Protein AF-A0AAV8R1E3-F1 (afdb_monomer)

Radius of gyration: 35.25 Å; Cα contacts (8 Å, |Δi|>4): 820; chains: 1; bounding box: 108×131×86 Å

InterPro domains:
  IPR003864 CSC1/OSCA1-like, 7TM region [PF02714] (421-693)
  IPR027815 CSC1/OSCA1-like, cytosolic domain [PF14703] (248-410)
  IPR032880 CSC1/OSCA1-like, N-terminal transmembrane domain [PF13967] (85-227)
  IPR045122 Calcium permeable stress-gated cation channel 1-like [PTHR13018] (82-770)

pLDDT: mean 76.32, std 23.8, range [20.59, 97.81]

Solvent-accessible surface area (backbone atoms only — not comparable to full-atom values): 47786 Å² total; per-residue (Å²): 141,86,88,84,78,92,82,82,86,81,88,88,79,91,87,82,88,84,81,88,85,88,87,85,90,87,81,88,85,86,89,85,90,80,93,90,79,82,89,87,85,89,90,84,90,87,87,87,88,87,84,91,81,88,87,83,91,84,89,84,85,90,84,92,79,91,79,80,94,70,94,75,83,79,77,85,82,69,66,84,74,51,59,80,54,47,45,70,63,32,24,37,39,44,78,66,63,79,43,80,78,79,94,70,89,74,94,64,87,77,92,85,81,78,96,48,72,69,55,62,63,54,70,52,53,62,55,65,55,44,64,66,66,54,71,67,63,42,28,80,72,46,35,50,39,56,48,53,56,49,44,57,31,54,49,48,44,69,48,46,51,63,47,40,54,51,24,57,72,48,48,34,58,68,15,50,79,49,61,53,55,82,77,42,103,64,94,79,54,88,67,44,45,44,11,60,76,15,51,60,68,56,44,74,68,53,51,56,43,52,54,48,47,51,53,50,47,55,51,41,52,51,52,52,49,56,48,52,54,49,52,49,52,52,36,54,54,49,62,68,70,46,76,94,59,65,39,59,20,24,24,31,35,32,42,48,80,88,58,98,88,53,51,77,63,56,51,49,50,54,52,36,51,73,75,37,57,96,25,56,67,52,72,45,75,39,65,57,50,62,67,52,48,52,46,51,53,52,36,53,55,38,49,58,49,27,52,36,45,45,58,54,21,75,75,39,74,92,52,79,52,70,38,30,74,32,77,96,44,77,41,69,61,79,40,56,38,47,66,51,30,49,57,50,40,58,48,42,52,53,52,42,51,53,48,54,52,47,49,75,74,35,72,86,30,53,44,52,31,32,41,40,32,26,76,35,36,43,47,22,48,49,51,38,71,48,86,77,48,97,48,97,74,38,50,42,46,35,70,29,62,47,73,74,22,47,36,67,82,28,66,65,56,59,70,78,54,36,59,54,35,41,51,52,45,53,53,54,48,50,52,52,52,58,62,49,42,54,63,42,39,54,35,36,37,51,46,33,66,72,46,40,52,72,76,44,61,87,47,49,85,59,48,68,40,68,68,51,34,51,43,44,46,50,48,46,32,39,52,56,50,48,58,62,54,66,58,46,59,59,54,41,42,52,48,31,57,63,34,46,49,51,29,49,70,55,32,36,55,51,18,16,54,53,47,33,54,45,42,51,51,38,64,50,50,35,40,52,52,42,40,40,45,69,76,39,44,83,54,59,81,72,56,58,80,89,44,53,56,37,56,48,33,63,39,55,61,74,47,47,64,60,53,48,38,31,42,49,47,60,39,46,50,35,49,65,44,53,76,68,38,57,69,64,52,52,50,32,53,50,32,63,72,77,68,39,64,54,72,66,45,46,55,68,46,36,61,69,48,51,76,59,51,40,60,50,53,31,52,52,51,50,51,52,31,51,43,54,43,30,48,67,38,36,40,81,52,38,62,61,50,47,54,32,31,55,52,43,39,50,51,50,45,37,37,46,72,28,23,44,44,68,72,58,84,70,57,45,55,60,51,64,62,54,55,51,51,55,52,50,26,50,42,50,23,50,54,51,50,44,34,27,38,54,56,37,54,31,77,76,52,41,69,72,50,58,59,52,52,55,52,50,53,49,50,47,53,49,49,46,73,73,50,44,52,73,60,78,48,76,60,60,67,60,29,49,54,43,49,53,54,50,38,76,73,50,72,87,63,66,63,60,72,65,48,63,72,54,75,57,63,67,81,68,50,83,78,58,73,92,89,64,81,79,73,91,75,84,80,65,91,73,78,76,71,83,79,76,77,80,74,90,80,78,85,89,79,81,91,81,90,81,85,81,85,85,83,87,84,89,77,91,131

Foldseek 3Di:
DPDPPPPPDDDDDDDDDDDDDDDDDDDDDDDDDDDDDDDDDDDDDDDDDDDDDDDDDDDDDDDDDDDDDDDDDPPVPDDPLCLVCLLQFFVLCVVVVVDDRDPDPDDDDDDDDDPDPVVVVVVCPLLVVLVPDDLVVLCVSFNLQLSVVLVLLVLLCQLQVVLLVCLVVQQQCLQLVACQVVVDPDDFDPLCSSWPLRPFFQDPSVVSLLVSLVVSLVSNLVSLLVVLVVLLVLLLVCVLPDDDAQLLFKKKWAAADDDPPDALQRSVVVLCCVPPVQWFFHKAFAFQCVVLVVLVVVLVQLVLQLLLQVLVCVVPVVDQDWFAPDDVRPDHDIDGSNVVSVVVSVVSVVVNVVVVCVRVVDSVRTHSMMITGTPFSLSLQPLQPDQSDPDNNHRHIHRDFQQLFFPSNLRRPHPVVLVVLVVVLVVVLVVVLVVCLVLLLVLLLQLDPVSCCVVPVVCVVVCPPPVSVCCSNQAVSLVSVVVVVVCQLVVLLVSLVSSRDTGPVVSLLSLLVSVLVSCVRRVPVSNQVSNLCVSCVVVVVVDDPVCPLLSSLSSVLRCLSVVLSNLVVCQVVVLVVVLVVPPLVVQLVVCVVPPDRDVVSNSVSSQLEADSSSSPLSVSLSLLLSSLQCSSTRSVSSVSSSVRSSSNSSSSSSCSNRPHHDSGHLSPLSSLVSSVSSLVSSLVSLVSSLSNSVNSNNVVSNVSSVVSSVVSVVSNVVSCVPNNCSSRHDDSVSRVVSRVVVCVVPVPDDPNVVNVPRNPDVSVVVPDDPPDDDPDPPPDPPPPDPPPDPPPDDDDDDDDDDDDDDDDDDDDD

Organism: Ensete ventricosum (NCBI:txid4639)

Secondary structure (DSSP, 8-state):
--SSSSSS---------------------------------------------------------------------S-GGGHHHHHHHSHHHHHTSS-PPPS-------------HHHHHHTTTHHHHHHHS-HHHHHHHH-HHHHHHHHHHHHHHHHHHHHHHHIIIIIHHHHHT--TTTTSSS---TTGGGSGGGSPTT-TTHHHHHHHHHHHHHHHHHHHHHHHHHHHHHHHHHHHHPPP-GGGTEEEEE-PPP-SSS-HHHHHHHHHHHHSTTTEEEEEEEE-THHHHHHHHHHHHHHHHHHHHHHHHHT-TTS--EEESSGGGSSS-EEEHHHHHHHHHHHHHHHHHHHHHHHHH-GGGEEEEEEEEESSHHHHHHHTTS--SSSTTSSEEEEPPPTTTB-GGGTTS-HHHHHHHHHHHHHHHHHHHHHHHHHHHHHHHHH-HHHHHHH-GGGHHHHSSHHHHHHHHHTHHHHHHHHHHHHHHHHHHHHHHHTT-SBHHHHHHHHHHHHHHHIIIIIIIIHHHHHHHHHTHHHHTT--GGGHHHHHHHHHHHTHHHHHHHIIIIIIHHHHHHTTTHHHHHHHHHHHHHT--SHHHHHHHH------HHHHHHHHHHHHHHHHHHTTT-GGGHHHHHHHHHHHHHHHHHHHHHT---S---TTTTHHHHHHHHHHHHHHHHHHHHHHHHHTT-TTHHHHHTHHHHHHHHHHHHHHHHHTHHHH---HHHHHHHHHHHHHH-TT--HHHHHHTTSS-HHHHTTS-S--PPP---------------------------PPPPPPPP---

Sequence (813 aa):
MEWLLSLVAYNNGEFTFPEARSFSPNANHFDFPRITLFRTLSFSPSFGLVAPKIFAFGEGQGAAGSESDDGAFRVSLIPREFGLYRRVYFSKWYLKGARSSPNHSGTFVHKFVNLNLRSYLRFLEWMPAALKMPELELIDHAGLDSAVFLRIYLIGLKIFIPITILAFSVLIPVNWTNSTLKNSNKVYSNIDDLSISNVPTGSQRFLAHLVMAYVFTFWSCYVLHKEYEIVAAMRLHFLASMKRRPDQFTVLVRNVPPDPDESVSELVEHFFLVNHPDHYLTHQVVYNANKLANLVEEKRQMENWRDYYQLKYDRNPLKRPTRKTGFWGLYGRKVDAIDFYTSKIDKLSKEEAAEHENIIKNPKYIMSAAFVSFRTRWGAAVCAQTQQTRNPTLWLTEWAPEPRDIYWQNLSIPFVSITIRKLIVVVSFFFLTFFFMIPIALVQSIANIEGIEKAAPFLKPLIEIRVIKSFIQGFLPGIVLKIFLILLPMILMLMSKFEGFVSLSALQRRSASKYYIFLLVNVFLGSIIAGAAFEQLSSFIHQSANEIPKTLGVSIPMKATFFITYIMIDGWAGIAGEILRLKPLIIYHFKNLFLVKTEKDRDEAMDPGSIEFATSEPRIQLYFLLGLVYAAVTPILLPFILVFFGLAYVVFRHQIINVYNQEYESAAAFWPDVNRRIVTALIISQLLLLGLLSTKHAAISTPLLIPLPVLTIWFHRFCKNRYEPAFVKYPLQEAVMKDTLDHAREPNLDMKAYLLNAYIHPVFKDGENDDKVPGDEEFENILVPTKRQSRKGTPVPSKFDCTSPPSLPDAVQ

Mean predicted aligned error: 13.9 Å

Structure (mmCIF, N/CA/C/O backbone):
data_AF-A0AAV8R1E3-F1
#
_entry.id   AF-A0AAV8R1E3-F1
#
loop_
_atom_site.group_PDB
_atom_site.id
_atom_site.type_symbol
_atom_site.label_atom_id
_atom_site.label_alt_id
_atom_site.label_comp_id
_atom_site.label_asym_id
_atom_site.label_entity_id
_atom_site.label_seq_id
_atom_site.pdbx_PDB_ins_code
_atom_site.Cartn_x
_atom_site.Cartn_y
_atom_site.Cartn_z
_atom_site.occupancy
_atom_site.B_iso_or_equiv
_atom_site.auth_seq_id
_atom_site.auth_comp_id
_atom_site.auth_asym_id
_atom_site.auth_atom_id
_atom_site.pdbx_PDB_model_num
ATOM 1 N N . MET A 1 1 ? -42.392 2.673 5.038 1.00 39.22 1 MET A N 1
ATOM 2 C CA . MET A 1 1 ? -41.490 3.715 5.591 1.00 39.22 1 MET A CA 1
ATOM 3 C C . MET A 1 1 ? -42.395 4.808 6.138 1.00 39.22 1 MET A C 1
ATOM 5 O O . MET A 1 1 ? -42.731 5.717 5.401 1.00 39.22 1 MET A O 1
ATOM 9 N N . GLU A 1 2 ? -42.920 4.637 7.355 1.00 27.00 2 GLU A N 1
ATOM 10 C CA . GLU A 1 2 ? -44.256 5.195 7.664 1.00 27.00 2 GLU A CA 1
ATOM 11 C C . GLU A 1 2 ? -44.471 5.535 9.150 1.00 27.00 2 GLU A C 1
ATOM 13 O O . GLU A 1 2 ? -45.593 5.674 9.613 1.00 27.00 2 GLU A O 1
ATOM 18 N N . TRP A 1 3 ? -43.380 5.667 9.912 1.00 23.38 3 TRP A N 1
ATOM 19 C CA . TRP A 1 3 ? -43.400 5.863 11.372 1.00 23.38 3 TRP A CA 1
ATOM 20 C C . TRP A 1 3 ? -42.649 7.132 11.826 1.00 23.38 3 TRP A C 1
ATOM 22 O O . TRP A 1 3 ? -42.168 7.221 12.950 1.00 23.38 3 TRP A O 1
ATOM 32 N N . LEU A 1 4 ? -42.523 8.121 10.929 1.00 27.08 4 LEU A N 1
ATOM 33 C CA . LEU A 1 4 ? -41.758 9.363 11.146 1.00 27.08 4 LEU A CA 1
ATOM 34 C C . LEU A 1 4 ? -42.513 10.657 10.770 1.00 27.08 4 LEU A C 1
ATOM 36 O O . LEU A 1 4 ? -41.901 11.716 10.688 1.00 27.08 4 LEU A O 1
ATOM 40 N N . LEU A 1 5 ? -43.835 10.593 10.560 1.00 30.67 5 LEU A N 1
ATOM 41 C CA . LEU A 1 5 ? -44.667 11.755 10.186 1.00 30.67 5 LEU A CA 1
ATOM 42 C C . LEU A 1 5 ? -45.727 12.153 11.234 1.00 30.67 5 LEU A C 1
ATOM 44 O O . LEU A 1 5 ? -46.440 13.131 11.037 1.00 30.67 5 LEU A O 1
ATOM 48 N N . SER A 1 6 ? -45.815 11.452 12.369 1.00 26.72 6 SER A N 1
ATOM 49 C CA . SER A 1 6 ? -46.891 11.628 13.364 1.00 26.72 6 SER A CA 1
ATOM 50 C C . SER A 1 6 ? -46.521 12.530 14.561 1.00 26.72 6 SER A C 1
ATOM 52 O O . SER A 1 6 ? -46.960 12.272 15.680 1.00 26.72 6 SER A O 1
ATOM 54 N N . LEU A 1 7 ? -45.675 13.554 14.370 1.00 25.66 7 LEU A N 1
ATOM 55 C CA . LEU A 1 7 ? -45.175 14.390 15.483 1.00 25.66 7 LEU A CA 1
ATOM 56 C C . LEU A 1 7 ? -44.918 15.872 15.122 1.00 25.66 7 LEU A C 1
ATOM 58 O O . LEU A 1 7 ? -44.111 16.541 15.757 1.00 25.66 7 LEU A O 1
ATOM 62 N N . VAL A 1 8 ? -45.611 16.394 14.101 1.00 28.72 8 VAL A N 1
ATOM 63 C CA . VAL A 1 8 ? -45.540 17.814 13.664 1.00 28.72 8 VAL A CA 1
ATOM 64 C C . VAL A 1 8 ? -46.945 18.453 13.589 1.00 28.72 8 VAL A C 1
ATOM 66 O O . VAL A 1 8 ? -47.146 19.484 12.962 1.00 28.72 8 VAL A O 1
ATOM 69 N N . ALA A 1 9 ? -47.948 17.837 14.225 1.00 29.94 9 ALA A N 1
ATOM 70 C CA . ALA A 1 9 ? -49.358 18.223 14.112 1.00 29.94 9 ALA A CA 1
ATOM 71 C C . ALA A 1 9 ? -50.038 18.408 15.483 1.00 29.94 9 ALA A C 1
ATOM 73 O O . ALA A 1 9 ? -50.983 17.696 15.812 1.00 29.94 9 ALA A O 1
ATOM 74 N N . TYR A 1 10 ? -49.562 19.367 16.284 1.00 27.55 10 TYR A N 1
ATOM 75 C CA . TYR A 1 10 ? -50.341 19.939 17.391 1.00 27.55 10 TYR A CA 1
ATOM 76 C C . TYR A 1 10 ? -49.899 21.383 17.688 1.00 27.55 10 TYR A C 1
ATOM 78 O O . TYR A 1 10 ? -48.726 21.706 17.517 1.00 27.55 10 TYR A O 1
ATOM 86 N N . ASN A 1 11 ? -50.838 22.219 18.150 1.00 26.56 11 ASN A N 1
ATOM 87 C CA . ASN A 1 11 ? -50.728 23.670 18.396 1.00 26.56 11 ASN A CA 1
ATOM 88 C C . ASN A 1 11 ? -50.655 24.589 17.156 1.00 26.56 11 ASN A C 1
ATOM 90 O O . ASN A 1 11 ? -49.644 25.237 16.903 1.00 26.56 11 ASN A O 1
ATOM 94 N N . ASN A 1 12 ? -51.801 24.767 16.490 1.00 25.31 12 ASN A N 1
ATOM 95 C CA . ASN A 1 12 ? -52.216 26.105 16.047 1.00 25.31 12 ASN A CA 1
ATOM 96 C C . ASN A 1 12 ? -53.213 26.646 17.085 1.00 25.31 12 ASN A C 1
ATOM 98 O O . ASN A 1 12 ? -54.170 25.952 17.426 1.00 25.31 12 ASN A O 1
ATOM 102 N N . GLY A 1 13 ? -52.983 27.858 17.584 1.00 24.39 13 GLY A N 1
ATOM 103 C CA . GLY A 1 13 ? -53.827 28.539 18.568 1.00 24.39 13 GLY A CA 1
ATOM 104 C C . GLY A 1 13 ? -53.419 30.008 18.648 1.00 24.39 13 GLY A C 1
ATOM 105 O O . GLY A 1 13 ? -52.236 30.311 18.783 1.00 24.39 13 GLY A O 1
ATOM 106 N N . GLU A 1 14 ? -54.382 30.901 18.458 1.00 23.67 14 GLU A N 1
ATOM 107 C CA . GLU A 1 14 ? -54.178 32.330 18.200 1.00 23.67 14 GLU A CA 1
ATOM 108 C C . GLU A 1 14 ? -53.649 33.096 19.425 1.00 23.67 14 GLU A C 1
ATOM 110 O O . GLU A 1 14 ? -53.972 32.741 20.552 1.00 23.67 14 GLU A O 1
ATOM 115 N N . PHE A 1 15 ? -52.926 34.204 19.202 1.00 25.03 15 PHE A N 1
ATOM 116 C CA . PHE A 1 15 ? -53.189 35.483 19.885 1.00 25.03 15 PHE A CA 1
ATOM 117 C C . PHE A 1 15 ? -52.539 36.670 19.141 1.00 25.03 15 PHE A C 1
ATOM 119 O O . PHE A 1 15 ? -51.697 36.494 18.261 1.00 25.03 15 PHE A O 1
ATOM 126 N N . THR A 1 16 ? -53.001 37.886 19.442 1.00 24.06 16 THR A N 1
ATOM 127 C CA . THR A 1 16 ? -52.924 39.082 18.579 1.00 24.06 16 THR A CA 1
ATOM 128 C C . THR A 1 16 ? -51.812 40.082 18.923 1.00 24.06 16 THR A C 1
ATOM 130 O O . THR A 1 16 ? -51.506 40.307 20.092 1.00 24.06 16 THR A O 1
ATOM 133 N N . PHE A 1 17 ? -51.312 40.796 17.907 1.00 24.19 17 PHE A N 1
ATOM 134 C CA . PHE A 1 17 ? -50.542 42.042 18.063 1.00 24.19 17 PHE A CA 1
ATOM 135 C C . PHE A 1 17 ? -51.441 43.252 18.390 1.00 24.19 17 PHE A C 1
ATOM 137 O O . PHE A 1 17 ? -52.548 43.346 17.861 1.00 24.19 17 PHE A O 1
ATOM 144 N N . PRO A 1 18 ? -50.916 44.236 19.143 1.00 29.14 18 PRO A N 1
ATOM 145 C CA . PRO A 1 18 ? -51.278 45.648 19.019 1.00 29.14 18 PRO A CA 1
ATOM 146 C C . PRO A 1 18 ? -50.091 46.517 18.545 1.00 29.14 18 PRO A C 1
ATOM 148 O O . PRO A 1 18 ? -48.930 46.107 18.600 1.00 29.14 18 PRO A O 1
ATOM 151 N N . GLU A 1 19 ? -50.381 47.732 18.073 1.00 24.84 19 GLU A N 1
ATOM 152 C CA . GLU A 1 19 ? -49.420 48.605 17.383 1.00 24.84 19 GLU A CA 1
ATOM 153 C C . GLU A 1 19 ? -48.643 49.600 18.274 1.00 24.84 19 GLU A C 1
ATOM 155 O O . GLU A 1 19 ? -49.032 49.944 19.388 1.00 24.84 19 GLU A O 1
ATOM 160 N N . ALA A 1 20 ? -47.538 50.075 17.690 1.00 25.58 20 ALA A N 1
ATOM 161 C CA . ALA A 1 20 ? -46.784 51.317 17.895 1.00 25.58 20 ALA A CA 1
ATOM 162 C C . ALA A 1 20 ? -47.165 52.316 19.015 1.00 25.58 20 ALA A C 1
ATOM 164 O O . ALA A 1 20 ? -48.294 52.792 19.119 1.00 25.58 20 ALA A O 1
ATOM 165 N N . ARG A 1 21 ? -46.121 52.871 19.658 1.00 25.11 21 ARG A N 1
ATOM 166 C CA . ARG A 1 21 ? -46.082 54.294 20.052 1.00 25.11 21 ARG A CA 1
ATOM 167 C C . ARG A 1 21 ? -44.696 54.913 19.855 1.00 25.11 21 ARG A C 1
ATOM 169 O O . ARG A 1 21 ? -43.674 54.246 19.972 1.00 25.11 21 ARG A O 1
ATOM 176 N N . SER A 1 22 ? -44.700 56.197 19.516 1.00 23.67 22 SER A N 1
ATOM 177 C CA . SER A 1 22 ? -43.545 57.017 19.139 1.00 23.67 22 SER A CA 1
ATOM 178 C C . SER A 1 22 ? -42.839 57.662 20.332 1.00 23.67 22 SER A C 1
ATOM 180 O O . SER A 1 22 ? -43.516 58.103 21.257 1.00 23.67 22 SER A O 1
ATOM 182 N N . PHE A 1 23 ? -41.525 57.886 20.226 1.00 25.03 23 PHE A N 1
ATOM 183 C CA . PHE A 1 23 ? -40.839 58.966 20.946 1.00 25.03 23 PHE A CA 1
ATOM 184 C C . PHE A 1 23 ? -39.752 59.619 20.080 1.00 25.03 23 PHE A C 1
ATOM 186 O O . PHE A 1 23 ? -39.146 58.974 19.226 1.00 25.03 23 PHE A O 1
ATOM 193 N N . SER A 1 24 ? -39.544 60.917 20.294 1.00 24.05 24 SER A N 1
ATOM 194 C CA . SER A 1 24 ? -38.624 61.794 19.558 1.00 24.05 24 SER A CA 1
ATOM 195 C C . SER A 1 24 ? -37.943 62.768 20.558 1.00 24.05 24 SER A C 1
ATOM 197 O O . SER A 1 24 ? -38.252 62.700 21.749 1.00 24.05 24 SER A O 1
ATOM 199 N N . PRO A 1 25 ? -36.940 63.579 20.163 1.00 43.31 25 PRO A N 1
ATOM 200 C CA . PRO A 1 25 ? -35.669 63.561 20.897 1.00 43.31 25 PRO A CA 1
ATOM 201 C C . PRO A 1 25 ? -35.333 64.843 21.675 1.00 43.31 25 PRO A C 1
ATOM 203 O O . PRO A 1 25 ? -35.965 65.877 21.490 1.00 43.31 25 PRO A O 1
ATOM 206 N N . ASN A 1 26 ? -34.249 64.770 22.455 1.00 23.33 26 ASN A N 1
ATOM 207 C CA . ASN A 1 26 ? -33.244 65.824 22.674 1.00 23.33 26 ASN A CA 1
ATOM 208 C C . ASN A 1 26 ? -32.016 65.197 23.384 1.00 23.33 26 ASN A C 1
ATOM 210 O O . ASN A 1 26 ? -32.188 64.201 24.078 1.00 23.33 26 ASN A O 1
ATOM 214 N N . ALA A 1 27 ? -30.792 65.736 23.393 1.00 26.77 27 ALA A N 1
ATOM 215 C CA . ALA A 1 27 ? -29.949 66.464 22.426 1.00 26.77 27 ALA A CA 1
ATOM 216 C C . ALA A 1 27 ? -28.843 67.190 23.228 1.00 26.77 27 ALA A C 1
ATOM 218 O O . ALA A 1 27 ? -29.158 67.823 24.231 1.00 26.77 27 ALA A O 1
ATOM 219 N N . ASN A 1 28 ? -27.597 67.181 22.727 1.00 25.22 28 ASN A N 1
ATOM 220 C CA . ASN A 1 28 ? -26.427 67.931 23.238 1.00 25.22 28 ASN A CA 1
ATOM 221 C C . ASN A 1 28 ? -25.902 67.443 24.619 1.00 25.22 28 ASN A C 1
ATOM 223 O O . ASN A 1 28 ? -26.665 67.064 25.495 1.00 25.22 28 ASN A O 1
ATOM 227 N N . HIS A 1 29 ? -24.592 67.356 24.871 1.00 25.89 29 HIS A N 1
ATOM 228 C CA . HIS A 1 29 ? -23.563 68.347 24.540 1.00 25.89 29 HIS A CA 1
ATOM 229 C C . HIS A 1 29 ? -22.326 67.822 23.784 1.00 25.89 29 HIS A C 1
ATOM 231 O O . HIS A 1 29 ? -21.996 66.640 23.817 1.00 25.89 29 HIS A O 1
ATOM 237 N N . PHE A 1 30 ? -21.639 68.753 23.118 1.00 23.53 30 PHE A N 1
ATOM 238 C CA . PHE A 1 30 ? -20.315 68.594 22.502 1.00 23.53 30 PHE A CA 1
ATOM 239 C C . PHE A 1 30 ? -19.194 68.838 23.525 1.00 23.53 30 PHE A C 1
ATOM 241 O O . PHE A 1 30 ? -19.383 69.664 24.415 1.00 23.53 30 PHE A O 1
ATOM 248 N N . ASP A 1 31 ? -18.001 68.278 23.271 1.00 22.52 31 ASP A N 1
ATOM 249 C CA . ASP A 1 31 ? -16.836 69.146 23.024 1.00 22.52 31 ASP A CA 1
ATOM 250 C C . ASP A 1 31 ? -15.769 68.515 22.093 1.00 22.52 31 ASP A C 1
ATOM 252 O O . ASP A 1 31 ? -15.823 67.327 21.773 1.00 22.52 31 ASP A O 1
ATOM 256 N N . PHE A 1 32 ? -14.859 69.351 21.585 1.00 21.19 32 PHE A N 1
ATOM 257 C CA . PHE A 1 32 ? -13.888 69.118 20.485 1.00 21.19 32 PHE A CA 1
ATOM 258 C C . PHE A 1 32 ? -12.507 69.735 20.898 1.00 21.19 32 PHE A C 1
ATOM 260 O O . PHE A 1 32 ? -12.399 70.181 22.040 1.00 21.19 32 PHE A O 1
ATOM 267 N N . PRO A 1 33 ? -11.443 69.884 20.056 1.00 35.72 33 PRO A N 1
ATOM 268 C CA . PRO A 1 33 ? -11.182 69.420 18.684 1.00 35.72 33 PRO A CA 1
ATOM 269 C C . PRO A 1 33 ? -9.806 68.665 18.586 1.00 35.72 33 PRO A C 1
ATOM 271 O O . PRO A 1 33 ? -9.563 67.852 19.464 1.00 35.72 33 PRO A O 1
ATOM 274 N N . ARG A 1 34 ? -8.837 68.773 17.636 1.00 24.38 34 ARG A N 1
ATOM 275 C CA . ARG A 1 34 ? -8.567 69.523 16.366 1.00 24.38 34 ARG A CA 1
ATOM 276 C C . ARG A 1 34 ? -7.380 68.861 15.605 1.00 24.38 34 ARG A C 1
ATOM 278 O O . ARG A 1 34 ? -6.583 68.203 16.252 1.00 24.38 34 ARG A O 1
ATOM 285 N N . ILE A 1 35 ? -7.190 69.203 14.313 1.00 26.03 35 ILE A N 1
ATOM 286 C CA . ILE A 1 35 ? -5.909 69.195 13.529 1.00 26.03 35 ILE A CA 1
ATOM 287 C C . ILE A 1 35 ? -5.265 67.815 13.213 1.00 26.03 35 ILE A C 1
ATOM 289 O O . ILE A 1 35 ? -5.012 67.052 14.131 1.00 26.03 35 ILE A O 1
ATOM 293 N N . THR A 1 36 ? -4.862 67.421 11.986 1.00 25.39 36 THR A N 1
ATOM 294 C CA . THR A 1 36 ? -5.048 67.782 10.537 1.00 25.39 36 THR A CA 1
ATOM 295 C C . THR A 1 36 ? -4.493 66.578 9.695 1.00 25.39 36 THR A C 1
ATOM 297 O O . THR A 1 36 ? -4.046 65.617 10.308 1.00 25.39 36 THR A O 1
ATOM 300 N N . LEU A 1 37 ? -4.442 66.441 8.349 1.00 24.80 37 LEU A N 1
ATOM 301 C CA . LEU A 1 37 ? -4.862 67.158 7.113 1.00 24.80 37 LEU A CA 1
ATOM 302 C C . LEU A 1 37 ? -4.999 66.111 5.950 1.00 24.80 37 LEU A C 1
ATOM 304 O O . LEU A 1 37 ? -4.918 64.924 6.226 1.00 24.80 37 LEU A O 1
ATOM 308 N N . PHE A 1 38 ? -5.156 66.549 4.682 1.00 23.75 38 PHE A N 1
ATOM 309 C CA . PHE A 1 38 ? -4.966 65.817 3.391 1.00 23.75 38 PHE A CA 1
ATOM 310 C C . PHE A 1 38 ? -5.617 64.404 3.242 1.00 23.75 38 PHE A C 1
ATOM 312 O O . PHE A 1 38 ? -5.182 63.449 3.869 1.00 23.75 38 PHE A O 1
ATOM 319 N N . ARG A 1 39 ? -6.663 64.131 2.424 1.00 23.56 39 ARG A N 1
ATOM 320 C CA . ARG A 1 39 ? -7.159 64.705 1.131 1.00 23.56 39 ARG A CA 1
ATOM 321 C C . ARG A 1 39 ? -6.110 64.615 -0.002 1.00 23.56 39 ARG A C 1
ATOM 323 O O . ARG A 1 39 ? -4.984 65.007 0.248 1.00 23.56 39 ARG A O 1
ATOM 330 N N . THR A 1 40 ? -6.346 64.223 -1.267 1.00 25.55 40 THR A N 1
ATOM 331 C CA . THR A 1 40 ? -7.450 63.611 -2.086 1.00 25.55 40 THR A CA 1
ATOM 332 C C . THR A 1 40 ? -6.767 63.049 -3.378 1.00 25.55 40 THR A C 1
ATOM 334 O O . THR A 1 40 ? -5.554 63.195 -3.471 1.00 25.55 40 THR A O 1
ATOM 337 N N . LEU A 1 41 ? -7.317 62.409 -4.429 1.00 24.17 41 LEU A N 1
ATOM 338 C CA . LEU A 1 41 ? -8.631 62.140 -5.078 1.00 24.17 41 LEU A CA 1
ATOM 339 C C . LEU A 1 41 ? -8.722 60.601 -5.369 1.00 24.17 41 LEU A C 1
ATOM 341 O O . LEU A 1 41 ? -7.707 59.931 -5.222 1.00 24.17 41 LEU A O 1
ATOM 345 N N . SER A 1 42 ? -9.811 59.873 -5.689 1.00 22.88 42 SER A N 1
ATOM 346 C CA . SER A 1 42 ? -11.140 60.036 -6.340 1.00 22.88 42 SER A CA 1
ATOM 347 C C . SER A 1 42 ? -11.198 59.939 -7.878 1.00 22.88 42 SER A C 1
ATOM 349 O O . SER A 1 42 ? -10.579 60.761 -8.537 1.00 22.88 42 SER A O 1
ATOM 351 N N . PHE A 1 43 ? -12.047 59.051 -8.431 1.00 22.05 43 PHE A N 1
ATOM 352 C CA . PHE A 1 43 ? -13.134 59.395 -9.383 1.00 22.05 43 PHE A CA 1
ATOM 353 C C . PHE A 1 43 ? -14.114 58.216 -9.611 1.00 22.05 43 PHE A C 1
ATOM 355 O O . PHE A 1 43 ? -13.836 57.090 -9.203 1.00 22.05 43 PHE A O 1
ATOM 362 N N . SER A 1 44 ? -15.293 58.497 -10.187 1.00 20.59 44 SER A N 1
ATOM 363 C CA . SER A 1 44 ? -16.403 57.553 -10.451 1.00 20.59 44 SER A CA 1
ATOM 364 C C . SER A 1 44 ? -17.185 58.000 -11.728 1.00 20.59 44 SER A C 1
ATOM 366 O O . SER A 1 44 ? -16.556 58.648 -12.562 1.00 20.59 44 SER A O 1
ATOM 368 N N . PRO A 1 45 ? -18.459 57.639 -12.004 1.00 47.66 45 PRO A N 1
ATOM 369 C CA . PRO A 1 45 ? -18.813 56.626 -13.003 1.00 47.66 45 PRO A CA 1
ATOM 370 C C . PRO A 1 45 ? -19.580 57.172 -14.233 1.00 47.66 45 PRO A C 1
ATOM 372 O O . PRO A 1 45 ? -19.905 58.352 -14.328 1.00 47.66 45 PRO A O 1
ATOM 375 N N . SER A 1 46 ? -19.935 56.288 -15.172 1.00 21.98 46 SER A N 1
ATOM 376 C CA . SER A 1 46 ? -20.853 56.534 -16.304 1.00 21.98 46 SER A CA 1
ATOM 377 C C . SER A 1 46 ? -21.339 55.188 -16.865 1.00 21.98 46 SER A C 1
ATOM 379 O O . SER A 1 46 ? -20.573 54.232 -16.812 1.00 21.98 46 SER A O 1
ATOM 381 N N . PHE A 1 47 ? -22.486 54.993 -17.519 1.00 22.70 47 PHE A N 1
ATOM 382 C CA . PHE A 1 47 ? -23.845 55.569 -17.579 1.00 22.70 47 PHE A CA 1
ATOM 383 C C . PHE A 1 47 ? -24.528 54.793 -18.743 1.00 22.70 47 PHE A C 1
ATOM 385 O O . PHE A 1 47 ? -23.832 54.427 -19.689 1.00 22.70 47 PHE A O 1
ATOM 392 N N . GLY A 1 48 ? -25.851 54.569 -18.736 1.00 23.95 48 GLY A N 1
ATOM 393 C CA . GLY A 1 48 ? -26.592 54.143 -19.947 1.00 23.95 48 GLY A CA 1
ATOM 394 C C . GLY A 1 48 ? -27.484 52.896 -19.827 1.00 23.95 48 GLY A C 1
ATOM 395 O O . GLY A 1 48 ? -26.997 51.769 -19.801 1.00 23.95 48 GLY A O 1
ATOM 396 N N . LEU A 1 49 ? -28.807 53.106 -19.855 1.00 23.98 49 LEU A N 1
ATOM 397 C CA . LEU A 1 49 ? -29.810 52.087 -20.202 1.00 23.98 49 LEU A CA 1
ATOM 398 C C . LEU A 1 49 ? -30.252 52.271 -21.661 1.00 23.98 49 LEU A C 1
ATOM 400 O O . LEU A 1 49 ? -30.552 53.397 -22.048 1.00 23.98 49 LEU A O 1
ATOM 404 N N . VAL A 1 50 ? -30.442 51.172 -22.402 1.00 23.25 50 VAL A N 1
ATOM 405 C CA . VAL A 1 50 ? -31.371 51.083 -23.551 1.00 23.25 50 VAL A CA 1
ATOM 406 C C . VAL A 1 50 ? -32.006 49.681 -23.571 1.00 23.25 50 VAL A C 1
ATOM 408 O O . VAL A 1 50 ? -31.349 48.698 -23.234 1.00 23.25 50 VAL A O 1
ATOM 411 N N . ALA A 1 51 ? -33.285 49.596 -23.951 1.00 22.69 51 ALA A N 1
ATOM 412 C CA . ALA A 1 51 ? -34.083 48.367 -24.076 1.00 22.69 51 ALA A CA 1
ATOM 413 C C . ALA A 1 51 ? -34.562 48.169 -25.551 1.00 22.69 51 ALA A C 1
ATOM 415 O O . ALA A 1 51 ? -34.305 49.041 -26.383 1.00 22.69 51 ALA A O 1
ATOM 416 N N . PRO A 1 52 ? -35.158 47.021 -25.940 1.00 35.72 52 PRO A N 1
ATOM 417 C CA . PRO A 1 52 ? -34.837 46.374 -27.226 1.00 35.72 52 PRO A CA 1
ATOM 418 C C . PRO A 1 52 ? -35.754 46.701 -28.423 1.00 35.72 52 PRO A C 1
ATOM 420 O O . PRO A 1 52 ? -36.877 47.178 -28.262 1.00 35.72 52 PRO A O 1
ATOM 423 N N . LYS A 1 53 ? -35.309 46.315 -29.635 1.00 21.77 53 LYS A N 1
ATOM 424 C CA . LYS A 1 53 ? -36.136 46.227 -30.857 1.00 21.77 53 LYS A CA 1
ATOM 425 C C . LYS A 1 53 ? -35.910 44.934 -31.669 1.00 21.77 53 LYS A C 1
ATOM 427 O O . LYS A 1 53 ? -34.851 44.734 -32.244 1.00 21.77 53 LYS A O 1
ATOM 432 N N . ILE A 1 54 ? -36.956 44.104 -31.646 1.00 22.00 54 ILE A N 1
ATOM 433 C CA . ILE A 1 54 ? -37.600 43.232 -32.663 1.00 22.00 54 ILE A CA 1
ATOM 434 C C . ILE A 1 54 ? -36.944 43.072 -34.066 1.00 22.00 54 ILE A C 1
ATOM 436 O O . ILE A 1 54 ? -36.452 44.042 -34.632 1.00 22.00 54 ILE A O 1
ATOM 440 N N . PHE A 1 55 ? -37.170 41.880 -34.660 1.00 21.12 55 PHE A N 1
ATOM 441 C CA . PHE A 1 55 ? -36.935 41.400 -36.048 1.00 21.12 55 PHE A CA 1
ATOM 442 C C . PHE A 1 55 ? -35.540 40.794 -36.345 1.00 21.12 55 PHE A C 1
ATOM 444 O O . PHE A 1 55 ? -34.551 41.225 -35.768 1.00 21.12 55 PHE A O 1
ATOM 451 N N . ALA A 1 56 ? -35.392 39.761 -37.197 1.00 23.08 56 ALA A N 1
ATOM 452 C CA . ALA A 1 56 ? -36.364 39.034 -38.043 1.00 23.08 56 ALA A CA 1
ATOM 453 C C . ALA A 1 56 ? -36.128 37.498 -38.061 1.00 23.08 56 ALA A C 1
ATOM 455 O O . ALA A 1 56 ? -35.133 37.006 -37.534 1.00 23.08 56 ALA A O 1
ATOM 456 N N . PHE A 1 57 ? -37.050 36.753 -38.686 1.00 21.84 57 PHE A N 1
ATOM 457 C CA . PHE A 1 57 ? -36.913 35.322 -39.016 1.00 21.84 57 PHE A CA 1
ATOM 458 C C . PHE A 1 57 ? -35.915 35.083 -40.167 1.00 21.84 57 PHE A C 1
ATOM 460 O O . PHE A 1 57 ? -35.708 35.960 -41.004 1.00 21.84 57 PHE A O 1
ATOM 467 N N . GLY A 1 58 ? -35.390 33.859 -40.258 1.00 23.23 58 GLY A N 1
ATOM 468 C CA . GLY A 1 58 ? -34.678 33.344 -41.430 1.00 23.23 58 GLY A CA 1
ATOM 469 C C . GLY A 1 58 ? -34.635 31.817 -41.394 1.00 23.23 58 GLY A C 1
ATOM 470 O O . GLY A 1 58 ? -34.037 31.243 -40.487 1.00 23.23 58 GLY A O 1
ATOM 471 N N . GLU A 1 59 ? -35.310 31.159 -42.337 1.00 23.30 59 GLU A N 1
ATOM 472 C CA . GLU A 1 59 ? -35.338 29.695 -42.439 1.00 23.30 59 GLU A CA 1
ATOM 473 C C . GLU A 1 59 ? -34.125 29.150 -43.209 1.00 23.30 59 GLU A C 1
ATOM 475 O O . GLU A 1 59 ? -33.585 29.803 -44.099 1.00 23.30 59 GLU A O 1
ATOM 480 N N . GLY A 1 60 ? -33.727 27.916 -42.891 1.00 23.17 60 GLY A N 1
ATOM 481 C CA . GLY A 1 60 ? -32.693 27.172 -43.608 1.00 23.17 60 GLY A CA 1
ATOM 482 C C . GLY A 1 60 ? -32.852 25.677 -43.346 1.00 23.17 60 GLY A C 1
ATOM 483 O O . GLY A 1 60 ? -32.606 25.210 -42.236 1.00 23.17 60 GLY A O 1
ATOM 484 N N . GLN A 1 61 ? -33.324 24.935 -44.347 1.00 22.62 61 GLN A N 1
ATOM 485 C CA . GLN A 1 61 ? -33.595 23.499 -44.241 1.00 22.62 61 GLN A CA 1
ATOM 486 C C . GLN A 1 61 ? -32.351 22.643 -44.528 1.00 22.62 61 GLN A C 1
ATOM 488 O O . GLN A 1 61 ? -31.491 23.032 -45.312 1.00 22.62 61 GLN A O 1
ATOM 493 N N . GLY A 1 62 ? -32.365 21.409 -44.013 1.00 22.42 62 GLY A N 1
ATOM 494 C CA . GLY A 1 62 ? -31.817 20.259 -44.740 1.00 22.42 62 GLY A CA 1
ATOM 495 C C . GLY A 1 62 ? -30.440 19.740 -44.318 1.00 22.42 62 GLY A C 1
ATOM 496 O O . GLY A 1 62 ? -29.421 20.209 -44.806 1.00 22.42 62 GLY A O 1
ATOM 497 N N . ALA A 1 63 ? -30.442 18.671 -43.515 1.00 24.02 63 ALA A N 1
ATOM 498 C CA . ALA A 1 63 ? -29.651 17.452 -43.748 1.00 24.02 63 ALA A CA 1
ATOM 499 C C . ALA A 1 63 ? -30.025 16.395 -42.692 1.00 24.02 63 ALA A C 1
ATOM 501 O O . ALA A 1 63 ? -29.718 16.557 -41.513 1.00 24.02 63 ALA A O 1
ATOM 502 N N . ALA A 1 64 ? -30.681 15.308 -43.105 1.00 24.78 64 ALA A N 1
ATOM 503 C CA . ALA A 1 64 ? -30.854 14.128 -42.261 1.00 24.78 64 ALA A CA 1
ATOM 504 C C . ALA A 1 64 ? -29.772 13.102 -42.619 1.00 24.78 64 ALA A C 1
ATOM 506 O O . ALA A 1 64 ? -29.703 12.659 -43.763 1.00 24.78 64 ALA A O 1
ATOM 507 N N . GLY A 1 65 ? -28.935 12.738 -41.648 1.00 23.28 65 GLY A N 1
ATOM 508 C CA . GLY A 1 65 ? -27.966 11.649 -41.757 1.00 23.28 65 GLY A CA 1
ATOM 509 C C . GLY A 1 65 ? -28.240 10.624 -40.663 1.00 23.28 65 GLY A C 1
ATOM 510 O O . GLY A 1 65 ? -28.269 10.978 -39.486 1.00 23.28 65 GLY A O 1
ATOM 511 N N . SER A 1 66 ? -28.496 9.378 -41.052 1.00 23.67 66 SER A N 1
ATOM 512 C CA . SER A 1 66 ? -28.755 8.271 -40.132 1.00 23.67 66 SER A CA 1
ATOM 513 C C . SER A 1 66 ? -27.461 7.527 -39.803 1.00 23.67 66 SER A C 1
ATOM 515 O O . SER A 1 66 ? -26.893 6.885 -40.685 1.00 23.67 66 SER A O 1
ATOM 517 N N . GLU A 1 67 ? -27.048 7.544 -38.538 1.00 24.66 67 GLU A N 1
ATOM 518 C CA . GLU A 1 67 ? -26.084 6.585 -37.985 1.00 24.66 67 GLU A CA 1
ATOM 519 C C . GLU A 1 67 ? -26.761 5.754 -36.889 1.00 24.66 67 GLU A C 1
ATOM 521 O O . GLU A 1 67 ? -27.712 6.202 -36.245 1.00 24.66 67 GLU A O 1
ATOM 526 N N . SER A 1 68 ? -26.317 4.506 -36.752 1.00 23.22 68 SER A N 1
ATOM 527 C CA . SER A 1 68 ? -27.003 3.438 -36.022 1.00 23.22 68 SER A CA 1
ATOM 528 C C . SER A 1 68 ? -26.881 3.531 -34.498 1.00 23.22 68 SER A C 1
ATOM 530 O O . SER A 1 68 ? -25.870 3.989 -33.966 1.00 23.22 68 SER A O 1
ATOM 532 N N . ASP A 1 69 ? -27.899 3.026 -33.795 1.00 24.97 69 ASP A N 1
ATOM 533 C CA . ASP A 1 69 ? -27.869 2.841 -32.342 1.00 24.97 69 ASP A CA 1
ATOM 534 C C . ASP A 1 69 ? -26.777 1.845 -31.931 1.00 24.97 69 ASP A C 1
ATOM 536 O O . ASP A 1 69 ? -26.867 0.660 -32.248 1.00 24.97 69 ASP A O 1
ATOM 540 N N . ASP A 1 70 ? -25.795 2.311 -31.154 1.00 23.88 70 ASP A N 1
ATOM 541 C CA . ASP A 1 70 ? -24.852 1.428 -30.469 1.00 23.88 70 ASP A CA 1
ATOM 542 C C . ASP A 1 70 ? -24.443 1.973 -29.082 1.00 23.88 70 ASP A C 1
ATOM 544 O O . ASP A 1 70 ? -23.783 3.007 -28.954 1.00 23.88 70 ASP A O 1
ATOM 548 N N . GLY A 1 71 ? -24.894 1.286 -28.024 1.00 26.91 71 GLY A N 1
ATOM 549 C CA . GLY A 1 71 ? -24.343 1.236 -26.652 1.00 26.91 71 GLY A CA 1
ATOM 550 C C . GLY A 1 71 ? -24.074 2.505 -25.810 1.00 26.91 71 GLY A C 1
ATOM 551 O O . GLY A 1 71 ? -23.751 2.381 -24.625 1.00 26.91 71 GLY A O 1
ATOM 552 N N . ALA A 1 72 ? -24.148 3.725 -26.344 1.00 25.03 72 ALA A N 1
ATOM 553 C CA . ALA A 1 72 ? -23.483 4.883 -25.737 1.00 25.03 72 ALA A CA 1
ATOM 554 C C . ALA A 1 72 ? -24.157 5.426 -24.451 1.00 25.03 72 ALA A C 1
ATOM 556 O O . ALA A 1 72 ? -25.119 6.198 -24.500 1.00 25.03 72 ALA A O 1
ATOM 557 N N . PHE A 1 73 ? -23.580 5.117 -23.279 1.00 28.67 73 PHE A N 1
ATOM 558 C CA . PHE A 1 73 ? -23.998 5.616 -21.954 1.00 28.67 73 PHE A CA 1
ATOM 559 C C . PHE A 1 73 ? -24.019 7.163 -21.855 1.00 28.67 73 PHE A C 1
ATOM 561 O O . PHE A 1 73 ? -23.050 7.810 -21.439 1.00 28.67 73 PHE A O 1
ATOM 568 N N . ARG A 1 74 ? -25.166 7.782 -22.169 1.00 24.81 74 ARG A N 1
ATOM 569 C CA . ARG A 1 74 ? -25.400 9.234 -22.054 1.00 24.81 74 ARG A CA 1
ATOM 570 C C . ARG A 1 74 ? -25.576 9.694 -20.599 1.00 24.81 74 ARG A C 1
ATOM 572 O O . ARG A 1 74 ? -26.675 10.028 -20.165 1.00 24.81 74 ARG A O 1
ATOM 579 N N . VAL A 1 75 ? -24.474 9.822 -19.856 1.00 31.84 75 VAL A N 1
ATOM 580 C CA . VAL A 1 75 ? -24.451 10.556 -18.572 1.00 31.84 75 VAL A CA 1
ATOM 581 C C . VAL A 1 75 ? -24.518 12.067 -18.843 1.00 31.84 75 VAL A C 1
ATOM 583 O O . VAL A 1 75 ? -23.509 12.775 -18.867 1.00 31.84 75 VAL A O 1
ATOM 586 N N . SER A 1 76 ? -25.724 12.583 -19.084 1.00 28.33 76 SER A N 1
ATOM 587 C CA . SER A 1 76 ? -25.985 13.992 -19.414 1.00 28.33 76 SER A CA 1
ATOM 588 C C . SER A 1 76 ? -26.033 14.905 -18.175 1.00 28.33 76 SER A C 1
ATOM 590 O O . SER A 1 76 ? -26.983 15.668 -18.004 1.00 28.33 76 SER A O 1
ATOM 592 N N . LEU A 1 77 ? -25.021 14.822 -17.301 1.00 31.77 77 LEU A N 1
ATOM 593 C CA . LEU A 1 77 ? -24.972 15.546 -16.018 1.00 31.77 77 LEU A CA 1
ATOM 594 C C . LEU A 1 77 ? -23.688 16.356 -15.760 1.00 31.77 77 LEU A C 1
ATOM 596 O O . LEU A 1 77 ? -23.308 16.602 -14.621 1.00 31.77 77 LEU A O 1
ATOM 600 N N . ILE A 1 78 ? -23.065 16.864 -16.825 1.00 32.12 78 ILE A N 1
ATOM 601 C CA . ILE A 1 78 ? -22.178 18.036 -16.743 1.00 32.12 78 ILE A CA 1
ATOM 602 C C . ILE A 1 78 ? -22.534 18.988 -17.903 1.00 32.12 78 ILE A C 1
ATOM 604 O O . ILE A 1 78 ? -22.502 18.527 -19.054 1.00 32.12 78 ILE A O 1
ATOM 608 N N . PRO A 1 79 ? -22.847 20.282 -17.652 1.00 30.69 79 PRO A N 1
ATOM 609 C CA . PRO A 1 79 ? -23.168 21.263 -18.696 1.00 30.69 79 PRO A CA 1
ATOM 610 C C . PRO A 1 79 ? -22.121 21.325 -19.818 1.00 30.69 79 PRO A C 1
ATOM 612 O O . PRO A 1 79 ? -20.937 21.066 -19.589 1.00 30.69 79 PRO A O 1
ATOM 615 N N . ARG A 1 80 ? -22.540 21.688 -21.040 1.00 28.91 80 ARG A N 1
ATOM 616 C CA . ARG A 1 80 ? -21.640 21.744 -22.214 1.00 28.91 80 ARG A CA 1
ATOM 617 C C . ARG A 1 80 ? -20.465 22.718 -22.028 1.00 28.91 80 ARG A C 1
ATOM 619 O O . ARG A 1 80 ? -19.387 22.454 -22.545 1.00 28.91 80 ARG A O 1
ATOM 626 N N . GLU A 1 81 ? -20.644 23.767 -21.226 1.00 31.42 81 GLU A N 1
ATOM 627 C CA . GLU A 1 81 ? -19.630 24.794 -20.932 1.00 31.42 81 GLU A CA 1
ATOM 628 C C . GLU A 1 81 ? -18.440 24.265 -20.098 1.00 31.42 81 GLU A C 1
ATOM 630 O O . GLU A 1 81 ? -17.333 24.788 -20.177 1.00 31.42 81 GLU A O 1
ATOM 635 N N . PHE A 1 82 ? -18.607 23.157 -19.366 1.00 43.19 82 PHE A N 1
ATOM 636 C CA . PHE A 1 82 ? -17.555 22.539 -18.539 1.00 43.19 82 PHE A CA 1
ATOM 637 C C . PHE A 1 82 ? -16.562 21.664 -19.342 1.00 43.19 82 PHE A C 1
ATOM 639 O O . PHE A 1 82 ? -15.918 20.770 -18.787 1.00 43.19 82 PHE A O 1
ATOM 646 N N . GLY A 1 83 ? -16.411 21.900 -20.651 1.00 49.41 83 GLY A N 1
ATOM 647 C CA . GLY A 1 83 ? -15.573 21.092 -21.550 1.00 49.41 83 GLY A CA 1
ATOM 648 C C . GLY A 1 83 ? -14.123 20.917 -21.076 1.00 49.41 83 GLY A C 1
ATOM 649 O O . GLY A 1 83 ? -13.588 19.812 -21.141 1.00 49.41 83 GLY A O 1
ATOM 650 N N . LEU A 1 84 ? -13.521 21.968 -20.504 1.00 51.78 84 LEU A N 1
ATOM 651 C CA . LEU A 1 84 ? -12.160 21.939 -19.943 1.00 51.78 84 LEU A CA 1
ATOM 652 C C . LEU A 1 84 ? -12.000 20.965 -18.764 1.00 51.78 84 LEU A C 1
ATOM 654 O O . LEU A 1 84 ? -10.965 20.311 -18.648 1.00 51.78 84 LEU A O 1
ATOM 658 N N . TYR A 1 85 ? -13.024 20.837 -17.915 1.00 61.69 85 TYR A N 1
ATOM 659 C CA . TYR A 1 85 ? -12.985 20.015 -16.701 1.00 61.69 85 TYR A CA 1
ATOM 660 C C . TYR A 1 85 ? -13.231 18.527 -16.974 1.00 61.69 85 TYR A C 1
ATOM 662 O O . TYR A 1 85 ? -12.807 17.681 -16.186 1.00 61.69 85 TYR A O 1
ATOM 670 N N . ARG A 1 86 ? -13.872 18.176 -18.101 1.00 64.62 86 ARG A N 1
ATOM 671 C CA . ARG A 1 86 ? -14.145 16.773 -18.469 1.00 64.62 86 ARG A CA 1
ATOM 672 C C . ARG A 1 86 ? -12.869 15.931 -18.545 1.00 64.62 86 ARG A C 1
ATOM 674 O O . ARG A 1 86 ? -12.902 14.773 -18.144 1.00 64.62 86 ARG A O 1
ATOM 681 N N . ARG A 1 87 ? -11.749 16.522 -18.974 1.00 68.62 87 ARG A N 1
ATOM 682 C CA . ARG A 1 87 ? -10.425 15.875 -19.005 1.00 68.62 87 ARG A CA 1
ATOM 683 C C . ARG A 1 87 ? -9.904 15.487 -17.608 1.00 68.62 87 ARG A C 1
ATOM 685 O O . ARG A 1 87 ? -9.283 14.444 -17.479 1.00 68.62 87 ARG A O 1
ATOM 692 N N . VAL A 1 88 ? -10.225 16.248 -16.554 1.00 73.50 88 VAL A N 1
ATOM 693 C CA . VAL A 1 88 ? -9.770 15.987 -15.166 1.00 73.50 88 VAL A CA 1
ATOM 694 C C . VAL A 1 88 ? -10.639 14.947 -14.438 1.00 73.50 88 VAL A C 1
ATOM 696 O O . VAL A 1 88 ? -10.131 14.189 -13.609 1.00 73.50 88 VAL A O 1
ATOM 699 N N . TYR A 1 89 ? -11.942 14.899 -14.744 1.00 75.00 89 TYR A N 1
ATOM 700 C CA . TYR A 1 89 ? -12.909 13.993 -14.098 1.00 75.00 89 TYR A CA 1
ATOM 701 C C . TYR A 1 89 ? -13.221 12.712 -14.893 1.00 75.00 89 TYR A C 1
ATOM 703 O O . TYR A 1 89 ? -13.838 11.800 -14.350 1.00 75.00 89 TYR A O 1
ATOM 711 N N . PHE A 1 90 ? -12.795 12.618 -16.156 1.00 77.06 90 PHE A N 1
ATOM 712 C CA . PHE A 1 90 ? -12.943 11.423 -16.999 1.00 77.06 90 PHE A CA 1
ATOM 713 C C . PHE A 1 90 ? -11.642 11.032 -17.721 1.00 77.06 90 PHE A C 1
ATOM 715 O O . PHE A 1 90 ? -11.689 10.406 -18.781 1.00 77.06 90 PHE A O 1
ATOM 722 N N . SER A 1 91 ? -10.487 11.400 -17.162 1.00 77.88 91 SER A N 1
ATOM 723 C CA . SER A 1 91 ? -9.140 11.142 -17.699 1.00 77.88 91 SER A CA 1
ATOM 724 C C . SER A 1 91 ? -8.948 9.712 -18.217 1.00 77.88 91 SER A C 1
ATOM 726 O O . SER A 1 91 ? -8.447 9.523 -19.322 1.00 77.88 91 SER A O 1
ATOM 728 N N . LYS A 1 92 ? -9.421 8.701 -17.473 1.00 80.69 92 LYS A N 1
ATOM 729 C CA . LYS A 1 92 ? -9.289 7.276 -17.830 1.00 80.69 92 LYS A CA 1
ATOM 730 C C . LYS A 1 92 ? -9.972 6.924 -19.155 1.00 80.69 92 LYS A C 1
ATOM 732 O O . LYS A 1 92 ? -9.480 6.075 -19.889 1.00 80.69 92 LYS A O 1
ATOM 737 N N . TRP A 1 93 ? -11.076 7.595 -19.482 1.00 78.62 93 TRP A N 1
ATOM 738 C CA . TRP A 1 93 ? -11.818 7.380 -20.728 1.00 78.62 93 TRP A CA 1
ATOM 739 C C . TRP A 1 93 ? -11.149 8.036 -21.941 1.00 78.62 93 TRP A C 1
ATOM 741 O O . TRP A 1 93 ? -11.277 7.515 -23.045 1.00 78.62 93 TRP A O 1
ATOM 751 N N . TYR A 1 94 ? -10.415 9.137 -21.738 1.00 75.56 94 TYR A N 1
ATOM 752 C CA . TYR A 1 94 ? -9.562 9.731 -22.774 1.00 75.56 94 TYR A CA 1
ATOM 753 C C . TYR A 1 94 ? -8.303 8.878 -23.001 1.00 75.56 94 TYR A C 1
ATOM 755 O O . TYR A 1 94 ? -8.001 8.534 -24.138 1.00 75.56 94 TYR A O 1
ATOM 763 N N . LEU A 1 95 ? -7.627 8.446 -21.927 1.00 73.69 95 LEU A N 1
ATOM 764 C CA . LEU A 1 95 ? -6.440 7.574 -21.998 1.00 73.69 95 LEU A CA 1
ATOM 765 C C . LEU A 1 95 ? -6.723 6.206 -22.650 1.00 73.69 95 LEU A C 1
ATOM 767 O O . LEU A 1 95 ? -5.827 5.608 -23.231 1.00 73.69 95 LEU A O 1
ATOM 771 N N . LYS A 1 96 ? -7.967 5.714 -22.581 1.00 74.25 96 LYS A N 1
ATOM 772 C CA . LYS A 1 96 ? -8.422 4.494 -23.271 1.00 74.25 96 LYS A CA 1
ATOM 773 C C . LYS A 1 96 ? -8.916 4.720 -24.709 1.00 74.25 96 LYS A C 1
ATOM 775 O O . LYS A 1 96 ? -9.480 3.800 -25.290 1.00 74.25 96 LYS A O 1
ATOM 780 N N . GLY A 1 97 ? -8.821 5.932 -25.260 1.00 72.50 97 GLY A N 1
ATOM 781 C CA . GLY A 1 97 ? -9.344 6.280 -26.593 1.00 72.50 97 GLY A CA 1
ATOM 782 C C . GLY A 1 97 ? -10.879 6.313 -26.717 1.00 72.50 97 GLY A C 1
ATOM 783 O O . GLY A 1 97 ? -11.405 6.913 -27.648 1.00 72.50 97 GLY A O 1
ATOM 784 N N . ALA A 1 98 ? -11.615 5.757 -25.749 1.00 68.31 98 ALA A N 1
ATOM 785 C CA . ALA A 1 98 ? -13.078 5.660 -25.730 1.00 68.31 98 ALA A CA 1
ATOM 786 C C . ALA A 1 98 ? -13.825 7.012 -25.657 1.00 68.31 98 ALA A C 1
ATOM 788 O O . ALA A 1 98 ? -15.056 7.045 -25.703 1.00 68.31 98 ALA A O 1
ATOM 789 N N . ARG A 1 99 ? -13.109 8.136 -25.516 1.00 65.06 99 ARG A N 1
ATOM 790 C CA . ARG A 1 99 ? -13.641 9.495 -25.688 1.00 65.06 99 ARG A CA 1
ATOM 791 C C . ARG A 1 99 ? -12.632 10.380 -26.412 1.00 65.06 99 ARG A C 1
ATOM 793 O O . ARG A 1 99 ? -11.580 10.689 -25.863 1.00 65.06 99 ARG A O 1
ATOM 800 N N . SER A 1 100 ? -13.006 10.876 -27.585 1.00 59.22 100 SER A N 1
ATOM 801 C CA . SER A 1 100 ? -12.364 12.021 -28.236 1.00 59.22 100 SER A CA 1
ATOM 802 C C . SER A 1 100 ? -12.966 13.349 -27.739 1.00 59.22 100 SER A C 1
ATOM 804 O O . SER A 1 100 ? -13.963 13.382 -27.007 1.00 59.22 100 SER A O 1
ATOM 806 N N . SER A 1 101 ? -12.342 14.475 -28.093 1.00 52.00 101 SER A N 1
ATOM 807 C CA . SER A 1 101 ? -12.932 15.807 -27.897 1.00 52.00 101 SER A CA 1
ATOM 808 C C . SER A 1 101 ? -13.730 16.207 -29.142 1.00 52.00 101 SER A C 1
ATOM 810 O O . SER A 1 101 ? -13.255 15.951 -30.244 1.00 52.00 101 SER A O 1
ATOM 812 N N . PRO A 1 102 ? -14.881 16.897 -29.024 1.00 45.56 102 PRO A N 1
ATOM 813 C CA . PRO A 1 102 ? -15.429 17.626 -30.163 1.00 45.56 102 PRO A CA 1
ATOM 814 C C . PRO A 1 102 ? -14.457 18.746 -30.573 1.00 45.56 102 PRO A C 1
ATOM 816 O O . PRO A 1 102 ? -13.930 19.453 -29.708 1.00 45.56 102 PRO A O 1
ATOM 819 N N . ASN A 1 103 ? -14.247 18.929 -31.880 1.00 40.56 103 ASN A N 1
ATOM 820 C CA . ASN A 1 103 ? -13.225 19.834 -32.433 1.00 40.56 103 ASN A CA 1
ATOM 821 C C . ASN A 1 103 ? -13.572 21.338 -32.370 1.00 40.56 103 ASN A C 1
ATOM 823 O O . ASN A 1 103 ? -12.783 22.163 -32.819 1.00 40.56 103 ASN A O 1
ATOM 827 N N . HIS A 1 104 ? -14.713 21.722 -31.786 1.00 36.16 104 HIS A N 1
ATOM 828 C CA . HIS A 1 104 ? -15.100 23.127 -31.616 1.00 36.16 104 HIS A CA 1
ATOM 829 C C . HIS A 1 104 ? -15.341 23.499 -30.150 1.00 36.16 104 HIS A C 1
ATOM 831 O O . HIS A 1 104 ? -16.381 23.191 -29.565 1.00 36.16 104 HIS A O 1
ATOM 837 N N . SER A 1 105 ? -14.409 24.265 -29.579 1.00 34.47 105 SER A N 1
ATOM 838 C CA . SER A 1 105 ? -14.620 25.031 -28.348 1.00 34.47 105 SER A CA 1
ATOM 839 C C . SER A 1 105 ? -15.343 26.347 -28.663 1.00 34.47 105 SER A C 1
ATOM 841 O O . SER A 1 105 ? -14.723 27.409 -28.712 1.00 34.47 105 SER A O 1
ATOM 843 N N . GLY A 1 106 ? -16.650 26.275 -28.924 1.00 32.41 106 GLY A N 1
ATOM 844 C CA . GLY A 1 106 ? -17.482 27.463 -29.139 1.00 32.41 106 GLY A CA 1
ATOM 845 C C . GLY A 1 106 ? -17.612 28.304 -27.865 1.00 32.41 106 GLY A C 1
ATOM 846 O O . GLY A 1 106 ? -18.021 27.793 -26.823 1.00 32.41 106 GLY A O 1
ATOM 847 N N . THR A 1 107 ? -17.269 29.591 -27.944 1.00 33.47 107 THR A N 1
ATOM 848 C CA . THR A 1 107 ? -17.279 30.511 -26.797 1.00 33.47 107 THR A CA 1
ATOM 849 C C . THR A 1 107 ? -18.702 30.933 -26.430 1.00 33.47 107 THR A C 1
ATOM 851 O O . THR A 1 107 ? -19.201 31.943 -26.918 1.00 33.47 107 THR A O 1
ATOM 854 N N . PHE A 1 108 ? -19.344 30.185 -25.535 1.00 32.34 108 PHE A N 1
ATOM 855 C CA . PHE A 1 108 ? -20.564 30.613 -24.850 1.00 32.34 108 PHE A CA 1
ATOM 856 C C . PHE A 1 108 ? -20.467 30.294 -23.356 1.00 32.34 108 PHE A C 1
ATOM 858 O O . PHE A 1 108 ? -20.094 29.186 -22.975 1.00 32.34 108 PHE A O 1
ATOM 865 N N . VAL A 1 109 ? -20.788 31.289 -22.527 1.00 27.77 109 VAL A N 1
ATOM 866 C CA . VAL A 1 109 ? -20.864 31.182 -21.065 1.00 27.77 109 VAL A CA 1
ATOM 867 C C . VAL A 1 109 ? -22.192 31.791 -20.641 1.00 27.77 109 VAL A C 1
ATOM 869 O O . VAL A 1 109 ? -22.325 33.017 -20.614 1.00 27.77 109 VAL A O 1
ATOM 872 N N . HIS A 1 110 ? -23.191 30.961 -20.345 1.00 31.38 110 HIS A N 1
ATOM 873 C CA . HIS A 1 110 ? -24.499 31.429 -19.906 1.00 31.38 110 HIS A CA 1
ATOM 874 C C . HIS A 1 110 ? -24.672 31.292 -18.391 1.00 31.38 110 HIS A C 1
ATOM 876 O O . HIS A 1 110 ? -24.421 30.265 -17.768 1.00 31.38 110 HIS A O 1
ATOM 882 N N . LYS A 1 111 ? -25.122 32.387 -17.778 1.00 36.25 111 LYS A N 1
ATOM 883 C CA . LYS A 1 111 ? -25.195 32.597 -16.327 1.00 36.25 111 LYS A CA 1
ATOM 884 C C . LYS A 1 111 ? -26.145 31.606 -15.629 1.00 36.25 111 LYS A C 1
ATOM 886 O O . LYS A 1 111 ? -27.345 31.859 -15.535 1.00 36.25 111 LYS A O 1
ATOM 891 N N . PHE A 1 112 ? -25.612 30.510 -15.087 1.00 35.91 112 PHE A N 1
ATOM 892 C CA . PHE A 1 112 ? -26.387 29.516 -14.334 1.00 35.91 112 PHE A CA 1
ATOM 893 C C . PHE A 1 112 ? -26.520 29.850 -12.840 1.00 35.91 112 PHE A C 1
ATOM 895 O O . PHE A 1 112 ? -25.629 29.571 -12.043 1.00 35.91 112 PHE A O 1
ATOM 902 N N . VAL A 1 113 ? -27.704 30.325 -12.445 1.00 36.22 113 VAL A N 1
ATOM 903 C CA . VAL A 1 113 ? -28.276 30.081 -11.109 1.00 36.22 113 VAL A CA 1
ATOM 904 C C . VAL A 1 113 ? -29.709 29.599 -11.320 1.00 36.22 113 VAL A C 1
ATOM 906 O O . VAL A 1 113 ? -30.611 30.397 -11.553 1.00 36.22 113 VAL A O 1
ATOM 909 N N . ASN A 1 114 ? -29.917 28.281 -11.298 1.00 35.78 114 ASN A N 1
ATOM 910 C CA . ASN A 1 114 ? -31.230 27.662 -11.491 1.00 35.78 114 ASN A CA 1
ATOM 911 C C . ASN A 1 114 ? -31.588 26.842 -10.242 1.00 35.78 114 ASN A C 1
ATOM 913 O O . ASN A 1 114 ? -31.200 25.679 -10.112 1.00 35.78 114 ASN A O 1
ATOM 917 N N . LEU A 1 115 ? -32.286 27.490 -9.304 1.00 45.28 115 LEU A N 1
ATOM 918 C CA . LEU A 1 115 ? -32.626 26.985 -7.966 1.00 45.28 115 LEU A CA 1
ATOM 919 C C . LEU A 1 115 ? -33.782 25.968 -7.994 1.00 45.28 115 LEU A C 1
ATOM 921 O O . LEU A 1 115 ? -34.813 26.134 -7.350 1.00 45.28 115 LEU A O 1
ATOM 925 N N . ASN A 1 116 ? -33.603 24.886 -8.747 1.00 48.72 116 ASN A N 1
ATOM 926 C CA . ASN A 1 116 ? -34.527 23.759 -8.775 1.00 48.72 116 ASN A CA 1
ATOM 927 C C . ASN A 1 116 ? -34.106 22.689 -7.755 1.00 48.72 116 ASN A C 1
ATOM 929 O O . ASN A 1 116 ? -33.044 22.085 -7.900 1.00 48.72 116 ASN A O 1
ATOM 933 N N . LEU A 1 117 ? -34.959 22.374 -6.770 1.00 52.75 117 LEU A N 1
ATOM 934 C CA . LEU A 1 117 ? -34.682 21.317 -5.777 1.00 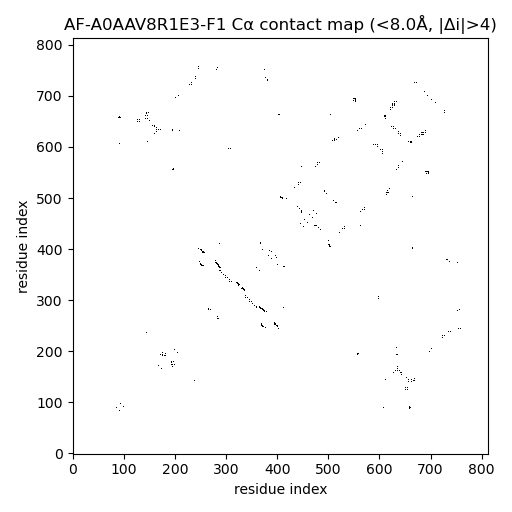52.75 117 LEU A CA 1
ATOM 935 C C . LEU A 1 117 ? -34.426 19.947 -6.439 1.00 52.75 117 LEU A C 1
ATOM 937 O O . LEU A 1 117 ? -33.596 19.162 -5.985 1.00 52.75 117 LEU A O 1
ATOM 941 N N . ARG A 1 118 ? -35.081 19.690 -7.580 1.00 53.88 118 ARG A N 1
ATOM 942 C CA . ARG A 1 118 ? -34.882 18.486 -8.403 1.00 53.88 118 ARG A CA 1
ATOM 943 C C . ARG A 1 118 ? -33.435 18.345 -8.904 1.00 53.88 118 ARG A C 1
ATOM 945 O O . ARG A 1 118 ? -32.971 17.223 -9.082 1.00 53.88 118 ARG A O 1
ATOM 952 N N . SER A 1 119 ? -32.700 19.448 -9.065 1.00 56.84 119 SER A N 1
ATOM 953 C CA . SER A 1 119 ? -31.275 19.448 -9.430 1.00 56.84 119 SER A CA 1
ATOM 954 C C . SER A 1 119 ? -30.368 18.966 -8.292 1.00 56.84 119 SER A C 1
ATOM 956 O O . SER A 1 119 ? -29.340 18.352 -8.564 1.00 56.84 119 SER A O 1
ATOM 958 N N . TYR A 1 120 ? -30.752 19.170 -7.026 1.00 54.47 120 TYR A N 1
ATOM 959 C CA . TYR A 1 120 ? -30.018 18.622 -5.876 1.00 54.47 120 TYR A CA 1
ATOM 960 C C . TYR A 1 120 ? -30.208 17.107 -5.740 1.00 54.47 120 TYR A C 1
ATOM 962 O O . TYR A 1 120 ? -29.261 16.407 -5.399 1.00 54.47 120 TYR A O 1
ATOM 970 N N . LEU A 1 121 ? -31.384 16.575 -6.096 1.00 56.00 121 LEU A N 1
ATOM 971 C CA . LEU A 1 121 ? -31.564 15.124 -6.241 1.00 56.00 121 LEU A CA 1
ATOM 972 C C . LEU A 1 121 ? -30.714 14.565 -7.396 1.00 56.00 121 LEU A C 1
ATOM 974 O O . LEU A 1 121 ? -30.091 13.517 -7.243 1.00 56.00 121 LEU A O 1
ATOM 978 N N . ARG A 1 122 ? -30.603 15.300 -8.515 1.00 66.38 122 ARG A N 1
ATOM 979 C CA . ARG A 1 122 ? -29.712 14.932 -9.632 1.00 66.38 122 ARG A CA 1
ATOM 980 C C . ARG A 1 122 ? -28.223 14.942 -9.274 1.00 66.38 122 ARG A C 1
ATOM 982 O O . ARG A 1 122 ? -27.467 14.146 -9.824 1.00 66.38 122 ARG A O 1
ATOM 989 N N . PHE A 1 123 ? -27.786 15.802 -8.350 1.00 73.31 123 PHE A N 1
ATOM 990 C CA . PHE A 1 123 ? -26.376 15.910 -7.946 1.00 73.31 123 PHE A CA 1
ATOM 991 C C . PHE A 1 123 ? -25.786 14.588 -7.420 1.00 73.31 123 PHE A C 1
ATOM 993 O O . PHE A 1 123 ? -24.580 14.380 -7.533 1.00 73.31 123 PHE A O 1
ATOM 1000 N N . LEU A 1 124 ? -26.612 13.674 -6.898 1.00 78.81 124 LEU A N 1
ATOM 1001 C CA . LEU A 1 124 ? -26.167 12.371 -6.393 1.00 78.81 124 LEU A CA 1
ATOM 1002 C C . LEU A 1 124 ? -26.381 11.202 -7.372 1.00 78.81 124 LEU A C 1
ATOM 1004 O O . LEU A 1 124 ? -26.055 10.074 -7.015 1.00 78.81 124 LEU A O 1
ATOM 1008 N N . GLU A 1 125 ? -26.846 11.423 -8.613 1.00 82.94 125 GLU A N 1
ATOM 1009 C CA . GLU A 1 125 ? -27.055 10.345 -9.610 1.00 82.94 125 GLU A CA 1
ATOM 1010 C C . GLU A 1 125 ? -25.772 9.545 -9.931 1.00 82.94 125 GLU A C 1
ATOM 1012 O O . GLU A 1 125 ? -25.843 8.377 -10.322 1.00 82.94 125 GLU A O 1
ATOM 1017 N N . TRP A 1 126 ? -24.585 10.121 -9.703 1.00 85.19 126 TRP A N 1
ATOM 1018 C CA . TRP A 1 126 ? -23.304 9.421 -9.862 1.00 85.19 126 TRP A CA 1
ATOM 1019 C C . TRP A 1 126 ? -23.081 8.298 -8.832 1.00 85.19 126 TRP A C 1
ATOM 1021 O O . TRP A 1 126 ? -22.339 7.360 -9.129 1.00 85.19 126 TRP A O 1
ATOM 1031 N N . MET A 1 127 ? -23.721 8.360 -7.655 1.00 86.81 127 MET A N 1
ATOM 1032 C CA . MET A 1 127 ? -23.591 7.353 -6.594 1.00 86.81 127 MET A CA 1
ATOM 1033 C C . MET A 1 127 ? -24.206 5.999 -6.992 1.00 86.81 127 MET A C 1
ATOM 1035 O O . MET A 1 127 ? -23.462 5.017 -7.030 1.00 86.81 127 MET A O 1
ATOM 1039 N N . PRO A 1 128 ? -25.507 5.894 -7.352 1.00 87.38 128 PRO A N 1
ATOM 1040 C CA . PRO A 1 128 ? -26.061 4.635 -7.840 1.00 87.38 128 PRO A CA 1
ATOM 1041 C C . PRO A 1 128 ? -25.428 4.220 -9.173 1.00 87.38 128 PRO A C 1
ATOM 1043 O O . PRO A 1 128 ? -25.263 3.028 -9.403 1.00 87.38 128 PRO A O 1
ATOM 1046 N N . ALA A 1 129 ? -25.010 5.162 -10.031 1.00 84.06 129 ALA A N 1
ATOM 1047 C CA . ALA A 1 129 ? -24.304 4.830 -11.270 1.00 84.06 129 ALA A CA 1
ATOM 1048 C C . ALA A 1 129 ? -22.966 4.107 -11.016 1.00 84.06 129 ALA A C 1
ATOM 1050 O O . ALA A 1 129 ? -22.692 3.103 -11.669 1.00 84.06 129 ALA A O 1
ATOM 1051 N N . ALA A 1 130 ? -22.169 4.546 -10.033 1.00 87.81 130 ALA A N 1
ATOM 1052 C CA . ALA A 1 130 ? -20.916 3.882 -9.657 1.00 87.81 130 ALA A CA 1
ATOM 1053 C C . ALA A 1 130 ? -21.122 2.460 -9.093 1.00 87.81 130 ALA A C 1
ATOM 1055 O O . ALA A 1 130 ? -20.220 1.625 -9.171 1.00 87.81 130 ALA A O 1
ATOM 1056 N N . LEU A 1 131 ? -22.307 2.168 -8.546 1.00 90.44 131 LEU A N 1
ATOM 1057 C CA . LEU A 1 131 ? -22.668 0.852 -8.010 1.00 90.44 131 LEU A CA 1
ATOM 1058 C C . LEU A 1 131 ? -23.195 -0.133 -9.072 1.00 90.44 131 LEU A C 1
ATOM 1060 O O . LEU A 1 131 ? -23.263 -1.320 -8.775 1.00 90.44 131 LEU A O 1
ATOM 1064 N N . LYS A 1 132 ? -23.542 0.317 -10.291 1.00 90.44 132 LYS A N 1
ATOM 1065 C CA . LYS A 1 132 ? -24.100 -0.559 -11.345 1.00 90.44 132 LYS A CA 1
ATOM 1066 C C . LYS A 1 132 ? -23.091 -1.533 -11.954 1.00 90.44 132 LYS A C 1
ATOM 1068 O O . LYS A 1 132 ? -23.469 -2.647 -12.292 1.00 90.44 132 LYS A O 1
ATOM 1073 N N . MET A 1 133 ? -21.841 -1.104 -12.131 1.00 87.69 133 MET A N 1
ATOM 1074 C CA . MET A 1 133 ? -20.793 -1.921 -12.753 1.00 87.69 133 MET A CA 1
ATOM 1075 C C . MET A 1 133 ? -20.465 -3.126 -11.850 1.00 87.69 133 MET A C 1
ATOM 1077 O O . MET A 1 133 ? -20.160 -2.892 -10.675 1.00 87.69 133 MET A O 1
ATOM 1081 N N . PRO A 1 134 ? -20.513 -4.381 -12.332 1.00 91.81 134 PRO A N 1
ATOM 1082 C CA . PRO A 1 134 ? -20.181 -5.565 -11.538 1.00 91.81 134 PRO A CA 1
ATOM 1083 C C . PRO A 1 134 ? -18.675 -5.669 -11.246 1.00 91.81 134 PRO A C 1
ATOM 1085 O O . PRO A 1 134 ? -17.855 -4.916 -11.770 1.00 91.81 134 PRO A O 1
ATOM 1088 N N . GLU A 1 135 ? -18.290 -6.590 -10.358 1.00 90.31 135 GLU A N 1
ATOM 1089 C CA . GLU A 1 135 ? -16.894 -6.718 -9.909 1.00 90.31 135 GLU A CA 1
ATOM 1090 C C . GLU A 1 135 ? -15.951 -7.284 -10.985 1.00 90.31 135 GLU A C 1
ATOM 1092 O O . GLU A 1 135 ? -14.819 -6.820 -11.076 1.00 90.31 135 GLU A O 1
ATOM 1097 N N . LEU A 1 136 ? -16.418 -8.210 -11.832 1.00 90.06 136 LEU A N 1
ATOM 1098 C CA . LEU A 1 136 ? -15.612 -8.786 -12.920 1.00 90.06 136 LEU A CA 1
ATOM 1099 C C . LEU A 1 136 ? -15.239 -7.724 -13.966 1.00 90.06 136 LEU A C 1
ATOM 1101 O O . LEU A 1 136 ? -14.057 -7.472 -14.183 1.00 90.06 136 LEU A O 1
ATOM 1105 N N . GLU A 1 137 ? -16.233 -7.002 -14.502 1.00 90.25 137 GLU A N 1
ATOM 1106 C CA . GLU A 1 137 ? -15.990 -5.858 -15.393 1.00 90.25 137 GLU A CA 1
ATOM 1107 C C . GLU A 1 137 ? -15.070 -4.814 -14.750 1.00 90.25 137 GLU A C 1
ATOM 1109 O O . GLU A 1 137 ? -14.252 -4.209 -15.435 1.00 90.25 137 GLU A O 1
ATOM 1114 N N . LEU A 1 138 ? -15.183 -4.579 -13.436 1.00 90.75 138 LEU A N 1
ATOM 1115 C CA . LEU A 1 138 ? -14.326 -3.623 -12.738 1.00 90.75 138 LEU A CA 1
ATOM 1116 C C . LEU A 1 138 ? -12.862 -4.088 -12.667 1.00 90.75 138 LEU A C 1
ATOM 1118 O O . LEU A 1 138 ? -11.974 -3.244 -12.784 1.00 90.75 138 LEU A O 1
ATOM 1122 N N . ILE A 1 139 ? -12.602 -5.391 -12.514 1.00 92.56 139 ILE A N 1
ATOM 1123 C CA . ILE A 1 139 ? -11.249 -5.968 -12.568 1.00 92.56 139 ILE A CA 1
ATOM 1124 C C . ILE A 1 139 ? -10.667 -5.793 -13.976 1.00 92.56 139 ILE A C 1
ATOM 1126 O O . ILE A 1 139 ? -9.598 -5.199 -14.110 1.00 92.56 139 ILE A O 1
ATOM 1130 N N . ASP A 1 140 ? -11.397 -6.191 -15.022 1.00 88.88 140 ASP A N 1
ATOM 1131 C CA . ASP A 1 140 ? -10.954 -6.041 -16.419 1.00 88.88 140 ASP A CA 1
ATOM 1132 C C . ASP A 1 140 ? -10.792 -4.564 -16.829 1.00 88.88 140 ASP A C 1
ATOM 1134 O O . ASP A 1 140 ? -9.918 -4.198 -17.619 1.00 88.88 140 ASP A O 1
ATOM 1138 N N . HIS A 1 141 ? -11.620 -3.676 -16.273 1.00 86.62 141 HIS A N 1
ATOM 1139 C CA . HIS A 1 141 ? -11.583 -2.251 -16.572 1.00 86.62 141 HIS A CA 1
ATOM 1140 C C . HIS A 1 141 ? -10.488 -1.488 -15.811 1.00 86.62 141 HIS A C 1
ATOM 1142 O O . HIS A 1 141 ? -9.953 -0.507 -16.347 1.00 86.62 141 HIS A O 1
ATOM 1148 N N . ALA A 1 142 ? -10.188 -1.853 -14.562 1.00 87.19 142 ALA A N 1
ATOM 1149 C CA . ALA A 1 142 ? -9.366 -1.032 -13.672 1.00 87.19 142 ALA A CA 1
ATOM 1150 C C . ALA A 1 142 ? -8.105 -1.702 -13.114 1.00 87.19 142 ALA A C 1
ATOM 1152 O O . ALA A 1 142 ? -7.231 -0.952 -12.684 1.00 87.19 142 ALA A O 1
ATOM 1153 N N . GLY A 1 143 ? -7.999 -3.032 -13.150 1.00 91.00 143 GLY A N 1
ATOM 1154 C CA . GLY A 1 143 ? -6.937 -3.809 -12.507 1.00 91.00 143 GLY A CA 1
ATOM 1155 C C . GLY A 1 143 ? -7.396 -4.512 -11.223 1.00 91.00 143 GLY A C 1
ATOM 1156 O O . GLY A 1 143 ? -8.326 -4.061 -10.540 1.00 91.00 143 GLY A O 1
ATOM 1157 N N . LEU A 1 144 ? -6.740 -5.623 -10.871 1.00 94.75 144 LEU A N 1
ATOM 1158 C CA . LEU A 1 144 ? -7.079 -6.395 -9.669 1.00 94.75 144 LEU A CA 1
ATOM 1159 C C . LEU A 1 144 ? -6.663 -5.649 -8.395 1.00 94.75 144 LEU A C 1
ATOM 1161 O O . LEU A 1 144 ? -7.422 -5.649 -7.422 1.00 94.75 144 LEU A O 1
ATOM 1165 N N . ASP A 1 145 ? -5.508 -4.973 -8.405 1.00 94.31 145 ASP A N 1
ATOM 1166 C CA . ASP A 1 145 ? -5.081 -4.095 -7.306 1.00 94.31 145 ASP A CA 1
ATOM 1167 C C . ASP A 1 145 ? -6.181 -3.076 -6.940 1.00 94.31 145 ASP A C 1
ATOM 1169 O O . ASP A 1 145 ? -6.537 -2.940 -5.765 1.00 94.31 145 ASP A O 1
ATOM 1173 N N . SER A 1 146 ? -6.781 -2.417 -7.941 1.00 93.56 146 SER A N 1
ATOM 1174 C CA . SER A 1 146 ? -7.889 -1.468 -7.759 1.00 93.56 146 SER A CA 1
ATOM 1175 C C . SER A 1 146 ? -9.150 -2.106 -7.153 1.00 93.56 146 SER A C 1
ATOM 1177 O O . SER A 1 146 ? -9.780 -1.519 -6.266 1.00 93.56 146 SER A O 1
ATOM 1179 N N . ALA A 1 147 ? -9.528 -3.309 -7.595 1.00 95.06 147 ALA A N 1
ATOM 1180 C CA . ALA A 1 147 ? -10.702 -4.015 -7.077 1.00 95.06 147 ALA A CA 1
ATOM 1181 C C . ALA A 1 147 ? -10.504 -4.483 -5.622 1.00 95.06 147 ALA A C 1
ATOM 1183 O O . ALA A 1 147 ? -11.371 -4.270 -4.768 1.00 95.06 147 ALA A O 1
ATOM 1184 N N . VAL A 1 148 ? -9.336 -5.048 -5.297 1.00 96.06 148 VAL A N 1
ATOM 1185 C CA . VAL A 1 148 ? -9.023 -5.495 -3.929 1.00 96.06 148 VAL A CA 1
ATOM 1186 C C . VAL A 1 148 ? -8.811 -4.311 -2.981 1.00 96.06 148 VAL A C 1
ATOM 1188 O O . VAL A 1 148 ? -9.205 -4.393 -1.817 1.00 96.06 148 VAL A O 1
ATOM 1191 N N . PHE A 1 149 ? -8.304 -3.170 -3.460 1.00 95.38 149 PHE A N 1
ATOM 1192 C CA . PHE A 1 149 ? -8.279 -1.930 -2.677 1.00 95.38 149 PHE A CA 1
ATOM 1193 C C . PHE A 1 149 ? -9.695 -1.480 -2.267 1.00 95.38 149 PHE A C 1
ATOM 1195 O O . PHE A 1 149 ? -9.928 -1.158 -1.100 1.00 95.38 149 PHE A O 1
ATOM 1202 N N . LEU A 1 150 ? -10.681 -1.549 -3.172 1.00 95.12 150 LEU A N 1
ATOM 1203 C CA . LEU A 1 150 ? -12.084 -1.262 -2.837 1.00 95.12 150 LEU A CA 1
ATOM 1204 C C . LEU A 1 150 ? -12.678 -2.257 -1.831 1.00 95.12 150 LEU A C 1
ATOM 1206 O O . LEU A 1 150 ? -13.494 -1.863 -0.991 1.00 95.12 150 LEU A O 1
ATOM 1210 N N . ARG A 1 151 ? -12.248 -3.525 -1.854 1.00 95.50 151 ARG A N 1
ATOM 1211 C CA . ARG A 1 151 ? -12.667 -4.511 -0.847 1.00 95.50 151 ARG A CA 1
ATOM 1212 C C . ARG A 1 151 ? -12.222 -4.165 0.565 1.00 95.50 151 ARG A C 1
ATOM 1214 O O . ARG A 1 151 ? -12.972 -4.467 1.486 1.00 95.50 151 ARG A O 1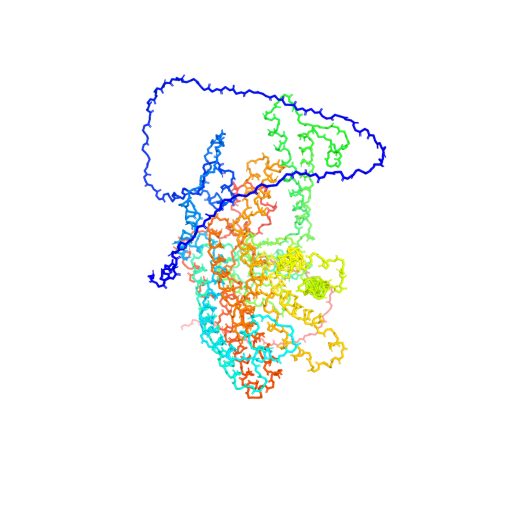
ATOM 1221 N N . ILE A 1 152 ? -11.104 -3.461 0.762 1.00 96.31 152 ILE A N 1
ATOM 1222 C CA . ILE A 1 152 ? -10.697 -2.985 2.099 1.00 96.31 152 ILE A CA 1
ATOM 1223 C C . ILE A 1 152 ? -11.840 -2.180 2.756 1.00 96.31 152 ILE A C 1
ATOM 1225 O O . ILE A 1 152 ? -12.133 -2.368 3.938 1.00 96.31 152 ILE A O 1
ATOM 1229 N N . TYR A 1 153 ? -12.556 -1.353 1.983 1.00 95.69 153 TYR A N 1
ATOM 1230 C CA . TYR A 1 153 ? -13.702 -0.586 2.482 1.00 95.69 153 TYR A CA 1
ATOM 1231 C C . TYR A 1 153 ? -14.947 -1.449 2.736 1.00 95.69 153 TYR A C 1
ATOM 1233 O O . TYR A 1 153 ? -15.601 -1.293 3.769 1.00 95.69 153 TYR A O 1
ATOM 1241 N N . LEU A 1 154 ? -15.255 -2.399 1.842 1.00 95.62 154 LEU A N 1
ATOM 1242 C CA . LEU A 1 154 ? -16.349 -3.363 2.045 1.00 95.62 154 LEU A CA 1
ATOM 1243 C C . LEU A 1 154 ? -16.138 -4.221 3.298 1.00 95.62 154 LEU A C 1
ATOM 1245 O O . LEU A 1 154 ? -17.096 -4.560 3.987 1.00 95.62 154 LEU A O 1
ATOM 1249 N N . ILE A 1 155 ? -14.888 -4.546 3.616 1.00 96.38 155 ILE A N 1
ATOM 1250 C CA . ILE A 1 155 ? -14.510 -5.339 4.788 1.00 96.38 155 ILE A CA 1
ATOM 1251 C C . ILE A 1 155 ? -14.639 -4.509 6.066 1.00 96.38 155 ILE A C 1
ATOM 1253 O O . ILE A 1 155 ? -15.107 -5.028 7.077 1.00 96.38 155 ILE A O 1
ATOM 1257 N N . GLY A 1 156 ? -14.360 -3.202 5.998 1.00 95.56 156 GLY A N 1
ATOM 1258 C CA . GLY A 1 156 ? -14.724 -2.248 7.048 1.00 95.56 156 GLY A CA 1
ATOM 1259 C C . GLY A 1 156 ? -16.218 -2.290 7.368 1.00 95.56 156 GLY A C 1
ATOM 1260 O O . GLY A 1 156 ? -16.594 -2.437 8.529 1.00 95.56 156 GLY A O 1
ATOM 1261 N N . LEU A 1 157 ? -17.080 -2.271 6.346 1.00 96.88 157 LEU A N 1
ATOM 1262 C CA . LEU A 1 157 ? -18.529 -2.411 6.529 1.00 96.88 157 LEU A CA 1
ATOM 1263 C C . LEU A 1 157 ? -18.917 -3.788 7.104 1.00 96.88 157 LEU A C 1
ATOM 1265 O O . LEU A 1 157 ? -19.647 -3.848 8.092 1.00 96.88 157 LEU A O 1
ATOM 1269 N N . LYS A 1 158 ? -18.402 -4.895 6.549 1.00 97.19 158 LYS A N 1
ATOM 1270 C CA . LYS A 1 158 ? -18.707 -6.265 7.021 1.00 97.19 158 LYS A CA 1
ATOM 1271 C C . LYS A 1 158 ? -18.277 -6.518 8.471 1.00 97.19 158 LYS A C 1
ATOM 1273 O O . LYS A 1 158 ? -18.961 -7.244 9.189 1.00 97.19 158 LYS A O 1
ATOM 1278 N N . ILE A 1 159 ? -17.172 -5.919 8.914 1.00 97.00 159 ILE A N 1
ATOM 1279 C CA . ILE A 1 159 ? -16.721 -5.986 10.309 1.00 97.00 159 ILE A CA 1
ATOM 1280 C C . ILE A 1 159 ? -17.581 -5.065 11.184 1.00 97.00 159 ILE A C 1
ATOM 1282 O O . ILE A 1 159 ? -18.197 -5.535 12.139 1.00 97.00 159 ILE A O 1
ATOM 1286 N N . PHE A 1 160 ? -17.678 -3.772 10.861 1.00 97.56 160 PHE A N 1
ATOM 1287 C CA . PHE A 1 160 ? -18.240 -2.792 11.793 1.00 97.56 160 PHE A CA 1
ATOM 1288 C C . PHE A 1 160 ? -19.771 -2.719 11.838 1.00 97.56 160 PHE A C 1
ATOM 1290 O O . PHE A 1 160 ? -20.287 -2.292 12.867 1.00 97.56 160 PHE A O 1
ATOM 1297 N N . ILE A 1 161 ? -20.522 -3.144 10.812 1.00 97.50 161 ILE A N 1
ATOM 1298 C CA . ILE A 1 161 ? -22.001 -3.102 10.848 1.00 97.50 161 ILE A CA 1
ATOM 1299 C C . ILE A 1 161 ? -22.567 -3.952 12.005 1.00 97.50 161 ILE A C 1
ATOM 1301 O O . ILE A 1 161 ? -23.208 -3.377 12.889 1.00 97.50 161 ILE A O 1
ATOM 1305 N N . PRO A 1 162 ? -22.319 -5.277 12.084 1.00 97.06 162 PRO A N 1
ATOM 1306 C CA . PRO A 1 162 ? -22.855 -6.099 13.171 1.00 97.06 162 PRO A CA 1
ATOM 1307 C C . PRO A 1 162 ? -22.237 -5.754 14.531 1.00 97.06 162 PRO A C 1
ATOM 1309 O O . PRO A 1 162 ? -22.945 -5.775 15.535 1.00 97.06 162 PRO A O 1
ATOM 1312 N N . ILE A 1 163 ? -20.956 -5.358 14.576 1.00 96.62 163 ILE A N 1
ATOM 1313 C CA . ILE A 1 163 ? -20.316 -4.864 15.807 1.00 96.62 163 ILE A CA 1
ATOM 1314 C C . ILE A 1 163 ? -21.052 -3.622 16.333 1.00 96.62 163 ILE A C 1
ATOM 1316 O O . ILE A 1 163 ? -21.342 -3.557 17.523 1.00 96.62 163 ILE A O 1
ATOM 1320 N N . THR A 1 164 ? -21.425 -2.675 15.464 1.00 96.19 164 THR A N 1
ATOM 1321 C CA . THR A 1 164 ? -22.180 -1.471 15.858 1.00 96.19 164 THR A CA 1
ATOM 1322 C C . THR A 1 164 ? -23.565 -1.829 16.377 1.00 96.19 164 THR A C 1
ATOM 1324 O O . THR A 1 164 ? -23.936 -1.362 17.450 1.00 96.19 164 THR A O 1
ATOM 1327 N N . ILE A 1 165 ? -24.309 -2.682 15.663 1.00 96.56 165 ILE A N 1
ATOM 1328 C CA . ILE A 1 165 ? -25.654 -3.115 16.075 1.00 96.56 165 ILE A CA 1
ATOM 1329 C C . ILE A 1 165 ? -25.597 -3.745 17.474 1.00 96.56 165 ILE A C 1
ATOM 1331 O O . ILE A 1 165 ? -26.299 -3.300 18.377 1.00 96.56 165 ILE A O 1
ATOM 1335 N N . LEU A 1 166 ? -24.693 -4.703 17.693 1.00 95.56 166 LEU A N 1
ATOM 1336 C CA . LEU A 1 166 ? -24.539 -5.372 18.987 1.00 95.56 166 LEU A CA 1
ATOM 1337 C C . LEU A 1 166 ? -24.039 -4.427 20.095 1.00 95.56 166 LEU A C 1
ATOM 1339 O O . LEU A 1 166 ? -24.538 -4.480 21.219 1.00 95.56 166 LEU A O 1
ATOM 1343 N N . ALA A 1 167 ? -23.085 -3.538 19.802 1.00 93.56 167 ALA A N 1
ATOM 1344 C CA . ALA A 1 167 ? -22.569 -2.577 20.778 1.00 93.56 167 ALA A CA 1
ATOM 1345 C C . ALA A 1 167 ? -23.637 -1.554 21.210 1.00 93.56 167 ALA A C 1
ATOM 1347 O O . ALA A 1 167 ? -23.701 -1.194 22.386 1.00 93.56 167 ALA A O 1
ATOM 1348 N N . PHE A 1 168 ? -24.508 -1.125 20.291 1.00 93.88 168 PHE A N 1
ATOM 1349 C CA . PHE A 1 168 ? -25.643 -0.252 20.599 1.00 93.88 168 PHE A CA 1
ATOM 1350 C C . PHE A 1 168 ? -26.753 -0.990 21.358 1.00 93.88 168 PHE A C 1
ATOM 1352 O O . PHE A 1 168 ? -27.308 -0.428 22.298 1.00 93.88 168 PHE A O 1
ATOM 1359 N N . SER A 1 169 ? -27.049 -2.246 21.011 1.00 93.69 169 SER A N 1
ATOM 1360 C CA . SER A 1 169 ? -28.070 -3.044 21.704 1.00 93.69 169 SER A CA 1
ATOM 1361 C C . SER A 1 169 ? -27.665 -3.478 23.118 1.00 93.69 169 SER A C 1
ATOM 1363 O O . SER A 1 169 ? -28.537 -3.606 23.972 1.00 93.69 169 SER A O 1
ATOM 1365 N N . VAL A 1 170 ? -26.372 -3.715 23.377 1.00 93.50 170 VAL A N 1
ATOM 1366 C CA . VAL A 1 170 ? -25.888 -4.287 24.651 1.00 93.50 170 VAL A CA 1
ATOM 1367 C C . VAL A 1 170 ? -25.091 -3.284 25.486 1.00 93.50 170 VAL A C 1
ATOM 1369 O O . VAL A 1 170 ? -25.434 -3.033 26.640 1.00 93.50 170 VAL A O 1
ATOM 1372 N N . LEU A 1 171 ? -24.019 -2.701 24.939 1.00 90.44 171 LEU A N 1
ATOM 1373 C CA . LEU A 1 171 ? -23.064 -1.926 25.743 1.00 90.44 171 LEU A CA 1
ATOM 1374 C C . LEU A 1 171 ? -23.589 -0.533 26.110 1.00 90.44 171 LEU A C 1
ATOM 1376 O O . LEU A 1 171 ? -23.333 -0.067 27.218 1.00 90.44 171 LEU A O 1
ATOM 1380 N N . ILE A 1 172 ? -24.358 0.119 25.231 1.00 89.44 172 ILE A N 1
ATOM 1381 C CA . ILE A 1 172 ? -24.942 1.436 25.535 1.00 89.44 172 ILE A CA 1
ATOM 1382 C C . ILE A 1 172 ? -25.909 1.375 26.739 1.00 89.44 172 ILE A C 1
ATOM 1384 O O . ILE A 1 172 ? -25.687 2.138 27.681 1.00 89.44 172 ILE A O 1
ATOM 1388 N N . PRO A 1 173 ? -26.904 0.464 26.809 1.00 90.94 173 PRO A N 1
ATOM 1389 C CA . PRO A 1 173 ? -27.739 0.308 28.007 1.00 90.94 173 PRO A CA 1
ATOM 1390 C C . PRO A 1 173 ? -26.950 -0.061 29.275 1.00 90.94 173 PRO A C 1
ATOM 1392 O O . PRO A 1 173 ? -27.237 0.454 30.360 1.00 90.94 173 PRO A O 1
ATOM 1395 N N . VAL A 1 174 ? -25.925 -0.915 29.159 1.00 88.69 174 VAL A N 1
ATOM 1396 C CA . VAL A 1 174 ? -25.076 -1.319 30.298 1.00 88.69 174 VAL A CA 1
ATOM 1397 C C . VAL A 1 174 ? -24.279 -0.139 30.871 1.00 88.69 174 VAL A C 1
ATOM 1399 O O . VAL A 1 174 ? -24.166 -0.037 32.094 1.00 88.69 174 VAL A O 1
ATOM 1402 N N . ASN A 1 175 ? -23.789 0.770 30.021 1.00 87.44 175 ASN A N 1
ATOM 1403 C CA . ASN A 1 175 ? -23.083 1.984 30.446 1.00 87.44 175 ASN A CA 1
ATOM 1404 C C . ASN A 1 175 ? -24.045 3.061 30.981 1.00 87.44 175 ASN A C 1
ATOM 1406 O O . ASN A 1 175 ? -23.796 3.642 32.035 1.00 87.44 175 ASN A O 1
ATOM 1410 N N . TRP A 1 176 ? -25.156 3.310 30.277 1.00 84.94 176 TRP A N 1
ATOM 1411 C CA . TRP A 1 176 ? -26.088 4.409 30.567 1.00 84.94 176 TRP A CA 1
ATOM 1412 C C . TRP A 1 176 ? -26.911 4.212 31.849 1.00 84.94 176 TRP A C 1
ATOM 1414 O O . TRP A 1 176 ? -27.308 5.183 32.487 1.00 84.94 176 TRP A O 1
ATOM 1424 N N . THR A 1 177 ? -27.146 2.966 32.276 1.00 84.56 177 THR A N 1
ATOM 1425 C CA . THR A 1 177 ? -27.891 2.640 33.515 1.00 84.56 177 THR A CA 1
ATOM 1426 C C . THR A 1 177 ? -27.106 2.920 34.811 1.00 84.56 177 THR A C 1
ATOM 1428 O O . THR A 1 177 ? -27.336 2.280 35.841 1.00 84.56 177 THR A O 1
ATOM 1431 N N . ASN A 1 178 ? -26.144 3.846 34.783 1.00 78.31 178 ASN A N 1
ATOM 1432 C CA . ASN A 1 178 ? -25.265 4.151 35.904 1.00 78.31 178 ASN A CA 1
ATOM 1433 C C . ASN A 1 178 ? -24.925 5.652 35.993 1.00 78.31 178 ASN A C 1
ATOM 1435 O O . ASN A 1 178 ? -24.944 6.367 34.994 1.00 78.31 178 ASN A O 1
ATOM 1439 N N . SER A 1 179 ? -24.606 6.133 37.198 1.00 74.50 179 SER A N 1
ATOM 1440 C CA . SER A 1 179 ? -24.394 7.560 37.504 1.00 74.50 179 SER A CA 1
ATOM 1441 C C . SER A 1 179 ? -23.029 7.869 38.138 1.00 74.50 179 SER A C 1
ATOM 1443 O O . SER A 1 179 ? -22.848 8.921 38.747 1.00 74.50 179 SER A O 1
ATOM 1445 N N . THR A 1 180 ? -22.041 6.978 38.008 1.00 72.44 180 THR A N 1
ATOM 1446 C CA . THR A 1 180 ? -20.731 7.141 38.666 1.00 72.44 180 THR A CA 1
ATOM 1447 C C . THR A 1 180 ? -19.971 8.386 38.196 1.00 72.44 180 THR A C 1
ATOM 1449 O O . THR A 1 180 ? -19.319 9.012 39.028 1.00 72.44 180 THR A O 1
ATOM 1452 N N . LEU A 1 181 ? -20.082 8.800 36.926 1.00 67.25 181 LEU A N 1
ATOM 1453 C CA . LEU A 1 181 ? -19.483 10.068 36.472 1.00 67.25 181 LEU A CA 1
ATOM 1454 C C . LEU A 1 181 ? -20.134 11.295 37.127 1.00 67.25 181 LEU A C 1
ATOM 1456 O O . LEU A 1 181 ? -19.422 12.191 37.581 1.00 67.25 181 LEU A O 1
ATOM 1460 N N . LYS A 1 182 ? -21.467 11.296 37.259 1.00 65.25 182 LYS A N 1
ATOM 1461 C CA . LYS A 1 182 ? -22.259 12.380 37.878 1.00 65.25 182 LYS A CA 1
ATOM 1462 C C . LYS A 1 182 ? -21.917 12.611 39.348 1.00 65.25 182 LYS A C 1
ATOM 1464 O O . LYS A 1 182 ? -22.047 13.730 39.830 1.00 65.25 182 LYS A O 1
ATOM 1469 N N . ASN A 1 183 ? -21.411 11.579 40.016 1.00 62.00 183 ASN A N 1
ATOM 1470 C CA . ASN A 1 183 ? -20.947 11.628 41.400 1.00 62.00 183 ASN A CA 1
ATOM 1471 C C . ASN A 1 183 ? -19.425 11.872 41.514 1.00 62.00 183 ASN A C 1
ATOM 1473 O O . ASN A 1 183 ? -18.851 11.623 42.573 1.00 62.00 183 ASN A O 1
ATOM 1477 N N . SER A 1 184 ? -18.744 12.299 40.441 1.00 60.62 184 SER A N 1
ATOM 1478 C CA . SER A 1 184 ? -17.285 12.470 40.415 1.00 60.62 184 SER A CA 1
ATOM 1479 C C . SER A 1 184 ? -16.854 13.894 40.048 1.00 60.62 184 SER A C 1
ATOM 1481 O O . SER A 1 184 ? -17.339 14.472 39.080 1.00 60.62 184 SER A O 1
ATOM 1483 N N . ASN A 1 185 ? -15.868 14.435 40.773 1.00 57.03 185 ASN A N 1
ATOM 1484 C CA . ASN A 1 185 ? -15.308 15.780 40.552 1.00 57.03 185 ASN A CA 1
ATOM 1485 C C . ASN A 1 185 ? -14.355 15.848 39.336 1.00 57.03 185 ASN A C 1
ATOM 1487 O O . ASN A 1 185 ? -13.347 16.552 39.370 1.00 57.03 185 ASN A O 1
ATOM 1491 N N . LYS A 1 186 ? -14.613 15.069 38.279 1.00 59.25 186 LYS A N 1
ATOM 1492 C CA . LYS A 1 186 ? -13.826 15.082 37.038 1.00 59.25 186 LYS A CA 1
ATOM 1493 C C . LYS A 1 186 ? -14.552 15.888 35.969 1.00 59.25 186 LYS A C 1
ATOM 1495 O O . LYS A 1 186 ? -15.776 15.886 35.915 1.00 59.25 186 LYS A O 1
ATOM 1500 N N . VAL A 1 187 ? -13.799 16.525 35.077 1.00 58.72 187 VAL A N 1
ATOM 1501 C CA . VAL A 1 187 ? -14.363 17.074 33.839 1.00 58.72 187 VAL A CA 1
ATOM 1502 C C . VAL A 1 187 ? -14.646 15.901 32.897 1.00 58.72 187 VAL A C 1
ATOM 1504 O O . VAL A 1 187 ? -13.727 15.172 32.526 1.00 58.72 187 VAL A O 1
ATOM 1507 N N . TYR A 1 188 ? -15.914 15.700 32.542 1.00 60.62 188 TYR A N 1
ATOM 1508 C CA . TYR A 1 188 ? -16.372 14.693 31.581 1.00 60.62 188 TYR A CA 1
ATOM 1509 C C . TYR A 1 188 ? -17.401 15.305 30.623 1.00 60.62 188 TYR A C 1
ATOM 1511 O O . TYR A 1 188 ? -17.969 16.366 30.886 1.00 60.62 188 TYR A O 1
ATOM 1519 N N . SER A 1 189 ? -17.624 14.645 29.490 1.00 64.88 189 SER A N 1
ATOM 1520 C CA . SER A 1 189 ? -18.611 15.033 28.484 1.00 64.88 189 SER A CA 1
ATOM 1521 C C . SER A 1 189 ? -19.831 14.109 28.517 1.00 64.88 189 SER A C 1
ATOM 1523 O O . SER A 1 189 ? -19.755 12.971 28.974 1.00 64.88 189 SER A O 1
ATOM 1525 N N . ASN A 1 190 ? -20.954 14.540 27.935 1.00 69.44 190 ASN A N 1
ATOM 1526 C CA . ASN A 1 190 ? -22.162 13.708 27.813 1.00 69.44 190 ASN A CA 1
ATOM 1527 C C . ASN A 1 190 ? -21.942 12.412 26.992 1.00 69.44 190 ASN A C 1
ATOM 1529 O O . ASN A 1 190 ? -22.806 11.539 26.983 1.00 69.44 190 ASN A O 1
ATOM 1533 N N . ILE A 1 191 ? -20.811 12.286 26.286 1.00 73.12 191 ILE A N 1
ATOM 1534 C CA . ILE A 1 191 ? -20.397 11.064 25.579 1.00 73.12 191 ILE A CA 1
ATOM 1535 C C . ILE A 1 191 ? -19.779 10.043 26.552 1.00 73.12 191 ILE A C 1
ATOM 1537 O O . ILE A 1 191 ? -19.926 8.837 26.354 1.00 73.12 191 ILE A O 1
ATOM 1541 N N . ASP A 1 192 ? -19.135 10.500 27.627 1.00 71.56 192 ASP A N 1
ATOM 1542 C CA . ASP A 1 192 ? -18.474 9.633 28.605 1.00 71.56 192 ASP A CA 1
ATOM 1543 C C . ASP A 1 192 ? -19.483 8.849 29.465 1.00 71.56 192 ASP A C 1
ATOM 1545 O O . ASP A 1 192 ? -19.210 7.697 29.811 1.00 71.56 192 ASP A O 1
ATOM 1549 N N . ASP A 1 193 ? -20.683 9.399 29.706 1.00 73.06 193 ASP A N 1
ATOM 1550 C CA . ASP A 1 193 ? -21.836 8.703 30.321 1.00 73.06 193 ASP A CA 1
ATOM 1551 C C . ASP A 1 193 ? -22.200 7.397 29.576 1.00 73.06 193 ASP A C 1
ATOM 1553 O O . ASP A 1 193 ? -22.670 6.433 30.185 1.00 73.06 193 ASP A O 1
ATOM 1557 N N . LEU A 1 194 ? -21.954 7.349 28.259 1.00 80.62 194 LEU A N 1
ATOM 1558 C CA . LEU A 1 194 ? -22.227 6.213 27.366 1.00 80.62 194 LEU A CA 1
ATOM 1559 C C . LEU A 1 194 ? -21.022 5.260 27.227 1.00 80.62 194 LEU A C 1
ATOM 1561 O O . LEU A 1 194 ? -21.050 4.338 26.405 1.00 80.62 194 LEU A O 1
ATOM 1565 N N . SER A 1 195 ? -19.962 5.466 28.013 1.00 83.00 195 SER A N 1
ATOM 1566 C CA . SER A 1 195 ? -18.691 4.739 27.935 1.00 83.00 195 SER A CA 1
ATOM 1567 C C . SER A 1 195 ? -18.428 3.830 29.138 1.00 83.00 195 SER A C 1
ATOM 1569 O O . SER A 1 195 ? -19.010 3.985 30.213 1.00 83.00 195 SER A O 1
ATOM 1571 N N . ILE A 1 196 ? -17.441 2.942 28.994 1.00 81.88 196 ILE A N 1
ATOM 1572 C CA . ILE A 1 196 ? -16.914 2.123 30.097 1.00 81.88 196 ILE A CA 1
ATOM 1573 C C . ILE A 1 196 ? -16.324 2.958 31.260 1.00 81.88 196 ILE A C 1
ATOM 1575 O O . ILE A 1 196 ? -16.123 2.437 32.361 1.00 81.88 196 ILE A O 1
ATOM 1579 N N . SER A 1 197 ? -16.058 4.260 31.071 1.00 77.50 197 SER A N 1
ATOM 1580 C CA . SER A 1 197 ? -15.586 5.123 32.162 1.00 77.50 197 SER A CA 1
ATOM 1581 C C . SER A 1 197 ? -16.660 5.313 33.244 1.00 77.50 197 SER A C 1
ATOM 1583 O O . SER A 1 197 ? -16.306 5.301 34.426 1.00 77.50 197 SER A O 1
ATOM 1585 N N . ASN A 1 198 ? -17.947 5.330 32.863 1.00 81.62 198 ASN A N 1
ATOM 1586 C CA . ASN A 1 198 ? -19.101 5.411 33.765 1.00 81.62 198 ASN A CA 1
ATOM 1587 C C . ASN A 1 198 ? -19.382 4.102 34.535 1.00 81.62 198 ASN A C 1
ATOM 1589 O O . ASN A 1 198 ? -20.166 4.104 35.479 1.00 81.62 198 ASN A O 1
ATOM 1593 N N . VAL A 1 199 ? -18.740 2.976 34.200 1.00 83.50 199 VAL A N 1
ATOM 1594 C CA . VAL A 1 199 ? -18.908 1.710 34.943 1.00 83.50 199 VAL A CA 1
ATOM 1595 C C . VAL A 1 199 ? -18.095 1.754 36.255 1.00 83.50 199 VAL A C 1
ATOM 1597 O O . VAL A 1 199 ? -16.913 2.116 36.217 1.00 83.50 199 VAL A O 1
ATOM 1600 N N . PRO A 1 200 ? -18.663 1.398 37.427 1.00 80.06 200 PRO A N 1
ATOM 1601 C CA . PRO A 1 200 ? -17.958 1.512 38.702 1.00 80.06 200 PRO A CA 1
ATOM 1602 C C . PRO A 1 200 ? -16.896 0.416 38.874 1.00 80.06 200 PRO A C 1
ATOM 1604 O O . PRO A 1 200 ? -16.975 -0.654 38.268 1.00 80.06 200 PRO A O 1
ATOM 1607 N N . THR A 1 201 ? -15.887 0.681 39.706 1.00 79.56 201 THR A N 1
ATOM 1608 C CA . THR A 1 201 ? -14.817 -0.277 40.029 1.00 79.56 201 THR A CA 1
ATOM 1609 C C . THR A 1 201 ? -15.383 -1.565 40.637 1.00 79.56 201 THR A C 1
ATOM 1611 O O . THR A 1 201 ? -16.343 -1.533 41.402 1.00 79.56 201 THR A O 1
ATOM 1614 N N . GLY A 1 202 ? -14.823 -2.717 40.258 1.00 77.50 202 GLY A N 1
ATOM 1615 C CA . GLY A 1 202 ? -15.271 -4.040 40.716 1.00 77.50 202 GLY A CA 1
ATOM 1616 C C . GLY A 1 202 ? -16.648 -4.509 40.209 1.00 77.50 202 GLY A C 1
ATOM 1617 O O . GLY A 1 202 ? -17.089 -5.590 40.588 1.00 77.50 202 GLY A O 1
ATOM 1618 N N . SER A 1 203 ? -17.345 -3.744 39.358 1.00 84.19 203 SER A N 1
ATOM 1619 C CA . SER A 1 203 ? -18.700 -4.093 38.906 1.00 84.19 203 SER A CA 1
ATOM 1620 C C . SER A 1 203 ? -18.750 -5.343 38.019 1.00 84.19 203 SER A C 1
ATOM 1622 O O . SER A 1 203 ? -17.994 -5.468 37.056 1.00 84.19 203 SER A O 1
ATOM 1624 N N . GLN A 1 204 ? -19.741 -6.215 38.240 1.00 82.88 204 GLN A N 1
ATOM 1625 C CA . GLN A 1 204 ? -20.012 -7.360 37.356 1.00 82.88 204 GLN A CA 1
ATOM 1626 C C . GLN A 1 204 ? -20.345 -6.948 35.907 1.00 82.88 204 GLN A C 1
ATOM 1628 O O . GLN A 1 204 ? -20.186 -7.758 34.995 1.00 82.88 204 GLN A O 1
ATOM 1633 N N . ARG A 1 205 ? -20.727 -5.683 35.656 1.00 84.44 205 ARG A N 1
ATOM 1634 C CA . ARG A 1 205 ? -20.975 -5.142 34.304 1.00 84.44 205 ARG A CA 1
ATOM 1635 C C . ARG A 1 205 ? -19.780 -5.309 33.350 1.00 84.44 205 ARG A C 1
ATOM 1637 O O . ARG A 1 205 ? -19.998 -5.443 32.148 1.00 84.44 205 ARG A O 1
ATOM 1644 N N . PHE A 1 206 ? -18.539 -5.398 33.845 1.00 86.31 206 PHE A N 1
ATOM 1645 C CA . PHE A 1 206 ? -17.367 -5.688 33.000 1.00 86.31 206 PHE A CA 1
ATOM 1646 C C . PHE A 1 206 ? -17.437 -7.047 32.282 1.00 86.31 206 PHE A C 1
ATOM 1648 O O . PHE A 1 206 ? -16.834 -7.196 31.219 1.00 86.31 206 PHE A O 1
ATOM 1655 N N . LEU A 1 207 ? -18.231 -8.003 32.781 1.00 88.12 207 LEU A N 1
ATOM 1656 C CA . LEU A 1 207 ? -18.486 -9.273 32.097 1.00 88.12 207 LEU A CA 1
ATOM 1657 C C . LEU A 1 207 ? -19.200 -9.068 30.749 1.00 88.12 207 LEU A C 1
ATOM 1659 O O . LEU A 1 207 ? -18.897 -9.781 29.796 1.00 88.12 207 LEU A O 1
ATOM 1663 N N . ALA A 1 208 ? -20.066 -8.055 30.617 1.00 90.12 208 ALA A N 1
ATOM 1664 C CA . ALA A 1 208 ? -20.686 -7.722 29.333 1.00 90.12 208 ALA A CA 1
ATOM 1665 C C . ALA A 1 208 ? -19.637 -7.251 28.309 1.00 90.12 208 ALA A C 1
ATOM 1667 O O . ALA A 1 208 ? -19.604 -7.752 27.188 1.00 90.12 208 ALA A O 1
ATOM 1668 N N . HIS A 1 209 ? -18.721 -6.357 28.702 1.00 89.62 209 HIS A N 1
ATOM 1669 C CA . HIS A 1 209 ? -17.629 -5.904 27.827 1.00 89.62 209 HIS A CA 1
ATOM 1670 C C . HIS A 1 209 ? -16.675 -7.047 27.453 1.00 89.62 209 HIS A C 1
ATOM 1672 O O . HIS A 1 209 ? -16.243 -7.126 26.306 1.00 89.62 209 HIS A O 1
ATOM 1678 N N . LEU A 1 210 ? -16.390 -7.958 28.391 1.00 91.19 210 LEU A N 1
ATOM 1679 C CA . LEU A 1 210 ? -15.597 -9.167 28.155 1.00 91.19 210 LEU A CA 1
ATOM 1680 C C . LEU A 1 210 ? -16.252 -10.079 27.103 1.00 91.19 210 LEU A C 1
ATOM 1682 O O . LEU A 1 210 ? -15.609 -10.432 26.116 1.00 91.19 210 LEU A O 1
ATOM 1686 N N . VAL A 1 211 ? -17.533 -10.425 27.277 1.00 92.94 211 VAL A N 1
ATOM 1687 C CA . VAL A 1 211 ? -18.285 -11.260 26.321 1.00 92.94 211 VAL A CA 1
ATOM 1688 C C . VAL A 1 211 ? -18.362 -10.582 24.952 1.00 92.94 211 VAL A C 1
ATOM 1690 O O . VAL A 1 211 ? -18.094 -11.224 23.935 1.00 92.94 211 VAL A O 1
ATOM 1693 N N . MET A 1 212 ? -18.633 -9.274 24.904 1.00 94.00 212 MET A N 1
ATOM 1694 C CA . MET A 1 212 ? -18.648 -8.540 23.638 1.00 94.00 212 MET A CA 1
ATOM 1695 C C . MET A 1 212 ? -17.270 -8.497 22.964 1.00 94.00 212 MET A C 1
ATOM 1697 O O . MET A 1 212 ? -17.203 -8.646 21.747 1.00 94.00 212 MET A O 1
ATOM 1701 N N . ALA A 1 213 ? -16.166 -8.389 23.710 1.00 93.94 213 ALA A N 1
ATOM 1702 C CA . ALA A 1 213 ? -14.815 -8.452 23.146 1.00 93.94 213 ALA A CA 1
ATOM 1703 C C . ALA A 1 213 ? -14.494 -9.822 22.514 1.00 93.94 213 ALA A C 1
ATOM 1705 O O . ALA A 1 213 ? -13.866 -9.870 21.450 1.00 93.94 213 ALA A O 1
ATOM 1706 N N . TYR A 1 214 ? -14.976 -10.924 23.104 1.00 95.25 214 TYR A N 1
ATOM 1707 C CA . TYR A 1 214 ? -14.924 -12.252 22.479 1.00 95.25 214 TYR A CA 1
ATOM 1708 C C . TYR A 1 214 ? -15.736 -12.293 21.175 1.00 95.25 214 TYR A C 1
ATOM 1710 O O . TYR A 1 214 ? -15.194 -12.670 20.135 1.00 95.25 214 TYR A O 1
ATOM 1718 N N . VAL A 1 215 ? -16.998 -11.846 21.194 1.00 96.50 215 VAL A N 1
ATOM 1719 C CA . VAL A 1 215 ? -17.881 -11.828 20.009 1.00 96.50 215 VAL A CA 1
ATOM 1720 C C . VAL A 1 215 ? -17.298 -10.972 18.877 1.00 96.50 215 VAL A C 1
ATOM 1722 O O . VAL A 1 215 ? -17.213 -11.433 17.738 1.00 96.50 215 VAL A O 1
ATOM 1725 N N . PHE A 1 216 ? -16.833 -9.756 19.178 1.00 96.00 216 PHE A N 1
ATOM 1726 C CA . PHE A 1 216 ? -16.213 -8.857 18.199 1.00 96.00 216 PHE A CA 1
ATOM 1727 C C . PHE A 1 216 ? -14.921 -9.443 17.615 1.00 96.00 216 PHE A C 1
ATOM 1729 O O . PHE A 1 216 ? -14.683 -9.312 16.413 1.00 96.00 216 PHE A O 1
ATOM 1736 N N . THR A 1 217 ? -14.109 -10.122 18.434 1.00 96.31 217 THR A N 1
ATOM 1737 C CA . THR A 1 217 ? -12.889 -10.797 17.965 1.00 96.31 217 THR A CA 1
ATOM 1738 C C . THR A 1 217 ? -13.227 -11.949 17.025 1.00 96.31 217 THR A C 1
ATOM 1740 O O . THR A 1 217 ? -12.724 -11.975 15.903 1.00 96.31 217 THR A O 1
ATOM 1743 N N . PHE A 1 218 ? -14.089 -12.883 17.444 1.00 96.94 218 PHE A N 1
ATOM 1744 C CA . PHE A 1 218 ? -14.440 -14.046 16.626 1.00 96.94 218 PHE A CA 1
ATOM 1745 C C . PHE A 1 218 ? -15.105 -13.638 15.307 1.00 96.94 218 PHE A C 1
ATOM 1747 O O . PHE A 1 218 ? -14.738 -14.176 14.263 1.00 96.94 218 PHE A O 1
ATOM 1754 N N . TRP A 1 219 ? -15.999 -12.641 15.321 1.00 97.69 219 TRP A N 1
ATOM 1755 C CA . TRP A 1 219 ? -16.579 -12.093 14.093 1.00 97.69 219 TRP A CA 1
ATOM 1756 C C . TRP A 1 219 ? -15.516 -11.483 13.170 1.00 97.69 219 TRP A C 1
ATOM 1758 O O . TRP A 1 219 ? -15.473 -11.800 11.981 1.00 97.69 219 TRP A O 1
ATOM 1768 N N . SER A 1 220 ? -14.617 -10.654 13.711 1.00 97.19 220 SER A N 1
ATOM 1769 C CA . SER A 1 220 ? -13.553 -10.021 12.921 1.00 97.19 220 SER A CA 1
ATOM 1770 C C . SER A 1 220 ? -12.614 -11.061 12.303 1.00 97.19 220 SER A C 1
ATOM 1772 O O . SER A 1 220 ? -12.309 -10.980 11.116 1.00 97.19 220 SER A O 1
ATOM 1774 N N . CYS A 1 221 ? -12.208 -12.081 13.065 1.00 97.25 221 CYS A N 1
ATOM 1775 C CA . CYS A 1 221 ? -11.413 -13.200 12.557 1.00 97.25 221 CYS A CA 1
ATOM 1776 C C . CYS A 1 221 ? -12.162 -14.014 11.488 1.00 97.25 221 CYS A C 1
ATOM 1778 O O . CYS A 1 221 ? -11.563 -14.368 10.475 1.00 97.25 221 CYS A O 1
ATOM 1780 N N . TYR A 1 222 ? -13.463 -14.269 11.654 1.00 97.50 222 TYR A N 1
ATOM 1781 C CA . TYR A 1 222 ? -14.277 -14.967 10.653 1.00 97.50 222 TYR A CA 1
ATOM 1782 C C . TYR A 1 222 ? -14.359 -14.194 9.324 1.00 97.50 222 TYR A C 1
ATOM 1784 O O . TYR A 1 222 ? -14.101 -14.767 8.262 1.00 97.50 222 TYR A O 1
ATOM 1792 N N . VAL A 1 223 ? -14.641 -12.886 9.372 1.00 97.81 223 VAL A N 1
ATOM 1793 C CA . VAL A 1 223 ? -14.687 -12.037 8.168 1.00 97.81 223 VAL A CA 1
ATOM 1794 C C . VAL A 1 223 ? -13.311 -11.949 7.505 1.00 97.81 223 VAL A C 1
ATOM 1796 O O . VAL A 1 223 ? -13.212 -12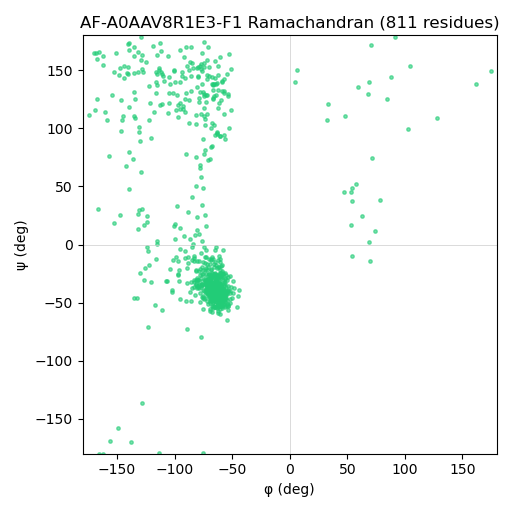.142 6.295 1.00 97.81 223 VAL A O 1
ATOM 1799 N N . LEU A 1 224 ? -12.240 -11.731 8.279 1.00 96.69 224 LEU A N 1
ATOM 1800 C CA . LEU A 1 224 ? -10.871 -11.702 7.748 1.00 96.69 224 LEU A CA 1
ATOM 1801 C C . LEU A 1 224 ? -10.475 -13.033 7.100 1.00 96.69 224 LEU A C 1
ATOM 1803 O O . LEU A 1 224 ? -9.883 -13.022 6.025 1.00 96.69 224 LEU A O 1
ATOM 1807 N N . HIS A 1 225 ? -10.838 -14.174 7.697 1.00 96.56 225 HIS A N 1
ATOM 1808 C CA . HIS A 1 225 ? -10.599 -15.491 7.103 1.00 96.56 225 HIS A CA 1
ATOM 1809 C C . HIS A 1 225 ? -11.305 -15.631 5.752 1.00 96.56 225 HIS A C 1
ATOM 1811 O O . HIS A 1 225 ? -10.662 -15.962 4.756 1.00 96.56 225 HIS A O 1
ATOM 1817 N N . LYS A 1 226 ? -12.618 -15.362 5.700 1.00 97.25 226 LYS A N 1
ATOM 1818 C CA . LYS A 1 226 ? -13.395 -15.509 4.462 1.00 97.25 226 LYS A CA 1
ATOM 1819 C C . LYS A 1 226 ? -12.969 -14.540 3.365 1.00 97.25 226 LYS A C 1
ATOM 1821 O O . LYS A 1 226 ? -12.994 -14.911 2.199 1.00 97.25 226 LYS A O 1
ATOM 1826 N N . GLU A 1 227 ? -12.512 -13.342 3.700 1.00 96.62 227 GLU A N 1
ATOM 1827 C CA . GLU A 1 227 ? -12.011 -12.404 2.691 1.00 96.62 227 GLU A CA 1
ATOM 1828 C C . GLU A 1 227 ? -10.581 -12.732 2.244 1.00 96.62 227 GLU A C 1
ATOM 1830 O O . GLU A 1 227 ? -10.262 -12.543 1.076 1.00 96.62 227 GLU A O 1
ATOM 1835 N N . TYR A 1 228 ? -9.734 -13.312 3.103 1.00 96.81 228 TYR A N 1
ATOM 1836 C CA . TYR A 1 228 ? -8.432 -13.844 2.677 1.00 96.81 228 TYR A CA 1
ATOM 1837 C C . TYR A 1 228 ? -8.604 -15.038 1.720 1.00 96.81 228 TYR A C 1
ATOM 1839 O O . TYR A 1 228 ? -7.913 -15.110 0.708 1.00 96.81 228 TYR A O 1
ATOM 1847 N N . GLU A 1 229 ? -9.578 -15.913 1.988 1.00 96.69 229 GLU A N 1
ATOM 1848 C CA . GLU A 1 229 ? -9.996 -17.012 1.106 1.00 96.69 229 GLU A CA 1
ATOM 1849 C C . GLU A 1 229 ? -10.474 -16.485 -0.266 1.00 96.69 229 GLU A C 1
ATOM 1851 O O . GLU A 1 229 ? -9.979 -16.932 -1.303 1.00 96.69 229 GLU A O 1
ATOM 1856 N N . ILE A 1 230 ? -11.352 -15.471 -0.292 1.00 96.31 230 ILE A N 1
ATOM 1857 C CA . ILE A 1 230 ? -11.867 -14.880 -1.542 1.00 96.31 230 ILE A CA 1
ATOM 1858 C C . ILE A 1 230 ? -10.776 -14.113 -2.313 1.00 96.31 230 ILE A C 1
ATOM 1860 O O . ILE A 1 230 ? -10.665 -14.273 -3.527 1.00 96.31 230 ILE A O 1
ATOM 1864 N N . VAL A 1 231 ? -9.938 -13.307 -1.649 1.00 96.81 231 VAL A N 1
ATOM 1865 C CA . VAL A 1 231 ? -8.854 -12.560 -2.320 1.00 96.81 231 VAL A CA 1
ATOM 1866 C C . VAL A 1 231 ? -7.760 -13.497 -2.844 1.00 96.81 231 VAL A C 1
ATOM 1868 O O . VAL A 1 231 ? -7.214 -13.238 -3.916 1.00 96.81 231 VAL A O 1
ATOM 1871 N N . ALA A 1 232 ? -7.483 -14.619 -2.168 1.00 96.19 232 ALA A N 1
ATOM 1872 C CA . ALA A 1 232 ? -6.595 -15.655 -2.698 1.00 96.19 232 ALA A CA 1
ATOM 1873 C C . ALA A 1 232 ? -7.161 -16.281 -3.986 1.00 96.19 232 ALA A C 1
ATOM 1875 O O . ALA A 1 232 ? -6.443 -16.382 -4.981 1.00 96.19 232 ALA A O 1
ATOM 1876 N N . ALA A 1 233 ? -8.450 -16.638 -3.993 1.00 95.81 233 ALA A N 1
ATOM 1877 C CA . ALA A 1 233 ? -9.115 -17.203 -5.168 1.00 95.81 233 ALA A CA 1
ATOM 1878 C C . ALA A 1 233 ? -9.140 -16.222 -6.356 1.00 95.81 233 ALA A C 1
ATOM 1880 O O . ALA A 1 233 ? -8.771 -16.598 -7.467 1.00 95.81 233 ALA A O 1
ATOM 1881 N N . MET A 1 234 ? -9.491 -14.950 -6.123 1.00 95.00 234 MET A N 1
ATOM 1882 C CA . MET A 1 234 ? -9.476 -13.917 -7.170 1.00 95.00 234 MET A CA 1
ATOM 1883 C C . MET A 1 234 ? -8.073 -13.677 -7.736 1.00 95.00 234 MET A C 1
ATOM 1885 O O . MET A 1 234 ? -7.935 -13.538 -8.948 1.00 95.00 234 MET A O 1
ATOM 1889 N N . ARG A 1 235 ? -7.026 -13.665 -6.895 1.00 95.75 235 ARG A N 1
ATOM 1890 C CA . ARG A 1 235 ? -5.636 -13.539 -7.364 1.00 95.75 235 ARG A CA 1
ATOM 1891 C C . ARG A 1 235 ? -5.243 -14.703 -8.272 1.00 95.75 235 ARG A C 1
ATOM 1893 O O . ARG A 1 235 ? -4.689 -14.460 -9.338 1.00 95.75 235 ARG A O 1
ATOM 1900 N N . LEU A 1 236 ? -5.522 -15.943 -7.870 1.00 94.62 236 LEU A N 1
ATOM 1901 C CA . LEU A 1 236 ? -5.173 -17.123 -8.668 1.00 94.62 236 LEU A CA 1
ATOM 1902 C C . LEU A 1 236 ? -5.935 -17.139 -10.004 1.00 94.62 236 LEU A C 1
ATOM 1904 O O . LEU A 1 236 ? -5.312 -17.280 -11.054 1.00 94.62 236 LEU A O 1
ATOM 1908 N N . HIS A 1 237 ? -7.244 -16.866 -9.985 1.00 94.38 237 HIS A N 1
ATOM 1909 C CA . HIS A 1 237 ? -8.055 -16.739 -11.201 1.00 94.38 237 HIS A CA 1
ATOM 1910 C C . HIS A 1 237 ? -7.540 -15.634 -12.140 1.00 94.38 237 HIS A C 1
ATOM 1912 O O . HIS A 1 237 ? -7.433 -15.837 -13.350 1.00 94.38 237 HIS A O 1
ATOM 1918 N N . PHE A 1 238 ? -7.200 -14.458 -11.604 1.00 94.31 238 PHE A N 1
ATOM 1919 C CA . PHE A 1 238 ? -6.662 -13.340 -12.384 1.00 94.31 238 PHE A CA 1
ATOM 1920 C C . PHE A 1 238 ? -5.307 -13.670 -13.020 1.00 94.31 238 PHE A C 1
ATOM 1922 O O . PHE A 1 238 ? -5.086 -13.329 -14.175 1.00 94.31 238 PHE A O 1
ATOM 1929 N N . LEU A 1 239 ? -4.419 -14.377 -12.311 1.00 92.75 239 LEU A N 1
ATOM 1930 C CA . LEU A 1 239 ? -3.129 -14.809 -12.861 1.00 92.75 239 LEU A CA 1
ATOM 1931 C C . LEU A 1 239 ? -3.296 -15.842 -13.992 1.00 92.75 239 LEU A C 1
ATOM 1933 O O . LEU A 1 239 ? -2.626 -15.722 -15.016 1.00 92.75 239 LEU A O 1
ATOM 1937 N N . ALA A 1 240 ? -4.222 -16.797 -13.859 1.00 91.50 240 ALA A N 1
ATOM 1938 C CA . ALA A 1 240 ? -4.518 -17.775 -14.913 1.00 91.50 240 ALA A CA 1
ATOM 1939 C C . ALA A 1 240 ? -5.179 -17.133 -16.155 1.00 91.50 240 ALA A C 1
ATOM 1941 O O . ALA A 1 240 ? -4.811 -17.426 -17.296 1.00 91.50 240 ALA A O 1
ATOM 1942 N N . SER A 1 241 ? -6.122 -16.209 -15.941 1.00 90.56 241 SER A N 1
ATOM 1943 C CA . SER A 1 241 ? -6.796 -15.456 -17.016 1.00 90.56 241 SER A CA 1
ATOM 1944 C C . SER A 1 241 ? -5.948 -14.328 -17.621 1.00 90.56 241 SER A C 1
ATOM 1946 O O . SER A 1 241 ? -6.334 -13.754 -18.641 1.00 90.56 241 SER A O 1
ATOM 1948 N N . MET A 1 242 ? -4.778 -14.020 -17.048 1.00 88.50 242 MET A N 1
ATOM 1949 C CA . MET A 1 242 ? -3.941 -12.913 -17.500 1.00 88.50 242 MET A CA 1
ATOM 1950 C C . MET A 1 242 ? -3.464 -13.097 -18.947 1.00 88.50 242 MET A C 1
ATOM 1952 O O . MET A 1 242 ? -3.160 -14.204 -19.409 1.00 88.50 242 MET A O 1
ATOM 1956 N N . LYS A 1 243 ? -3.341 -11.978 -19.669 1.00 88.94 243 LYS A N 1
ATOM 1957 C CA . LYS A 1 243 ? -2.630 -11.935 -20.954 1.00 88.94 243 LYS A CA 1
ATOM 1958 C C . LYS A 1 243 ? -1.140 -12.238 -20.746 1.00 88.94 243 LYS A C 1
ATOM 1960 O O . LYS A 1 243 ? -0.613 -12.051 -19.6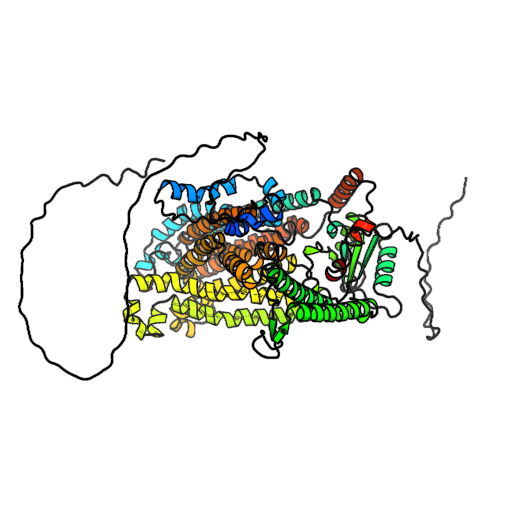46 1.00 88.94 243 LYS A O 1
ATOM 1965 N N . ARG A 1 244 ? -0.455 -12.672 -21.809 1.00 91.06 244 ARG A N 1
ATOM 1966 C CA . ARG A 1 244 ? 1.007 -12.812 -21.818 1.00 91.06 244 ARG A CA 1
ATOM 1967 C C . ARG A 1 244 ? 1.649 -11.459 -21.480 1.00 91.06 244 ARG A C 1
ATOM 1969 O O . ARG A 1 244 ? 1.272 -10.439 -22.056 1.00 91.06 244 ARG A O 1
ATOM 1976 N N . ARG A 1 245 ? 2.583 -11.463 -20.529 1.00 91.81 245 ARG A N 1
ATOM 1977 C CA . ARG A 1 245 ? 3.408 -10.314 -20.129 1.00 91.81 245 ARG A CA 1
ATOM 1978 C C . ARG A 1 245 ? 4.838 -10.787 -19.846 1.00 91.81 245 ARG A C 1
ATOM 1980 O O . ARG A 1 245 ? 4.991 -11.937 -19.431 1.00 91.81 245 ARG A O 1
ATOM 1987 N N . PRO A 1 246 ? 5.867 -9.938 -20.000 1.00 93.50 246 PRO A N 1
ATOM 1988 C CA . PRO A 1 246 ? 7.257 -10.362 -19.830 1.00 93.50 246 PRO A CA 1
ATOM 1989 C C . PRO A 1 246 ? 7.630 -10.730 -18.377 1.00 93.50 246 PRO A C 1
ATOM 1991 O O . PRO A 1 246 ? 8.432 -11.636 -18.175 1.00 93.50 246 PRO A O 1
ATOM 1994 N N . ASP A 1 247 ? 6.979 -10.156 -17.356 1.00 93.69 247 ASP A N 1
ATOM 1995 C CA . ASP A 1 247 ? 7.219 -10.485 -15.932 1.00 93.69 247 ASP A CA 1
ATOM 1996 C C . ASP A 1 247 ? 6.898 -11.940 -15.560 1.00 93.69 247 ASP A C 1
ATOM 1998 O O . ASP A 1 247 ? 7.389 -12.456 -14.561 1.00 93.69 247 ASP A O 1
ATOM 2002 N N . GLN A 1 248 ? 6.096 -12.622 -16.379 1.00 94.62 248 GLN A N 1
ATOM 2003 C CA . GLN A 1 248 ? 5.750 -14.029 -16.181 1.00 94.62 248 GLN A CA 1
ATOM 2004 C C . GLN A 1 248 ? 6.907 -14.971 -16.576 1.00 94.62 248 GLN A C 1
ATOM 2006 O O . GLN A 1 248 ? 6.924 -16.122 -16.143 1.00 94.62 248 GLN A O 1
ATOM 2011 N N . PHE A 1 249 ? 7.863 -14.490 -17.382 1.00 95.81 249 PHE A N 1
ATOM 2012 C CA . PHE A 1 249 ? 8.962 -15.268 -17.970 1.00 95.81 249 PHE A CA 1
ATOM 2013 C C . PHE A 1 249 ? 10.350 -14.820 -17.497 1.00 95.81 249 PHE A C 1
ATOM 2015 O O . PHE A 1 249 ? 11.329 -15.522 -17.748 1.00 95.81 249 PHE A O 1
ATOM 2022 N N . THR A 1 250 ? 10.458 -13.666 -16.836 1.00 96.88 250 THR A N 1
ATOM 2023 C CA . THR A 1 250 ? 11.746 -13.044 -16.513 1.00 96.88 250 THR A CA 1
ATOM 2024 C C . THR A 1 250 ? 12.004 -12.984 -15.007 1.00 96.88 250 THR A C 1
ATOM 2026 O O . THR A 1 250 ? 11.144 -12.632 -14.198 1.00 96.88 250 THR A O 1
ATOM 2029 N N . VAL A 1 251 ? 13.240 -13.295 -14.626 1.00 97.31 251 VAL A N 1
ATOM 2030 C CA . VAL A 1 251 ? 13.743 -13.277 -13.251 1.00 97.31 251 VAL A CA 1
ATOM 2031 C C . VAL A 1 251 ? 14.837 -12.219 -13.144 1.00 97.31 251 VAL A C 1
ATOM 2033 O O . VAL A 1 251 ? 15.760 -12.177 -13.954 1.00 97.31 251 VAL A O 1
ATOM 2036 N N . LEU A 1 252 ? 14.749 -11.352 -12.140 1.00 96.75 252 LEU A N 1
ATOM 2037 C CA . LEU A 1 252 ? 15.809 -10.413 -11.801 1.00 96.75 252 LEU A CA 1
ATOM 2038 C C . LEU A 1 252 ? 16.863 -11.132 -10.952 1.00 96.75 252 LEU A C 1
ATOM 2040 O O . LEU A 1 252 ? 16.624 -11.478 -9.794 1.00 96.75 252 LEU A O 1
ATOM 2044 N N . VAL A 1 253 ? 18.045 -11.316 -11.529 1.00 96.50 253 VAL A N 1
ATOM 2045 C CA . VAL A 1 253 ? 19.235 -11.846 -10.862 1.00 96.50 253 VAL A CA 1
ATOM 2046 C C . VAL A 1 253 ? 20.027 -10.682 -10.276 1.00 96.50 253 VAL A C 1
ATOM 2048 O O . VAL A 1 253 ? 20.312 -9.703 -10.970 1.00 96.50 253 VAL A O 1
ATOM 2051 N N . ARG A 1 254 ? 20.401 -10.770 -8.996 1.00 93.44 254 ARG A N 1
ATOM 2052 C CA . ARG A 1 254 ? 21.169 -9.736 -8.285 1.00 93.44 254 ARG A CA 1
ATOM 2053 C C . ARG A 1 254 ? 22.395 -10.306 -7.586 1.00 93.44 254 ARG A C 1
ATOM 2055 O O . ARG A 1 254 ? 22.387 -11.436 -7.103 1.00 93.44 254 ARG A O 1
ATOM 2062 N N . ASN A 1 255 ? 23.418 -9.464 -7.462 1.00 93.38 255 ASN A N 1
ATOM 2063 C CA . ASN A 1 255 ? 24.698 -9.800 -6.843 1.00 93.38 255 ASN A CA 1
ATOM 2064 C C . ASN A 1 255 ? 25.367 -11.008 -7.530 1.00 93.38 255 ASN A C 1
ATOM 2066 O O . ASN A 1 255 ? 25.738 -11.994 -6.888 1.00 93.38 255 ASN A O 1
ATOM 2070 N N . VAL A 1 256 ? 25.487 -10.914 -8.859 1.00 93.69 256 VAL A N 1
ATOM 2071 C CA . VAL A 1 256 ? 26.387 -11.756 -9.663 1.00 93.69 256 VAL A CA 1
ATOM 2072 C C . VAL A 1 256 ? 27.819 -11.567 -9.122 1.00 93.69 256 VAL A C 1
ATOM 2074 O O . VAL A 1 256 ? 28.207 -10.422 -8.859 1.00 93.69 256 VAL A O 1
ATOM 2077 N N . PRO A 1 257 ? 28.595 -12.638 -8.878 1.00 92.69 257 PRO A N 1
ATOM 2078 C CA . PRO A 1 257 ? 29.972 -12.509 -8.411 1.00 92.69 257 PRO A CA 1
ATOM 2079 C C . PRO A 1 257 ? 30.846 -11.825 -9.478 1.00 92.69 257 PRO A C 1
ATOM 2081 O O . PRO A 1 257 ? 30.651 -12.079 -10.663 1.00 92.69 257 PRO A O 1
ATOM 2084 N N . PRO A 1 258 ? 31.812 -10.975 -9.088 1.00 89.56 258 PRO A N 1
ATOM 2085 C CA . PRO A 1 258 ? 32.807 -10.462 -10.020 1.00 89.56 258 PRO A CA 1
ATOM 2086 C C . PRO A 1 258 ? 33.836 -11.552 -10.343 1.00 89.56 258 PRO A C 1
ATOM 2088 O O . PRO A 1 258 ? 34.422 -12.133 -9.428 1.00 89.56 258 PRO A O 1
ATOM 2091 N N . ASP A 1 259 ? 34.083 -11.775 -11.629 1.00 89.06 259 ASP A N 1
ATOM 2092 C CA . ASP A 1 259 ? 35.170 -12.611 -12.143 1.00 89.06 259 ASP A CA 1
ATOM 2093 C C . ASP A 1 259 ? 36.217 -11.715 -12.846 1.00 89.06 259 ASP A C 1
ATOM 2095 O O . ASP A 1 259 ? 35.849 -10.652 -13.358 1.00 89.06 259 ASP A O 1
ATOM 2099 N N . PRO A 1 260 ? 37.524 -12.044 -12.808 1.00 85.12 260 PRO A N 1
ATOM 2100 C CA . PRO A 1 260 ? 38.547 -11.291 -13.535 1.00 85.12 260 PRO A CA 1
ATOM 2101 C C . PRO A 1 260 ? 38.627 -11.610 -15.038 1.00 85.12 260 PRO A C 1
ATOM 2103 O O . PRO A 1 260 ? 39.153 -10.774 -15.774 1.00 85.12 260 PRO A O 1
ATOM 2106 N N . ASP A 1 261 ? 38.159 -12.786 -15.474 1.00 86.62 261 ASP A N 1
ATOM 2107 C CA . ASP A 1 261 ? 38.364 -13.310 -16.831 1.00 86.62 261 ASP A CA 1
ATOM 2108 C C . ASP A 1 261 ? 37.076 -13.274 -17.688 1.00 86.62 261 ASP A C 1
ATOM 2110 O O . ASP A 1 261 ? 37.170 -13.074 -18.899 1.00 86.62 261 ASP A O 1
ATOM 2114 N N . GLU A 1 262 ? 35.886 -13.429 -17.085 1.00 87.69 262 GLU A N 1
ATOM 2115 C CA . GLU A 1 262 ? 34.568 -13.411 -17.764 1.00 87.69 262 GLU A CA 1
ATOM 2116 C C . GLU A 1 262 ? 33.748 -12.136 -17.438 1.00 87.69 262 GLU A C 1
ATOM 2118 O O . GLU A 1 262 ? 33.722 -11.662 -16.298 1.00 87.69 262 GLU A O 1
ATOM 2123 N N . SER A 1 263 ? 33.031 -11.566 -18.419 1.00 90.38 263 SER A N 1
ATOM 2124 C CA . SER A 1 263 ? 32.124 -10.427 -18.187 1.00 90.38 263 SER A CA 1
ATOM 2125 C C . SER A 1 263 ? 30.808 -10.844 -17.516 1.00 90.38 263 SER A C 1
ATOM 2127 O O . SER A 1 263 ? 30.418 -12.007 -17.522 1.00 90.38 263 SER A O 1
ATOM 2129 N N . VAL A 1 264 ? 30.049 -9.876 -16.980 1.00 91.56 264 VAL A N 1
ATOM 2130 C CA . VAL A 1 264 ? 28.736 -10.145 -16.354 1.00 91.56 264 VAL A CA 1
ATOM 2131 C C . VAL A 1 264 ? 27.729 -10.771 -17.334 1.00 91.56 264 VAL A C 1
ATOM 2133 O O . VAL A 1 264 ? 26.871 -11.523 -16.884 1.00 91.56 264 VAL A O 1
ATOM 2136 N N . SER A 1 265 ? 27.837 -10.513 -18.645 1.00 92.56 265 SER A N 1
ATOM 2137 C CA . SER A 1 265 ? 27.015 -11.204 -19.652 1.00 92.56 265 SER A CA 1
ATOM 2138 C C . SER A 1 265 ? 27.410 -12.671 -19.782 1.00 92.56 265 SER A C 1
ATOM 2140 O O . SER A 1 265 ? 26.576 -13.551 -19.588 1.00 92.56 265 SER A O 1
ATOM 2142 N N . GLU A 1 266 ? 28.692 -12.932 -20.047 1.00 93.69 266 GLU A N 1
ATOM 2143 C CA . GLU A 1 266 ? 29.225 -14.284 -20.256 1.00 93.69 266 GLU A CA 1
ATOM 2144 C C . GLU A 1 266 ? 29.018 -15.159 -19.010 1.00 93.69 266 GLU A C 1
ATOM 2146 O O . GLU A 1 266 ? 28.546 -16.286 -19.128 1.00 93.69 266 GLU A O 1
ATOM 2151 N N . LEU A 1 267 ? 29.245 -14.607 -17.810 1.00 94.56 267 LEU A N 1
ATOM 2152 C CA . LEU A 1 267 ? 28.968 -15.264 -16.529 1.00 94.56 267 LEU A CA 1
ATOM 2153 C C . LEU A 1 267 ? 27.497 -15.666 -16.379 1.00 94.56 267 LEU A C 1
ATOM 2155 O O . LEU A 1 267 ? 27.206 -16.758 -15.894 1.00 94.56 267 LEU A O 1
ATOM 2159 N N . VAL A 1 268 ? 26.561 -14.778 -16.733 1.00 95.69 268 VAL A N 1
ATOM 2160 C CA . VAL A 1 268 ? 25.116 -15.044 -16.632 1.00 95.69 268 VAL A CA 1
ATOM 2161 C C . VAL A 1 268 ? 24.708 -16.106 -17.649 1.00 95.69 268 VAL A C 1
ATOM 2163 O O . VAL A 1 268 ? 24.041 -17.069 -17.280 1.00 95.69 268 VAL A O 1
ATOM 2166 N N . GLU A 1 269 ? 25.151 -15.980 -18.895 1.00 95.38 269 GLU A N 1
ATOM 2167 C CA . GLU A 1 269 ? 24.894 -16.954 -19.954 1.00 95.38 269 GLU A CA 1
ATOM 2168 C C . GLU A 1 269 ? 25.424 -18.348 -19.598 1.00 95.38 269 GLU A C 1
ATOM 2170 O O . GLU A 1 269 ? 24.655 -19.305 -19.533 1.00 95.38 269 GLU A O 1
ATOM 2175 N N . HIS A 1 270 ? 26.710 -18.454 -19.258 1.00 94.69 270 HIS A N 1
ATOM 2176 C CA . HIS A 1 270 ? 27.355 -19.692 -18.824 1.00 94.69 270 HIS A CA 1
ATOM 2177 C C . HIS A 1 270 ? 26.649 -20.303 -17.602 1.00 94.69 270 HIS A C 1
ATOM 2179 O O . HIS A 1 270 ? 26.358 -21.502 -17.591 1.00 94.69 270 HIS A O 1
ATOM 2185 N N . PHE A 1 271 ? 26.297 -19.494 -16.594 1.00 95.38 271 PHE A N 1
ATOM 2186 C CA . PHE A 1 271 ? 25.590 -19.984 -15.410 1.00 95.38 271 PHE A CA 1
ATOM 2187 C C . PHE A 1 271 ? 24.204 -20.553 -15.746 1.00 95.38 271 PHE A C 1
ATOM 2189 O O . PHE A 1 271 ? 23.842 -21.614 -15.231 1.00 95.38 271 PHE A O 1
ATOM 2196 N N . PHE A 1 272 ? 23.417 -19.886 -16.595 1.00 96.00 272 PHE A N 1
ATOM 2197 C CA . PHE A 1 272 ? 22.059 -20.336 -16.910 1.00 96.00 272 PHE A CA 1
ATOM 2198 C C . PHE A 1 272 ? 22.003 -21.437 -17.974 1.00 96.00 272 PHE A C 1
ATOM 2200 O O . PHE A 1 272 ? 21.155 -22.317 -17.844 1.00 96.00 272 PHE A O 1
ATOM 2207 N N . LEU A 1 273 ? 22.941 -21.488 -18.924 1.00 95.62 273 LEU A N 1
ATOM 2208 C CA . LEU A 1 273 ? 23.099 -22.627 -19.837 1.00 95.62 273 LEU A CA 1
ATOM 2209 C C . LEU A 1 273 ? 23.475 -23.916 -19.089 1.00 95.62 273 LEU A C 1
ATOM 2211 O O . LEU A 1 273 ? 22.949 -24.977 -19.405 1.00 95.62 273 LEU A O 1
ATOM 2215 N N . VAL A 1 274 ? 24.342 -23.841 -18.071 1.00 95.94 274 VAL A N 1
ATOM 2216 C CA . VAL A 1 274 ? 24.753 -25.026 -17.293 1.00 95.94 274 VAL A CA 1
ATOM 2217 C C . VAL A 1 274 ? 23.671 -25.491 -16.312 1.00 95.94 274 VAL A C 1
ATOM 2219 O O . VAL A 1 274 ? 23.487 -26.694 -16.140 1.00 95.94 274 VAL A O 1
ATOM 2222 N N . ASN A 1 275 ? 22.955 -24.571 -15.655 1.00 94.75 275 ASN A N 1
ATOM 2223 C CA . ASN A 1 275 ? 21.994 -24.928 -14.598 1.00 94.75 275 ASN A CA 1
ATOM 2224 C C . ASN A 1 275 ? 20.531 -25.045 -15.073 1.00 94.75 275 ASN A C 1
ATOM 2226 O O . ASN A 1 275 ? 19.736 -25.691 -14.395 1.00 94.75 275 ASN A O 1
ATOM 2230 N N . HIS A 1 276 ? 20.160 -24.425 -16.200 1.00 94.94 276 HIS A N 1
ATOM 2231 C CA . HIS A 1 276 ? 18.784 -24.384 -16.731 1.00 94.94 276 HIS A CA 1
ATOM 2232 C C . HIS A 1 276 ? 18.733 -24.542 -18.277 1.00 94.94 276 HIS A C 1
ATOM 2234 O O . HIS A 1 276 ? 18.041 -23.755 -18.935 1.00 94.94 276 HIS A O 1
ATOM 2240 N N . PRO A 1 277 ? 19.438 -25.529 -18.877 1.00 92.56 277 PRO A N 1
ATOM 2241 C CA . PRO A 1 277 ? 19.709 -25.600 -20.321 1.00 92.56 277 PRO A CA 1
ATOM 2242 C C . PRO A 1 277 ? 18.460 -25.509 -21.207 1.00 92.56 277 PRO A C 1
ATOM 2244 O O . PRO A 1 277 ? 18.391 -24.655 -22.084 1.00 92.56 277 PRO A O 1
ATOM 2247 N N . ASP A 1 278 ? 17.437 -26.328 -20.948 1.00 90.31 278 ASP A N 1
ATOM 2248 C CA . ASP A 1 278 ? 16.242 -26.424 -21.804 1.00 90.31 278 ASP A CA 1
ATOM 2249 C C . ASP A 1 278 ? 15.271 -25.233 -21.670 1.00 90.31 278 ASP A C 1
ATOM 2251 O O . ASP A 1 278 ? 14.204 -25.207 -22.300 1.00 90.31 278 ASP A O 1
ATOM 2255 N N . HIS A 1 279 ? 15.567 -24.279 -20.781 1.00 92.25 279 HIS A N 1
ATOM 2256 C CA . HIS A 1 279 ? 14.635 -23.223 -20.373 1.00 92.25 279 HIS A CA 1
ATOM 2257 C C . HIS A 1 279 ? 15.210 -21.810 -20.423 1.00 92.25 279 HIS A C 1
ATOM 2259 O O . HIS A 1 279 ? 14.417 -20.877 -20.558 1.00 92.25 279 HIS A O 1
ATOM 2265 N N . TYR A 1 280 ? 16.528 -21.626 -20.324 1.00 95.62 280 TYR A N 1
ATOM 2266 C CA . TYR A 1 280 ? 17.175 -20.348 -20.628 1.00 95.62 280 TYR A CA 1
ATOM 2267 C C . TYR A 1 280 ? 16.856 -19.915 -22.071 1.00 95.62 280 TYR A C 1
ATOM 2269 O O . TYR A 1 280 ? 16.735 -20.750 -22.966 1.00 95.62 280 TYR A O 1
ATOM 2277 N N . LEU A 1 281 ? 16.664 -18.610 -22.292 1.00 93.44 281 LEU A N 1
ATOM 2278 C CA . LEU A 1 281 ? 16.308 -18.059 -23.606 1.00 93.44 281 LEU A CA 1
ATOM 2279 C C . LEU A 1 281 ? 17.161 -16.845 -23.989 1.00 93.44 281 LEU A C 1
ATOM 2281 O O . LEU A 1 281 ? 17.597 -16.733 -25.131 1.00 93.44 281 LEU A O 1
ATOM 2285 N N . THR A 1 282 ? 17.343 -15.908 -23.056 1.00 94.56 282 THR A N 1
ATOM 2286 C CA . THR A 1 282 ? 18.176 -14.706 -23.222 1.00 94.56 282 THR A CA 1
ATOM 2287 C C . THR A 1 282 ? 18.354 -13.996 -21.875 1.00 94.56 282 THR A C 1
ATOM 2289 O O . THR A 1 282 ? 17.604 -14.251 -20.925 1.00 94.56 282 THR A O 1
ATOM 2292 N N . HIS A 1 283 ? 19.312 -13.076 -21.781 1.00 95.12 283 HIS A N 1
ATOM 2293 C CA . HIS A 1 283 ? 19.483 -12.193 -20.634 1.00 95.12 283 HIS A CA 1
ATOM 2294 C C . HIS A 1 283 ? 19.734 -10.739 -21.067 1.00 95.12 283 HIS A C 1
ATOM 2296 O O . HIS A 1 283 ? 20.376 -10.476 -22.076 1.00 95.12 283 HIS A O 1
ATOM 2302 N N . GLN A 1 284 ? 19.266 -9.785 -20.261 1.00 94.06 284 GLN A N 1
ATOM 2303 C CA . GLN A 1 284 ? 19.532 -8.355 -20.416 1.00 94.06 284 GLN A CA 1
ATOM 2304 C C . GLN A 1 284 ? 20.281 -7.838 -19.185 1.00 94.06 284 GLN A C 1
ATOM 2306 O O . GLN A 1 284 ? 19.741 -7.799 -18.076 1.00 94.06 284 GLN A O 1
ATOM 2311 N N . VAL A 1 285 ? 21.532 -7.418 -19.372 1.00 92.88 285 VAL A N 1
ATOM 2312 C CA . VAL A 1 285 ? 22.369 -6.858 -18.299 1.00 92.88 285 VAL A CA 1
ATOM 2313 C C . VAL A 1 285 ? 21.886 -5.459 -17.896 1.00 92.88 285 VAL A C 1
ATOM 2315 O O . VAL A 1 285 ? 21.388 -4.689 -18.721 1.00 92.88 285 VAL A O 1
ATOM 2318 N N . VAL A 1 286 ? 22.015 -5.126 -16.609 1.00 92.69 286 VAL A N 1
ATOM 2319 C CA . VAL A 1 286 ? 21.635 -3.821 -16.051 1.00 92.69 286 VAL A CA 1
ATOM 2320 C C . VAL A 1 286 ? 22.788 -2.819 -16.168 1.00 92.69 286 VAL A C 1
ATOM 2322 O O . VAL A 1 286 ? 23.864 -3.029 -15.609 1.00 92.69 286 VAL A O 1
ATOM 2325 N N . TYR A 1 287 ? 22.525 -1.674 -16.801 1.00 90.38 287 TYR A N 1
ATOM 2326 C CA . TYR A 1 287 ? 23.472 -0.560 -16.925 1.00 90.38 287 TYR A CA 1
ATOM 2327 C C . TYR A 1 287 ? 23.115 0.610 -15.997 1.00 90.38 287 TYR A C 1
ATOM 2329 O O . TYR A 1 287 ? 21.947 0.951 -15.803 1.00 90.38 287 TYR A O 1
ATOM 2337 N N . ASN A 1 288 ? 24.130 1.288 -15.460 1.00 91.00 288 ASN A N 1
ATOM 2338 C CA . ASN A 1 288 ? 23.993 2.501 -14.651 1.00 91.00 288 ASN A CA 1
ATOM 2339 C C . ASN A 1 288 ? 23.740 3.748 -15.526 1.00 91.00 288 ASN A C 1
ATOM 2341 O O . ASN A 1 288 ? 24.576 4.647 -15.625 1.00 91.00 288 ASN A O 1
ATOM 2345 N N . ALA A 1 289 ? 22.562 3.812 -16.148 1.00 88.31 289 ALA A N 1
ATOM 2346 C CA . ALA A 1 289 ? 22.166 4.884 -17.065 1.00 88.31 289 ALA A CA 1
ATOM 2347 C C . ALA A 1 289 ? 21.705 6.193 -16.380 1.00 88.31 289 ALA A C 1
ATOM 2349 O O . ALA A 1 289 ? 21.217 7.096 -17.054 1.00 88.31 289 ALA A O 1
ATOM 2350 N N . ASN A 1 290 ? 21.864 6.348 -15.056 1.00 89.56 290 ASN A N 1
ATOM 2351 C CA . ASN A 1 290 ? 21.312 7.481 -14.290 1.00 89.56 290 ASN A CA 1
ATOM 2352 C C . ASN A 1 290 ? 21.707 8.871 -14.823 1.00 89.56 290 ASN A C 1
ATOM 2354 O O . ASN A 1 290 ? 20.887 9.787 -14.830 1.00 89.56 290 ASN A O 1
ATOM 2358 N N . LYS A 1 291 ? 22.961 9.048 -15.265 1.00 89.75 291 LYS A N 1
ATOM 2359 C CA . LYS A 1 291 ? 23.428 10.327 -15.826 1.00 89.75 291 LYS A CA 1
ATOM 2360 C C . LYS A 1 291 ? 22.805 10.600 -17.199 1.00 89.75 291 LYS A C 1
ATOM 2362 O O . LYS A 1 291 ? 22.372 11.720 -17.445 1.00 89.75 291 LYS A O 1
ATOM 2367 N N . LEU A 1 292 ? 22.708 9.574 -18.047 1.00 91.00 292 LEU A N 1
ATOM 2368 C CA . LEU A 1 292 ? 22.076 9.661 -19.364 1.00 91.00 292 LEU A CA 1
ATOM 2369 C C . LEU A 1 292 ? 20.571 9.953 -19.239 1.00 91.00 292 LEU A C 1
ATOM 2371 O O . LEU A 1 292 ? 20.064 10.833 -19.922 1.00 91.00 292 LEU A O 1
ATOM 2375 N N . ALA A 1 293 ? 19.881 9.318 -18.286 1.00 89.00 293 ALA A N 1
ATOM 2376 C CA . ALA A 1 293 ? 18.473 9.587 -17.988 1.00 89.00 293 ALA A CA 1
ATOM 2377 C C . ALA A 1 293 ? 18.208 11.052 -17.599 1.00 89.00 293 ALA A C 1
ATOM 2379 O O . ALA A 1 293 ? 17.238 11.645 -18.064 1.00 89.00 293 ALA A O 1
ATOM 2380 N N . ASN A 1 294 ? 19.093 11.659 -16.801 1.00 90.69 294 ASN A N 1
ATOM 2381 C CA . ASN A 1 294 ? 18.991 13.081 -16.469 1.00 90.69 294 ASN A CA 1
ATOM 2382 C C . ASN A 1 294 ? 19.221 13.981 -17.701 1.00 90.69 294 ASN A C 1
ATOM 2384 O O . ASN A 1 294 ? 18.531 14.985 -17.847 1.00 90.69 294 ASN A O 1
ATOM 2388 N N . LEU A 1 295 ? 20.155 13.623 -18.595 1.00 91.75 295 LEU A N 1
ATOM 2389 C CA . LEU A 1 295 ? 20.414 14.375 -19.832 1.00 91.75 295 LEU A CA 1
ATOM 2390 C C . LEU A 1 295 ? 19.242 14.296 -20.822 1.00 91.75 295 LEU A C 1
ATOM 2392 O O . LEU A 1 295 ? 18.895 15.314 -21.417 1.00 91.75 295 LEU A O 1
ATOM 2396 N N . VAL A 1 296 ? 18.606 13.128 -20.964 1.00 90.50 296 VAL A N 1
ATOM 2397 C CA . VAL A 1 296 ? 17.417 12.946 -21.816 1.00 90.50 296 VAL A CA 1
ATOM 2398 C C . VAL A 1 296 ? 16.211 13.710 -21.267 1.00 90.50 296 VAL A C 1
ATOM 2400 O O . VAL A 1 296 ? 15.516 14.382 -22.027 1.00 90.50 296 VAL A O 1
ATOM 2403 N N . GLU A 1 297 ? 15.999 13.709 -19.949 1.00 87.81 297 GLU A N 1
ATOM 2404 C CA . GLU A 1 297 ? 14.951 14.526 -19.323 1.00 87.81 297 GLU A CA 1
ATOM 2405 C C . GLU A 1 297 ? 15.230 16.037 -19.479 1.00 87.81 297 GLU A C 1
ATOM 2407 O O . GLU A 1 297 ? 14.329 16.797 -19.836 1.00 87.81 297 GLU A O 1
ATOM 2412 N N . GLU A 1 298 ? 16.481 16.494 -19.315 1.00 90.31 298 GLU A N 1
ATOM 2413 C CA . GLU A 1 298 ? 16.857 17.881 -19.638 1.00 90.31 298 GLU A CA 1
ATOM 2414 C C . GLU A 1 298 ? 16.600 18.217 -21.117 1.00 90.31 298 GLU A C 1
ATOM 2416 O O . GLU A 1 298 ? 16.051 19.279 -21.415 1.00 90.31 298 GLU A O 1
ATOM 2421 N N . LYS A 1 299 ? 16.961 17.324 -22.047 1.00 90.75 299 LYS A N 1
ATOM 2422 C CA . LYS A 1 299 ? 16.754 17.481 -23.497 1.00 90.75 299 LYS A CA 1
ATOM 2423 C C . LYS A 1 299 ? 15.272 17.615 -23.839 1.00 90.75 299 LYS A C 1
ATOM 2425 O O . LYS A 1 299 ? 14.900 18.628 -24.431 1.00 90.75 299 LYS A O 1
ATOM 2430 N N . ARG A 1 300 ? 14.425 16.695 -23.367 1.00 86.88 300 ARG A N 1
ATOM 2431 C CA . ARG A 1 300 ? 12.959 16.740 -23.523 1.00 86.88 300 ARG A CA 1
ATOM 2432 C C . ARG A 1 300 ? 12.373 18.053 -23.002 1.00 86.88 300 ARG A C 1
ATOM 2434 O O . ARG A 1 300 ? 11.547 18.682 -23.661 1.00 86.88 300 ARG A O 1
ATOM 2441 N N . GLN A 1 301 ? 12.838 18.536 -21.848 1.00 86.62 301 GLN A N 1
ATOM 2442 C CA . GLN A 1 301 ? 12.402 19.835 -21.327 1.00 86.62 301 GLN A CA 1
ATOM 2443 C C . GLN A 1 301 ? 12.812 21.006 -22.238 1.00 86.62 301 GLN A C 1
ATOM 2445 O O . GLN A 1 301 ? 12.030 21.951 -22.389 1.00 86.62 301 GLN A O 1
ATOM 2450 N N . MET A 1 302 ? 13.996 20.969 -22.864 1.00 89.50 302 MET A N 1
ATOM 2451 C CA . MET A 1 302 ? 14.433 21.986 -23.836 1.00 89.50 302 MET A CA 1
ATOM 2452 C C . MET A 1 302 ? 13.680 21.891 -25.169 1.00 89.50 302 MET A C 1
ATOM 2454 O O . MET A 1 302 ? 13.344 22.932 -25.731 1.00 89.50 302 MET A O 1
ATOM 2458 N N . GLU A 1 303 ? 13.351 20.689 -25.643 1.00 88.19 303 GLU A N 1
ATOM 2459 C CA . GLU A 1 303 ? 12.506 20.448 -26.823 1.00 88.19 303 GLU A CA 1
ATOM 2460 C C . GLU A 1 303 ? 11.099 21.010 -26.606 1.00 88.19 303 GLU A C 1
ATOM 2462 O O . GLU A 1 303 ? 10.644 21.852 -27.382 1.00 88.19 303 GLU A O 1
ATOM 2467 N N . ASN A 1 304 ? 10.477 20.720 -25.460 1.00 84.88 304 ASN A N 1
ATOM 2468 C CA . ASN A 1 304 ? 9.211 21.344 -25.082 1.00 84.88 304 ASN A CA 1
ATOM 2469 C C . ASN A 1 304 ? 9.344 22.877 -24.957 1.00 84.88 304 ASN A C 1
ATOM 2471 O O . ASN A 1 304 ? 8.354 23.598 -25.062 1.00 84.88 304 ASN A O 1
ATOM 2475 N N . TRP A 1 305 ? 10.524 23.455 -24.701 1.00 85.38 305 TRP A N 1
ATOM 2476 C CA . TRP A 1 305 ? 10.707 24.912 -24.804 1.00 85.38 305 TRP A CA 1
ATOM 2477 C C . TRP A 1 305 ? 10.853 25.402 -26.250 1.00 85.38 305 TRP A C 1
ATOM 2479 O O . TRP A 1 305 ? 10.225 26.410 -26.572 1.00 85.38 305 TRP A O 1
ATOM 2489 N N . ARG A 1 306 ? 11.602 24.707 -27.116 1.00 89.62 306 ARG A N 1
ATOM 2490 C CA . ARG A 1 306 ? 11.689 24.995 -28.561 1.00 89.62 306 ARG A CA 1
ATOM 2491 C C . ARG A 1 306 ? 10.292 25.044 -29.181 1.00 89.62 306 ARG A C 1
ATOM 2493 O O . ARG A 1 306 ? 9.924 26.061 -29.763 1.00 89.62 306 ARG A O 1
ATOM 2500 N N . ASP A 1 307 ? 9.493 24.003 -28.967 1.00 85.19 307 ASP A N 1
ATOM 2501 C CA . ASP A 1 307 ? 8.198 23.818 -29.632 1.00 85.19 307 ASP A CA 1
ATOM 2502 C C . ASP A 1 307 ? 7.163 24.858 -29.183 1.00 85.19 307 ASP A C 1
ATOM 2504 O O . ASP A 1 307 ? 6.357 25.327 -29.982 1.00 85.19 307 ASP A O 1
ATOM 2508 N N . TYR A 1 308 ? 7.247 25.335 -27.936 1.00 83.69 308 TYR A N 1
ATOM 2509 C CA . TYR A 1 308 ? 6.480 26.502 -27.488 1.00 83.69 308 TYR A CA 1
ATOM 2510 C C . TYR A 1 308 ? 6.811 27.772 -28.268 1.00 83.69 308 TYR A C 1
ATOM 2512 O O . TYR A 1 308 ? 5.910 28.519 -28.652 1.00 83.69 308 TYR A O 1
ATOM 2520 N N . TYR A 1 309 ? 8.101 28.057 -28.455 1.00 85.81 309 TYR A N 1
ATOM 2521 C CA . TYR A 1 309 ? 8.527 29.259 -29.161 1.00 85.81 309 TYR A CA 1
ATOM 2522 C C . TYR A 1 309 ? 8.258 29.150 -30.665 1.00 85.81 309 TYR A C 1
ATOM 2524 O O . TYR A 1 309 ? 7.881 30.160 -31.258 1.00 85.81 309 TYR A O 1
ATOM 2532 N N . GLN A 1 310 ? 8.318 27.943 -31.236 1.00 86.25 310 GLN A N 1
ATOM 2533 C CA . GLN A 1 310 ? 7.856 27.661 -32.593 1.00 86.25 310 GLN A CA 1
ATOM 2534 C C . GLN A 1 310 ? 6.348 27.924 -32.729 1.00 86.25 310 GLN A C 1
ATOM 2536 O O . GLN A 1 310 ? 5.967 28.863 -33.417 1.00 86.25 310 GLN A O 1
ATOM 2541 N N . LEU A 1 311 ? 5.491 27.254 -31.948 1.00 83.69 311 LEU A N 1
ATOM 2542 C CA . LEU A 1 311 ? 4.031 27.456 -31.980 1.00 83.69 311 LEU A CA 1
ATOM 2543 C C . LEU A 1 311 ? 3.607 28.906 -31.678 1.00 83.69 311 LEU A C 1
ATOM 2545 O O . LEU A 1 311 ? 2.552 29.368 -32.118 1.00 83.69 311 LEU A O 1
ATOM 2549 N N . LYS A 1 312 ? 4.414 29.651 -30.916 1.00 83.38 312 LYS A N 1
ATOM 2550 C CA . LYS A 1 312 ? 4.213 31.084 -30.662 1.00 83.38 312 LYS A CA 1
ATOM 2551 C C . LYS A 1 312 ? 4.607 31.966 -31.851 1.00 83.38 312 LYS A C 1
ATOM 2553 O O . LYS A 1 312 ? 4.000 33.022 -32.022 1.00 83.38 312 LYS A O 1
ATOM 2558 N N . TYR A 1 313 ? 5.597 31.550 -32.636 1.00 85.50 313 TYR A N 1
ATOM 2559 C CA . TYR A 1 313 ? 5.981 32.179 -33.895 1.00 85.50 313 TYR A CA 1
ATOM 2560 C C . TYR A 1 313 ? 4.978 31.851 -35.008 1.00 85.50 313 TYR A C 1
ATOM 2562 O O . TYR A 1 313 ? 4.502 32.768 -35.664 1.00 85.50 313 TYR A O 1
ATOM 2570 N N . ASP A 1 314 ? 4.549 30.595 -35.140 1.00 84.25 314 ASP A N 1
ATOM 2571 C CA . ASP A 1 314 ? 3.576 30.158 -36.154 1.00 84.25 314 ASP A CA 1
ATOM 2572 C C . ASP A 1 314 ? 2.231 30.899 -36.014 1.00 84.25 314 ASP A C 1
ATOM 2574 O O . ASP A 1 314 ? 1.599 31.276 -36.999 1.00 84.25 314 ASP A O 1
ATOM 2578 N N . ARG A 1 315 ? 1.816 31.193 -34.770 1.00 82.06 315 ARG A N 1
ATOM 2579 C CA . ARG A 1 315 ? 0.632 32.018 -34.458 1.00 82.06 315 ARG A CA 1
ATOM 2580 C C . ARG A 1 315 ? 0.802 33.515 -34.755 1.00 82.06 315 ARG A C 1
ATOM 2582 O O . ARG A 1 315 ? -0.196 34.233 -34.757 1.00 82.06 315 ARG A O 1
ATOM 2589 N N . ASN A 1 316 ? 2.027 34.016 -34.921 1.00 86.12 316 ASN A N 1
ATOM 2590 C CA . ASN A 1 316 ? 2.309 35.420 -35.240 1.00 86.12 316 ASN A CA 1
ATOM 2591 C C . ASN A 1 316 ? 3.690 35.576 -35.923 1.00 86.12 316 ASN A C 1
ATOM 2593 O O . ASN A 1 316 ? 4.651 36.037 -35.288 1.00 86.12 316 ASN A O 1
ATOM 2597 N N . PRO A 1 317 ? 3.806 35.228 -37.220 1.00 85.75 317 PRO A N 1
ATOM 2598 C CA . PRO A 1 317 ? 5.092 35.171 -37.921 1.00 85.75 317 PRO A CA 1
ATOM 2599 C C . PRO A 1 317 ? 5.757 36.545 -38.109 1.00 85.75 317 PRO A C 1
ATOM 2601 O O . PRO A 1 317 ? 6.938 36.626 -38.446 1.00 85.75 317 PRO A O 1
ATOM 2604 N N . LEU A 1 318 ? 5.036 37.639 -37.832 1.00 82.50 318 LEU A N 1
ATOM 2605 C CA . LEU A 1 318 ? 5.549 39.012 -37.879 1.00 82.50 318 LEU A CA 1
ATOM 2606 C C . LEU A 1 318 ? 6.579 39.316 -36.775 1.00 82.50 318 LEU A C 1
ATOM 2608 O O . LEU A 1 318 ? 7.231 40.360 -36.826 1.00 82.50 318 LEU A O 1
ATOM 2612 N N . LYS A 1 319 ? 6.718 38.463 -35.746 1.00 80.62 319 LYS A N 1
ATOM 2613 C CA . LYS A 1 319 ? 7.622 38.728 -34.616 1.00 80.62 319 LYS A CA 1
ATOM 2614 C C . LYS A 1 319 ? 8.254 37.463 -34.034 1.00 80.62 319 LYS A C 1
ATOM 2616 O O . LYS A 1 319 ? 7.689 36.821 -33.149 1.00 80.62 319 LYS A O 1
ATOM 2621 N N . ARG A 1 320 ? 9.487 37.171 -34.460 1.00 85.69 320 ARG A N 1
ATOM 2622 C CA . ARG A 1 320 ? 10.297 36.068 -33.918 1.00 85.69 320 ARG A CA 1
ATOM 2623 C C . ARG A 1 320 ? 10.525 36.239 -32.398 1.00 85.69 320 ARG A C 1
ATOM 2625 O O . ARG A 1 320 ? 10.817 37.354 -31.942 1.00 85.69 320 ARG A O 1
ATOM 2632 N N . PRO A 1 321 ? 10.313 35.194 -31.576 1.00 86.38 321 PRO A N 1
ATOM 2633 C CA . PRO A 1 321 ? 10.342 35.321 -30.122 1.00 86.38 321 PRO A CA 1
ATOM 2634 C C . PRO A 1 321 ? 11.773 35.441 -29.590 1.00 86.38 321 PRO A C 1
ATOM 2636 O O . PRO A 1 321 ? 12.630 34.618 -29.883 1.00 86.38 321 PRO A O 1
ATOM 2639 N N . THR A 1 322 ? 12.024 36.431 -28.730 1.00 86.38 322 THR A N 1
ATOM 2640 C CA . THR A 1 322 ? 13.340 36.638 -28.100 1.00 86.38 322 THR A CA 1
ATOM 2641 C C . THR A 1 322 ? 13.320 36.322 -26.607 1.00 86.38 322 THR A C 1
ATOM 2643 O O . THR A 1 322 ? 12.341 36.585 -25.905 1.00 86.38 322 THR A O 1
ATOM 2646 N N . ARG A 1 323 ? 14.437 35.786 -26.109 1.00 84.56 323 ARG A N 1
ATOM 2647 C CA . ARG A 1 323 ? 14.703 35.461 -24.698 1.00 84.56 323 ARG A CA 1
ATOM 2648 C C . ARG A 1 323 ? 16.000 36.163 -24.252 1.00 84.56 323 ARG A C 1
ATOM 2650 O O . ARG A 1 323 ? 16.841 36.480 -25.087 1.00 84.56 323 ARG A O 1
ATOM 2657 N N . LYS A 1 324 ? 16.199 36.410 -22.947 1.00 84.88 324 LYS A N 1
ATOM 2658 C CA . LYS A 1 324 ? 17.534 36.756 -22.412 1.00 84.88 324 LYS A CA 1
ATOM 2659 C C . LYS A 1 324 ? 18.286 35.521 -21.900 1.00 84.88 324 LYS A C 1
ATOM 2661 O O . LYS A 1 324 ? 17.671 34.583 -21.386 1.00 84.88 324 LYS A O 1
ATOM 2666 N N . THR A 1 325 ? 19.612 35.533 -22.003 1.00 77.81 325 THR A N 1
ATOM 2667 C CA . THR A 1 325 ? 20.463 34.376 -21.662 1.00 77.81 325 THR A CA 1
ATOM 2668 C C . THR A 1 325 ? 20.614 34.081 -20.163 1.00 77.81 325 THR A C 1
ATOM 2670 O O . THR A 1 325 ? 20.943 32.953 -19.811 1.00 77.81 325 THR A O 1
ATOM 2673 N N . GLY A 1 326 ? 20.383 35.052 -19.275 1.00 73.06 326 GLY A N 1
ATOM 2674 C CA . GLY A 1 326 ? 20.612 34.914 -17.832 1.00 73.06 326 GLY A CA 1
ATOM 2675 C C . GLY A 1 326 ? 19.568 34.085 -17.075 1.00 73.06 326 GLY A C 1
ATOM 2676 O O . GLY A 1 326 ? 18.587 33.587 -17.642 1.00 73.06 326 GLY A O 1
ATOM 2677 N N . PHE A 1 327 ? 19.771 33.967 -15.758 1.00 65.69 327 PHE A N 1
ATOM 2678 C CA . PHE A 1 327 ? 18.897 33.214 -14.852 1.00 65.69 327 PHE A CA 1
ATOM 2679 C C . PHE A 1 327 ? 17.435 33.666 -14.985 1.00 65.69 327 PHE A C 1
ATOM 2681 O O . PHE A 1 327 ? 17.133 34.862 -14.968 1.00 65.69 327 PHE A O 1
ATOM 2688 N N . TRP A 1 328 ? 16.544 32.690 -15.192 1.00 58.50 328 TRP A N 1
ATOM 2689 C CA . TRP A 1 328 ? 15.102 32.878 -15.424 1.00 58.50 328 TRP A CA 1
ATOM 2690 C C . TRP A 1 328 ? 14.749 33.864 -16.567 1.00 58.50 328 TRP A C 1
ATOM 2692 O O . TRP A 1 328 ? 13.616 34.321 -16.673 1.00 58.50 328 TRP A O 1
ATOM 2702 N N . GLY A 1 329 ? 15.699 34.190 -17.456 1.00 64.75 329 GLY A N 1
ATOM 2703 C CA . GLY A 1 329 ? 15.511 35.152 -18.549 1.00 64.75 329 GLY A CA 1
ATOM 2704 C C . GLY A 1 329 ? 15.480 36.626 -18.116 1.00 64.75 329 GLY A C 1
ATOM 2705 O O . GLY A 1 329 ? 15.120 37.488 -18.919 1.00 64.75 329 GLY A O 1
ATOM 2706 N N . LEU A 1 330 ? 15.856 36.939 -16.871 1.00 71.69 330 LEU A N 1
ATOM 2707 C CA . LEU A 1 330 ? 15.738 38.288 -16.301 1.00 71.69 330 LEU A CA 1
ATOM 2708 C C . LEU A 1 330 ? 16.856 39.240 -16.758 1.00 71.69 330 LEU A C 1
ATOM 2710 O O . LEU A 1 330 ? 16.594 40.411 -17.045 1.00 71.69 330 LEU A O 1
ATOM 2714 N N . TYR A 1 331 ? 18.084 38.739 -16.898 1.00 75.56 331 TYR A N 1
ATOM 2715 C CA . TYR A 1 331 ? 19.277 39.496 -17.306 1.00 75.56 331 TYR A CA 1
ATOM 2716 C C . TYR A 1 331 ? 20.026 38.816 -18.467 1.00 75.56 331 TYR A C 1
ATOM 2718 O O . TYR A 1 331 ? 19.610 37.764 -18.947 1.00 75.56 331 TYR A O 1
ATOM 2726 N N . GLY A 1 332 ? 21.115 39.423 -18.947 1.00 81.06 332 GLY A N 1
ATOM 2727 C CA . GLY A 1 332 ? 21.892 38.934 -20.094 1.00 81.06 332 GLY A CA 1
ATOM 2728 C C . GLY A 1 332 ? 21.439 39.498 -21.447 1.00 81.06 332 GLY A C 1
ATOM 2729 O O . GLY A 1 332 ? 20.496 40.291 -21.532 1.00 81.06 332 GLY A O 1
ATOM 2730 N N . ARG A 1 333 ? 22.145 39.104 -22.515 1.00 84.31 333 ARG A N 1
ATOM 2731 C CA . ARG A 1 333 ? 21.875 39.554 -23.893 1.00 84.31 333 ARG A CA 1
ATOM 2732 C C . ARG A 1 333 ? 20.529 39.000 -24.370 1.00 84.31 333 ARG A C 1
ATOM 2734 O O . ARG A 1 333 ? 20.190 37.866 -24.036 1.00 84.31 333 ARG A O 1
ATOM 2741 N N . LYS A 1 334 ? 19.783 39.784 -25.157 1.00 84.06 334 LYS A N 1
ATOM 2742 C CA . LYS A 1 334 ? 18.632 39.268 -25.915 1.00 84.06 334 LYS A CA 1
ATOM 2743 C C . LYS A 1 334 ? 19.161 38.411 -27.064 1.00 84.06 334 LYS A C 1
ATOM 2745 O O . LYS A 1 334 ? 20.009 38.875 -27.819 1.00 84.06 334 LYS A O 1
ATOM 2750 N N . VAL A 1 335 ? 18.652 37.195 -27.174 1.00 87.50 335 VAL A N 1
ATOM 2751 C CA . VAL A 1 335 ? 18.908 36.241 -28.256 1.00 87.50 335 VAL A CA 1
ATOM 2752 C C . VAL A 1 335 ? 17.569 35.752 -28.798 1.00 87.50 335 VAL A C 1
ATOM 2754 O O . VAL A 1 335 ? 16.533 35.925 -28.143 1.00 87.50 335 VAL A O 1
ATOM 2757 N N . ASP A 1 336 ? 17.573 35.154 -29.984 1.00 90.38 336 ASP A N 1
ATOM 2758 C CA . ASP A 1 336 ? 16.401 34.418 -30.445 1.00 90.38 336 ASP A CA 1
ATOM 2759 C C . ASP A 1 336 ? 16.131 33.234 -29.511 1.00 90.38 336 ASP A C 1
ATOM 2761 O O . ASP A 1 336 ? 17.064 32.584 -29.036 1.00 90.38 336 ASP A O 1
ATOM 2765 N N . ALA A 1 337 ? 14.865 32.977 -29.195 1.00 87.50 337 ALA A N 1
ATOM 2766 C CA . ALA A 1 337 ? 14.510 31.845 -28.357 1.00 87.50 337 ALA A CA 1
ATOM 2767 C C . ALA A 1 337 ? 14.667 30.525 -29.123 1.00 87.50 337 ALA A C 1
ATOM 2769 O O . ALA A 1 337 ? 15.180 29.568 -28.552 1.00 87.50 337 ALA A O 1
ATOM 2770 N N . ILE A 1 338 ? 14.269 30.473 -30.398 1.00 89.75 338 ILE A N 1
ATOM 2771 C CA . ILE A 1 338 ? 14.239 29.228 -31.178 1.00 89.75 338 ILE A CA 1
ATOM 2772 C C . ILE A 1 338 ? 15.673 28.733 -31.394 1.00 89.75 338 ILE A C 1
ATOM 2774 O O . ILE A 1 338 ? 16.000 27.627 -30.973 1.00 89.75 338 ILE A O 1
ATOM 2778 N N . ASP A 1 339 ? 16.561 29.589 -31.908 1.00 92.69 339 ASP A N 1
ATOM 2779 C CA . ASP A 1 339 ? 17.968 29.230 -32.156 1.00 92.69 339 ASP A CA 1
ATOM 2780 C C . ASP A 1 339 ? 18.723 28.885 -30.858 1.00 92.69 339 ASP A C 1
ATOM 2782 O O . ASP A 1 339 ? 19.590 28.009 -30.844 1.00 92.69 339 ASP A O 1
ATOM 2786 N N . PHE A 1 340 ? 18.382 29.542 -29.740 1.00 91.56 340 PHE A N 1
ATOM 2787 C CA . PHE A 1 340 ? 18.962 29.242 -28.428 1.00 91.56 340 PHE A CA 1
ATOM 2788 C C . PHE A 1 340 ? 18.551 27.857 -27.913 1.00 91.56 340 PHE A C 1
ATOM 2790 O O . PHE A 1 340 ? 19.399 27.124 -27.403 1.00 91.56 340 PHE A O 1
ATOM 2797 N N . TYR A 1 341 ? 17.274 27.477 -28.039 1.00 91.31 341 TYR A N 1
ATOM 2798 C CA . TYR A 1 341 ? 16.844 26.140 -27.629 1.00 91.31 341 TYR A CA 1
ATOM 2799 C C . TYR A 1 341 ? 17.365 25.068 -28.587 1.00 91.31 341 TYR A C 1
ATOM 2801 O O . TYR A 1 341 ? 17.890 24.075 -28.097 1.00 91.31 341 TYR A O 1
ATOM 2809 N N . THR A 1 342 ? 17.345 25.291 -29.906 1.00 94.25 342 THR A N 1
ATOM 2810 C CA . THR A 1 342 ? 17.943 24.370 -30.889 1.00 94.25 342 THR A CA 1
ATOM 2811 C C . THR A 1 342 ? 19.422 24.116 -30.588 1.00 94.25 342 THR A C 1
ATOM 2813 O O . THR A 1 342 ? 19.795 22.980 -30.329 1.00 94.25 342 THR A O 1
ATOM 2816 N N . SER A 1 343 ? 20.248 25.159 -30.451 1.00 94.38 343 SER A N 1
ATOM 2817 C CA . SER A 1 343 ? 21.681 24.989 -30.142 1.00 94.38 343 SER A CA 1
ATOM 2818 C C . SER A 1 343 ? 21.970 24.382 -28.755 1.00 94.38 343 SER A C 1
ATOM 2820 O O . SER A 1 343 ? 23.004 23.735 -28.567 1.00 94.38 343 SER A O 1
ATOM 2822 N N . LYS A 1 344 ? 21.063 24.522 -27.773 1.00 93.12 344 LYS A N 1
ATOM 2823 C CA . LYS A 1 344 ? 21.146 23.794 -26.490 1.00 93.12 344 LYS A CA 1
ATOM 2824 C C . LYS A 1 344 ? 20.714 22.327 -26.626 1.00 93.12 344 LYS A C 1
ATOM 2826 O O . LYS A 1 344 ? 21.312 21.489 -25.955 1.00 93.12 344 LYS A O 1
ATOM 2831 N N . ILE A 1 345 ? 19.750 22.004 -27.490 1.00 94.25 345 ILE A N 1
ATOM 2832 C CA . ILE A 1 345 ? 19.370 20.622 -27.832 1.00 94.25 345 ILE A CA 1
ATOM 2833 C C . ILE A 1 345 ? 20.518 19.943 -28.591 1.00 94.25 345 ILE A C 1
ATOM 2835 O O . ILE A 1 345 ? 20.942 18.871 -28.181 1.00 94.25 345 ILE A O 1
ATOM 2839 N N . ASP A 1 346 ? 21.117 20.601 -29.590 1.00 95.19 346 ASP A N 1
ATOM 2840 C CA . ASP A 1 346 ? 22.290 20.098 -30.325 1.00 95.19 346 ASP A CA 1
ATOM 2841 C C . ASP A 1 346 ? 23.469 19.800 -29.390 1.00 95.19 346 ASP A C 1
ATOM 2843 O O . ASP A 1 346 ? 24.195 18.820 -29.568 1.00 95.19 346 ASP A O 1
ATOM 2847 N N . LYS A 1 347 ? 23.675 20.655 -28.379 1.00 95.12 347 LYS A N 1
ATOM 2848 C CA . LYS A 1 347 ? 24.687 20.427 -27.347 1.00 95.12 347 LYS A CA 1
ATOM 2849 C C . LYS A 1 347 ? 24.326 19.232 -26.457 1.00 95.12 347 LYS A C 1
ATOM 2851 O O . LYS A 1 347 ? 25.183 18.380 -26.247 1.00 95.12 347 LYS A O 1
ATOM 2856 N N . LEU A 1 348 ? 23.091 19.165 -25.952 1.00 94.12 348 LEU A N 1
ATOM 2857 C CA . LEU A 1 348 ? 22.638 18.056 -25.107 1.00 94.12 348 LEU A CA 1
ATOM 2858 C C . LEU A 1 348 ? 22.683 16.717 -25.848 1.00 94.12 348 LEU A C 1
ATOM 2860 O O . LEU A 1 348 ? 23.122 15.743 -25.260 1.00 94.12 348 LEU A O 1
ATOM 2864 N N . SER A 1 349 ? 22.327 16.682 -27.133 1.00 93.56 349 SER A N 1
ATOM 2865 C CA . SER A 1 349 ? 22.367 15.477 -27.973 1.00 93.56 349 SER A CA 1
ATOM 2866 C C . SER A 1 349 ? 23.797 14.968 -28.216 1.00 93.56 349 SER A C 1
ATOM 2868 O O . SER A 1 349 ? 24.056 13.766 -28.229 1.00 93.56 349 SER A O 1
ATOM 2870 N N . LYS A 1 350 ? 24.781 15.874 -28.297 1.00 94.62 350 LYS A N 1
ATOM 2871 C CA . LYS A 1 350 ? 26.209 15.503 -28.333 1.00 94.62 350 LYS A CA 1
ATOM 2872 C C . LYS A 1 350 ? 26.718 14.991 -26.982 1.00 94.62 350 LYS A C 1
ATOM 2874 O O . LYS A 1 350 ? 27.530 14.072 -26.953 1.00 94.62 350 LYS A O 1
ATOM 2879 N N . GLU A 1 351 ? 26.249 15.568 -25.874 1.00 94.38 351 GLU A N 1
ATOM 2880 C CA . GLU A 1 351 ? 26.562 15.093 -24.516 1.00 94.38 351 GLU A CA 1
ATOM 2881 C C . GLU A 1 351 ? 25.907 13.718 -24.246 1.00 94.38 351 GLU A C 1
ATOM 2883 O O . GLU A 1 351 ? 26.560 12.818 -23.729 1.00 94.38 351 GLU A O 1
ATOM 2888 N N . GLU A 1 352 ? 24.662 13.521 -24.679 1.00 91.75 352 GLU A N 1
ATOM 2889 C CA . GLU A 1 352 ? 23.892 12.268 -24.661 1.00 91.75 352 GLU A CA 1
ATOM 2890 C C . GLU A 1 352 ? 24.587 11.154 -25.457 1.00 91.75 352 GLU A C 1
ATOM 2892 O O . GLU A 1 352 ? 24.864 10.098 -24.893 1.00 91.75 352 GLU A O 1
ATOM 2897 N N . ALA A 1 353 ? 24.949 11.394 -26.723 1.00 90.12 353 ALA A N 1
ATOM 2898 C CA . ALA A 1 353 ? 25.641 10.409 -27.558 1.00 90.12 353 ALA A CA 1
ATOM 2899 C C . ALA A 1 353 ? 27.006 9.994 -26.972 1.00 90.12 353 ALA A C 1
ATOM 2901 O O . ALA A 1 353 ? 27.330 8.806 -26.924 1.00 90.12 353 ALA A O 1
ATOM 2902 N N . ALA A 1 354 ? 27.783 10.952 -26.453 1.00 91.94 354 ALA A N 1
ATOM 2903 C CA . ALA A 1 354 ? 29.060 10.664 -25.803 1.00 91.94 354 ALA A CA 1
ATOM 2904 C C . ALA A 1 354 ? 28.890 9.841 -24.511 1.00 91.94 354 ALA A C 1
ATOM 2906 O O . ALA A 1 354 ? 29.669 8.925 -24.249 1.00 91.94 354 ALA A O 1
ATOM 2907 N N . GLU A 1 355 ? 27.866 10.124 -23.700 1.00 89.44 355 GLU A N 1
ATOM 2908 C CA . GLU A 1 355 ? 27.561 9.329 -22.504 1.00 89.44 355 GLU A CA 1
ATOM 2909 C C . GLU A 1 355 ? 27.001 7.939 -22.842 1.00 89.44 355 GLU A C 1
ATOM 2911 O O . GLU A 1 355 ? 27.330 6.975 -22.153 1.00 89.44 355 GLU A O 1
ATOM 2916 N N . HIS A 1 356 ? 26.223 7.813 -23.918 1.00 88.19 356 HIS A N 1
ATOM 2917 C CA . HIS A 1 356 ? 25.733 6.538 -24.443 1.00 88.19 356 HIS A CA 1
ATOM 2918 C C . HIS A 1 356 ? 26.895 5.623 -24.861 1.00 88.19 356 HIS A C 1
ATOM 2920 O O . HIS A 1 356 ? 27.010 4.497 -24.371 1.00 88.19 356 HIS A O 1
ATOM 2926 N N . GLU A 1 357 ? 27.826 6.132 -25.677 1.00 88.62 357 GLU A N 1
ATOM 2927 C CA . GLU A 1 357 ? 29.061 5.415 -26.013 1.00 88.62 357 GLU A CA 1
ATOM 2928 C C . GLU A 1 357 ? 29.893 5.072 -24.769 1.00 88.62 357 GLU A C 1
ATOM 2930 O O . GLU A 1 357 ? 30.412 3.959 -24.668 1.00 88.62 357 GLU A O 1
ATOM 2935 N N . ASN A 1 358 ? 30.007 5.990 -23.802 1.00 89.19 358 ASN A N 1
ATOM 2936 C CA . ASN A 1 358 ? 30.746 5.741 -22.564 1.00 89.19 358 ASN A CA 1
ATOM 2937 C C . ASN A 1 358 ? 30.128 4.618 -21.717 1.00 89.19 358 ASN A C 1
ATOM 2939 O O . ASN A 1 358 ? 30.883 3.859 -21.110 1.00 89.19 358 ASN A O 1
ATOM 2943 N N . ILE A 1 359 ? 28.798 4.487 -21.675 1.00 87.94 359 ILE A N 1
ATOM 2944 C CA . ILE A 1 359 ? 28.113 3.418 -20.930 1.00 87.94 359 ILE A CA 1
ATOM 2945 C C . ILE A 1 359 ? 28.350 2.050 -21.580 1.00 87.94 359 ILE A C 1
ATOM 2947 O O . ILE A 1 359 ? 28.613 1.087 -20.862 1.00 87.94 359 ILE A O 1
ATOM 2951 N N . ILE A 1 360 ? 28.311 1.968 -22.914 1.00 83.06 360 ILE A N 1
ATOM 2952 C CA . ILE A 1 360 ? 28.549 0.716 -23.653 1.00 83.06 360 ILE A CA 1
ATOM 2953 C C . ILE A 1 360 ? 30.028 0.304 -23.583 1.00 83.06 360 ILE A C 1
ATOM 2955 O O . ILE A 1 360 ? 30.337 -0.861 -23.349 1.00 83.06 360 ILE A O 1
ATOM 2959 N N . LYS A 1 361 ? 30.960 1.253 -23.752 1.00 86.31 361 LYS A N 1
ATOM 2960 C CA . LYS A 1 361 ? 32.405 0.967 -23.842 1.00 86.31 361 LYS A CA 1
ATOM 2961 C C . LYS A 1 361 ? 33.085 0.701 -22.496 1.00 86.31 361 LYS A C 1
ATOM 2963 O O . LYS A 1 361 ? 34.122 0.043 -22.473 1.00 86.31 361 LYS A O 1
ATOM 2968 N N . ASN A 1 362 ? 32.566 1.225 -21.381 1.00 87.38 362 ASN A N 1
ATOM 2969 C CA . ASN A 1 362 ? 33.221 1.102 -20.074 1.00 87.38 362 ASN A CA 1
ATOM 2970 C C . ASN A 1 362 ? 32.498 0.078 -19.175 1.00 87.38 362 ASN A C 1
ATOM 2972 O O . ASN A 1 362 ? 31.423 0.393 -18.653 1.00 87.38 362 ASN A O 1
ATOM 2976 N N . PRO A 1 363 ? 33.112 -1.078 -18.836 1.00 84.12 363 PRO A N 1
ATOM 2977 C CA . PRO A 1 363 ? 32.470 -2.108 -18.007 1.00 84.12 363 PRO A CA 1
ATOM 2978 C C . PRO A 1 363 ? 32.125 -1.629 -16.586 1.00 84.12 363 PRO A C 1
ATOM 2980 O O . PRO A 1 363 ? 31.326 -2.245 -15.895 1.00 84.12 363 PRO A O 1
ATOM 2983 N N . LYS A 1 364 ? 32.655 -0.480 -16.147 1.00 84.81 364 LYS A N 1
ATOM 2984 C CA . LYS A 1 364 ? 32.301 0.169 -14.874 1.00 84.81 364 LYS A CA 1
ATOM 2985 C C . LYS A 1 364 ? 30.829 0.619 -14.780 1.00 84.81 364 LYS A C 1
ATOM 2987 O O . LYS A 1 364 ? 30.350 0.841 -13.669 1.00 84.81 364 LYS A O 1
ATOM 2992 N N . TYR A 1 365 ? 30.119 0.784 -15.901 1.00 85.69 365 TYR A N 1
ATOM 2993 C CA . TYR A 1 365 ? 28.677 1.076 -15.891 1.00 85.69 365 TYR A CA 1
ATOM 2994 C C . TYR A 1 365 ? 27.804 -0.183 -15.866 1.00 85.69 365 TYR A C 1
ATOM 2996 O O . TYR A 1 365 ? 26.604 -0.062 -15.621 1.00 85.69 365 TYR A O 1
ATOM 3004 N N . ILE A 1 366 ? 28.382 -1.368 -16.074 1.00 89.00 366 ILE A N 1
ATOM 3005 C CA . ILE A 1 366 ? 27.687 -2.645 -15.919 1.00 89.00 366 ILE A CA 1
ATOM 3006 C C . ILE A 1 366 ? 27.510 -2.929 -14.424 1.00 89.00 366 ILE A C 1
ATOM 3008 O O . ILE A 1 366 ? 28.460 -2.885 -13.640 1.00 89.00 366 ILE A O 1
ATOM 3012 N N . MET A 1 367 ? 26.276 -3.212 -14.016 1.00 90.69 367 MET A N 1
ATOM 3013 C CA . MET A 1 367 ? 25.952 -3.626 -12.654 1.00 90.69 367 MET A CA 1
ATOM 3014 C C . MET A 1 367 ? 26.037 -5.150 -12.528 1.00 90.69 367 MET A C 1
ATOM 3016 O O . MET A 1 367 ? 25.771 -5.872 -13.483 1.00 90.69 367 MET A O 1
ATOM 3020 N N . SER A 1 368 ? 26.300 -5.665 -11.322 1.00 91.00 368 SER A N 1
ATOM 3021 C CA . SER A 1 368 ? 26.224 -7.102 -11.005 1.00 91.00 368 SER A CA 1
ATOM 3022 C C . SER A 1 368 ? 24.773 -7.608 -10.869 1.00 91.00 368 SER A C 1
ATOM 3024 O O . SER A 1 368 ? 24.398 -8.255 -9.885 1.00 91.00 368 SER A O 1
ATOM 3026 N N . ALA A 1 369 ? 23.935 -7.266 -11.849 1.00 93.00 369 ALA A N 1
ATOM 3027 C CA . ALA A 1 369 ? 22.533 -7.642 -11.951 1.00 93.00 369 ALA A CA 1
ATOM 3028 C C . ALA A 1 369 ? 22.106 -7.775 -13.422 1.00 93.00 369 ALA A C 1
ATOM 3030 O O . ALA A 1 369 ? 22.558 -7.017 -14.282 1.00 93.00 369 ALA A O 1
ATOM 3031 N N . ALA A 1 370 ? 21.201 -8.712 -13.694 1.00 95.12 370 ALA A N 1
ATOM 3032 C CA . ALA A 1 370 ? 20.656 -8.969 -15.023 1.00 95.12 370 ALA A CA 1
ATOM 3033 C C . ALA A 1 370 ? 19.197 -9.436 -14.930 1.00 95.12 370 ALA A C 1
ATOM 3035 O O . ALA A 1 370 ? 18.790 -10.055 -13.946 1.00 95.12 370 ALA A O 1
ATOM 3036 N N . PHE A 1 371 ? 18.418 -9.158 -15.967 1.00 97.00 371 PHE A N 1
ATOM 3037 C CA . PHE A 1 371 ? 17.108 -9.756 -16.194 1.00 97.00 371 PHE A CA 1
ATOM 3038 C C . PHE A 1 371 ? 17.299 -11.010 -17.048 1.00 97.00 371 PHE A C 1
ATOM 3040 O O . PHE A 1 371 ? 17.729 -10.901 -18.191 1.00 97.00 371 PHE A O 1
ATOM 3047 N N . VAL A 1 372 ? 17.016 -12.193 -16.505 1.00 97.00 372 VAL A N 1
ATOM 3048 C CA . VAL A 1 372 ? 17.161 -13.477 -17.208 1.00 97.00 372 VAL A CA 1
ATOM 3049 C C . VAL A 1 372 ? 15.783 -13.985 -17.598 1.00 97.00 372 VAL A C 1
ATOM 3051 O O . VAL A 1 372 ? 14.915 -14.154 -16.740 1.00 97.00 372 VAL A O 1
ATOM 3054 N N . SER A 1 373 ? 15.580 -14.200 -18.893 1.00 96.81 373 SER A N 1
ATOM 3055 C CA . SER A 1 373 ? 14.307 -14.597 -19.487 1.00 96.81 373 SER A CA 1
ATOM 3056 C C . SER A 1 373 ? 14.317 -16.077 -19.850 1.00 96.81 373 SER A C 1
ATOM 3058 O O . SER A 1 373 ? 15.296 -16.591 -20.395 1.00 96.81 373 SER A O 1
ATOM 3060 N N . PHE A 1 374 ? 13.203 -16.748 -19.564 1.00 96.12 374 PHE A N 1
ATOM 3061 C CA . PHE A 1 374 ? 13.015 -18.178 -19.780 1.00 96.12 374 PHE A CA 1
ATOM 3062 C C . PHE A 1 374 ? 11.966 -18.450 -20.863 1.00 96.12 374 PHE A C 1
ATOM 3064 O O . PHE A 1 374 ? 11.006 -17.697 -21.023 1.00 96.12 374 PHE A O 1
ATOM 3071 N N . ARG A 1 375 ? 12.110 -19.571 -21.576 1.00 93.81 375 ARG A N 1
ATOM 3072 C CA . ARG A 1 375 ? 11.153 -20.031 -22.599 1.00 93.81 375 ARG A CA 1
ATOM 3073 C C . ARG A 1 375 ? 9.778 -20.386 -22.014 1.00 93.81 375 ARG A C 1
ATOM 3075 O O . ARG A 1 375 ? 8.776 -20.313 -22.720 1.00 93.81 375 ARG A O 1
ATOM 3082 N N . THR A 1 376 ? 9.727 -20.767 -20.737 1.00 94.81 376 THR A N 1
ATOM 3083 C CA . THR A 1 376 ? 8.510 -21.173 -20.016 1.00 94.81 376 THR A CA 1
ATOM 3084 C C . THR A 1 376 ? 8.358 -20.390 -18.714 1.00 94.81 376 THR A C 1
ATOM 3086 O O . THR A 1 376 ? 9.342 -20.067 -18.040 1.00 94.81 376 THR A O 1
ATOM 3089 N N . ARG A 1 377 ? 7.110 -20.136 -18.303 1.00 95.50 377 ARG A N 1
ATOM 3090 C CA . ARG A 1 377 ? 6.799 -19.599 -16.970 1.00 95.50 377 ARG A CA 1
ATOM 3091 C C . ARG A 1 377 ? 7.167 -20.598 -15.885 1.00 95.50 377 ARG A C 1
ATOM 3093 O O . ARG A 1 377 ? 7.500 -20.191 -14.776 1.00 95.50 377 ARG A O 1
ATOM 3100 N N . TRP A 1 378 ? 7.131 -21.899 -16.189 1.00 96.12 378 TRP A N 1
ATOM 3101 C CA . TRP A 1 378 ? 7.622 -22.936 -15.281 1.00 96.12 378 TRP A CA 1
ATOM 3102 C C . TRP A 1 378 ? 9.111 -22.751 -14.947 1.00 96.12 378 TRP A C 1
ATOM 3104 O O . TRP A 1 378 ? 9.453 -22.704 -13.767 1.00 96.12 378 TRP A O 1
ATOM 3114 N N . GLY A 1 379 ? 9.977 -22.556 -15.951 1.00 95.69 379 GLY A N 1
ATOM 3115 C CA . GLY A 1 379 ? 11.411 -22.321 -15.744 1.00 95.69 379 GLY A CA 1
ATOM 3116 C C . GLY A 1 379 ? 11.679 -21.067 -14.906 1.00 95.69 379 GLY A C 1
ATOM 3117 O O . GLY A 1 379 ? 12.376 -21.132 -13.890 1.00 95.69 379 GLY A O 1
ATOM 3118 N N . ALA A 1 380 ? 11.021 -19.953 -15.247 1.00 96.56 380 ALA A N 1
ATOM 3119 C CA . ALA A 1 380 ? 11.072 -18.725 -14.451 1.00 96.56 380 ALA A CA 1
ATOM 3120 C C . ALA A 1 380 ? 10.591 -18.949 -13.002 1.00 96.56 380 ALA A C 1
ATOM 3122 O O . ALA A 1 380 ? 11.239 -18.503 -12.053 1.00 96.56 380 ALA A O 1
ATOM 3123 N N . ALA A 1 381 ? 9.501 -19.700 -12.809 1.00 96.44 381 ALA A N 1
ATOM 3124 C CA . ALA A 1 381 ? 8.937 -19.995 -11.495 1.00 96.44 381 ALA A CA 1
ATOM 3125 C C . ALA A 1 381 ? 9.812 -20.909 -10.631 1.00 96.44 381 ALA A C 1
ATOM 3127 O O . ALA A 1 381 ? 9.781 -20.767 -9.407 1.00 96.44 381 ALA A O 1
ATOM 3128 N N . VAL A 1 382 ? 10.581 -21.821 -11.232 1.00 96.50 382 VAL A N 1
ATOM 3129 C CA . VAL A 1 382 ? 11.594 -22.622 -10.532 1.00 96.50 382 VAL A CA 1
ATOM 3130 C C . VAL A 1 382 ? 12.775 -21.732 -10.140 1.00 96.50 382 VAL A C 1
ATOM 3132 O O . VAL A 1 382 ? 13.133 -21.680 -8.961 1.00 96.50 382 VAL A O 1
ATOM 3135 N N . CYS A 1 383 ? 13.329 -20.965 -11.082 1.00 96.38 383 CYS A N 1
ATOM 3136 C CA . CYS A 1 383 ? 14.467 -20.068 -10.857 1.00 96.38 383 CYS A CA 1
ATOM 3137 C C . CYS A 1 383 ? 14.189 -19.008 -9.766 1.00 96.38 383 CYS A C 1
ATOM 3139 O O . CYS A 1 383 ? 14.969 -18.853 -8.823 1.00 96.38 383 CYS A O 1
ATOM 3141 N N . ALA A 1 384 ? 13.032 -18.340 -9.814 1.00 95.88 384 ALA A N 1
ATOM 3142 C CA . ALA A 1 384 ? 12.635 -17.300 -8.857 1.00 95.88 384 ALA A CA 1
ATOM 3143 C C . ALA A 1 384 ? 12.238 -17.816 -7.455 1.00 95.88 384 ALA A C 1
ATOM 3145 O O . ALA A 1 384 ? 11.924 -17.014 -6.574 1.00 95.88 384 ALA A O 1
ATOM 3146 N N . GLN A 1 385 ? 12.195 -19.137 -7.235 1.00 95.12 385 GLN A N 1
ATOM 3147 C CA . GLN A 1 385 ? 11.787 -19.749 -5.959 1.00 95.12 385 GLN A CA 1
ATOM 3148 C C . GLN A 1 385 ? 12.834 -20.697 -5.353 1.00 95.12 385 GLN A C 1
ATOM 3150 O O . GLN A 1 385 ? 12.608 -21.223 -4.259 1.00 95.12 385 GLN A O 1
ATOM 3155 N N . THR A 1 386 ? 13.966 -20.918 -6.029 1.00 94.94 386 THR A N 1
ATOM 3156 C CA . THR A 1 386 ? 15.035 -21.831 -5.594 1.00 94.94 386 THR A CA 1
ATOM 3157 C C . THR A 1 386 ? 16.338 -21.086 -5.295 1.00 94.94 386 THR A C 1
ATOM 3159 O O . THR A 1 386 ? 16.661 -20.078 -5.918 1.00 94.94 386 THR A O 1
ATOM 3162 N N . GLN A 1 387 ? 17.102 -21.584 -4.319 1.00 95.06 387 GLN A N 1
ATOM 3163 C CA . GLN A 1 387 ? 18.421 -21.048 -3.974 1.00 95.06 387 GLN A CA 1
ATOM 3164 C C . GLN A 1 387 ? 19.451 -21.533 -5.004 1.00 95.06 387 GLN A C 1
ATOM 3166 O O . GLN A 1 387 ? 19.762 -22.720 -5.033 1.00 95.06 387 GLN A O 1
ATOM 3171 N N . GLN A 1 388 ? 19.992 -20.624 -5.822 1.00 93.56 388 GLN A N 1
ATOM 3172 C CA . GLN A 1 388 ? 20.828 -20.996 -6.974 1.00 93.56 388 GLN A CA 1
ATOM 3173 C C . GLN A 1 388 ? 22.236 -21.499 -6.604 1.00 93.56 388 GLN A C 1
ATOM 3175 O O . GLN A 1 388 ? 22.804 -22.311 -7.324 1.00 93.56 388 GLN A O 1
ATOM 3180 N N . THR A 1 389 ? 22.836 -21.027 -5.500 1.00 94.94 389 THR A N 1
ATOM 3181 C CA . THR A 1 389 ? 24.213 -21.417 -5.115 1.00 94.94 389 THR A CA 1
ATOM 3182 C C . THR A 1 389 ? 24.389 -21.660 -3.616 1.00 94.94 389 THR A C 1
ATOM 3184 O O . THR A 1 389 ? 23.559 -21.258 -2.801 1.00 94.94 389 THR A O 1
ATOM 3187 N N . ARG A 1 390 ? 25.521 -22.267 -3.223 1.00 94.62 390 ARG A N 1
ATOM 3188 C CA . ARG A 1 390 ? 25.899 -22.514 -1.816 1.00 94.62 390 ARG A CA 1
ATOM 3189 C C . ARG A 1 390 ? 25.950 -21.245 -0.947 1.00 94.62 390 ARG A C 1
ATOM 3191 O O . ARG A 1 390 ? 25.820 -21.354 0.270 1.00 94.62 390 ARG A O 1
ATOM 3198 N N . ASN A 1 391 ? 26.158 -20.061 -1.530 1.00 93.75 391 ASN A N 1
ATOM 3199 C CA . ASN A 1 391 ? 26.186 -18.801 -0.788 1.00 93.75 391 ASN A CA 1
ATOM 3200 C C . ASN A 1 391 ? 24.821 -18.084 -0.899 1.00 93.75 391 ASN A C 1
ATOM 3202 O O . ASN A 1 391 ? 24.488 -17.616 -1.986 1.00 93.75 391 ASN A O 1
ATOM 3206 N N . PRO A 1 392 ? 24.065 -17.895 0.202 1.00 91.88 392 PRO A N 1
ATOM 3207 C CA . PRO A 1 392 ? 22.749 -17.241 0.195 1.00 91.88 392 PRO A CA 1
ATOM 3208 C C . PRO A 1 392 ? 22.795 -15.715 -0.025 1.00 91.88 392 PRO A C 1
ATOM 3210 O O . PRO A 1 392 ? 21.831 -15.016 0.275 1.00 91.88 392 PRO A O 1
ATOM 3213 N N . THR A 1 393 ? 23.917 -15.174 -0.510 1.00 92.06 393 THR A N 1
ATOM 3214 C CA . THR A 1 393 ? 24.079 -13.756 -0.876 1.00 92.06 393 THR A CA 1
ATOM 3215 C C . THR A 1 393 ? 24.526 -13.540 -2.326 1.00 92.06 393 THR A C 1
ATOM 3217 O O . THR A 1 393 ? 24.570 -12.393 -2.761 1.00 92.06 393 THR A O 1
ATOM 3220 N N . LEU A 1 394 ? 24.843 -14.602 -3.080 1.00 93.44 394 LEU A N 1
ATOM 3221 C CA . LEU A 1 394 ? 25.239 -14.545 -4.495 1.00 93.44 394 LEU A CA 1
ATOM 3222 C C . LEU A 1 394 ? 24.162 -15.188 -5.372 1.00 93.44 394 LEU A C 1
ATOM 3224 O O . LEU A 1 394 ? 23.518 -16.142 -4.933 1.00 93.44 394 LEU A O 1
ATOM 3228 N N . TRP A 1 395 ? 24.008 -14.700 -6.609 1.00 94.88 395 TRP A N 1
ATOM 3229 C CA . TRP A 1 395 ? 22.982 -15.180 -7.553 1.00 94.88 395 TRP A CA 1
ATOM 3230 C C . TRP A 1 395 ? 21.566 -15.131 -6.953 1.00 94.88 395 TRP A C 1
ATOM 3232 O O . TRP A 1 395 ? 20.815 -16.105 -6.977 1.00 94.88 395 TRP A O 1
ATOM 3242 N N . LEU A 1 396 ? 21.215 -13.983 -6.367 1.00 94.50 396 LEU A N 1
ATOM 3243 C CA . LEU A 1 396 ? 19.917 -13.762 -5.736 1.00 94.50 396 LEU A CA 1
ATOM 3244 C C . LEU A 1 396 ? 18.840 -13.594 -6.810 1.00 94.50 396 LEU A C 1
ATOM 3246 O O . LEU A 1 396 ? 18.796 -12.560 -7.478 1.00 94.50 396 LEU A O 1
ATOM 3250 N N . THR A 1 397 ? 17.981 -14.598 -6.960 1.00 95.50 397 THR A N 1
ATOM 3251 C CA . THR A 1 397 ? 16.854 -14.599 -7.895 1.00 95.50 397 THR A CA 1
ATOM 3252 C C . THR A 1 397 ? 15.590 -14.050 -7.235 1.00 95.50 397 THR A C 1
ATOM 3254 O O . THR A 1 397 ? 15.142 -14.522 -6.192 1.00 95.50 397 THR A O 1
ATOM 3257 N N . GLU A 1 398 ? 14.991 -13.035 -7.853 1.00 93.94 398 GLU A N 1
ATOM 3258 C CA . GLU A 1 398 ? 13.683 -12.479 -7.493 1.00 93.94 398 GLU A CA 1
ATOM 3259 C C . GLU A 1 398 ? 12.842 -12.336 -8.769 1.00 93.94 398 GLU A C 1
ATOM 3261 O O . GLU A 1 398 ? 13.388 -12.093 -9.843 1.00 93.94 398 GLU A O 1
ATOM 3266 N N . TRP A 1 399 ? 11.516 -12.466 -8.684 1.00 95.44 399 TRP A N 1
ATOM 3267 C CA . TRP A 1 399 ? 10.635 -12.195 -9.830 1.00 95.44 399 TRP A CA 1
ATOM 3268 C C . TRP A 1 399 ? 10.897 -10.795 -10.399 1.00 95.44 399 TRP A C 1
ATOM 3270 O O . TRP A 1 399 ? 10.918 -9.818 -9.643 1.00 95.44 399 TRP A O 1
ATOM 3280 N N . ALA A 1 400 ? 11.092 -10.685 -11.718 1.00 95.62 400 ALA A N 1
ATOM 3281 C CA . ALA A 1 400 ? 11.228 -9.377 -12.342 1.00 95.62 400 ALA A CA 1
ATOM 3282 C C . ALA A 1 400 ? 9.886 -8.627 -12.247 1.00 95.62 400 ALA A C 1
ATOM 3284 O O . ALA A 1 400 ? 8.845 -9.201 -12.569 1.00 95.62 400 ALA A O 1
ATOM 3285 N N . PRO A 1 401 ? 9.866 -7.348 -11.830 1.00 94.69 401 PRO A N 1
ATOM 3286 C CA . PRO A 1 401 ? 8.667 -6.530 -11.960 1.00 94.69 401 PRO A CA 1
ATOM 3287 C C . PRO A 1 401 ? 8.259 -6.387 -13.432 1.00 94.69 401 PRO A C 1
ATOM 3289 O O . PRO A 1 401 ? 9.072 -6.555 -14.344 1.00 94.69 401 PRO A O 1
ATOM 3292 N N . GLU A 1 402 ? 7.009 -6.006 -13.680 1.00 92.38 402 GLU A N 1
ATOM 3293 C CA . GLU A 1 402 ? 6.586 -5.545 -15.007 1.00 92.38 402 GLU A CA 1
ATOM 3294 C C . GLU A 1 402 ? 7.441 -4.321 -15.416 1.00 92.38 402 GLU A C 1
ATOM 3296 O O . GLU A 1 402 ? 7.697 -3.479 -14.553 1.00 92.38 402 GLU A O 1
ATOM 3301 N N . PRO A 1 403 ? 7.883 -4.151 -16.680 1.00 92.25 403 PRO A N 1
ATOM 3302 C CA . PRO A 1 403 ? 8.843 -3.095 -17.044 1.00 92.25 403 PRO A CA 1
ATOM 3303 C C . PRO A 1 403 ? 8.459 -1.657 -16.639 1.00 92.25 403 PRO A C 1
ATOM 3305 O O . PRO A 1 403 ? 9.339 -0.842 -16.363 1.00 92.25 403 PRO A O 1
ATOM 3308 N N . ARG A 1 404 ? 7.155 -1.354 -16.539 1.00 91.44 404 ARG A N 1
ATOM 3309 C CA . ARG A 1 404 ? 6.613 -0.071 -16.037 1.00 91.44 404 ARG A CA 1
ATOM 3310 C C . ARG A 1 404 ? 6.627 0.084 -14.507 1.00 91.44 404 ARG A C 1
ATOM 3312 O O . ARG A 1 404 ? 6.588 1.201 -14.010 1.00 91.44 404 ARG A O 1
ATOM 3319 N N . ASP A 1 405 ? 6.691 -1.021 -13.763 1.00 94.12 405 ASP A N 1
ATOM 3320 C CA . ASP A 1 405 ? 6.810 -1.048 -12.298 1.00 94.12 405 ASP A CA 1
ATOM 3321 C C . ASP A 1 405 ? 8.277 -0.884 -11.846 1.00 94.12 405 ASP A C 1
ATOM 3323 O O . ASP A 1 405 ? 8.538 -0.657 -10.668 1.00 94.12 405 ASP A O 1
ATOM 3327 N N . ILE A 1 406 ? 9.262 -0.975 -12.750 1.00 94.50 406 ILE A N 1
ATOM 3328 C CA . ILE A 1 406 ? 10.687 -0.847 -12.406 1.00 94.50 406 ILE A CA 1
ATOM 3329 C C . ILE A 1 406 ? 11.058 0.606 -12.078 1.00 94.50 406 ILE A C 1
ATOM 3331 O O . ILE A 1 406 ? 10.986 1.508 -12.912 1.00 94.50 406 ILE A O 1
ATOM 3335 N N . TYR A 1 407 ? 11.592 0.817 -10.876 1.00 94.06 407 TYR A N 1
ATOM 3336 C CA . TYR A 1 407 ? 12.244 2.055 -10.467 1.00 94.06 407 TYR A CA 1
ATOM 3337 C C . TYR A 1 407 ? 13.747 2.011 -10.790 1.00 94.06 407 TYR A C 1
ATOM 3339 O O . TYR A 1 407 ? 14.594 1.783 -9.922 1.00 94.06 407 TYR A O 1
ATOM 3347 N N . TRP A 1 408 ? 14.070 2.233 -12.068 1.00 91.44 408 TRP A N 1
ATOM 3348 C CA . TRP A 1 408 ? 15.402 2.040 -12.663 1.00 91.44 408 TRP A CA 1
ATOM 3349 C C . TRP A 1 408 ? 16.564 2.666 -11.878 1.00 91.44 408 TRP A C 1
ATOM 3351 O O . TRP A 1 408 ? 17.609 2.036 -11.728 1.00 91.44 408 TRP A O 1
ATOM 3361 N N . GLN A 1 409 ? 16.364 3.846 -11.282 1.00 89.75 409 GLN A N 1
ATOM 3362 C CA . GLN A 1 409 ? 17.388 4.547 -10.491 1.00 89.75 409 GLN A CA 1
ATOM 3363 C C . GLN A 1 409 ? 17.929 3.733 -9.298 1.00 89.75 409 GLN A C 1
ATOM 3365 O O . GLN A 1 409 ? 19.051 3.964 -8.852 1.00 89.75 409 GLN A O 1
ATOM 3370 N N . ASN A 1 410 ? 17.153 2.774 -8.777 1.00 92.44 410 ASN A N 1
ATOM 3371 C CA . ASN A 1 410 ? 17.567 1.930 -7.654 1.00 92.44 410 ASN A CA 1
ATOM 3372 C C . ASN A 1 410 ? 18.276 0.632 -8.077 1.00 92.44 410 ASN A C 1
ATOM 3374 O O . ASN A 1 410 ? 18.876 -0.022 -7.224 1.00 92.44 410 ASN A O 1
ATOM 3378 N N . LEU A 1 411 ? 18.253 0.258 -9.363 1.00 90.38 411 LEU A N 1
ATOM 3379 C CA . LEU A 1 411 ? 18.959 -0.932 -9.858 1.00 90.38 411 LEU A CA 1
ATOM 3380 C C . LEU A 1 411 ? 20.488 -0.765 -9.838 1.00 90.38 411 LEU A C 1
ATOM 3382 O O . LEU A 1 411 ? 21.211 -1.745 -9.689 1.00 90.38 411 LEU A O 1
ATOM 3386 N N . SER A 1 412 ? 20.991 0.471 -9.904 1.00 87.44 412 SER A N 1
ATOM 3387 C CA . SER A 1 412 ? 22.426 0.775 -9.829 1.00 87.44 412 SER A CA 1
ATOM 3388 C C . SER A 1 412 ? 22.999 0.790 -8.400 1.00 87.44 412 SER A C 1
ATOM 3390 O O . SER A 1 412 ? 24.094 1.308 -8.178 1.00 87.44 412 SER A O 1
ATOM 3392 N N . ILE A 1 413 ? 22.259 0.300 -7.399 1.00 90.19 413 ILE A N 1
ATOM 3393 C CA . ILE A 1 413 ? 22.680 0.311 -5.992 1.00 90.19 413 ILE A CA 1
ATOM 3394 C C . ILE A 1 413 ? 23.338 -1.038 -5.645 1.00 90.19 413 ILE A C 1
ATOM 3396 O O . ILE A 1 413 ? 22.653 -2.062 -5.651 1.00 90.19 413 ILE A O 1
ATOM 3400 N N . PRO A 1 414 ? 24.640 -1.080 -5.291 1.00 88.12 414 PRO A N 1
ATOM 3401 C CA . PRO A 1 414 ? 25.326 -2.335 -4.991 1.00 88.12 414 PRO A CA 1
ATOM 3402 C C . PRO A 1 414 ? 24.775 -2.974 -3.711 1.00 88.12 414 PRO A C 1
ATOM 3404 O O . PRO A 1 414 ? 24.571 -2.285 -2.703 1.00 88.12 414 PRO A O 1
ATOM 3407 N N . PHE A 1 415 ? 24.576 -4.296 -3.744 1.00 86.31 415 PHE A N 1
ATOM 3408 C CA . PHE A 1 415 ? 23.823 -5.068 -2.746 1.00 86.31 415 PHE A CA 1
ATOM 3409 C C . PHE A 1 415 ? 24.244 -4.800 -1.292 1.00 86.31 415 PHE A C 1
ATOM 3411 O O . PHE A 1 415 ? 23.397 -4.515 -0.447 1.00 86.31 415 PHE A O 1
ATOM 3418 N N . VAL A 1 416 ? 25.551 -4.784 -1.007 1.00 85.38 416 VAL A N 1
ATOM 3419 C CA . VAL A 1 416 ? 26.098 -4.531 0.342 1.00 85.38 416 VAL A CA 1
ATOM 3420 C C . VAL A 1 416 ? 25.640 -3.176 0.910 1.00 85.38 416 VAL A C 1
ATOM 3422 O O . VAL A 1 416 ? 25.338 -3.061 2.099 1.00 85.38 416 VAL A O 1
ATOM 3425 N N . SER A 1 417 ? 25.506 -2.149 0.061 1.00 90.38 417 SER A N 1
ATOM 3426 C CA . SER A 1 417 ? 25.067 -0.816 0.495 1.00 90.38 417 SER A CA 1
ATOM 3427 C C . SER A 1 417 ? 23.578 -0.754 0.858 1.00 90.38 417 SER A C 1
ATOM 3429 O O . SER A 1 417 ? 23.181 0.111 1.638 1.00 90.38 417 SER A O 1
ATOM 3431 N N . ILE A 1 418 ? 22.752 -1.680 0.353 1.00 91.19 418 ILE A N 1
ATOM 3432 C CA . ILE A 1 418 ? 21.307 -1.730 0.623 1.00 91.19 418 ILE A CA 1
ATOM 3433 C C . ILE A 1 418 ? 21.049 -1.962 2.120 1.00 91.19 418 ILE A C 1
ATOM 3435 O O . ILE A 1 418 ? 20.165 -1.332 2.702 1.00 91.19 418 ILE A O 1
ATOM 3439 N N . THR A 1 419 ? 21.844 -2.813 2.774 1.00 91.25 419 THR A N 1
ATOM 3440 C CA . THR A 1 419 ? 21.739 -3.077 4.220 1.00 91.25 419 THR A CA 1
ATOM 3441 C C . THR A 1 419 ? 22.046 -1.824 5.045 1.00 91.25 419 THR A C 1
ATOM 3443 O O . THR A 1 419 ? 21.286 -1.480 5.950 1.00 91.25 419 THR A O 1
ATOM 3446 N N . ILE A 1 420 ? 23.103 -1.088 4.684 1.00 94.50 420 ILE A N 1
ATOM 3447 C CA . ILE A 1 420 ? 23.495 0.163 5.355 1.00 94.50 420 ILE A CA 1
ATOM 3448 C C . ILE A 1 420 ? 22.428 1.248 5.139 1.00 94.50 420 ILE A C 1
ATOM 3450 O O . ILE A 1 420 ? 22.010 1.902 6.092 1.00 94.50 420 ILE A O 1
ATOM 3454 N N . ARG A 1 421 ? 21.915 1.398 3.909 1.00 95.19 421 ARG A N 1
ATOM 3455 C CA . ARG A 1 421 ? 20.828 2.338 3.574 1.00 95.19 421 ARG A CA 1
ATOM 3456 C C . ARG A 1 421 ? 19.560 2.071 4.385 1.00 95.19 421 ARG A C 1
ATOM 3458 O O . ARG A 1 421 ? 18.971 3.011 4.914 1.00 95.19 421 ARG A O 1
ATOM 3465 N N . LYS A 1 422 ? 19.167 0.801 4.527 1.00 93.56 422 LYS A N 1
ATOM 3466 C CA . LYS A 1 422 ? 18.024 0.387 5.357 1.00 93.56 422 LYS A CA 1
ATOM 3467 C C . LYS A 1 422 ? 18.254 0.690 6.839 1.00 93.56 422 LYS A C 1
ATOM 3469 O O . LYS A 1 422 ? 17.347 1.212 7.478 1.00 93.56 422 LYS A O 1
ATOM 3474 N N . LEU A 1 423 ? 19.453 0.441 7.374 1.00 95.12 423 LEU A N 1
ATOM 3475 C CA . LEU A 1 423 ? 19.791 0.789 8.761 1.00 95.12 423 LEU A CA 1
ATOM 3476 C C . LEU A 1 423 ? 19.698 2.305 9.006 1.00 95.12 423 LEU A C 1
ATOM 3478 O O . LEU A 1 423 ? 19.052 2.725 9.964 1.00 95.12 423 LEU A O 1
ATOM 3482 N N . ILE A 1 424 ? 20.267 3.120 8.108 1.00 96.44 424 ILE A N 1
ATOM 3483 C CA . ILE A 1 424 ? 20.162 4.587 8.158 1.00 96.44 424 ILE A CA 1
ATOM 3484 C C . ILE A 1 424 ? 18.691 5.016 8.168 1.00 96.44 424 ILE A C 1
ATOM 3486 O O . ILE A 1 424 ? 18.290 5.782 9.038 1.00 96.44 424 ILE A O 1
ATOM 3490 N N . VAL A 1 425 ? 17.862 4.488 7.260 1.00 96.19 425 VAL A N 1
ATOM 3491 C CA . VAL A 1 425 ? 16.440 4.862 7.180 1.00 96.19 425 VAL A CA 1
ATOM 3492 C C . VAL A 1 425 ? 15.644 4.417 8.407 1.00 96.19 425 VAL A C 1
ATOM 3494 O O . VAL A 1 425 ? 14.777 5.168 8.842 1.00 96.19 425 VAL A O 1
ATOM 3497 N N . VAL A 1 426 ? 15.949 3.270 9.024 1.00 95.25 426 VAL A N 1
ATOM 3498 C CA . VAL A 1 426 ? 15.329 2.863 10.301 1.00 95.25 426 VAL A CA 1
ATOM 3499 C C . VAL A 1 426 ? 15.678 3.847 11.425 1.00 95.25 426 VAL A C 1
ATOM 3501 O O . VAL A 1 426 ? 14.784 4.275 12.154 1.00 95.25 426 VAL A O 1
ATOM 3504 N N . VAL A 1 427 ? 16.942 4.269 11.531 1.00 96.38 427 VAL A N 1
ATOM 3505 C CA . VAL A 1 427 ? 17.388 5.250 12.538 1.00 96.38 427 VAL A CA 1
ATOM 3506 C C . VAL A 1 427 ? 16.785 6.638 12.277 1.00 96.38 427 VAL A C 1
ATOM 3508 O O . VAL A 1 427 ? 16.236 7.257 13.188 1.00 96.38 427 VAL A O 1
ATOM 3511 N N . SER A 1 428 ? 16.799 7.120 11.031 1.00 96.06 428 SER A N 1
ATOM 3512 C CA . SER A 1 428 ? 16.162 8.390 10.654 1.00 96.06 428 SER A CA 1
ATOM 3513 C C . SER A 1 428 ? 14.642 8.365 10.838 1.00 96.06 428 SER A C 1
ATOM 3515 O O . SER A 1 428 ? 14.065 9.378 11.225 1.00 96.06 428 SER A O 1
ATOM 3517 N N . PHE A 1 429 ? 13.984 7.225 10.602 1.00 96.19 429 PHE A N 1
ATOM 3518 C CA . PHE A 1 429 ? 12.554 7.054 10.855 1.00 96.19 429 PHE A CA 1
ATOM 3519 C C . PHE A 1 429 ? 12.236 7.064 12.356 1.00 96.19 429 PHE A C 1
ATOM 3521 O O . PHE A 1 429 ? 11.265 7.704 12.748 1.00 96.19 429 PHE A O 1
ATOM 3528 N N . PHE A 1 430 ? 13.072 6.448 13.202 1.00 94.31 430 PHE A N 1
ATOM 3529 C CA . PHE A 1 430 ? 12.937 6.544 14.660 1.00 94.31 430 PHE A CA 1
ATOM 3530 C C . PHE A 1 430 ? 13.000 8.005 15.134 1.00 94.31 430 PHE A C 1
ATOM 3532 O O . PHE A 1 430 ? 12.071 8.473 15.797 1.00 94.31 430 PHE A O 1
ATOM 3539 N N . PHE A 1 431 ? 14.024 8.763 14.722 1.00 94.44 431 PHE A N 1
ATOM 3540 C CA . PHE A 1 431 ? 14.119 10.189 15.055 1.00 94.44 431 PHE A CA 1
ATOM 3541 C C . PHE A 1 431 ? 12.940 11.002 14.499 1.00 94.44 431 PHE A C 1
ATOM 3543 O O . PHE A 1 431 ? 12.395 11.840 15.216 1.00 94.44 431 PHE A O 1
ATOM 3550 N N . LEU A 1 432 ? 12.489 10.720 13.271 1.00 93.75 432 LEU A N 1
ATOM 3551 C CA . LEU A 1 432 ? 11.291 11.340 12.699 1.00 93.75 432 LEU A CA 1
ATOM 3552 C C . LEU A 1 432 ? 10.044 11.051 13.548 1.00 93.75 432 LEU A C 1
ATOM 3554 O O . LEU A 1 432 ? 9.290 11.979 13.825 1.00 93.75 432 LEU A O 1
ATOM 3558 N N . THR A 1 433 ? 9.825 9.811 14.002 1.00 90.56 433 THR A N 1
A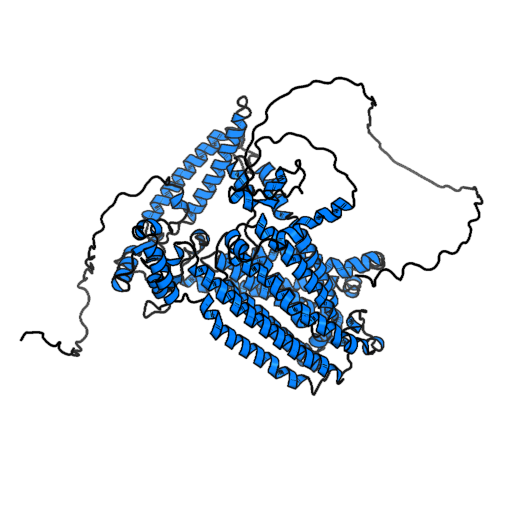TOM 3559 C CA . THR A 1 433 ? 8.700 9.506 14.902 1.00 90.56 433 THR A CA 1
ATOM 3560 C C . THR A 1 433 ? 8.827 10.241 16.236 1.00 90.56 433 THR A C 1
ATOM 3562 O O . THR A 1 433 ? 7.864 10.876 16.657 1.00 90.56 433 THR A O 1
ATOM 3565 N N . PHE A 1 434 ? 10.016 10.238 16.848 1.00 89.00 434 PHE A N 1
ATOM 3566 C CA . PHE A 1 434 ? 10.273 10.852 18.150 1.00 89.00 434 PHE A CA 1
ATOM 3567 C C . PHE A 1 434 ? 10.065 12.373 18.139 1.00 89.00 434 PHE A C 1
ATOM 3569 O O . PHE A 1 434 ? 9.261 12.885 18.913 1.00 89.00 434 PHE A O 1
ATOM 3576 N N . PHE A 1 435 ? 10.719 13.112 17.237 1.00 89.25 435 PHE A N 1
ATOM 3577 C CA . PHE A 1 435 ? 10.603 14.575 17.208 1.00 89.25 435 PHE A CA 1
ATOM 3578 C C . PHE A 1 435 ? 9.202 15.059 16.806 1.00 89.25 435 PHE A C 1
ATOM 3580 O O . PHE A 1 435 ? 8.761 16.114 17.263 1.00 89.25 435 PHE A O 1
ATOM 3587 N N . PHE A 1 436 ? 8.455 14.282 16.014 1.00 89.31 436 PHE A N 1
ATOM 3588 C CA . PHE A 1 436 ? 7.091 14.652 15.626 1.00 89.31 436 PHE A CA 1
ATOM 3589 C C . PHE A 1 436 ? 6.070 14.524 16.773 1.00 89.31 436 PHE A C 1
ATOM 3591 O O . PHE A 1 436 ? 4.970 15.066 16.670 1.00 89.31 436 PHE A O 1
ATOM 3598 N N . MET A 1 437 ? 6.434 13.913 17.908 1.00 85.44 437 MET A N 1
ATOM 3599 C CA . MET A 1 437 ? 5.631 13.994 19.136 1.00 85.44 437 MET A CA 1
ATOM 3600 C C . MET A 1 437 ? 5.436 15.440 19.618 1.00 85.44 437 MET A C 1
ATOM 3602 O O . MET A 1 437 ? 4.427 15.725 20.256 1.00 85.44 437 MET A O 1
ATOM 3606 N N . ILE A 1 438 ? 6.342 16.369 19.282 1.00 85.50 438 ILE A N 1
ATOM 3607 C CA . ILE A 1 438 ? 6.245 17.784 19.678 1.00 85.50 438 ILE A CA 1
ATOM 3608 C C . ILE A 1 438 ? 5.048 18.481 18.981 1.00 85.50 438 ILE A C 1
ATOM 3610 O O . ILE A 1 438 ? 4.187 19.006 19.690 1.00 85.50 438 ILE A O 1
ATOM 3614 N N . PRO A 1 439 ? 4.891 18.430 17.637 1.00 85.19 439 PRO A N 1
ATOM 3615 C CA . PRO A 1 439 ? 3.649 18.817 16.958 1.00 85.19 439 PRO A CA 1
ATOM 3616 C C . PRO A 1 439 ? 2.377 18.152 17.504 1.00 85.19 439 PRO A C 1
ATOM 3618 O O . PRO A 1 439 ? 1.362 18.830 17.655 1.00 85.19 439 PRO A O 1
ATOM 3621 N N . ILE A 1 440 ? 2.410 16.852 17.832 1.00 83.75 440 ILE A N 1
ATOM 3622 C CA . ILE A 1 440 ? 1.242 16.152 18.403 1.00 83.75 440 ILE A CA 1
ATOM 3623 C C . ILE A 1 440 ? 0.886 16.712 19.787 1.00 83.75 440 ILE A C 1
ATOM 3625 O O . ILE A 1 440 ? -0.283 16.988 20.049 1.00 83.75 440 ILE A O 1
ATOM 3629 N N . ALA A 1 441 ? 1.874 16.939 20.653 1.00 81.50 441 ALA A N 1
ATOM 3630 C CA . ALA A 1 441 ? 1.672 17.549 21.964 1.00 81.50 441 ALA A CA 1
ATOM 3631 C C . ALA A 1 441 ? 1.072 18.963 21.848 1.00 81.50 441 ALA A C 1
ATOM 3633 O O . ALA A 1 441 ? 0.124 19.288 22.561 1.00 81.50 441 ALA A O 1
ATOM 3634 N N . LEU A 1 442 ? 1.546 19.774 20.897 1.00 81.38 442 LEU A N 1
ATOM 3635 C CA . LEU A 1 442 ? 0.979 21.095 20.610 1.00 81.38 442 LEU A CA 1
ATOM 3636 C C . LEU A 1 442 ? -0.486 21.007 20.142 1.00 81.38 442 LEU A C 1
ATOM 3638 O O . LEU A 1 442 ? -1.328 21.754 20.636 1.00 81.38 442 LEU A O 1
ATOM 3642 N N . VAL A 1 443 ? -0.821 20.059 19.259 1.00 82.12 443 VAL A N 1
ATOM 3643 C CA . VAL A 1 443 ? -2.212 19.794 18.837 1.00 82.12 443 VAL A CA 1
ATOM 3644 C C . VAL A 1 443 ? -3.097 19.376 20.018 1.00 82.12 443 VAL A C 1
ATOM 3646 O O . VAL A 1 443 ? -4.217 19.870 20.139 1.00 82.12 443 VAL A O 1
ATOM 3649 N N . GLN A 1 444 ? -2.610 18.504 20.906 1.00 77.88 444 GLN A N 1
ATOM 3650 C CA . GLN A 1 444 ? -3.363 18.071 22.091 1.00 77.88 444 GLN A CA 1
ATOM 3651 C C . GLN A 1 444 ? -3.537 19.193 23.126 1.00 77.88 444 GLN A C 1
ATOM 3653 O O . GLN A 1 444 ? -4.578 19.260 23.774 1.00 77.88 444 GLN A O 1
ATOM 3658 N N . SER A 1 445 ? -2.577 20.116 23.238 1.00 76.56 445 SER A N 1
ATOM 3659 C CA . SER A 1 445 ? -2.722 21.325 24.061 1.00 76.56 445 SER A CA 1
ATOM 3660 C C . SER A 1 445 ? -3.824 22.255 23.529 1.00 76.56 445 SER A C 1
ATOM 3662 O O . SER A 1 445 ? -4.624 22.766 24.306 1.00 76.56 445 SER A O 1
ATOM 3664 N N . ILE A 1 446 ? -3.956 22.395 22.201 1.00 75.50 446 ILE A N 1
ATOM 3665 C CA . ILE A 1 446 ? -5.057 23.151 21.565 1.00 75.50 446 ILE A CA 1
ATOM 3666 C C . ILE A 1 446 ? -6.417 22.443 21.743 1.00 75.50 446 ILE A C 1
ATOM 3668 O O . ILE A 1 446 ? -7.458 23.095 21.766 1.00 75.50 446 ILE A O 1
ATOM 3672 N N . ALA A 1 447 ? -6.440 21.118 21.908 1.00 70.94 447 ALA A N 1
ATOM 3673 C CA . ALA A 1 447 ? -7.676 20.374 22.162 1.00 70.94 447 ALA A CA 1
ATOM 3674 C C . ALA A 1 447 ? -8.241 20.564 23.589 1.00 70.94 447 ALA A C 1
ATOM 3676 O O . ALA A 1 447 ? -9.415 20.263 23.814 1.00 70.94 447 ALA A O 1
ATOM 3677 N N . ASN A 1 448 ? -7.450 21.075 24.547 1.00 68.75 448 ASN A N 1
ATOM 3678 C CA . ASN A 1 448 ? -7.905 21.364 25.910 1.00 68.75 448 ASN A CA 1
ATOM 3679 C C . ASN A 1 448 ? -7.918 22.875 26.200 1.00 68.75 448 ASN A C 1
ATOM 3681 O O . ASN A 1 448 ? -6.888 23.548 26.214 1.00 68.75 448 ASN A O 1
ATOM 3685 N N . ILE A 1 449 ? -9.102 23.395 26.519 1.00 66.69 449 ILE A N 1
ATOM 3686 C CA . ILE A 1 449 ? -9.341 24.819 26.774 1.00 66.69 449 ILE A CA 1
ATOM 3687 C C . ILE A 1 449 ? -8.548 25.320 27.990 1.00 66.69 449 ILE A C 1
ATOM 3689 O O . ILE A 1 449 ? -7.986 26.410 27.930 1.00 66.69 449 ILE A O 1
ATOM 3693 N N . GLU A 1 450 ? -8.399 24.512 29.046 1.00 60.25 450 GLU A N 1
ATOM 3694 C CA . GLU A 1 450 ? -7.562 24.883 30.197 1.00 60.25 450 GLU A CA 1
ATOM 3695 C C . GLU A 1 450 ? -6.077 25.026 29.833 1.00 60.25 450 GLU A C 1
ATOM 3697 O O . GLU A 1 450 ? -5.358 25.806 30.460 1.00 60.25 450 GLU A O 1
ATOM 3702 N N . GLY A 1 451 ? -5.612 24.278 28.825 1.00 60.06 451 GLY A N 1
ATOM 3703 C CA . GLY A 1 451 ? -4.262 24.402 28.278 1.00 60.06 451 GLY A CA 1
ATOM 3704 C C . GLY A 1 451 ? -4.076 25.745 27.576 1.00 60.06 451 GLY A C 1
ATOM 3705 O O . GLY A 1 451 ? -3.121 26.466 27.866 1.00 60.06 451 GLY A O 1
ATOM 3706 N N . ILE A 1 452 ? -5.036 26.128 26.727 1.00 62.31 452 ILE A N 1
ATOM 3707 C CA . ILE A 1 452 ? -5.033 27.428 26.039 1.00 62.31 452 ILE A CA 1
ATOM 3708 C C . ILE A 1 452 ? -5.127 28.585 27.043 1.00 62.31 452 ILE A C 1
ATOM 3710 O O . ILE A 1 452 ? -4.354 29.533 26.944 1.00 62.31 452 ILE A O 1
ATOM 3714 N N . GLU A 1 453 ? -6.018 28.516 28.035 1.00 66.25 453 GLU A N 1
ATOM 3715 C CA . GLU A 1 453 ? -6.185 29.589 29.027 1.00 66.25 453 GLU A CA 1
ATOM 3716 C C . GLU A 1 453 ? -4.944 29.815 29.904 1.00 66.25 453 GLU A C 1
ATOM 3718 O O . GLU A 1 453 ? -4.701 30.949 30.326 1.00 66.25 453 GLU A O 1
ATOM 3723 N N . LYS A 1 454 ? -4.151 28.763 30.160 1.00 64.88 454 LYS A N 1
ATOM 3724 C CA . LYS A 1 454 ? -2.861 28.849 30.867 1.00 64.88 454 LYS A CA 1
ATOM 3725 C C . LYS A 1 454 ? -1.727 29.334 29.953 1.00 64.88 454 LYS A C 1
ATOM 3727 O O . LYS A 1 454 ? -0.867 30.078 30.413 1.00 64.88 454 LYS A O 1
ATOM 3732 N N . ALA A 1 455 ? -1.719 28.942 28.677 1.00 65.81 455 ALA A N 1
ATOM 3733 C CA . ALA A 1 455 ? -0.656 29.288 27.726 1.00 65.81 455 ALA A CA 1
ATOM 3734 C C . ALA A 1 455 ? -0.819 30.675 27.067 1.00 65.81 455 ALA A C 1
ATOM 3736 O O . ALA A 1 455 ? 0.173 31.311 26.716 1.00 65.81 455 ALA A O 1
ATOM 3737 N N . ALA A 1 456 ? -2.055 31.141 26.877 1.00 68.44 456 ALA A N 1
ATOM 3738 C CA . ALA A 1 456 ? -2.391 32.355 26.133 1.00 68.44 456 ALA A CA 1
ATOM 3739 C C . ALA A 1 456 ? -3.559 33.122 26.798 1.00 68.44 456 ALA A C 1
ATOM 3741 O O . ALA A 1 456 ? -4.648 33.227 26.223 1.00 68.44 456 ALA A O 1
ATOM 3742 N N . PRO A 1 457 ? -3.362 33.696 28.004 1.00 72.00 457 PRO A N 1
ATOM 3743 C CA . PRO A 1 457 ? -4.439 34.309 28.792 1.00 72.00 457 PRO A CA 1
ATOM 3744 C C . PRO A 1 457 ? -5.137 35.498 28.105 1.00 72.00 457 PRO A C 1
ATOM 3746 O O . PRO A 1 457 ? -6.272 35.821 28.447 1.00 72.00 457 PRO A O 1
ATOM 3749 N N . PHE A 1 458 ? -4.508 36.116 27.100 1.00 77.62 458 PHE A N 1
ATOM 3750 C CA . PHE A 1 458 ? -5.100 37.184 26.286 1.00 77.62 458 PHE A CA 1
ATOM 3751 C C . PHE A 1 458 ? -6.243 36.711 25.364 1.00 77.62 458 PHE A C 1
ATOM 3753 O O . PHE A 1 458 ? -7.018 37.537 24.891 1.00 77.62 458 PHE A O 1
ATOM 3760 N N . LEU A 1 459 ? -6.384 35.402 25.113 1.00 70.44 459 LEU A N 1
ATOM 3761 C CA . LEU A 1 459 ? -7.462 34.852 24.278 1.00 70.44 459 LEU A CA 1
ATOM 3762 C C . LEU A 1 459 ? -8.789 34.649 25.027 1.00 70.44 459 LEU A C 1
ATOM 3764 O O . LEU A 1 459 ? -9.805 34.401 24.379 1.00 70.44 459 LEU A O 1
ATOM 3768 N N . LYS A 1 460 ? -8.818 34.773 26.362 1.00 73.12 460 LYS A N 1
ATOM 3769 C CA . LYS A 1 460 ? -10.017 34.548 27.196 1.00 73.12 460 LYS A CA 1
ATOM 3770 C C . LYS A 1 460 ? -11.314 35.198 26.674 1.00 73.12 460 LYS A C 1
ATOM 3772 O O . LYS A 1 460 ? -12.258 34.444 26.434 1.00 73.12 460 LYS A O 1
ATOM 3777 N N . PRO A 1 461 ? -11.379 36.515 26.377 1.00 77.44 461 PRO A N 1
ATOM 3778 C CA . PRO A 1 461 ? -12.613 37.141 25.879 1.00 77.44 461 PRO A CA 1
ATOM 3779 C C . PRO A 1 461 ? -13.079 36.621 24.505 1.00 77.44 461 PRO A C 1
ATOM 3781 O O . PRO A 1 461 ? -14.241 36.790 24.147 1.00 77.44 461 PRO A O 1
ATOM 3784 N N . LEU A 1 462 ? -12.204 35.967 23.729 1.00 71.88 462 LEU A N 1
ATOM 3785 C CA . LEU A 1 462 ? -12.562 35.310 22.467 1.00 71.88 462 LEU A CA 1
ATOM 3786 C C . LEU A 1 462 ? -12.999 33.845 22.683 1.00 71.88 462 LEU A C 1
ATOM 3788 O O . LEU A 1 462 ? -13.866 33.343 21.970 1.00 71.88 462 LEU A O 1
ATOM 3792 N N . ILE A 1 463 ? -12.416 33.168 23.678 1.00 70.62 463 ILE A N 1
ATOM 3793 C CA . ILE A 1 463 ? -12.695 31.770 24.052 1.00 70.62 463 ILE A CA 1
ATOM 3794 C C . ILE A 1 463 ? -14.046 31.624 24.770 1.00 70.62 463 ILE A C 1
ATOM 3796 O O . ILE A 1 463 ? -14.690 30.583 24.652 1.00 70.62 463 ILE A O 1
ATOM 3800 N N . GLU A 1 464 ? -14.512 32.647 25.487 1.00 74.94 464 GLU A N 1
ATOM 3801 C CA . GLU A 1 464 ? -15.822 32.630 26.159 1.00 74.94 464 GLU A CA 1
ATOM 3802 C C . GLU A 1 464 ? -17.012 32.634 25.179 1.00 74.94 464 GLU A C 1
ATOM 3804 O O . GLU A 1 464 ? -18.099 32.155 25.514 1.00 74.94 464 GLU A O 1
ATOM 3809 N N . ILE A 1 465 ? -16.811 33.076 23.931 1.00 82.19 465 ILE A N 1
ATOM 3810 C CA . ILE A 1 465 ? -17.842 33.054 22.886 1.00 82.19 465 ILE A CA 1
ATOM 3811 C C . ILE A 1 465 ? -18.163 31.597 22.518 1.00 82.19 465 ILE A C 1
ATOM 3813 O O . ILE A 1 465 ? -17.417 30.941 21.794 1.00 82.19 465 ILE A O 1
ATOM 3817 N N . ARG A 1 466 ? -19.320 31.094 22.977 1.00 77.00 466 ARG A N 1
ATOM 3818 C CA . ARG A 1 466 ? -19.770 29.684 22.880 1.00 77.00 466 ARG A CA 1
ATOM 3819 C C . ARG A 1 466 ? -19.551 29.011 21.512 1.00 77.00 466 ARG A C 1
ATOM 3821 O O . ARG A 1 466 ? -19.191 27.832 21.459 1.00 77.00 466 ARG A O 1
ATOM 3828 N N . VAL A 1 467 ? -19.758 29.747 20.417 1.00 79.75 467 VAL A N 1
ATOM 3829 C CA . VAL A 1 467 ? -19.546 29.259 19.039 1.00 79.75 467 VAL A CA 1
ATOM 3830 C C . VAL A 1 467 ? -18.056 29.053 18.746 1.00 79.75 467 VAL A C 1
ATOM 3832 O O . VAL A 1 467 ? -17.662 27.981 18.290 1.00 79.75 467 VAL A O 1
ATOM 3835 N N . ILE A 1 468 ? -17.220 30.044 19.071 1.00 78.19 468 ILE A N 1
ATOM 3836 C CA . ILE A 1 468 ? -15.763 29.983 18.897 1.00 78.19 468 ILE A CA 1
ATOM 3837 C C . ILE A 1 468 ? -15.171 28.904 19.811 1.00 78.19 468 ILE A C 1
ATOM 3839 O O . ILE A 1 468 ? -14.369 28.099 19.347 1.00 78.19 468 ILE A O 1
ATOM 3843 N N . LYS A 1 469 ? -15.641 28.808 21.063 1.00 74.44 469 LYS A N 1
ATOM 3844 C CA . LYS A 1 469 ? -15.265 27.760 22.025 1.00 74.44 469 LYS A CA 1
ATOM 3845 C C . LYS A 1 469 ? -15.422 26.356 21.432 1.00 74.44 469 LYS A C 1
ATOM 3847 O O . LYS A 1 469 ? -14.480 25.566 21.431 1.00 74.44 469 LYS A O 1
ATOM 3852 N N . SER A 1 470 ? -16.591 26.082 20.849 1.00 74.62 470 SER A N 1
ATOM 3853 C CA . SER A 1 470 ? -16.907 24.790 20.225 1.00 74.62 470 SER A CA 1
ATOM 3854 C C . SER A 1 470 ? -16.100 24.539 18.943 1.00 74.62 470 SER A C 1
ATOM 3856 O O . SER A 1 470 ? -15.699 23.406 18.679 1.00 74.62 470 SER A O 1
ATOM 3858 N N . PHE A 1 471 ? -15.818 25.581 18.153 1.00 77.31 471 PHE A N 1
ATOM 3859 C CA . PHE A 1 471 ? -14.998 25.466 16.943 1.00 77.31 471 PHE A CA 1
ATOM 3860 C C . PHE A 1 471 ? -13.517 25.196 17.257 1.00 77.31 471 PHE A C 1
ATOM 3862 O O . PHE A 1 471 ? -12.917 24.301 16.659 1.00 77.31 471 PHE A O 1
ATOM 3869 N N . ILE A 1 472 ? -12.939 25.922 18.221 1.00 74.75 472 ILE A N 1
ATOM 3870 C CA . ILE A 1 472 ? -11.551 25.735 18.667 1.00 74.75 472 ILE A CA 1
ATOM 3871 C C . ILE A 1 472 ? -11.372 24.351 19.291 1.00 74.75 472 ILE A C 1
ATOM 3873 O O . ILE A 1 472 ? -10.434 23.659 18.924 1.00 74.75 472 ILE A O 1
ATOM 3877 N N . GLN A 1 473 ? -12.275 23.912 20.173 1.00 69.75 473 GLN A N 1
ATOM 3878 C CA . GLN A 1 473 ? -12.140 22.606 20.824 1.00 69.75 473 GLN A CA 1
ATOM 3879 C C . GLN A 1 473 ? -12.404 21.434 19.859 1.00 69.75 473 GLN A C 1
ATOM 3881 O O . GLN A 1 473 ? -11.715 20.417 19.914 1.00 69.75 473 GLN A O 1
ATOM 3886 N N . GLY A 1 474 ? -13.398 21.561 18.971 1.00 71.19 474 GLY A N 1
ATOM 3887 C CA . GLY A 1 474 ? -13.826 20.474 18.088 1.00 71.19 474 GLY A CA 1
ATOM 3888 C C . GLY A 1 474 ? -13.034 20.356 16.784 1.00 71.19 474 GLY A C 1
ATOM 3889 O O . GLY A 1 474 ? -12.619 19.256 16.419 1.00 71.19 474 GLY A O 1
ATOM 3890 N N . PHE A 1 475 ? -12.839 21.467 16.063 1.00 79.25 475 PHE A N 1
ATOM 3891 C CA . PHE A 1 475 ? -12.369 21.445 14.671 1.00 79.25 475 PHE A CA 1
ATOM 3892 C C . PHE A 1 475 ? -10.888 21.786 14.500 1.00 79.25 475 PHE A C 1
ATOM 3894 O O . PHE A 1 475 ? -10.197 21.141 13.705 1.00 79.25 475 PHE A O 1
ATOM 3901 N N . LEU A 1 476 ? -10.382 22.778 15.236 1.00 82.25 476 LEU A N 1
ATOM 3902 C CA . LEU A 1 476 ? -9.019 23.277 15.038 1.00 82.25 476 LEU A CA 1
ATOM 3903 C C . LEU A 1 476 ? -7.922 22.195 15.209 1.00 82.25 476 LEU A C 1
ATOM 3905 O O . LEU A 1 476 ? -7.053 22.131 14.335 1.00 82.25 476 LEU A O 1
ATOM 3909 N N . PRO A 1 477 ? -7.957 21.289 16.214 1.00 80.38 477 PRO A N 1
ATOM 3910 C CA . PRO A 1 477 ? -6.923 20.268 16.395 1.00 80.38 477 PRO A CA 1
ATOM 3911 C C . PRO A 1 477 ? -6.843 19.296 15.213 1.00 80.38 477 PRO A C 1
ATOM 3913 O O . PRO A 1 477 ? -5.751 18.970 14.752 1.00 80.38 477 PRO A O 1
ATOM 3916 N N . GLY A 1 478 ? -7.995 18.877 14.673 1.00 79.88 478 GLY A N 1
ATOM 3917 C CA . GLY A 1 478 ? -8.064 17.979 1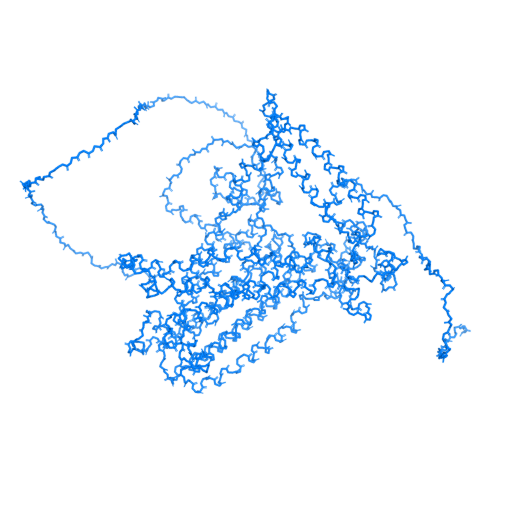3.517 1.00 79.88 478 GLY A CA 1
ATOM 3918 C C . GLY A 1 478 ? -7.530 18.619 12.233 1.00 79.88 478 GLY A C 1
ATOM 3919 O O . GLY A 1 478 ? -6.833 17.961 11.461 1.00 79.88 478 GLY A O 1
ATOM 3920 N N . ILE A 1 479 ? -7.796 19.914 12.026 1.00 84.00 479 ILE A N 1
ATOM 3921 C CA . ILE A 1 479 ? -7.277 20.677 10.880 1.00 84.00 479 ILE A CA 1
ATOM 3922 C C . ILE A 1 479 ? -5.757 20.863 10.995 1.00 84.00 479 ILE A C 1
ATOM 3924 O O . ILE A 1 479 ? -5.035 20.566 10.043 1.00 84.00 479 ILE A O 1
ATOM 3928 N N . VAL A 1 480 ? -5.253 21.294 12.157 1.00 84.50 480 VAL A N 1
ATOM 3929 C CA . VAL A 1 480 ? -3.810 21.496 12.389 1.00 84.50 480 VAL A CA 1
ATOM 3930 C C . VAL A 1 480 ? -3.042 20.175 12.260 1.00 84.50 480 VAL A C 1
ATOM 3932 O O . VAL A 1 480 ? -2.022 20.121 11.573 1.00 84.50 480 VAL A O 1
ATOM 3935 N N . LEU A 1 481 ? -3.567 19.082 12.824 1.00 83.81 481 LEU A N 1
ATOM 3936 C CA . LEU A 1 481 ? -2.999 17.743 12.651 1.00 83.81 481 LEU A CA 1
ATOM 3937 C C . LEU A 1 481 ? -2.949 17.327 11.174 1.00 83.81 481 LEU A C 1
ATOM 3939 O O . LEU A 1 481 ? -1.927 16.825 10.709 1.00 83.81 481 LEU A O 1
ATOM 3943 N N . LYS A 1 482 ? -4.025 17.567 10.415 1.00 83.75 482 LYS A N 1
ATOM 3944 C CA . LYS A 1 482 ? -4.081 17.256 8.981 1.00 83.75 482 LYS A CA 1
ATOM 3945 C C . LYS A 1 482 ? -3.049 18.053 8.176 1.00 83.75 482 LYS A C 1
ATOM 3947 O O . LYS A 1 482 ? -2.414 17.475 7.301 1.00 83.75 482 LYS A O 1
ATOM 3952 N N . ILE A 1 483 ? -2.819 19.328 8.504 1.00 85.62 483 ILE A N 1
ATOM 3953 C CA . ILE A 1 483 ? -1.767 20.154 7.882 1.00 85.62 483 ILE A CA 1
ATOM 3954 C C . ILE A 1 483 ? -0.379 19.541 8.120 1.00 85.62 483 ILE A C 1
ATOM 3956 O O . ILE A 1 483 ? 0.363 19.333 7.160 1.00 85.62 483 ILE A O 1
ATOM 3960 N N . PHE A 1 484 ? -0.049 19.171 9.362 1.00 84.81 484 PHE A N 1
ATOM 3961 C CA . PHE A 1 484 ? 1.221 18.502 9.670 1.00 84.81 484 PHE A CA 1
ATOM 3962 C C . PHE A 1 484 ? 1.369 17.146 8.951 1.00 84.81 484 PHE A C 1
ATOM 3964 O O . PHE A 1 484 ? 2.451 16.818 8.462 1.00 84.81 484 PHE A O 1
ATOM 3971 N N . LEU A 1 485 ? 0.289 16.366 8.835 1.00 85.69 485 LEU A N 1
ATOM 3972 C CA . LEU A 1 485 ? 0.305 15.058 8.172 1.00 85.69 485 LEU A CA 1
ATOM 3973 C C . LEU A 1 485 ? 0.409 15.126 6.636 1.00 85.69 485 LEU A C 1
ATOM 3975 O O . LEU A 1 485 ? 0.840 14.143 6.043 1.00 85.69 485 LEU A O 1
ATOM 3979 N N . ILE A 1 486 ? 0.075 16.245 5.980 1.00 85.88 486 ILE A N 1
ATOM 3980 C CA . ILE A 1 486 ? 0.162 16.378 4.508 1.00 85.88 486 ILE A CA 1
ATOM 3981 C C . ILE A 1 486 ? 1.611 16.313 3.995 1.00 85.88 486 ILE A C 1
ATOM 3983 O O . ILE A 1 486 ? 1.857 15.753 2.927 1.00 85.88 486 ILE A O 1
ATOM 3987 N N . LEU A 1 487 ? 2.583 16.840 4.748 1.00 86.44 487 LEU A N 1
ATOM 3988 C CA . LEU A 1 487 ? 4.000 16.813 4.355 1.00 86.44 487 LEU A CA 1
ATOM 3989 C C . LEU A 1 487 ? 4.627 15.413 4.499 1.00 86.44 487 LEU A C 1
ATOM 3991 O O . LEU A 1 487 ? 5.539 15.044 3.758 1.00 86.44 487 LEU A O 1
ATOM 3995 N N . LEU A 1 488 ? 4.146 14.622 5.459 1.00 89.75 488 LEU A N 1
ATOM 3996 C CA . LEU A 1 488 ? 4.809 13.399 5.902 1.00 89.75 488 LEU A CA 1
ATOM 3997 C C . LEU A 1 488 ? 4.935 12.307 4.815 1.00 89.75 488 LEU A C 1
ATOM 3999 O O . LEU A 1 488 ? 6.031 11.756 4.690 1.00 89.75 488 LEU A O 1
ATOM 4003 N N . PRO A 1 489 ? 3.915 11.988 3.990 1.00 90.81 489 PRO A N 1
ATOM 4004 C CA . PRO A 1 489 ? 4.061 10.993 2.928 1.00 90.81 489 PRO A CA 1
ATOM 4005 C C . PRO A 1 489 ? 5.162 11.301 1.914 1.00 90.81 489 PRO A C 1
ATOM 4007 O O . PRO A 1 489 ? 5.788 10.373 1.407 1.00 90.81 489 PRO A O 1
ATOM 4010 N N . MET A 1 490 ? 5.448 12.581 1.651 1.00 90.50 490 MET A N 1
ATOM 4011 C CA . MET A 1 490 ? 6.560 12.984 0.785 1.00 90.50 490 MET A CA 1
ATOM 4012 C C . MET A 1 490 ? 7.904 12.556 1.393 1.00 90.50 490 MET A C 1
ATOM 4014 O O . MET A 1 490 ? 8.733 11.957 0.708 1.00 90.50 490 MET A O 1
ATOM 4018 N N . ILE A 1 491 ? 8.086 12.788 2.698 1.00 93.94 491 ILE A N 1
ATOM 4019 C CA . ILE A 1 491 ? 9.283 12.387 3.453 1.00 93.94 491 ILE A CA 1
ATOM 4020 C C . ILE A 1 491 ? 9.404 10.856 3.495 1.00 93.94 491 ILE A C 1
ATOM 4022 O O . ILE A 1 491 ? 10.474 10.312 3.230 1.00 93.94 491 ILE A O 1
ATOM 4026 N N . LEU A 1 492 ? 8.310 10.141 3.776 1.00 94.31 492 LEU A N 1
ATOM 4027 C CA . LEU A 1 492 ? 8.315 8.675 3.862 1.00 94.31 492 LEU A CA 1
ATOM 4028 C C . LEU A 1 492 ? 8.535 7.997 2.499 1.00 94.31 492 LEU A C 1
ATOM 4030 O O . LEU A 1 492 ? 9.185 6.948 2.439 1.00 94.31 492 LEU A O 1
ATOM 4034 N N . MET A 1 493 ? 8.080 8.613 1.404 1.00 94.00 493 MET A N 1
ATOM 4035 C CA . MET A 1 493 ? 8.389 8.167 0.045 1.00 94.00 493 MET A CA 1
ATOM 4036 C C . MET A 1 493 ? 9.859 8.432 -0.311 1.00 94.00 493 MET A C 1
ATOM 4038 O O . MET A 1 493 ? 10.518 7.537 -0.835 1.00 94.00 493 MET A O 1
ATOM 4042 N N . LEU A 1 494 ? 10.410 9.604 0.037 1.00 94.31 494 LEU A N 1
ATOM 4043 C CA . LEU A 1 494 ? 11.837 9.916 -0.138 1.00 94.31 494 LEU A CA 1
ATOM 4044 C C . LEU A 1 494 ? 12.727 8.907 0.612 1.00 94.31 494 LEU A C 1
ATOM 4046 O O . LEU A 1 494 ? 13.637 8.322 0.023 1.00 94.31 494 LEU A O 1
ATOM 4050 N N . MET A 1 495 ? 12.414 8.645 1.886 1.00 95.00 495 MET A N 1
ATOM 4051 C CA . MET A 1 495 ? 13.077 7.619 2.698 1.00 95.00 495 MET A CA 1
ATOM 4052 C C . MET A 1 495 ? 12.997 6.237 2.040 1.00 95.00 495 MET A C 1
ATOM 4054 O O . MET A 1 495 ? 14.001 5.537 1.960 1.00 95.00 495 MET A O 1
ATOM 4058 N N . SER A 1 496 ? 11.823 5.850 1.529 1.00 95.06 496 SER A N 1
ATOM 4059 C CA . SER A 1 496 ? 11.629 4.535 0.904 1.00 95.06 496 SER A CA 1
ATOM 4060 C C . SER A 1 496 ? 12.361 4.399 -0.437 1.00 95.06 496 SER A C 1
ATOM 4062 O O . SER A 1 496 ? 12.882 3.327 -0.736 1.00 95.06 496 SER A O 1
ATOM 4064 N N . LYS A 1 497 ? 12.490 5.484 -1.215 1.00 94.62 497 LYS A N 1
ATOM 4065 C CA . LYS A 1 497 ? 13.349 5.514 -2.411 1.00 94.62 497 LYS A CA 1
ATOM 4066 C C . LYS A 1 497 ? 14.818 5.280 -2.049 1.00 94.62 497 LYS A C 1
ATOM 4068 O O . LYS A 1 497 ? 15.456 4.437 -2.674 1.00 94.62 497 LYS A O 1
ATOM 4073 N N . PHE A 1 498 ? 15.328 5.939 -1.005 1.00 94.69 498 PHE A N 1
ATOM 4074 C CA . PHE A 1 498 ? 16.723 5.807 -0.555 1.00 94.69 498 PHE A CA 1
ATOM 4075 C C . PHE A 1 498 ? 17.104 4.391 -0.066 1.00 94.69 498 PHE A C 1
ATOM 4077 O O . PHE A 1 498 ? 18.276 4.015 -0.161 1.00 94.69 498 PHE A O 1
ATOM 4084 N N . GLU A 1 499 ? 16.139 3.590 0.411 1.00 93.06 499 GLU A N 1
ATOM 4085 C CA . GLU A 1 499 ? 16.336 2.184 0.824 1.00 93.06 499 GLU A CA 1
ATOM 4086 C C . GLU A 1 499 ? 16.738 1.236 -0.322 1.00 93.06 499 GLU A C 1
ATOM 4088 O O . GLU A 1 499 ? 17.183 0.122 -0.040 1.00 93.06 499 GLU A O 1
ATOM 4093 N N . GLY A 1 500 ? 16.580 1.636 -1.590 1.00 91.12 500 GLY A N 1
ATOM 4094 C CA . GLY A 1 500 ? 16.969 0.822 -2.746 1.00 91.12 500 GLY A CA 1
ATOM 4095 C C . GLY A 1 500 ? 15.989 -0.302 -3.107 1.00 91.12 500 GLY A C 1
ATOM 4096 O O . GLY A 1 500 ? 16.412 -1.398 -3.471 1.00 91.12 500 GLY A O 1
ATOM 4097 N N . PHE A 1 501 ? 14.677 -0.068 -2.991 1.00 92.88 501 PHE A N 1
ATOM 4098 C CA . PHE A 1 501 ? 13.669 -0.989 -3.539 1.00 92.88 501 PHE A CA 1
ATOM 4099 C C . PHE A 1 501 ? 13.551 -0.845 -5.062 1.00 92.88 501 PHE A C 1
ATOM 4101 O O . PHE A 1 501 ? 13.564 0.270 -5.579 1.00 92.88 501 PHE A O 1
ATOM 4108 N N . VAL A 1 502 ? 13.437 -1.980 -5.762 1.00 92.88 502 VAL A N 1
ATOM 4109 C CA . VAL A 1 502 ? 13.503 -2.051 -7.233 1.00 92.88 502 VAL A CA 1
ATOM 4110 C C . VAL A 1 502 ? 12.191 -1.670 -7.919 1.00 92.88 502 VAL A C 1
ATOM 4112 O O . VAL A 1 502 ? 12.250 -1.137 -9.019 1.00 92.88 502 VAL A O 1
ATOM 4115 N N . SER A 1 503 ? 11.027 -1.911 -7.305 1.00 94.19 503 SER A N 1
ATOM 4116 C CA . SER A 1 503 ? 9.727 -1.631 -7.931 1.00 94.19 503 SER A CA 1
ATOM 4117 C C . SER A 1 503 ? 8.926 -0.520 -7.249 1.00 94.19 503 SER A C 1
ATOM 4119 O O . SER A 1 503 ? 9.030 -0.318 -6.033 1.00 94.19 503 SER A O 1
ATOM 4121 N N . LEU A 1 504 ? 8.088 0.177 -8.021 1.00 93.25 504 LEU A N 1
ATOM 4122 C CA . LEU A 1 504 ? 7.133 1.175 -7.535 1.00 93.25 504 LEU A CA 1
ATOM 4123 C C . LEU A 1 504 ? 6.127 0.529 -6.573 1.00 93.25 504 LEU A C 1
ATOM 4125 O O . LEU A 1 504 ? 5.893 1.058 -5.487 1.00 93.25 504 LEU A O 1
ATOM 4129 N N . SER A 1 505 ? 5.623 -0.659 -6.903 1.00 93.25 505 SER A N 1
ATOM 4130 C CA . SER A 1 505 ? 4.751 -1.472 -6.052 1.00 93.25 505 SER A CA 1
ATOM 4131 C C . SER A 1 505 ? 5.376 -1.778 -4.679 1.00 93.25 505 SER A C 1
ATOM 4133 O O . SER A 1 505 ? 4.723 -1.631 -3.638 1.00 93.25 505 SER A O 1
ATOM 4135 N N . ALA A 1 506 ? 6.669 -2.125 -4.627 1.00 93.38 506 ALA A N 1
ATOM 4136 C CA . ALA A 1 506 ? 7.395 -2.343 -3.376 1.00 93.38 506 ALA A CA 1
ATOM 4137 C C . ALA A 1 506 ? 7.650 -1.029 -2.618 1.00 93.38 506 ALA A C 1
ATOM 4139 O O . ALA A 1 506 ? 7.474 -0.989 -1.397 1.00 93.38 506 ALA A O 1
ATOM 4140 N N . LEU A 1 507 ? 8.013 0.049 -3.323 1.00 94.50 507 LEU A N 1
ATOM 4141 C CA . LEU A 1 507 ? 8.199 1.388 -2.753 1.00 94.50 507 LEU A CA 1
ATOM 4142 C C . LEU A 1 507 ? 6.912 1.904 -2.091 1.00 94.50 507 LEU A C 1
ATOM 4144 O O . LEU A 1 507 ? 6.950 2.330 -0.934 1.00 94.50 507 LEU A O 1
ATOM 4148 N N . GLN A 1 508 ? 5.763 1.798 -2.768 1.00 93.44 508 GLN A N 1
ATOM 4149 C CA . GLN A 1 508 ? 4.467 2.202 -2.222 1.00 93.44 508 GLN A CA 1
ATOM 4150 C C . GLN A 1 508 ? 4.086 1.358 -0.995 1.00 93.44 508 GLN A C 1
ATOM 4152 O O . GLN A 1 508 ? 3.769 1.927 0.053 1.00 93.44 508 GLN A O 1
ATOM 4157 N N . ARG A 1 509 ? 4.215 0.021 -1.048 1.00 93.94 509 ARG A N 1
ATOM 4158 C CA . ARG A 1 509 ? 3.971 -0.869 0.111 1.00 93.94 509 ARG A CA 1
ATOM 4159 C C . ARG A 1 509 ? 4.881 -0.561 1.304 1.00 93.94 509 ARG A C 1
ATOM 4161 O O . ARG A 1 509 ? 4.430 -0.609 2.454 1.00 93.94 509 ARG A O 1
ATOM 4168 N N . ARG A 1 510 ? 6.155 -0.230 1.070 1.00 94.56 510 ARG A N 1
ATOM 4169 C CA . ARG A 1 510 ? 7.130 0.092 2.129 1.00 94.56 510 ARG A CA 1
ATOM 4170 C C . ARG A 1 510 ? 6.934 1.492 2.704 1.00 94.56 510 ARG A C 1
ATOM 4172 O O . ARG A 1 510 ? 7.069 1.642 3.918 1.00 94.56 510 ARG A O 1
ATOM 4179 N N . SER A 1 511 ? 6.530 2.468 1.893 1.00 95.44 511 SER A N 1
ATOM 4180 C CA . SER A 1 511 ? 6.115 3.791 2.373 1.00 95.44 511 SER A CA 1
ATOM 4181 C C . SER A 1 511 ? 4.828 3.696 3.202 1.00 95.44 511 SER A C 1
ATOM 4183 O O . SER A 1 511 ? 4.790 4.198 4.325 1.00 95.44 511 SER A O 1
ATOM 4185 N N . ALA A 1 512 ? 3.823 2.951 2.724 1.00 95.12 512 ALA A N 1
ATOM 4186 C CA . ALA A 1 512 ? 2.594 2.661 3.468 1.00 95.12 512 ALA A CA 1
ATOM 4187 C C . ALA A 1 512 ? 2.887 2.002 4.828 1.00 95.12 512 ALA A C 1
ATOM 4189 O O . ALA A 1 512 ? 2.339 2.397 5.853 1.00 95.12 512 ALA A O 1
ATOM 4190 N N . SER A 1 513 ? 3.809 1.030 4.854 1.00 94.62 513 SER A N 1
ATOM 4191 C CA . SER A 1 513 ? 4.213 0.338 6.087 1.00 94.62 513 SER A CA 1
ATOM 4192 C C . SER A 1 513 ? 4.813 1.295 7.126 1.00 94.62 513 SER A C 1
ATOM 4194 O O . SER A 1 513 ? 4.452 1.218 8.299 1.00 94.62 513 SER A O 1
ATOM 4196 N N . LYS A 1 514 ? 5.685 2.227 6.705 1.00 95.25 514 LYS A N 1
ATOM 4197 C CA . LYS A 1 514 ? 6.229 3.271 7.592 1.00 95.25 514 LYS A CA 1
ATOM 4198 C C . LYS A 1 514 ? 5.134 4.222 8.072 1.00 95.25 514 LYS A C 1
ATOM 4200 O O . LYS A 1 514 ? 5.077 4.534 9.258 1.00 95.25 514 LYS A O 1
ATOM 4205 N N . TYR A 1 515 ? 4.245 4.656 7.176 1.00 95.44 515 TYR A N 1
ATOM 4206 C CA . TYR A 1 515 ? 3.181 5.597 7.527 1.00 95.44 515 TYR A CA 1
ATOM 4207 C C . TYR A 1 515 ? 2.176 4.980 8.511 1.00 95.44 515 TYR A C 1
ATOM 4209 O O . TYR A 1 515 ? 1.799 5.641 9.471 1.00 95.44 515 TYR A O 1
ATOM 4217 N N . TYR A 1 516 ? 1.830 3.696 8.369 1.00 95.06 516 TYR A N 1
ATOM 4218 C CA . TYR A 1 516 ? 1.001 2.986 9.350 1.00 95.06 516 TYR A CA 1
ATOM 4219 C C . TYR A 1 516 ? 1.644 2.945 10.746 1.00 95.06 516 TYR A C 1
ATOM 4221 O O . TYR A 1 516 ? 0.982 3.275 11.728 1.00 95.06 516 TYR A O 1
ATOM 4229 N N . ILE A 1 517 ? 2.938 2.608 10.843 1.00 94.44 517 ILE A N 1
ATOM 4230 C CA . ILE A 1 517 ? 3.667 2.612 12.124 1.00 94.44 517 ILE A CA 1
ATOM 4231 C C . ILE A 1 517 ? 3.688 4.024 12.725 1.00 94.44 517 ILE A C 1
ATOM 4233 O O . ILE A 1 517 ? 3.440 4.189 13.917 1.00 94.44 517 ILE A O 1
ATOM 4237 N N . PHE A 1 518 ? 3.911 5.053 11.904 1.00 94.88 518 PHE A N 1
ATOM 4238 C CA . PHE A 1 518 ? 3.869 6.444 12.348 1.00 94.88 518 PHE A CA 1
ATOM 4239 C C . PHE A 1 518 ? 2.477 6.851 12.861 1.00 94.88 518 PHE A C 1
ATOM 4241 O O . PHE A 1 518 ? 2.374 7.469 13.917 1.00 94.88 518 PHE A O 1
ATOM 4248 N N . LEU A 1 519 ? 1.395 6.509 12.151 1.00 92.88 519 LEU A N 1
ATOM 4249 C CA . LEU A 1 519 ? 0.025 6.807 12.588 1.00 92.88 519 LEU A CA 1
ATOM 4250 C C . LEU A 1 519 ? -0.312 6.088 13.904 1.00 92.88 519 LEU A C 1
ATOM 4252 O O . LEU A 1 519 ? -0.898 6.696 14.798 1.00 92.88 519 LEU A O 1
ATOM 4256 N N . LEU A 1 520 ? 0.111 4.831 14.058 1.00 92.81 520 LEU A N 1
ATOM 4257 C CA . LEU A 1 520 ? -0.046 4.063 15.294 1.00 92.81 520 LEU A CA 1
ATOM 4258 C C . LEU A 1 520 ? 0.689 4.717 16.479 1.00 92.81 520 LEU A C 1
ATOM 4260 O O . LEU A 1 520 ? 0.088 4.917 17.535 1.00 92.81 520 LEU A O 1
ATOM 4264 N N . VAL A 1 521 ? 1.969 5.061 16.315 1.00 91.56 521 VAL A N 1
ATOM 4265 C CA . VAL A 1 521 ? 2.796 5.599 17.409 1.00 91.56 521 VAL A CA 1
ATOM 4266 C C . VAL A 1 521 ? 2.452 7.057 17.716 1.00 91.56 521 VAL A C 1
ATOM 4268 O O . VAL A 1 521 ? 2.253 7.391 18.877 1.00 91.56 521 VAL A O 1
ATOM 4271 N N . ASN A 1 522 ? 2.315 7.920 16.708 1.00 90.00 522 ASN A N 1
ATOM 4272 C CA . ASN A 1 522 ? 2.185 9.363 16.924 1.00 90.00 522 ASN A CA 1
ATOM 4273 C C . ASN A 1 522 ? 0.724 9.832 16.956 1.00 90.00 522 ASN A C 1
ATOM 4275 O O . ASN A 1 522 ? 0.338 10.569 17.860 1.00 90.00 522 ASN A O 1
ATOM 4279 N N . VAL A 1 523 ? -0.110 9.407 15.999 1.00 89.94 523 VAL A N 1
ATOM 4280 C CA . VAL A 1 523 ? -1.502 9.895 15.904 1.00 89.94 523 VAL A CA 1
ATOM 4281 C C . VAL A 1 523 ? -2.428 9.180 16.885 1.00 89.94 523 VAL A C 1
ATOM 4283 O O . VAL A 1 523 ? -3.290 9.832 17.470 1.00 89.94 523 VAL A O 1
ATOM 4286 N N . PHE A 1 524 ? -2.245 7.877 17.108 1.00 90.38 524 PHE A N 1
ATOM 4287 C CA . PHE A 1 524 ? -3.029 7.115 18.080 1.00 90.38 524 PHE A CA 1
ATOM 4288 C C . PHE A 1 524 ? -2.402 7.142 19.484 1.00 90.38 524 PHE A C 1
ATOM 4290 O O . PHE A 1 524 ? -2.916 7.849 20.352 1.00 90.38 524 PHE A O 1
ATOM 4297 N N . LEU A 1 525 ? -1.283 6.438 19.717 1.00 87.06 525 LEU A N 1
ATOM 4298 C CA . LEU A 1 525 ? -0.673 6.360 21.055 1.00 87.06 525 LEU A CA 1
ATOM 4299 C C . LEU A 1 525 ? -0.200 7.736 21.550 1.00 87.06 525 LEU A C 1
ATOM 4301 O O . LEU A 1 525 ? -0.487 8.108 22.685 1.00 87.06 525 LEU A O 1
ATOM 4305 N N . GLY A 1 526 ? 0.466 8.515 20.695 1.00 84.56 526 GLY A N 1
ATOM 4306 C CA . GLY A 1 526 ? 1.012 9.824 21.047 1.00 84.56 526 GLY A CA 1
ATOM 4307 C C . GLY A 1 526 ? -0.054 10.842 21.448 1.00 84.56 526 GLY A C 1
ATOM 4308 O O . GLY A 1 526 ? 0.118 11.531 22.452 1.00 84.56 526 GLY A O 1
ATOM 4309 N N . SER A 1 527 ? -1.193 10.875 20.748 1.00 84.38 527 SER A N 1
ATOM 4310 C CA . SER A 1 527 ? -2.354 11.692 21.135 1.00 84.38 527 SER A CA 1
ATOM 4311 C C . SER A 1 527 ? -2.915 11.308 22.506 1.00 84.38 527 SER A C 1
ATOM 4313 O O . SER A 1 527 ? -3.249 12.189 23.297 1.00 84.38 527 SER A O 1
ATOM 4315 N N . ILE A 1 528 ? -2.999 10.008 22.810 1.00 82.19 528 ILE A N 1
ATOM 4316 C CA . ILE A 1 528 ? -3.505 9.510 24.099 1.00 82.19 528 ILE A CA 1
ATOM 4317 C C . ILE A 1 528 ? -2.518 9.842 25.227 1.00 82.19 528 ILE A C 1
ATOM 4319 O O . ILE A 1 528 ? -2.931 10.362 26.261 1.00 82.19 528 ILE A O 1
ATOM 4323 N N . ILE A 1 529 ? -1.218 9.602 25.021 1.00 78.12 529 ILE A N 1
ATOM 4324 C CA . ILE A 1 529 ? -0.162 9.854 26.013 1.00 78.12 529 ILE A CA 1
ATOM 4325 C C . ILE A 1 529 ? -0.007 11.355 26.280 1.00 78.12 529 ILE A C 1
ATOM 4327 O O . ILE A 1 529 ? -0.132 11.780 27.425 1.00 78.12 529 ILE A O 1
ATOM 4331 N N . ALA A 1 530 ? 0.215 12.173 25.245 1.00 76.50 530 ALA A N 1
ATOM 4332 C CA . ALA A 1 530 ? 0.387 13.617 25.408 1.00 76.50 530 ALA A CA 1
ATOM 4333 C C . ALA A 1 530 ? -0.900 14.277 25.924 1.00 76.50 530 ALA A C 1
ATOM 4335 O O . ALA A 1 530 ? -0.857 15.105 26.831 1.00 76.50 530 ALA A O 1
ATOM 4336 N N . GLY A 1 531 ? -2.058 13.864 25.401 1.00 69.62 531 GLY A N 1
ATOM 4337 C CA . GLY A 1 531 ? -3.351 14.366 25.847 1.00 69.62 531 GLY A CA 1
ATOM 4338 C C . GLY A 1 531 ? -3.655 14.041 27.313 1.00 69.62 531 GLY A C 1
ATOM 4339 O O . GLY A 1 531 ? -4.256 14.877 27.982 1.00 69.62 531 GLY A O 1
ATOM 4340 N N . ALA A 1 532 ? -3.242 12.873 27.816 1.00 68.00 532 ALA A N 1
ATOM 4341 C CA . ALA A 1 532 ? -3.363 12.520 29.232 1.00 68.00 532 ALA A CA 1
ATOM 4342 C C . ALA A 1 532 ? -2.338 13.267 30.100 1.00 68.00 532 ALA A C 1
ATOM 4344 O O . ALA A 1 532 ? -2.680 13.744 31.181 1.00 68.00 532 ALA A O 1
ATOM 4345 N N . ALA A 1 533 ? -1.101 13.416 29.614 1.00 66.06 533 ALA A N 1
ATOM 4346 C CA . ALA A 1 533 ? -0.044 14.141 30.312 1.00 66.06 533 ALA A CA 1
ATOM 4347 C C . ALA A 1 533 ? -0.396 15.621 30.536 1.00 66.06 533 ALA A C 1
ATOM 4349 O O . ALA A 1 533 ? -0.094 16.144 31.601 1.00 66.06 533 ALA A O 1
ATOM 4350 N N . PHE A 1 534 ? -1.082 16.289 29.599 1.00 62.75 534 PHE A N 1
ATOM 4351 C CA . PHE A 1 534 ? -1.564 17.662 29.814 1.00 62.75 534 PHE A CA 1
ATOM 4352 C C . PHE A 1 534 ? -2.755 17.755 30.781 1.00 62.75 534 PHE A C 1
ATOM 4354 O O . PHE A 1 534 ? -2.816 18.690 31.574 1.00 62.75 534 PHE A O 1
ATOM 4361 N N . GLU A 1 535 ? -3.691 16.802 30.746 1.00 59.66 535 GLU A N 1
ATOM 4362 C CA . GLU A 1 535 ? -4.861 16.786 31.644 1.00 59.66 535 GLU A CA 1
ATOM 4363 C C . GLU A 1 535 ? -4.512 16.411 33.091 1.00 59.66 535 GLU A C 1
ATOM 4365 O O . GLU A 1 535 ? -5.237 16.777 34.012 1.00 59.66 535 GLU A O 1
ATOM 4370 N N . GLN A 1 536 ? -3.423 15.669 33.302 1.00 58.72 536 GLN A N 1
ATOM 4371 C CA . GLN A 1 536 ? -3.055 15.087 34.598 1.00 58.72 536 GLN A CA 1
ATOM 4372 C C . GLN A 1 536 ? -1.583 15.367 34.961 1.00 58.72 536 GLN A C 1
ATOM 4374 O O . GLN A 1 536 ? -0.942 14.574 35.651 1.00 58.72 536 GLN A O 1
ATOM 4379 N N . LEU A 1 537 ? -1.033 16.495 34.494 1.00 55.31 537 LEU A N 1
ATOM 4380 C CA . LEU A 1 537 ? 0.398 16.825 34.581 1.00 55.31 537 LEU A CA 1
ATOM 4381 C C . LEU A 1 537 ? 0.950 16.780 36.015 1.00 55.31 537 LEU A C 1
ATOM 4383 O O . LEU A 1 537 ? 2.027 16.235 36.249 1.00 55.31 537 LEU A O 1
ATOM 4387 N N . SER A 1 538 ? 0.193 17.312 36.979 1.00 50.88 538 SER A N 1
ATOM 4388 C CA . SER A 1 538 ? 0.576 17.360 38.395 1.00 50.88 538 SER A CA 1
ATOM 4389 C C . SER A 1 538 ? 0.612 15.987 39.071 1.00 50.88 538 SER A C 1
ATOM 4391 O O . SER A 1 538 ? 1.392 15.802 39.998 1.00 50.88 538 SER A O 1
ATOM 4393 N N . SER A 1 539 ? -0.180 15.011 38.613 1.00 58.03 539 SER A N 1
ATOM 4394 C CA . SER A 1 539 ? -0.082 13.628 39.095 1.00 58.03 539 SER A CA 1
ATOM 4395 C C . SER A 1 539 ? 0.964 12.825 38.321 1.00 58.03 539 SER A C 1
ATOM 4397 O O . SER A 1 539 ? 1.746 12.113 38.942 1.00 58.03 539 SER A O 1
ATOM 4399 N N . PHE A 1 540 ? 1.055 12.977 36.993 1.00 59.75 540 PHE A N 1
ATOM 4400 C CA . PHE A 1 540 ? 2.015 12.232 36.163 1.00 59.75 540 PHE A CA 1
ATOM 4401 C C . PHE A 1 540 ? 3.476 12.451 36.583 1.00 59.75 540 PHE A C 1
ATOM 4403 O O . PHE A 1 540 ? 4.250 11.498 36.587 1.00 59.75 540 PHE A O 1
ATOM 4410 N N . ILE A 1 541 ? 3.849 13.675 36.974 1.00 58.78 541 ILE A N 1
ATOM 4411 C CA . ILE A 1 541 ? 5.216 14.016 37.420 1.00 58.78 541 ILE A CA 1
ATOM 4412 C C . ILE A 1 541 ? 5.599 13.315 38.742 1.00 58.78 541 ILE A C 1
ATOM 4414 O O . ILE A 1 541 ? 6.783 13.165 39.039 1.00 58.78 541 ILE A O 1
ATOM 4418 N N . HIS A 1 542 ? 4.619 12.842 39.520 1.00 63.59 542 HIS A N 1
ATOM 4419 C CA . HIS A 1 542 ? 4.827 12.197 40.821 1.00 63.59 542 HIS A CA 1
ATOM 4420 C C . HIS A 1 542 ? 4.402 10.713 40.862 1.00 63.59 542 HIS A C 1
ATOM 4422 O O . HIS A 1 542 ? 4.491 10.083 41.915 1.00 63.59 542 HIS A O 1
ATOM 4428 N N . GLN A 1 543 ? 3.957 10.131 39.741 1.00 60.62 543 GLN A N 1
ATOM 4429 C CA . GLN A 1 543 ? 3.530 8.728 39.671 1.00 60.62 543 GLN A CA 1
ATOM 4430 C C . GLN A 1 543 ? 4.690 7.752 39.420 1.00 60.62 543 GLN A C 1
ATOM 4432 O O . GLN A 1 543 ? 5.621 8.021 38.663 1.00 60.62 543 GLN A O 1
ATOM 4437 N N . SER A 1 544 ? 4.595 6.560 40.018 1.00 58.88 544 SER A N 1
ATOM 4438 C CA . SER A 1 544 ? 5.527 5.456 39.746 1.00 58.88 544 SER A CA 1
ATOM 4439 C C . SER A 1 544 ? 5.216 4.755 38.416 1.00 58.88 544 SER A C 1
ATOM 4441 O O . SER A 1 544 ? 4.068 4.723 37.968 1.00 58.88 544 SER A O 1
ATOM 4443 N N . ALA A 1 545 ? 6.220 4.115 37.804 1.00 62.78 545 ALA A N 1
ATOM 4444 C CA . ALA A 1 545 ? 6.076 3.443 36.506 1.00 62.78 545 ALA A CA 1
ATOM 4445 C C . ALA A 1 545 ? 4.960 2.372 36.469 1.00 62.78 545 ALA A C 1
ATOM 4447 O O . ALA A 1 545 ? 4.329 2.172 35.431 1.00 62.78 545 ALA A O 1
ATOM 4448 N N . ASN A 1 546 ? 4.658 1.744 37.612 1.00 62.75 546 ASN A N 1
ATOM 4449 C CA . ASN A 1 546 ? 3.586 0.751 37.759 1.00 62.75 546 ASN A CA 1
ATOM 4450 C C . ASN A 1 546 ? 2.170 1.335 37.583 1.00 62.75 546 ASN A C 1
ATOM 4452 O O . ASN A 1 546 ? 1.204 0.582 37.449 1.00 62.75 546 ASN A O 1
ATOM 4456 N N . GLU A 1 547 ? 2.024 2.662 37.580 1.00 63.56 547 GLU A N 1
ATOM 4457 C CA . GLU A 1 547 ? 0.740 3.331 37.362 1.00 63.56 547 GLU A CA 1
ATOM 4458 C C . GLU A 1 547 ? 0.532 3.775 35.910 1.00 63.56 547 GLU A C 1
ATOM 4460 O O . GLU A 1 547 ? -0.607 4.007 35.520 1.00 63.56 547 GLU A O 1
ATOM 4465 N N . ILE A 1 548 ? 1.572 3.792 35.066 1.00 62.94 548 ILE A N 1
ATOM 4466 C CA . ILE A 1 548 ? 1.462 4.207 33.655 1.00 62.94 548 ILE A CA 1
ATOM 4467 C C . ILE A 1 548 ? 0.393 3.391 32.889 1.00 62.94 548 ILE A C 1
ATOM 4469 O O . ILE A 1 548 ? -0.454 4.009 32.237 1.00 62.94 548 ILE A O 1
ATOM 4473 N N . PRO A 1 549 ? 0.316 2.043 33.003 1.00 59.12 549 PRO A N 1
ATOM 4474 C CA . PRO A 1 549 ? -0.765 1.272 32.380 1.00 59.12 549 PRO A CA 1
ATOM 4475 C C . PRO A 1 549 ? -2.151 1.603 32.955 1.00 59.12 549 PRO A C 1
ATOM 4477 O O . PRO A 1 549 ? -3.154 1.494 32.247 1.00 59.12 549 PRO A O 1
ATOM 4480 N N . LYS A 1 550 ? -2.219 2.033 34.224 1.00 62.72 550 LYS A N 1
ATOM 4481 C CA . LYS A 1 550 ? -3.473 2.420 34.881 1.00 62.72 550 LYS A CA 1
ATOM 4482 C C . LYS A 1 550 ? -3.969 3.779 34.396 1.00 62.72 550 LYS A C 1
ATOM 4484 O O . LYS A 1 550 ? -5.136 3.912 34.039 1.00 62.72 550 LYS A O 1
ATOM 4489 N N . THR A 1 551 ? -3.092 4.776 34.327 1.00 65.94 551 THR A N 1
ATOM 4490 C CA . THR A 1 551 ? -3.468 6.115 33.863 1.00 65.94 551 THR A CA 1
ATOM 4491 C C . THR A 1 551 ? -3.857 6.090 32.375 1.00 65.94 551 THR A C 1
ATOM 4493 O O . THR A 1 551 ? -4.841 6.725 31.994 1.00 65.94 551 THR A O 1
ATOM 4496 N N . LEU A 1 552 ? -3.195 5.256 31.556 1.00 64.50 552 LEU A N 1
ATOM 4497 C CA . LEU A 1 552 ? -3.603 4.969 30.170 1.00 64.50 552 LEU A CA 1
ATOM 4498 C C . LEU A 1 552 ? -5.011 4.360 30.066 1.00 64.50 552 LEU A C 1
ATOM 4500 O O . LEU A 1 552 ? -5.819 4.812 29.258 1.00 64.50 552 LEU A O 1
ATOM 4504 N N . GLY A 1 553 ? -5.340 3.361 30.892 1.00 63.41 553 GLY A N 1
ATOM 4505 C CA . GLY A 1 553 ? -6.666 2.734 30.867 1.00 63.41 553 GLY A CA 1
ATOM 4506 C C . GLY A 1 553 ? -7.816 3.696 31.201 1.00 63.41 553 GLY A C 1
ATOM 4507 O O . GLY A 1 553 ? -8.931 3.507 30.717 1.00 63.41 553 GLY A O 1
ATOM 4508 N N . VAL A 1 554 ? -7.550 4.755 31.974 1.00 66.50 554 VAL A N 1
ATOM 4509 C CA . VAL A 1 554 ? -8.538 5.796 32.307 1.00 66.50 554 VAL A CA 1
ATOM 4510 C C . VAL A 1 554 ? -8.615 6.897 31.241 1.00 66.50 554 VAL A C 1
ATOM 4512 O O . VAL A 1 554 ? -9.698 7.437 31.027 1.00 66.50 554 VAL A O 1
ATOM 4515 N N . SER A 1 555 ? -7.515 7.225 30.552 1.00 72.00 555 SER A N 1
ATOM 4516 C CA . SER A 1 555 ? -7.504 8.300 29.548 1.00 72.00 555 SER A CA 1
ATOM 4517 C C . SER A 1 555 ? -8.071 7.893 28.185 1.00 72.00 555 SER A C 1
ATOM 4519 O O . SER A 1 555 ? -8.638 8.740 27.497 1.00 72.00 555 SER A O 1
ATOM 4521 N N . ILE A 1 556 ? -7.983 6.613 27.798 1.00 78.38 556 ILE A N 1
ATOM 4522 C CA . ILE A 1 556 ? -8.479 6.125 26.496 1.00 78.38 556 ILE A CA 1
ATOM 4523 C C . ILE A 1 556 ? -9.957 6.506 26.246 1.00 78.38 556 ILE A C 1
ATOM 4525 O O . ILE A 1 556 ? -10.208 7.144 25.223 1.00 78.38 556 ILE A O 1
ATOM 4529 N N . PRO A 1 557 ? -10.937 6.220 27.137 1.00 75.62 557 PRO A N 1
ATOM 4530 C CA . PRO A 1 557 ? -12.330 6.630 26.922 1.00 75.62 557 PRO A CA 1
ATOM 4531 C C . PRO A 1 557 ? -12.492 8.143 26.712 1.00 75.62 557 PRO A C 1
ATOM 4533 O O . PRO A 1 557 ? -13.134 8.555 25.749 1.00 75.62 557 PRO A O 1
ATOM 4536 N N . MET A 1 558 ? -11.841 8.955 27.555 1.00 71.75 558 MET A N 1
ATOM 4537 C CA . MET A 1 558 ? -11.961 10.422 27.555 1.00 71.75 558 MET A CA 1
ATOM 4538 C C . MET A 1 558 ? -11.472 11.058 26.242 1.00 71.75 558 MET A C 1
ATOM 4540 O O . MET A 1 558 ? -11.947 12.118 25.837 1.00 71.75 558 MET A O 1
ATOM 4544 N N . LYS A 1 559 ? -10.541 10.405 25.530 1.00 78.31 559 LYS A N 1
ATOM 4545 C CA . LYS A 1 559 ? -10.034 10.873 24.228 1.00 78.31 559 LYS A CA 1
ATOM 4546 C C . LYS A 1 559 ? -10.889 10.447 23.030 1.00 78.31 559 LYS A C 1
ATOM 4548 O O . LYS A 1 559 ? -10.601 10.881 21.913 1.00 78.31 559 LYS A O 1
ATOM 4553 N N . ALA A 1 560 ? -11.965 9.678 23.218 1.00 83.12 560 ALA A N 1
ATOM 4554 C CA . ALA A 1 560 ? -12.846 9.270 22.120 1.00 83.12 560 ALA A CA 1
ATOM 4555 C C . ALA A 1 560 ? -13.445 10.472 21.361 1.00 83.12 560 ALA A C 1
ATOM 4557 O O . ALA A 1 560 ? -13.511 10.443 20.133 1.00 83.12 560 ALA A O 1
ATOM 4558 N N . THR A 1 561 ? -13.797 11.557 22.059 1.00 81.19 561 THR A N 1
ATOM 4559 C CA . THR A 1 561 ? -14.348 12.786 21.454 1.00 81.19 561 THR A CA 1
ATOM 4560 C C . THR A 1 561 ? -13.383 13.439 20.454 1.00 81.19 561 THR A C 1
ATOM 4562 O O . THR A 1 561 ? -13.812 13.850 19.377 1.00 81.19 561 THR A O 1
ATOM 4565 N N . PHE A 1 562 ? -12.074 13.452 20.741 1.00 81.88 562 PHE A N 1
ATOM 4566 C CA . PHE A 1 562 ? -11.044 13.923 19.801 1.00 81.88 562 PHE A CA 1
ATOM 4567 C C . PHE A 1 562 ? -10.965 13.035 18.548 1.00 81.88 562 PHE A C 1
ATOM 4569 O O . PHE A 1 562 ? -10.872 13.535 17.427 1.00 81.88 562 PHE A O 1
ATOM 4576 N N . PHE A 1 563 ? -11.049 11.710 18.710 1.00 87.56 563 PHE A N 1
ATOM 4577 C CA . PHE A 1 563 ? -11.030 10.799 17.564 1.00 87.56 563 PHE A CA 1
ATOM 4578 C C . PHE A 1 563 ? -12.312 10.882 16.719 1.00 87.56 563 PHE A C 1
ATOM 4580 O O . PHE A 1 563 ? -12.226 10.754 15.499 1.00 87.56 563 PHE A O 1
ATOM 4587 N N . ILE A 1 564 ? -13.474 11.175 17.317 1.00 88.50 564 ILE A N 1
ATOM 4588 C CA . ILE A 1 564 ? -14.724 11.436 16.582 1.00 88.50 564 ILE A CA 1
ATOM 4589 C C . ILE A 1 564 ? -14.578 12.672 15.682 1.00 88.50 564 ILE A C 1
ATOM 4591 O O . ILE A 1 564 ? -14.835 12.575 14.480 1.00 88.50 564 ILE A O 1
ATOM 4595 N N . THR A 1 565 ? -14.106 13.815 16.202 1.00 86.44 565 THR A N 1
ATOM 4596 C CA . THR A 1 565 ? -13.940 15.015 15.358 1.00 86.44 565 THR A CA 1
ATOM 4597 C C . THR A 1 565 ? -12.832 14.841 14.317 1.00 86.44 565 THR A C 1
ATOM 4599 O O . THR A 1 565 ? -12.997 15.263 13.171 1.00 86.44 565 THR A O 1
ATOM 4602 N N . TYR A 1 566 ? -11.753 14.121 14.642 1.00 87.75 566 TYR A N 1
ATOM 4603 C CA . TYR A 1 566 ? -10.730 13.726 13.669 1.00 87.75 566 TYR A CA 1
ATOM 4604 C C . TYR A 1 566 ? -11.302 12.874 12.516 1.00 87.75 566 TYR A C 1
ATOM 4606 O O . TYR A 1 566 ? -10.988 13.138 11.354 1.00 87.75 566 TYR A O 1
ATOM 4614 N N . ILE A 1 567 ? -12.190 11.909 12.793 1.00 91.00 567 ILE A N 1
ATOM 4615 C CA . ILE A 1 567 ? -12.869 11.100 11.759 1.00 91.00 567 ILE A CA 1
ATOM 4616 C C . ILE A 1 567 ? -13.803 11.963 10.893 1.00 91.00 567 ILE A C 1
ATOM 4618 O O . ILE A 1 567 ? -13.855 11.776 9.676 1.00 91.00 567 ILE A O 1
ATOM 4622 N N . MET A 1 568 ? -14.494 12.949 11.470 1.00 89.94 568 MET A N 1
ATOM 4623 C CA . MET A 1 568 ? -15.322 13.887 10.697 1.00 89.94 568 MET A CA 1
ATOM 4624 C C . MET A 1 568 ? -14.479 14.777 9.759 1.00 89.94 568 MET A C 1
ATOM 4626 O O . MET A 1 568 ? -14.904 15.074 8.643 1.00 89.94 568 MET A O 1
ATOM 4630 N N . ILE A 1 569 ? -13.273 15.182 10.173 1.00 88.56 569 ILE A N 1
ATOM 4631 C CA . ILE A 1 569 ? -12.433 16.149 9.440 1.00 88.56 569 ILE A CA 1
ATOM 4632 C C . ILE A 1 569 ? -11.488 15.476 8.437 1.00 88.56 569 ILE A C 1
ATOM 4634 O O . ILE A 1 569 ? -11.410 15.895 7.278 1.00 88.56 569 ILE A O 1
ATOM 4638 N N . ASP A 1 570 ? -10.752 14.435 8.839 1.00 86.62 570 ASP A N 1
ATOM 4639 C CA . ASP A 1 570 ? -9.873 13.724 7.905 1.00 86.62 570 ASP A CA 1
ATOM 4640 C C . ASP A 1 570 ? -10.621 12.668 7.088 1.00 86.62 570 ASP A C 1
ATOM 4642 O O . ASP A 1 570 ? -10.354 12.535 5.895 1.00 86.62 570 ASP A O 1
ATOM 4646 N N . GLY A 1 571 ? -11.598 11.995 7.700 1.00 87.56 571 GLY A N 1
ATOM 4647 C CA . GLY A 1 571 ? -12.444 11.000 7.049 1.00 87.56 571 GLY A CA 1
ATOM 4648 C C . GLY A 1 571 ? -13.524 11.647 6.185 1.00 87.56 571 GLY A C 1
ATOM 4649 O O . GLY A 1 571 ? -13.372 11.714 4.968 1.00 87.56 571 GLY A O 1
ATOM 4650 N N . TRP A 1 572 ? -14.623 12.121 6.782 1.00 91.00 572 TRP A N 1
ATOM 4651 C CA . TRP A 1 572 ? -15.791 12.579 6.009 1.00 91.00 572 TRP A CA 1
ATOM 4652 C C . TRP A 1 572 ? -15.457 13.770 5.097 1.00 91.00 572 TRP A C 1
ATOM 4654 O O . TRP A 1 572 ? -15.607 13.675 3.879 1.00 91.00 572 TRP A O 1
ATOM 4664 N N . ALA A 1 573 ? -14.954 14.873 5.663 1.00 89.44 573 ALA A N 1
ATOM 4665 C CA . ALA A 1 573 ? -14.619 16.069 4.887 1.00 89.44 573 ALA A CA 1
ATOM 4666 C C . ALA A 1 573 ? -13.400 15.863 3.966 1.00 89.44 573 ALA A C 1
ATOM 4668 O O . ALA A 1 573 ? -13.318 16.482 2.907 1.00 89.44 573 ALA A O 1
ATOM 4669 N N . GLY A 1 574 ? -12.474 14.961 4.316 1.00 86.88 574 GLY A N 1
ATOM 4670 C CA . GLY A 1 574 ? -11.363 14.586 3.438 1.00 86.88 574 GLY A CA 1
ATOM 4671 C C . GLY A 1 574 ? -11.822 13.856 2.179 1.00 86.88 574 GLY A C 1
ATOM 4672 O O . GLY A 1 574 ? -11.446 14.251 1.081 1.00 86.88 574 GLY A O 1
ATOM 4673 N N . ILE A 1 575 ? -12.682 12.846 2.321 1.00 89.38 575 ILE A N 1
ATOM 4674 C CA . ILE A 1 575 ? -13.241 12.086 1.194 1.00 89.38 575 ILE A CA 1
ATOM 4675 C C . ILE A 1 575 ? -14.200 12.942 0.350 1.00 89.38 575 ILE A C 1
ATOM 4677 O O . ILE A 1 575 ? -14.167 12.873 -0.879 1.00 89.38 575 ILE A O 1
ATOM 4681 N N . ALA A 1 576 ? -14.991 13.816 0.981 1.00 88.56 576 ALA A N 1
ATOM 4682 C CA . ALA A 1 576 ? -15.810 14.803 0.273 1.00 88.56 576 ALA A CA 1
ATOM 4683 C C . ALA A 1 576 ? -14.973 15.873 -0.465 1.00 88.56 576 ALA A C 1
ATOM 4685 O O . ALA A 1 576 ? -15.430 16.434 -1.459 1.00 88.56 576 ALA A O 1
ATOM 4686 N N . GLY A 1 577 ? -13.739 16.139 -0.023 1.00 85.38 577 GLY A N 1
ATOM 4687 C CA . GLY A 1 577 ? -12.767 16.954 -0.758 1.00 85.38 577 GLY A CA 1
ATOM 4688 C C . GLY A 1 577 ? -12.072 16.197 -1.897 1.00 85.38 577 GLY A C 1
ATOM 4689 O O . GLY A 1 577 ? -11.794 16.783 -2.943 1.00 85.38 577 GLY A O 1
ATOM 4690 N N . GLU A 1 578 ? -11.826 14.895 -1.731 1.00 84.88 578 GLU A N 1
ATOM 4691 C CA . GLU A 1 578 ? -11.125 14.067 -2.721 1.00 84.88 578 GLU A CA 1
ATOM 4692 C C . GLU A 1 578 ? -11.934 13.909 -4.018 1.00 84.88 578 GLU A C 1
ATOM 4694 O O . GLU A 1 578 ? -11.361 14.016 -5.100 1.00 84.88 578 GLU A O 1
ATOM 4699 N N . ILE A 1 579 ? -13.269 13.787 -3.958 1.00 85.44 579 ILE A N 1
ATOM 4700 C CA . ILE A 1 579 ? -14.108 13.769 -5.175 1.00 85.44 579 ILE A CA 1
ATOM 4701 C C . ILE A 1 579 ? -14.001 15.066 -6.000 1.00 85.44 579 ILE A C 1
ATOM 4703 O O . ILE A 1 579 ? -14.048 15.012 -7.229 1.00 85.44 579 ILE A O 1
ATOM 4707 N N . LEU A 1 580 ? -13.772 16.223 -5.363 1.00 83.31 580 LEU A N 1
ATOM 4708 C CA . LEU A 1 580 ? -13.538 17.489 -6.072 1.00 83.31 580 LEU A CA 1
ATOM 4709 C C . LEU A 1 580 ? -12.171 17.531 -6.776 1.00 83.31 580 LEU A C 1
ATOM 4711 O O . LEU A 1 580 ? -11.990 18.345 -7.681 1.00 83.31 580 LEU A O 1
ATOM 4715 N N . ARG A 1 581 ? -11.217 16.676 -6.377 1.00 80.50 581 ARG A N 1
ATOM 4716 C CA . ARG A 1 581 ? -9.844 16.585 -6.908 1.00 80.50 581 ARG A CA 1
ATOM 4717 C C . ARG A 1 581 ? -9.134 17.943 -7.039 1.00 80.50 581 ARG A C 1
ATOM 4719 O O . ARG A 1 581 ? -8.477 18.221 -8.043 1.00 80.50 581 ARG A O 1
ATOM 4726 N N . LEU A 1 582 ? -9.231 18.792 -6.011 1.00 80.44 582 LEU A N 1
ATOM 4727 C CA . LEU A 1 582 ? -8.701 20.167 -6.039 1.00 80.44 582 LEU A CA 1
ATOM 4728 C C . LEU A 1 582 ? -7.201 20.235 -6.389 1.00 80.44 582 LEU A C 1
ATOM 4730 O O . LEU A 1 582 ? -6.806 21.073 -7.195 1.00 80.44 582 LEU A O 1
ATOM 4734 N N . LYS A 1 583 ? -6.378 19.324 -5.844 1.00 79.94 583 LYS A N 1
ATOM 4735 C CA . LYS A 1 583 ? -4.928 19.216 -6.113 1.00 79.94 583 LYS A CA 1
ATOM 4736 C C . LYS A 1 583 ? -4.624 19.098 -7.622 1.00 79.94 583 LYS A C 1
ATOM 4738 O O . LYS A 1 583 ? -4.034 20.034 -8.165 1.00 79.94 583 LYS A O 1
ATOM 4743 N N . PRO A 1 584 ? -5.028 18.027 -8.337 1.00 79.44 584 PRO A N 1
ATOM 4744 C CA . PRO A 1 584 ? -4.774 17.919 -9.773 1.00 79.44 584 PRO A CA 1
ATOM 4745 C C . PRO A 1 584 ? -5.602 18.903 -10.610 1.00 79.44 584 PRO A C 1
ATOM 4747 O O . PRO A 1 584 ? -5.133 19.286 -11.671 1.00 79.44 584 PRO A O 1
ATOM 4750 N N . LEU A 1 585 ? -6.769 19.385 -10.158 1.00 79.62 585 LEU A N 1
ATOM 4751 C CA . LEU A 1 585 ? -7.514 20.423 -10.884 1.00 79.62 585 LEU A CA 1
ATOM 4752 C C . LEU A 1 585 ? -6.737 21.747 -10.933 1.00 79.62 585 LEU A C 1
ATOM 4754 O O . LEU A 1 585 ? -6.620 22.341 -12.005 1.00 79.62 585 LEU A O 1
ATOM 4758 N N . ILE A 1 586 ? -6.175 22.194 -9.806 1.00 81.81 586 ILE A N 1
ATOM 4759 C CA . ILE A 1 586 ? -5.333 23.399 -9.741 1.00 81.81 586 ILE A CA 1
ATOM 4760 C C . ILE A 1 586 ? -4.045 23.183 -10.543 1.00 81.81 586 ILE A C 1
ATOM 4762 O O . ILE A 1 586 ? -3.682 24.038 -11.350 1.00 81.81 586 ILE A O 1
ATOM 4766 N N . ILE A 1 587 ? -3.390 22.025 -10.391 1.00 77.94 587 ILE A N 1
ATOM 4767 C CA . ILE A 1 587 ? -2.171 21.687 -11.144 1.00 77.94 587 ILE A CA 1
ATOM 4768 C C . ILE A 1 587 ? -2.444 21.625 -12.653 1.00 77.94 587 ILE A C 1
ATOM 4770 O O . ILE A 1 587 ? -1.636 22.141 -13.413 1.00 77.94 587 ILE A O 1
ATOM 4774 N N . TYR A 1 588 ? -3.574 21.073 -13.104 1.00 80.44 588 TYR A N 1
ATOM 4775 C CA . TYR A 1 588 ? -3.955 21.037 -14.521 1.00 80.44 588 TYR A CA 1
ATOM 4776 C C . TYR A 1 588 ? -4.169 22.443 -15.085 1.00 80.44 588 TYR A C 1
ATOM 4778 O O . TYR A 1 588 ? -3.640 22.746 -16.147 1.00 80.44 588 TYR A O 1
ATOM 4786 N N . HIS A 1 589 ? -4.865 23.336 -14.372 1.00 78.75 589 HIS A N 1
ATOM 4787 C CA . HIS A 1 589 ? -5.044 24.719 -14.837 1.00 78.75 589 HIS A CA 1
ATOM 4788 C C . HIS A 1 589 ? -3.727 25.509 -14.817 1.00 78.75 589 HIS A C 1
ATOM 4790 O O . HIS A 1 589 ? -3.460 26.261 -15.751 1.00 78.75 589 HIS A O 1
ATOM 4796 N N . PHE A 1 590 ? -2.868 25.302 -13.813 1.00 78.12 590 PHE A N 1
ATOM 4797 C CA . PHE A 1 590 ? -1.539 25.916 -13.756 1.00 78.12 590 PHE A CA 1
ATOM 4798 C C . PHE A 1 590 ? -0.619 25.390 -14.872 1.00 78.12 590 PHE A C 1
ATOM 4800 O O . PHE A 1 590 ? 0.003 26.183 -15.580 1.00 78.12 590 PHE A O 1
ATOM 4807 N N . LYS A 1 591 ? -0.594 24.066 -15.101 1.00 74.56 591 LYS A N 1
ATOM 4808 C CA . LYS A 1 591 ? 0.074 23.444 -16.253 1.00 74.56 591 LYS A CA 1
ATOM 4809 C C . LYS A 1 591 ? -0.465 24.050 -17.553 1.00 74.56 591 LYS A C 1
ATOM 4811 O O . LYS A 1 591 ? 0.318 24.566 -18.338 1.00 74.56 591 LYS A O 1
ATOM 4816 N N . ASN A 1 592 ? -1.782 24.070 -17.755 1.00 75.38 592 ASN A N 1
ATOM 4817 C CA . ASN A 1 592 ? -2.423 24.564 -18.978 1.00 75.38 592 ASN A CA 1
ATOM 4818 C C . ASN A 1 592 ? -2.238 26.080 -19.221 1.00 75.38 592 ASN A C 1
ATOM 4820 O O . ASN A 1 592 ? -2.458 26.541 -20.337 1.00 75.38 592 ASN A O 1
ATOM 4824 N N . LEU A 1 593 ? -1.840 26.855 -18.206 1.00 73.69 593 LEU A N 1
ATOM 4825 C CA . LEU A 1 593 ? -1.565 28.293 -18.321 1.00 73.69 593 LEU A CA 1
ATOM 4826 C C . LEU A 1 593 ? -0.074 28.622 -18.530 1.00 73.69 593 LEU A C 1
ATOM 4828 O O . LEU A 1 593 ? 0.233 29.618 -19.183 1.00 73.69 593 LEU A O 1
ATOM 4832 N N . PHE A 1 594 ? 0.847 27.814 -17.987 1.00 67.19 594 PHE A N 1
ATOM 4833 C CA . PHE A 1 594 ? 2.285 28.140 -17.946 1.00 67.19 594 PHE A CA 1
ATOM 4834 C C . PHE A 1 594 ? 3.233 27.086 -18.548 1.00 67.19 594 PHE A C 1
ATOM 4836 O O . PHE A 1 594 ? 4.380 27.419 -18.849 1.00 67.19 594 PHE A O 1
ATOM 4843 N N . LEU A 1 595 ? 2.802 25.828 -18.687 1.00 66.44 595 LEU A N 1
ATOM 4844 C CA . LEU A 1 595 ? 3.667 24.681 -19.014 1.00 66.44 595 LEU A CA 1
ATOM 4845 C C . LEU A 1 595 ? 3.208 23.867 -20.231 1.00 66.44 595 LEU A C 1
ATOM 4847 O O . LEU A 1 595 ? 4.068 23.311 -20.899 1.00 66.44 595 LEU A O 1
ATOM 4851 N N . VAL A 1 596 ? 1.905 23.795 -20.521 1.00 69.00 596 VAL A N 1
ATOM 4852 C CA . VAL A 1 596 ? 1.346 23.125 -21.711 1.00 69.00 596 VAL A CA 1
ATOM 4853 C C . VAL A 1 596 ? 1.500 24.031 -22.917 1.00 69.00 596 VAL A C 1
ATOM 4855 O O . VAL A 1 596 ? 1.068 25.186 -22.892 1.00 69.00 596 VAL A O 1
ATOM 4858 N N . LYS A 1 597 ? 2.111 23.504 -23.973 1.00 68.44 597 LYS A N 1
ATOM 4859 C CA . LYS A 1 597 ? 2.450 24.257 -25.179 1.00 68.44 597 LYS A CA 1
ATOM 4860 C C . LYS A 1 597 ? 2.077 23.463 -26.429 1.00 68.44 597 LYS A C 1
ATOM 4862 O O . LYS A 1 597 ? 1.433 24.018 -27.316 1.00 68.44 597 LYS A O 1
ATOM 4867 N N . THR A 1 598 ? 2.432 22.178 -26.455 1.00 70.00 598 THR A N 1
ATOM 4868 C CA . THR A 1 598 ? 2.006 21.189 -27.455 1.00 70.00 598 THR A CA 1
ATOM 4869 C C . THR A 1 598 ? 0.714 20.482 -27.020 1.00 70.00 598 THR A C 1
ATOM 4871 O O . THR A 1 598 ? 0.269 20.614 -25.876 1.00 70.00 598 THR A O 1
ATOM 4874 N N . GLU A 1 599 ? 0.096 19.703 -27.913 1.00 69.62 599 GLU A N 1
ATOM 4875 C CA . GLU A 1 599 ? -1.027 18.836 -27.528 1.00 69.62 599 GLU A CA 1
ATOM 4876 C C . GLU A 1 599 ? -0.571 17.617 -26.708 1.00 69.62 599 GLU A C 1
ATOM 4878 O O . GLU A 1 599 ? -1.274 17.228 -25.778 1.00 69.62 599 GLU A O 1
ATOM 4883 N N . LYS A 1 600 ? 0.646 17.098 -26.945 1.00 69.56 600 LYS A N 1
ATOM 4884 C CA . LYS A 1 600 ? 1.243 16.030 -26.122 1.00 69.56 600 LYS A CA 1
ATOM 4885 C C . LYS A 1 600 ? 1.395 16.479 -24.664 1.00 69.56 600 LYS A C 1
ATOM 4887 O O . LYS A 1 600 ? 0.933 15.785 -23.761 1.00 69.56 600 LYS A O 1
ATOM 4892 N N . ASP A 1 601 ? 1.899 17.698 -24.435 1.00 69.44 601 ASP A N 1
ATOM 4893 C CA . ASP A 1 601 ? 1.998 18.298 -23.093 1.00 69.44 601 ASP A CA 1
ATOM 4894 C C . ASP A 1 601 ? 0.631 18.357 -22.387 1.00 69.44 601 ASP A C 1
ATOM 4896 O O . ASP A 1 601 ? 0.554 18.346 -21.158 1.00 69.44 601 ASP A O 1
ATOM 4900 N N . ARG A 1 602 ? -0.464 18.478 -23.151 1.00 70.44 602 ARG A N 1
ATOM 4901 C CA . ARG A 1 602 ? -1.830 18.592 -22.624 1.00 70.44 602 ARG A CA 1
ATOM 4902 C C . ARG A 1 602 ? -2.371 17.249 -22.149 1.00 70.44 602 ARG A C 1
ATOM 4904 O O . ARG A 1 602 ? -3.095 17.218 -21.154 1.00 70.44 602 ARG A O 1
ATOM 4911 N N . ASP A 1 603 ? -2.006 16.166 -22.824 1.00 72.19 603 ASP A N 1
ATOM 4912 C CA . ASP A 1 603 ? -2.338 14.808 -22.401 1.00 72.19 603 ASP A CA 1
ATOM 4913 C C . ASP A 1 603 ? -1.431 14.358 -21.235 1.00 72.19 603 ASP A C 1
ATOM 4915 O O . ASP A 1 603 ? -1.932 13.813 -20.253 1.00 72.19 603 ASP A O 1
ATOM 4919 N N . GLU A 1 604 ? -0.149 14.750 -21.220 1.00 72.75 604 GLU A N 1
ATOM 4920 C CA . GLU A 1 604 ? 0.731 14.648 -20.035 1.00 72.75 604 GLU A CA 1
ATOM 4921 C C . GLU A 1 604 ? 0.260 15.521 -18.849 1.00 72.75 604 GLU A C 1
ATOM 4923 O O . GLU A 1 604 ? 0.500 15.225 -17.674 1.00 72.75 604 GLU A O 1
ATOM 4928 N N . ALA A 1 605 ? -0.416 16.641 -19.118 1.00 73.12 605 ALA A N 1
ATOM 4929 C CA . ALA A 1 605 ? -1.058 17.453 -18.086 1.00 73.12 605 ALA A CA 1
ATOM 4930 C C . ALA A 1 605 ? -2.365 16.839 -17.571 1.00 73.12 605 ALA A C 1
ATOM 4932 O O . ALA A 1 605 ? -2.751 17.131 -16.439 1.00 73.12 605 ALA A O 1
ATOM 4933 N N . MET A 1 606 ? -3.023 16.009 -18.384 1.00 71.69 606 MET A N 1
ATOM 4934 C CA . MET A 1 606 ? -4.268 15.311 -18.063 1.00 71.69 606 MET A CA 1
ATOM 4935 C C . MET A 1 606 ? -4.048 14.051 -17.213 1.00 71.69 606 MET A C 1
ATOM 4937 O O . MET A 1 606 ? -5.025 13.560 -16.642 1.00 71.69 606 MET A O 1
ATOM 4941 N N . ASP A 1 607 ? -2.811 13.545 -17.097 1.00 74.31 607 ASP A N 1
ATOM 4942 C CA . ASP A 1 607 ? -2.499 12.376 -16.267 1.00 74.31 607 ASP A CA 1
ATOM 4943 C C . ASP A 1 607 ? -3.051 12.546 -14.831 1.00 74.31 607 ASP A C 1
ATOM 4945 O O . ASP A 1 607 ? -2.643 13.456 -14.096 1.00 74.31 607 ASP A O 1
ATOM 4949 N N . PRO A 1 608 ? -4.013 11.701 -14.415 1.00 74.75 608 PRO A N 1
ATOM 4950 C CA . PRO A 1 608 ? -4.623 11.772 -13.097 1.00 74.75 608 PRO A CA 1
ATOM 4951 C C . PRO A 1 608 ? -3.722 11.227 -11.985 1.00 74.75 608 PRO A C 1
ATOM 4953 O O . PRO A 1 608 ? -4.065 11.455 -10.819 1.00 74.75 608 PRO A O 1
ATOM 4956 N N . GLY A 1 609 ? -2.657 10.494 -12.330 1.00 82.25 609 GLY A N 1
ATOM 4957 C CA . GLY A 1 609 ? -1.901 9.626 -11.432 1.00 82.25 609 GLY A CA 1
ATOM 4958 C C . GLY A 1 609 ? -2.672 8.368 -11.006 1.00 82.25 609 GLY A C 1
ATOM 4959 O O . GLY A 1 609 ? -3.881 8.225 -11.249 1.00 82.25 609 GLY A O 1
ATOM 4960 N N . SER A 1 610 ? -1.965 7.457 -10.336 1.00 83.38 610 SER A N 1
ATOM 4961 C CA . SER A 1 610 ? -2.559 6.292 -9.676 1.00 83.38 610 SER A CA 1
ATOM 4962 C C . SER A 1 610 ? -3.298 6.617 -8.376 1.00 83.38 610 SER A C 1
ATOM 4964 O O . SER A 1 610 ? -3.317 7.746 -7.879 1.00 83.38 610 SER A O 1
ATOM 4966 N N . ILE A 1 611 ? -3.954 5.591 -7.825 1.00 85.88 611 ILE A N 1
ATOM 4967 C CA . ILE A 1 611 ? -4.451 5.601 -6.449 1.00 85.88 611 ILE A CA 1
ATOM 4968 C C . ILE A 1 611 ? -3.239 5.806 -5.531 1.00 85.88 611 ILE A C 1
ATOM 4970 O O . ILE A 1 611 ? -2.315 4.996 -5.555 1.00 85.88 611 ILE A O 1
ATOM 4974 N N . GLU A 1 612 ? -3.249 6.832 -4.676 1.00 85.25 612 GLU A N 1
ATOM 4975 C CA . GLU A 1 612 ? -2.183 7.040 -3.688 1.00 85.25 612 GLU A CA 1
ATOM 4976 C C . GLU A 1 612 ? -2.250 5.974 -2.568 1.00 85.25 612 GLU A C 1
ATOM 4978 O O . GLU A 1 612 ? -2.639 6.258 -1.432 1.00 85.25 612 GLU A O 1
ATOM 4983 N N . PHE A 1 613 ? -1.877 4.723 -2.860 1.00 90.25 613 PHE A N 1
ATOM 4984 C CA . PHE A 1 613 ? -1.919 3.605 -1.908 1.00 90.25 613 PHE A CA 1
ATOM 4985 C C . PHE A 1 613 ? -1.080 3.905 -0.658 1.00 90.25 613 PHE A C 1
ATOM 4987 O O . PHE A 1 613 ? -1.513 3.656 0.467 1.00 90.25 613 PHE A O 1
ATOM 4994 N N . ALA A 1 614 ? 0.085 4.535 -0.855 1.00 89.88 614 ALA A N 1
ATOM 4995 C CA . ALA A 1 614 ? 1.006 4.939 0.205 1.00 89.88 614 ALA A CA 1
ATOM 4996 C C . ALA A 1 614 ? 0.412 5.921 1.238 1.00 89.88 614 ALA A C 1
ATOM 4998 O O . ALA A 1 614 ? 0.901 5.952 2.368 1.00 89.88 614 ALA A O 1
ATOM 4999 N N . THR A 1 615 ? -0.614 6.705 0.879 1.00 90.44 615 THR A N 1
ATOM 5000 C CA . THR A 1 615 ? -1.322 7.626 1.793 1.00 90.44 615 THR A CA 1
ATOM 5001 C C . THR A 1 615 ? -2.663 7.057 2.248 1.00 90.44 615 THR A C 1
ATOM 5003 O O . THR A 1 615 ? -3.033 7.184 3.416 1.00 90.44 615 THR A O 1
ATOM 5006 N N . SER A 1 616 ? -3.379 6.403 1.335 1.00 91.38 616 SER A N 1
ATOM 5007 C CA . SER A 1 616 ? -4.765 5.993 1.534 1.00 91.38 616 SER A CA 1
ATOM 5008 C C . SER A 1 616 ? -4.881 4.752 2.411 1.00 91.38 616 SER A C 1
ATOM 5010 O O . SER A 1 616 ? -5.627 4.778 3.386 1.00 91.38 616 SER A O 1
ATOM 5012 N N . GLU A 1 617 ? -4.123 3.686 2.134 1.00 93.12 617 GLU A N 1
ATOM 5013 C CA . GLU A 1 617 ? -4.244 2.430 2.887 1.00 93.12 617 GLU A CA 1
ATOM 5014 C C . GLU A 1 617 ? -3.906 2.595 4.387 1.00 93.12 617 GLU A C 1
ATOM 5016 O O . GLU A 1 617 ? -4.723 2.177 5.211 1.00 93.12 617 GLU A O 1
ATOM 5021 N N . PRO A 1 618 ? -2.832 3.303 4.797 1.00 94.62 618 PRO A N 1
ATOM 5022 C CA . PRO A 1 618 ? -2.549 3.547 6.214 1.00 94.62 618 PRO A CA 1
ATOM 5023 C C . PRO A 1 618 ? -3.630 4.353 6.947 1.00 94.62 618 PRO A C 1
ATOM 5025 O O . PRO A 1 618 ? -3.885 4.087 8.123 1.00 94.62 618 PRO A O 1
ATOM 5028 N N . ARG A 1 619 ? -4.309 5.291 6.266 1.00 91.94 619 ARG A N 1
ATOM 5029 C CA . ARG A 1 619 ? -5.463 6.014 6.831 1.00 91.94 619 ARG A CA 1
ATOM 5030 C C . ARG A 1 619 ? -6.621 5.054 7.124 1.00 91.94 619 ARG A C 1
ATOM 5032 O O . ARG A 1 619 ? -7.204 5.123 8.202 1.00 91.94 619 ARG A O 1
ATOM 5039 N N . ILE A 1 620 ? -6.929 4.126 6.211 1.00 94.88 620 ILE A N 1
ATOM 5040 C CA . ILE A 1 620 ? -7.971 3.109 6.443 1.00 94.88 620 ILE A CA 1
ATOM 5041 C C . ILE A 1 620 ? -7.597 2.221 7.643 1.00 94.88 620 ILE A C 1
ATOM 5043 O O . ILE A 1 620 ? -8.435 1.968 8.508 1.00 94.88 620 ILE A O 1
ATOM 5047 N N . GLN A 1 621 ? -6.333 1.793 7.742 1.00 95.44 621 GLN A N 1
ATOM 5048 C CA . GLN A 1 621 ? -5.846 0.980 8.865 1.00 95.44 621 GLN A CA 1
ATOM 5049 C C . GLN A 1 621 ? -5.960 1.701 10.218 1.00 95.44 621 GLN A C 1
ATOM 5051 O O . GLN A 1 621 ? -6.257 1.064 11.228 1.00 95.44 621 GLN A O 1
ATOM 5056 N N . LEU A 1 622 ? -5.769 3.026 10.255 1.00 94.25 622 LEU A N 1
ATOM 5057 C CA . LEU A 1 622 ? -5.993 3.827 11.462 1.00 94.25 622 LEU A CA 1
ATOM 5058 C C . LEU A 1 622 ? -7.470 3.814 11.886 1.00 94.25 622 LEU A C 1
ATOM 5060 O O . LEU A 1 622 ? -7.753 3.706 13.076 1.00 94.25 622 LEU A O 1
ATOM 5064 N N . TYR A 1 623 ? -8.418 3.854 10.945 1.00 95.31 623 TYR A N 1
ATOM 5065 C CA . TYR A 1 623 ? -9.841 3.722 11.278 1.00 95.31 623 TYR A CA 1
ATOM 5066 C C . TYR A 1 623 ? -10.226 2.289 11.676 1.00 95.31 623 TYR A C 1
ATOM 5068 O O . TYR A 1 623 ? -11.032 2.128 12.589 1.00 95.31 623 TYR A O 1
ATOM 5076 N N . PHE A 1 624 ? -9.608 1.249 11.100 1.00 96.81 624 PHE A N 1
ATOM 5077 C CA . PHE A 1 624 ? -9.739 -0.117 11.631 1.00 96.81 624 PHE A CA 1
ATOM 5078 C C . PHE A 1 624 ? -9.253 -0.208 13.082 1.00 96.81 624 PHE A C 1
ATOM 5080 O O . PHE A 1 624 ? -9.964 -0.750 13.925 1.00 96.81 624 PHE A O 1
ATOM 5087 N N . LEU A 1 625 ? -8.086 0.364 13.395 1.00 95.88 625 LEU A N 1
ATOM 5088 C CA . LEU A 1 625 ? -7.555 0.416 14.758 1.00 95.88 625 LEU A CA 1
ATOM 5089 C C . LEU A 1 625 ? -8.502 1.149 15.714 1.00 95.88 625 LEU A C 1
ATOM 5091 O O . LEU A 1 625 ? -8.871 0.590 16.743 1.00 95.88 625 LEU A O 1
ATOM 5095 N N . LEU A 1 626 ? -8.933 2.365 15.366 1.00 94.62 626 LEU A N 1
ATOM 5096 C CA . LEU A 1 626 ? -9.848 3.152 16.196 1.00 94.62 626 LEU A CA 1
ATOM 5097 C C . LEU A 1 626 ? -11.178 2.422 16.419 1.00 94.62 626 LEU A C 1
ATOM 5099 O O . LEU A 1 626 ? -11.639 2.343 17.554 1.00 94.62 626 LEU A O 1
ATOM 5103 N N . GLY A 1 627 ? -11.767 1.836 15.375 1.00 95.19 627 GLY A N 1
ATOM 5104 C CA . GLY A 1 627 ? -13.012 1.081 15.496 1.00 95.19 627 GLY A CA 1
ATOM 5105 C C . GLY A 1 627 ? -12.865 -0.159 16.376 1.00 95.19 627 GLY A C 1
ATOM 5106 O O . GLY A 1 627 ? -13.682 -0.373 17.267 1.00 95.19 627 GLY A O 1
ATOM 5107 N N . LEU A 1 628 ? -11.809 -0.954 16.183 1.00 95.50 628 LEU A N 1
ATOM 5108 C CA . LEU A 1 628 ? -11.584 -2.177 16.960 1.00 95.50 628 LEU A CA 1
ATOM 5109 C C . LEU A 1 628 ? -11.222 -1.896 18.424 1.00 95.50 628 LEU A C 1
ATOM 5111 O O . LEU A 1 628 ? -11.642 -2.655 19.295 1.00 95.50 628 LEU A O 1
ATOM 5115 N N . VAL A 1 629 ? -10.477 -0.824 18.715 1.00 93.44 629 VAL A N 1
ATOM 5116 C CA . VAL A 1 629 ? -10.177 -0.387 20.092 1.00 93.44 629 VAL A CA 1
ATOM 5117 C C . VAL A 1 629 ? -11.437 0.141 20.777 1.00 93.44 629 VAL A C 1
ATOM 5119 O O . VAL A 1 629 ? -11.767 -0.288 21.882 1.00 93.44 629 VAL A O 1
ATOM 5122 N N . TYR A 1 630 ? -12.168 1.055 20.133 1.00 92.62 630 TYR A N 1
ATOM 5123 C CA . TYR A 1 630 ? -13.281 1.742 20.785 1.00 92.62 630 TYR A CA 1
ATOM 5124 C C . TYR A 1 630 ? -14.605 0.962 20.783 1.00 92.62 630 TYR A C 1
ATOM 5126 O O . TYR A 1 630 ? -15.468 1.277 21.601 1.00 92.62 630 TYR A O 1
ATOM 5134 N N . ALA A 1 631 ? -14.761 -0.105 19.987 1.00 93.75 631 ALA A N 1
ATOM 5135 C CA . ALA A 1 631 ? -15.975 -0.935 19.965 1.00 93.75 631 ALA A CA 1
ATOM 5136 C C . ALA A 1 631 ? -16.427 -1.435 21.351 1.00 93.75 631 ALA A C 1
ATOM 5138 O O . ALA A 1 631 ? -17.621 -1.435 21.646 1.00 93.75 631 ALA A O 1
ATOM 5139 N N . ALA A 1 632 ? -15.484 -1.837 22.211 1.00 90.19 632 ALA A N 1
ATOM 5140 C CA . ALA A 1 632 ? -15.765 -2.320 23.567 1.00 90.19 632 ALA A CA 1
ATOM 5141 C C . ALA A 1 632 ? -15.747 -1.212 24.646 1.00 90.19 632 ALA A C 1
ATOM 5143 O O . ALA A 1 632 ? -16.062 -1.486 25.806 1.00 90.19 632 ALA A O 1
ATOM 5144 N N . VAL A 1 633 ? -15.372 0.022 24.285 1.00 88.75 633 VAL A N 1
ATOM 5145 C CA . VAL A 1 633 ? -15.002 1.112 25.212 1.00 88.75 633 VAL A CA 1
ATOM 5146 C C . VAL A 1 633 ? -15.962 2.305 25.100 1.00 88.75 633 VAL A C 1
ATOM 5148 O O . VAL A 1 633 ? -16.532 2.735 26.104 1.00 88.75 633 VAL A O 1
ATOM 5151 N N . THR A 1 634 ? -16.171 2.807 23.880 1.00 89.12 634 THR A N 1
ATOM 5152 C CA . THR A 1 634 ? -17.068 3.916 23.508 1.00 89.12 634 THR A CA 1
ATOM 5153 C C . THR A 1 634 ? -17.788 3.583 22.187 1.00 89.12 634 THR A C 1
ATOM 5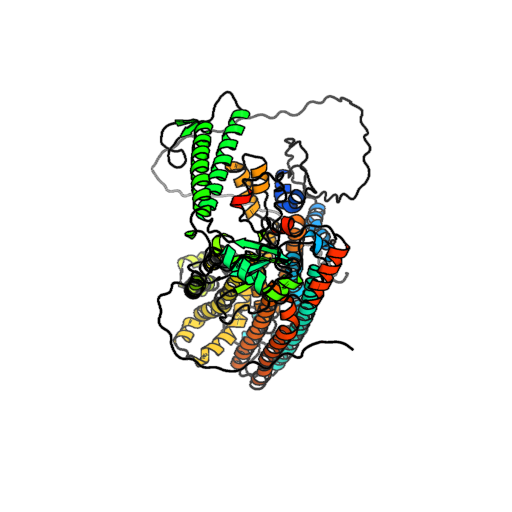155 O O . THR A 1 634 ? -17.416 4.086 21.123 1.00 89.12 634 THR A O 1
ATOM 5158 N N . PRO A 1 635 ? -18.860 2.760 22.225 1.00 91.31 635 PRO A N 1
ATOM 5159 C CA . PRO A 1 635 ? -19.602 2.327 21.033 1.00 91.31 635 PRO A CA 1
ATOM 5160 C C . PRO A 1 635 ? -20.010 3.450 20.070 1.00 91.31 635 PRO A C 1
ATOM 5162 O O . PRO A 1 635 ? -20.057 3.241 18.860 1.00 91.31 635 PRO A O 1
ATOM 5165 N N . ILE A 1 636 ? -20.260 4.656 20.596 1.00 90.88 636 ILE A N 1
ATOM 5166 C CA . ILE A 1 636 ? -20.717 5.829 19.839 1.00 90.88 636 ILE A CA 1
ATOM 5167 C C . ILE A 1 636 ? -19.764 6.268 18.714 1.00 90.88 636 ILE A C 1
ATOM 5169 O O . ILE A 1 636 ? -20.182 6.996 17.820 1.00 90.88 636 ILE A O 1
ATOM 5173 N N . LEU A 1 637 ? -18.499 5.831 18.733 1.00 92.19 637 LEU A N 1
ATOM 5174 C CA . LEU A 1 637 ? -17.511 6.134 17.694 1.00 92.19 637 LEU A CA 1
ATOM 5175 C C . LEU A 1 637 ? -17.749 5.316 16.404 1.00 92.19 637 LEU A C 1
ATOM 5177 O O . LEU A 1 637 ? -17.395 5.759 15.310 1.00 92.19 637 LEU A O 1
ATOM 5181 N N . LEU A 1 638 ? -18.398 4.148 16.500 1.00 94.25 638 LEU A N 1
ATOM 5182 C CA . LEU A 1 638 ? -18.559 3.214 15.379 1.00 94.25 638 LEU A CA 1
ATOM 5183 C C . LEU A 1 638 ? -19.443 3.729 14.220 1.00 94.25 638 LEU A C 1
ATOM 5185 O O . LEU A 1 638 ? -19.037 3.549 13.069 1.00 94.25 638 LEU A O 1
ATOM 5189 N N . PRO A 1 639 ? -20.584 4.421 14.436 1.00 95.25 639 PRO A N 1
ATOM 5190 C CA . PRO A 1 639 ? -21.360 5.004 13.338 1.00 95.25 639 PRO A CA 1
ATOM 5191 C C . PRO A 1 639 ? -20.568 6.016 12.501 1.00 95.25 639 PRO A C 1
ATOM 5193 O O . PRO A 1 639 ? -20.733 6.059 11.283 1.00 95.25 639 PRO A O 1
ATOM 5196 N N . PHE A 1 640 ? -19.658 6.785 13.113 1.00 94.62 640 PHE A N 1
ATOM 5197 C CA . PHE A 1 640 ? -18.805 7.729 12.380 1.00 94.62 640 PHE A CA 1
ATOM 5198 C C . PHE A 1 640 ? -17.846 7.008 11.426 1.00 94.62 640 PHE A C 1
ATOM 5200 O O . PHE A 1 640 ? -17.650 7.444 10.287 1.00 94.62 640 PHE A O 1
ATOM 5207 N N . ILE A 1 641 ? -17.317 5.863 11.865 1.00 95.44 641 ILE A N 1
ATOM 5208 C CA . ILE A 1 641 ? -16.505 4.953 11.051 1.00 95.44 641 ILE A CA 1
ATOM 5209 C C . ILE A 1 641 ? -17.339 4.301 9.937 1.00 95.44 641 ILE A C 1
ATOM 5211 O O . ILE A 1 641 ? -16.876 4.233 8.799 1.00 95.44 641 ILE A O 1
ATOM 5215 N N . LEU A 1 642 ? -18.577 3.877 10.209 1.00 96.44 642 LEU A N 1
ATOM 5216 C CA . LEU A 1 642 ? -19.465 3.308 9.186 1.00 96.44 642 LEU A CA 1
ATOM 5217 C C . LEU A 1 642 ? -19.814 4.307 8.078 1.00 96.44 642 LEU A C 1
ATOM 5219 O O . LEU A 1 642 ? -19.732 3.957 6.900 1.00 96.44 642 LEU A O 1
ATOM 5223 N N . VAL A 1 643 ? -20.143 5.553 8.434 1.00 96.00 643 VAL A N 1
ATOM 5224 C CA . VAL A 1 643 ? -20.394 6.622 7.452 1.00 96.00 643 VAL A CA 1
ATOM 5225 C C . VAL A 1 643 ? -19.138 6.906 6.625 1.00 96.00 643 VAL A C 1
ATOM 5227 O O . VAL A 1 643 ? -19.243 7.050 5.407 1.00 96.00 643 VAL A O 1
ATOM 5230 N N . PHE A 1 644 ? -17.946 6.904 7.241 1.00 95.50 644 PHE A N 1
ATOM 5231 C CA . PHE A 1 644 ? -16.687 7.001 6.497 1.00 95.50 644 PHE A CA 1
ATOM 5232 C C . PHE A 1 644 ? -16.533 5.852 5.489 1.00 95.50 644 PHE A C 1
ATOM 5234 O O . PHE A 1 644 ? -16.318 6.116 4.308 1.00 95.50 644 PHE A O 1
ATOM 5241 N N . PHE A 1 645 ? -16.660 4.592 5.922 1.00 96.19 645 PHE A N 1
ATOM 5242 C CA . PHE A 1 645 ? -16.459 3.435 5.045 1.00 96.19 645 PHE A CA 1
ATOM 5243 C C . PHE A 1 645 ? -17.468 3.398 3.889 1.00 96.19 645 PHE A C 1
ATOM 5245 O O . PHE A 1 645 ? -17.077 3.125 2.755 1.00 96.19 645 PHE A O 1
ATOM 5252 N N . GLY A 1 646 ? -18.739 3.721 4.152 1.00 95.38 646 GLY A N 1
ATOM 5253 C CA . GLY A 1 646 ? -19.784 3.784 3.130 1.00 95.38 646 GLY A CA 1
ATOM 5254 C C . GLY A 1 646 ? -19.543 4.892 2.102 1.00 95.38 646 GLY A C 1
ATOM 5255 O O . GLY A 1 646 ? -19.573 4.632 0.898 1.00 95.38 646 GLY A O 1
ATOM 5256 N N . LEU A 1 647 ? -19.241 6.113 2.559 1.00 93.88 647 LEU A N 1
ATOM 5257 C CA . LEU A 1 647 ? -18.955 7.247 1.676 1.00 93.88 647 LEU A CA 1
ATOM 5258 C C . LEU A 1 647 ? -17.683 7.009 0.848 1.00 93.88 647 LEU A C 1
ATOM 5260 O O . LEU A 1 647 ? -17.690 7.204 -0.368 1.00 93.88 647 LEU A O 1
ATOM 5264 N N . ALA A 1 648 ? -16.606 6.551 1.490 1.00 94.00 648 ALA A N 1
ATOM 5265 C CA . ALA A 1 648 ? -15.326 6.305 0.837 1.00 94.00 648 ALA A CA 1
ATOM 5266 C C . ALA A 1 648 ? -15.402 5.173 -0.194 1.00 94.00 648 ALA A C 1
ATOM 5268 O O . ALA A 1 648 ? -14.845 5.323 -1.278 1.00 94.00 648 ALA A O 1
ATOM 5269 N N . TYR A 1 649 ? -16.143 4.092 0.081 1.00 95.19 649 TYR A N 1
ATOM 5270 C CA . TYR A 1 649 ? -16.376 3.034 -0.904 1.00 95.19 649 TYR A CA 1
ATOM 5271 C C . TYR A 1 649 ? -17.014 3.580 -2.192 1.00 95.19 649 TYR A C 1
ATOM 5273 O O . TYR A 1 649 ? -16.520 3.303 -3.284 1.00 95.19 649 TYR A O 1
ATOM 5281 N N . VAL A 1 650 ? -18.069 4.397 -2.082 1.00 94.44 650 VAL A N 1
ATOM 5282 C CA . VAL A 1 650 ? -18.770 4.950 -3.256 1.00 94.44 650 VAL A CA 1
ATOM 5283 C C . VAL A 1 650 ? -17.910 5.987 -3.994 1.00 94.44 650 VAL A C 1
ATOM 5285 O O . VAL A 1 650 ? -17.849 5.954 -5.225 1.00 94.44 650 VAL A O 1
ATOM 5288 N N . VAL A 1 651 ? -17.195 6.861 -3.272 1.00 93.50 651 VAL A N 1
ATOM 5289 C CA . VAL A 1 651 ? -16.284 7.860 -3.868 1.00 93.50 651 VAL A CA 1
ATOM 5290 C C . VAL A 1 651 ? -15.118 7.191 -4.599 1.00 93.50 651 VAL A C 1
ATOM 5292 O O . VAL A 1 651 ? -14.937 7.439 -5.793 1.00 93.50 651 VAL A O 1
ATOM 5295 N N . PHE A 1 652 ? -14.370 6.294 -3.948 1.00 93.38 652 PHE A N 1
ATOM 5296 C CA . PHE A 1 652 ? -13.245 5.623 -4.603 1.00 93.38 652 PHE A CA 1
ATOM 5297 C C . PHE A 1 652 ? -13.705 4.720 -5.749 1.00 93.38 652 PHE A C 1
ATOM 5299 O O . PHE A 1 652 ? -13.040 4.689 -6.781 1.00 93.38 652 PHE A O 1
ATOM 5306 N N . ARG A 1 653 ? -14.865 4.049 -5.648 1.00 93.75 653 ARG A N 1
ATOM 5307 C CA . ARG A 1 653 ? -15.418 3.262 -6.765 1.00 93.75 653 ARG A CA 1
ATOM 5308 C C . ARG A 1 653 ? -15.698 4.150 -7.978 1.00 93.75 653 ARG A C 1
ATOM 5310 O O . ARG A 1 653 ? -15.285 3.815 -9.086 1.00 93.75 653 ARG A O 1
ATOM 5317 N N . HIS A 1 654 ? -16.313 5.315 -7.772 1.00 91.69 654 HIS A N 1
ATOM 5318 C CA . HIS A 1 654 ? -16.543 6.292 -8.837 1.00 91.69 654 HIS A CA 1
ATOM 5319 C C . HIS A 1 654 ? -15.233 6.796 -9.473 1.00 91.69 654 HIS A C 1
ATOM 5321 O O . HIS A 1 654 ? -15.140 6.894 -10.700 1.00 91.69 654 HIS A O 1
ATOM 5327 N N . GLN A 1 655 ? -14.210 7.091 -8.666 1.00 91.44 655 GLN A N 1
ATOM 5328 C CA . GLN A 1 655 ? -12.920 7.584 -9.160 1.00 91.44 655 GLN A CA 1
ATOM 5329 C C . GLN A 1 655 ? -12.075 6.498 -9.846 1.00 91.44 655 GLN A C 1
ATOM 5331 O O . GLN A 1 655 ? -11.386 6.791 -10.818 1.00 91.44 655 GLN A O 1
ATOM 5336 N N . ILE A 1 656 ? -12.138 5.240 -9.407 1.00 91.50 656 ILE A N 1
ATOM 5337 C CA . ILE A 1 656 ? -11.430 4.112 -10.039 1.00 91.50 656 ILE A CA 1
ATOM 5338 C C . ILE A 1 656 ? -12.030 3.771 -11.413 1.00 91.50 656 ILE A C 1
ATOM 5340 O O . ILE A 1 656 ? -11.297 3.392 -12.332 1.00 91.50 656 ILE A O 1
ATOM 5344 N N . ILE A 1 657 ? -13.343 3.963 -11.579 1.00 88.94 657 ILE A N 1
ATOM 5345 C CA . ILE A 1 657 ? -14.031 3.826 -12.869 1.00 88.94 657 ILE A CA 1
ATOM 5346 C C . ILE A 1 657 ? -13.677 4.990 -13.809 1.00 88.94 657 ILE A C 1
ATOM 5348 O O . ILE A 1 657 ? -13.323 4.752 -14.958 1.00 88.94 657 ILE A O 1
ATOM 5352 N N . ASN A 1 658 ? -13.749 6.244 -13.348 1.00 86.00 658 ASN A N 1
ATOM 5353 C CA . ASN A 1 658 ? -13.679 7.405 -14.249 1.00 86.00 658 ASN A CA 1
ATOM 5354 C C . ASN A 1 658 ? -12.301 8.068 -14.379 1.00 86.00 658 ASN A C 1
ATOM 5356 O O . ASN A 1 658 ? -12.023 8.699 -15.401 1.00 86.00 658 ASN A O 1
ATOM 5360 N N . VAL A 1 659 ? -11.455 7.955 -13.355 1.00 87.00 659 VAL A N 1
ATOM 5361 C CA . VAL A 1 659 ? -10.299 8.837 -13.157 1.00 87.00 659 VAL A CA 1
ATOM 5362 C C . VAL A 1 659 ? -8.979 8.077 -13.072 1.00 87.00 659 VAL A C 1
ATOM 5364 O O . VAL A 1 659 ? -8.187 8.196 -13.999 1.00 87.00 659 VAL A O 1
ATOM 5367 N N . TYR A 1 660 ? -8.710 7.339 -11.988 1.00 89.38 660 TYR A N 1
ATOM 5368 C CA . TYR A 1 660 ? -7.354 6.855 -11.678 1.00 89.38 660 TYR A CA 1
ATOM 5369 C C . TYR A 1 660 ? -6.841 5.849 -12.718 1.00 89.38 660 TYR A C 1
ATOM 5371 O O . TYR A 1 660 ? -7.499 4.838 -12.989 1.00 89.38 660 TYR A O 1
ATOM 5379 N N . ASN A 1 661 ? -5.647 6.094 -13.259 1.00 86.38 661 ASN A N 1
ATOM 5380 C CA . ASN A 1 661 ? -4.941 5.153 -14.130 1.00 86.38 661 ASN A CA 1
ATOM 5381 C C . ASN A 1 661 ? -3.984 4.284 -13.293 1.00 86.38 661 ASN A C 1
ATOM 5383 O O . ASN A 1 661 ? -3.442 4.769 -12.308 1.00 86.38 661 ASN A O 1
ATOM 5387 N N . GLN A 1 662 ? -3.775 3.009 -13.633 1.00 86.44 662 GLN A N 1
ATOM 5388 C CA . GLN A 1 662 ? -2.944 2.119 -12.805 1.00 86.44 662 GLN A CA 1
ATOM 5389 C C . GLN A 1 662 ? -1.512 2.045 -13.362 1.00 86.44 662 GLN A C 1
ATOM 5391 O O . GLN A 1 662 ? -1.288 1.475 -14.429 1.00 86.44 662 GLN A O 1
ATOM 5396 N N . GLU A 1 663 ? -0.553 2.636 -12.639 1.00 86.56 663 GLU A N 1
ATOM 5397 C CA . GLU A 1 663 ? 0.873 2.710 -13.018 1.00 86.56 663 GLU A CA 1
ATOM 5398 C C . GLU A 1 663 ? 1.530 1.320 -13.128 1.00 86.56 663 GLU A C 1
ATOM 5400 O O . GLU A 1 663 ? 2.310 1.076 -14.043 1.00 86.56 663 GLU A O 1
ATOM 5405 N N . TYR A 1 664 ? 1.161 0.391 -12.243 1.00 91.19 664 TYR A N 1
ATOM 5406 C CA . TYR A 1 664 ? 1.625 -1.002 -12.199 1.00 91.19 664 TYR A CA 1
ATOM 5407 C C . TYR A 1 664 ? 0.439 -1.957 -11.962 1.00 91.19 664 TYR A C 1
ATOM 5409 O O . TYR A 1 664 ? -0.661 -1.510 -11.642 1.00 91.19 664 TYR A O 1
ATOM 5417 N N . GLU A 1 665 ? 0.636 -3.273 -12.089 1.00 91.38 665 GLU A N 1
ATOM 5418 C CA . GLU A 1 665 ? -0.336 -4.289 -11.641 1.00 91.38 665 GLU A CA 1
ATOM 5419 C C . GLU A 1 665 ? 0.376 -5.405 -10.862 1.00 91.38 665 GLU A C 1
ATOM 5421 O O . GLU A 1 665 ? 1.105 -6.217 -11.436 1.00 91.38 665 GLU A O 1
ATOM 5426 N N . SER A 1 666 ? 0.151 -5.421 -9.546 1.00 90.50 666 SER A N 1
ATOM 5427 C CA . SER A 1 666 ? 0.726 -6.343 -8.559 1.00 90.50 666 SER A CA 1
ATOM 5428 C C . SER A 1 666 ? -0.190 -7.542 -8.252 1.00 90.50 666 SER A C 1
ATOM 5430 O O . SER A 1 666 ? 0.191 -8.443 -7.492 1.00 90.50 666 SER A O 1
ATOM 5432 N N . ALA A 1 667 ? -1.398 -7.582 -8.828 1.00 92.88 667 ALA A N 1
ATOM 5433 C CA . ALA A 1 667 ? -2.398 -8.631 -8.646 1.00 92.88 667 ALA A CA 1
ATOM 5434 C C . ALA A 1 667 ? -2.725 -8.902 -7.161 1.00 92.88 667 ALA A C 1
ATOM 5436 O O . ALA A 1 667 ? -2.758 -10.048 -6.702 1.00 92.88 667 ALA A O 1
ATOM 5437 N N . ALA A 1 668 ? -2.916 -7.834 -6.385 1.00 94.38 668 ALA A N 1
ATOM 5438 C CA . ALA A 1 668 ? -3.210 -7.829 -4.953 1.00 94.38 668 ALA A CA 1
ATOM 5439 C C . ALA A 1 668 ? -2.127 -8.433 -4.032 1.00 94.38 668 ALA A C 1
ATOM 5441 O O . ALA A 1 668 ? -2.416 -8.821 -2.896 1.00 94.38 668 ALA A O 1
ATOM 5442 N N . ALA A 1 669 ? -0.852 -8.459 -4.445 1.00 93.31 669 ALA A N 1
ATOM 5443 C CA . ALA A 1 669 ? 0.256 -8.963 -3.617 1.00 93.31 669 ALA A CA 1
ATOM 5444 C C . ALA A 1 669 ? 0.485 -8.191 -2.292 1.00 93.31 669 ALA A C 1
ATOM 5446 O O . ALA A 1 669 ? 1.246 -8.647 -1.435 1.00 93.31 669 ALA A O 1
ATOM 5447 N N . PHE A 1 670 ? -0.167 -7.037 -2.096 1.00 94.88 670 PHE A N 1
ATOM 5448 C CA . PHE A 1 670 ? -0.196 -6.286 -0.833 1.00 94.88 670 PHE A CA 1
ATOM 5449 C C . PHE A 1 670 ? -1.171 -6.853 0.216 1.00 94.88 670 PHE A C 1
ATOM 5451 O O . PHE A 1 670 ? -1.085 -6.478 1.387 1.00 94.88 670 PHE A O 1
ATOM 5458 N N . TRP A 1 671 ? -2.093 -7.747 -0.160 1.00 96.00 671 TRP A N 1
ATOM 5459 C CA . TRP A 1 671 ? -3.152 -8.234 0.732 1.00 96.00 671 TRP A CA 1
ATOM 5460 C C . TRP A 1 671 ? -2.654 -8.867 2.054 1.00 96.00 671 TRP A C 1
ATOM 5462 O O . TRP A 1 671 ? -3.223 -8.552 3.106 1.00 96.00 671 TRP A O 1
ATOM 5472 N N . PRO A 1 672 ? -1.561 -9.664 2.086 1.00 95.94 672 PRO A N 1
ATOM 5473 C CA . PRO A 1 672 ? -1.018 -10.181 3.344 1.00 95.94 672 PRO A CA 1
ATOM 5474 C C . PRO A 1 672 ? -0.556 -9.087 4.315 1.00 95.94 672 PRO A C 1
ATOM 5476 O O . PRO A 1 672 ? -0.698 -9.257 5.527 1.00 95.94 672 PRO A O 1
ATOM 5479 N N . ASP A 1 673 ? -0.048 -7.952 3.813 1.00 94.38 673 ASP A N 1
ATOM 5480 C CA . ASP A 1 673 ? 0.339 -6.810 4.653 1.00 94.38 673 ASP A CA 1
ATOM 5481 C C . ASP A 1 673 ? -0.901 -6.134 5.261 1.00 94.38 673 ASP A C 1
ATOM 5483 O O . ASP A 1 673 ? -0.893 -5.798 6.445 1.00 94.38 673 ASP A O 1
ATOM 5487 N N . VAL A 1 674 ? -1.979 -5.987 4.479 1.00 95.81 674 VAL A N 1
ATOM 5488 C CA . VAL A 1 674 ? -3.266 -5.421 4.925 1.00 95.81 674 VAL A CA 1
ATOM 5489 C C . VAL A 1 674 ? -3.884 -6.279 6.030 1.00 95.81 674 VAL A C 1
ATOM 5491 O O . VAL A 1 674 ? -4.152 -5.771 7.118 1.00 95.81 674 VAL A O 1
ATOM 5494 N N . ASN A 1 675 ? -4.045 -7.587 5.796 1.00 95.50 675 ASN A N 1
ATOM 5495 C CA . ASN A 1 675 ? -4.607 -8.509 6.786 1.00 95.50 675 ASN A CA 1
ATOM 5496 C C . ASN A 1 675 ? -3.751 -8.570 8.067 1.00 95.50 675 ASN A C 1
ATOM 5498 O O . ASN A 1 675 ? -4.283 -8.550 9.177 1.00 95.50 675 ASN A O 1
ATOM 5502 N N . ARG A 1 676 ? -2.416 -8.580 7.935 1.00 94.75 676 ARG A N 1
ATOM 5503 C CA . ARG A 1 676 ? -1.494 -8.569 9.082 1.00 94.75 676 ARG A CA 1
ATOM 5504 C C . ARG A 1 676 ? -1.698 -7.337 9.969 1.00 94.75 676 ARG A C 1
ATOM 5506 O O . ARG A 1 676 ? -1.695 -7.483 11.186 1.00 94.75 676 ARG A O 1
ATOM 5513 N N . ARG A 1 677 ? -1.926 -6.151 9.394 1.00 95.38 677 ARG A N 1
ATOM 5514 C CA . ARG A 1 677 ? -2.168 -4.910 10.158 1.00 95.38 677 ARG A CA 1
ATOM 5515 C C . ARG A 1 677 ? -3.505 -4.913 10.895 1.00 95.38 677 ARG A C 1
ATOM 5517 O O . ARG A 1 677 ? -3.528 -4.521 12.059 1.00 95.38 677 ARG A O 1
ATOM 5524 N N . ILE A 1 678 ? -4.585 -5.407 10.281 1.00 96.06 678 ILE A N 1
ATOM 5525 C CA . ILE A 1 678 ? -5.892 -5.507 10.958 1.00 96.06 678 ILE A CA 1
ATOM 5526 C C . ILE A 1 678 ? -5.816 -6.510 12.124 1.00 96.06 678 ILE A C 1
ATOM 5528 O O . ILE A 1 678 ? -6.344 -6.243 13.201 1.00 96.06 678 ILE A O 1
ATOM 5532 N N . VAL A 1 679 ? -5.083 -7.622 11.977 1.00 96.31 679 VAL A N 1
ATOM 5533 C CA . VAL A 1 679 ? -4.860 -8.558 13.095 1.00 96.31 679 VAL A CA 1
ATOM 5534 C C . VAL A 1 679 ? -3.965 -7.953 14.188 1.00 96.31 679 VAL A C 1
ATOM 5536 O O . VAL A 1 679 ? -4.264 -8.117 15.369 1.00 96.31 679 VAL A O 1
ATOM 5539 N N . THR A 1 680 ? -2.937 -7.170 13.842 1.00 94.62 680 THR A N 1
ATOM 5540 C CA . THR A 1 680 ? -2.188 -6.374 14.835 1.00 94.62 680 THR A CA 1
ATOM 5541 C C . THR A 1 680 ? -3.100 -5.376 15.562 1.00 94.62 680 THR A C 1
ATOM 5543 O O . THR A 1 680 ? -2.980 -5.217 16.774 1.00 94.62 680 THR A O 1
ATOM 5546 N N . ALA A 1 681 ? -4.056 -4.749 14.871 1.00 95.75 681 ALA A N 1
ATOM 5547 C CA . ALA A 1 681 ? -5.037 -3.853 15.484 1.00 95.75 681 ALA A CA 1
ATOM 5548 C C . ALA A 1 681 ? -6.011 -4.576 16.440 1.00 95.75 681 ALA A C 1
ATOM 5550 O O . ALA A 1 681 ? -6.334 -4.026 17.495 1.00 95.75 681 ALA A O 1
ATOM 5551 N N . LEU A 1 682 ? -6.420 -5.817 16.136 1.00 95.81 682 LEU A N 1
ATOM 5552 C CA . LEU A 1 682 ? -7.164 -6.676 17.073 1.00 95.81 682 LEU A CA 1
ATOM 5553 C C . LEU A 1 682 ? -6.350 -6.959 18.345 1.00 95.81 682 LEU A C 1
ATOM 5555 O O . LEU A 1 682 ? -6.866 -6.792 19.448 1.00 95.81 682 LEU A O 1
ATOM 5559 N N . ILE A 1 683 ? -5.072 -7.324 18.201 1.00 95.12 683 ILE A N 1
ATOM 5560 C CA . ILE A 1 683 ? -4.171 -7.582 19.337 1.00 95.12 683 ILE A CA 1
ATOM 5561 C C . ILE A 1 683 ? -3.984 -6.310 20.182 1.00 95.12 683 ILE A C 1
ATOM 5563 O O . ILE A 1 683 ? -4.057 -6.374 21.408 1.00 95.12 683 ILE A O 1
ATOM 5567 N N . ILE A 1 684 ? -3.809 -5.141 19.555 1.00 92.50 684 ILE A N 1
ATOM 5568 C CA . ILE A 1 684 ? -3.705 -3.855 20.265 1.00 92.50 684 ILE A CA 1
ATOM 5569 C C . ILE A 1 684 ? -5.001 -3.540 21.027 1.00 92.50 684 ILE A C 1
ATOM 5571 O O . ILE A 1 684 ? -4.928 -3.177 22.198 1.00 92.50 684 ILE A O 1
ATOM 5575 N N . SER A 1 685 ? -6.178 -3.729 20.418 1.00 92.50 685 SER A N 1
ATOM 5576 C CA . SER A 1 685 ? -7.469 -3.572 21.108 1.00 92.50 685 SER A CA 1
ATOM 5577 C C . SER A 1 685 ? -7.570 -4.464 22.350 1.00 92.50 685 SER A C 1
ATOM 5579 O O . SER A 1 685 ? -7.877 -3.981 23.440 1.00 92.50 685 SER A O 1
ATOM 5581 N N . GLN A 1 686 ? -7.214 -5.744 22.220 1.00 92.44 686 GLN A N 1
ATOM 5582 C CA . GLN A 1 686 ? -7.247 -6.714 23.318 1.00 92.44 686 GLN A CA 1
ATOM 5583 C C . GLN A 1 686 ? -6.287 -6.339 24.458 1.00 92.44 686 GLN A C 1
ATOM 5585 O O . GLN A 1 686 ? -6.675 -6.392 25.625 1.00 92.44 686 GLN A O 1
ATOM 5590 N N . LEU A 1 687 ? -5.063 -5.904 24.142 1.00 88.50 687 LEU A N 1
ATOM 5591 C CA . LEU A 1 687 ? -4.075 -5.474 25.140 1.00 88.50 687 LEU A CA 1
ATOM 5592 C C . LEU A 1 687 ? -4.472 -4.163 25.842 1.00 88.50 687 LEU A C 1
ATOM 5594 O O . LEU A 1 687 ? -4.272 -4.031 27.050 1.00 88.50 687 LEU A O 1
ATOM 5598 N N . LEU A 1 688 ? -5.072 -3.209 25.124 1.00 86.31 688 LEU A N 1
ATOM 5599 C CA . LEU A 1 688 ? -5.567 -1.963 25.719 1.00 86.31 688 LEU A CA 1
ATOM 5600 C C . LEU A 1 688 ? -6.804 -2.196 26.596 1.00 86.31 688 LEU A C 1
ATOM 5602 O O . LEU A 1 688 ? -6.898 -1.612 27.676 1.00 86.31 688 LEU A O 1
ATOM 5606 N N . LEU A 1 689 ? -7.711 -3.091 26.192 1.00 87.25 689 LEU A N 1
ATOM 5607 C CA . LEU A 1 689 ? -8.841 -3.510 27.023 1.00 87.25 689 LEU A CA 1
ATOM 5608 C C . LEU A 1 689 ? -8.368 -4.256 28.283 1.00 87.25 689 LEU A C 1
ATOM 5610 O O . LEU A 1 689 ? -8.929 -4.037 29.356 1.00 87.25 689 LEU A O 1
ATOM 5614 N N . LEU A 1 690 ? -7.305 -5.066 28.190 1.00 85.94 690 LEU A N 1
ATOM 5615 C CA . LEU A 1 690 ? -6.674 -5.716 29.346 1.00 85.94 690 LEU A CA 1
ATOM 5616 C C . LEU A 1 690 ? -6.140 -4.682 30.340 1.00 85.94 690 LEU A C 1
ATOM 5618 O O . LEU A 1 690 ? -6.446 -4.757 31.532 1.00 85.94 690 LEU A O 1
ATOM 5622 N N . GLY A 1 691 ? -5.401 -3.684 29.840 1.00 80.25 691 GLY A N 1
ATOM 5623 C CA . GLY A 1 691 ? -4.943 -2.549 30.639 1.00 80.25 691 GLY A CA 1
ATOM 5624 C C . GLY A 1 691 ? -6.109 -1.842 31.332 1.00 80.25 691 GLY A C 1
ATOM 5625 O O . GLY A 1 691 ? -6.096 -1.697 32.553 1.00 80.25 691 GLY A O 1
ATOM 5626 N N . LEU A 1 692 ? -7.159 -1.493 30.578 1.00 82.06 692 LEU A N 1
ATOM 5627 C CA . LEU A 1 692 ? -8.346 -0.790 31.073 1.00 82.06 692 LEU A CA 1
ATOM 5628 C C . LEU A 1 692 ? -9.086 -1.564 32.180 1.00 82.06 692 LEU A C 1
ATOM 5630 O O . LEU A 1 692 ? -9.351 -0.997 33.246 1.00 82.06 692 LEU A O 1
ATOM 5634 N N . LEU A 1 693 ? -9.387 -2.851 31.971 1.00 82.81 693 LEU A N 1
ATOM 5635 C CA . LEU A 1 693 ? -10.080 -3.690 32.962 1.00 82.81 693 LEU A CA 1
ATOM 5636 C C . LEU A 1 693 ? -9.239 -3.906 34.230 1.00 82.81 693 LEU A C 1
ATOM 5638 O O . LEU A 1 693 ? -9.785 -3.916 35.337 1.00 82.81 693 LEU A O 1
ATOM 5642 N N . SER A 1 694 ? -7.910 -3.975 34.092 1.00 81.06 694 SER A N 1
ATOM 5643 C CA . SER A 1 694 ? -6.995 -4.004 35.235 1.00 81.06 694 SER A CA 1
ATOM 5644 C C . SER A 1 694 ? -7.097 -2.740 36.100 1.00 81.06 694 SER A C 1
ATOM 5646 O O . SER A 1 694 ? -6.982 -2.839 37.320 1.00 81.06 694 SER A O 1
ATOM 5648 N N . THR A 1 695 ? -7.351 -1.561 35.515 1.00 76.44 695 THR A N 1
ATOM 5649 C CA . THR A 1 695 ? -7.491 -0.297 36.277 1.00 76.44 695 THR A CA 1
ATOM 5650 C C . THR A 1 695 ? -8.745 -0.273 37.144 1.00 76.44 695 THR A C 1
ATOM 5652 O O . THR A 1 695 ? -8.737 0.257 38.251 1.00 76.44 695 THR A O 1
ATOM 5655 N N . LYS A 1 696 ? -9.830 -0.881 36.652 1.00 76.50 696 LYS A N 1
ATOM 5656 C CA . LYS A 1 696 ? -11.137 -0.898 37.314 1.00 76.50 696 LYS A CA 1
ATOM 5657 C C . LYS A 1 696 ? -11.245 -1.984 38.397 1.00 76.50 696 LYS A C 1
ATOM 5659 O O . LYS A 1 696 ? -12.338 -2.199 38.918 1.00 76.50 696 LYS A O 1
ATOM 5664 N N . HIS A 1 697 ? -10.140 -2.659 38.736 1.00 74.88 697 HIS A N 1
ATOM 5665 C CA . HIS A 1 697 ? -10.082 -3.785 39.678 1.00 74.88 697 HIS A CA 1
ATOM 5666 C C . HIS A 1 697 ? -11.062 -4.928 39.329 1.00 74.88 697 HIS A C 1
ATOM 5668 O O . HIS A 1 697 ? -11.646 -5.564 40.206 1.00 74.88 697 HIS A O 1
ATOM 5674 N N . ALA A 1 698 ? -11.247 -5.213 38.033 1.00 73.31 698 ALA A N 1
ATOM 5675 C CA . ALA A 1 698 ? -12.144 -6.261 37.539 1.00 73.31 698 ALA A CA 1
ATOM 5676 C C . ALA A 1 698 ? -11.524 -7.673 37.680 1.00 73.31 698 ALA A C 1
ATOM 5678 O O . ALA A 1 698 ? -11.226 -8.338 36.689 1.00 73.31 698 ALA A O 1
ATOM 5679 N N . ALA A 1 699 ? -11.324 -8.128 38.923 1.00 67.56 699 ALA A N 1
ATOM 5680 C CA . ALA A 1 699 ? -10.533 -9.317 39.275 1.00 67.56 699 ALA A CA 1
ATOM 5681 C C . ALA A 1 699 ? -10.902 -10.605 38.508 1.00 67.56 699 ALA A C 1
ATOM 5683 O O . ALA A 1 699 ? -10.016 -11.374 38.149 1.00 67.56 699 ALA A O 1
ATOM 5684 N N . ILE A 1 700 ? -12.190 -10.823 38.217 1.00 76.06 700 ILE A N 1
ATOM 5685 C CA . ILE A 1 700 ? -12.675 -11.992 37.459 1.00 76.06 700 ILE A CA 1
ATOM 5686 C C . ILE A 1 700 ? -12.459 -11.812 35.945 1.00 76.06 700 ILE A C 1
ATOM 5688 O O . ILE A 1 700 ? -12.182 -12.772 35.231 1.00 76.06 700 ILE A O 1
ATOM 5692 N N . SER A 1 701 ? -12.584 -10.586 35.430 1.00 75.81 701 SER A N 1
ATOM 5693 C CA . SER A 1 701 ? -12.590 -10.319 33.985 1.00 75.81 701 SER A CA 1
ATOM 5694 C C . SER A 1 701 ? -11.190 -10.264 33.372 1.00 75.81 701 SER A C 1
ATOM 5696 O O . SER A 1 701 ? -11.019 -10.679 32.228 1.00 75.81 701 SER A O 1
ATOM 5698 N N . THR A 1 702 ? -10.187 -9.781 34.112 1.00 78.19 702 THR A N 1
ATOM 5699 C CA . THR A 1 702 ? -8.823 -9.612 33.583 1.00 78.19 702 THR A CA 1
ATOM 5700 C C . THR A 1 702 ? -8.150 -10.943 33.199 1.00 78.19 702 THR A C 1
ATOM 5702 O O . THR A 1 702 ? -7.646 -11.019 32.077 1.00 78.19 702 THR A O 1
ATOM 5705 N N . PRO A 1 703 ? -8.176 -12.021 34.018 1.00 84.62 703 PRO A N 1
ATOM 5706 C CA . PRO A 1 703 ? -7.605 -13.314 33.622 1.00 84.62 703 PRO A CA 1
ATOM 5707 C C . PRO A 1 703 ? -8.313 -13.927 32.408 1.00 84.62 703 PRO A C 1
ATOM 5709 O O . PRO A 1 703 ? -7.662 -14.461 31.513 1.00 84.62 703 PRO A O 1
ATOM 5712 N N . LEU A 1 704 ? -9.642 -13.788 32.336 1.00 88.25 704 LEU A N 1
ATOM 5713 C CA . LEU A 1 704 ? -10.465 -14.305 31.237 1.00 88.25 704 LEU A CA 1
ATOM 5714 C C . LEU A 1 704 ? -10.236 -13.587 29.897 1.00 88.25 704 LEU A C 1
ATOM 5716 O O . LEU A 1 704 ? -10.677 -14.096 28.868 1.00 88.25 704 LEU A O 1
ATOM 5720 N N . LEU A 1 705 ? -9.547 -12.441 29.876 1.00 87.62 705 LEU A N 1
ATOM 5721 C CA . LEU A 1 705 ? -9.183 -11.740 28.642 1.00 87.62 705 LEU A CA 1
ATOM 5722 C C . LEU A 1 705 ? -7.828 -12.209 28.066 1.00 87.62 705 LEU A C 1
ATOM 5724 O O . LEU A 1 705 ? -7.588 -12.045 26.873 1.00 87.62 705 LEU A O 1
ATOM 5728 N N . ILE A 1 706 ? -6.955 -12.833 28.869 1.00 89.44 706 ILE A N 1
ATOM 5729 C CA . ILE A 1 706 ? -5.613 -13.292 28.447 1.00 89.44 706 ILE A CA 1
ATOM 5730 C C . ILE A 1 706 ? -5.641 -14.318 27.287 1.00 89.44 706 ILE A C 1
ATOM 5732 O O . ILE A 1 706 ? -4.765 -14.236 26.422 1.00 89.44 706 ILE A O 1
ATOM 5736 N N . PRO A 1 707 ? -6.617 -15.246 27.175 1.00 93.44 707 PRO A N 1
ATOM 5737 C CA . PRO A 1 707 ? -6.677 -16.176 26.043 1.00 93.44 707 PRO A CA 1
ATOM 5738 C C . PRO A 1 707 ? -6.909 -15.512 24.675 1.00 93.44 707 PRO A C 1
ATOM 5740 O O . PRO A 1 707 ? -6.487 -16.063 23.661 1.00 93.44 707 PRO A O 1
ATOM 5743 N N . LEU A 1 708 ? -7.542 -14.334 24.610 1.00 92.25 708 LEU A N 1
ATOM 5744 C CA . LEU A 1 708 ? -7.877 -13.667 23.341 1.00 92.25 708 LEU A CA 1
ATOM 5745 C C . LEU A 1 708 ? -6.663 -13.305 22.466 1.00 92.25 708 LEU A C 1
ATOM 5747 O O . LEU A 1 708 ? -6.661 -13.719 21.305 1.00 92.25 708 LEU A O 1
ATOM 5751 N N . PRO A 1 709 ? -5.619 -12.607 22.964 1.00 93.94 709 PRO A N 1
ATOM 5752 C CA . PRO A 1 709 ? -4.411 -12.354 22.178 1.00 93.94 709 PRO A CA 1
ATOM 5753 C C . PRO A 1 709 ? -3.668 -13.643 21.792 1.00 93.94 709 PRO A C 1
ATOM 5755 O O . PRO A 1 709 ? -3.065 -13.706 20.723 1.00 93.94 709 PRO A O 1
ATOM 5758 N N . VAL A 1 710 ? -3.745 -14.708 22.600 1.00 95.19 710 VAL A N 1
ATOM 5759 C CA . VAL A 1 710 ? -3.163 -16.016 22.239 1.00 95.19 710 VAL A CA 1
ATOM 5760 C C . VAL A 1 710 ? -3.924 -16.640 21.062 1.00 95.19 710 VAL A C 1
ATOM 5762 O O . VAL A 1 710 ? -3.306 -17.094 20.097 1.00 95.19 710 VAL A O 1
ATOM 5765 N N . LEU A 1 711 ? -5.259 -16.599 21.094 1.00 95.69 711 LEU A N 1
ATOM 5766 C CA . LEU A 1 711 ? -6.124 -17.088 20.017 1.00 95.69 711 LEU A CA 1
ATOM 5767 C C . LEU A 1 711 ? -5.974 -16.269 18.724 1.00 95.69 711 LEU A C 1
ATOM 5769 O O . LEU A 1 711 ? -5.940 -16.861 17.645 1.00 95.69 711 LEU A O 1
ATOM 5773 N N . THR A 1 712 ? -5.825 -14.940 18.790 1.00 96.38 712 THR A N 1
ATOM 5774 C CA . THR A 1 712 ? -5.604 -14.111 17.587 1.00 96.38 712 THR A CA 1
ATOM 5775 C C . THR A 1 712 ? -4.205 -14.287 16.994 1.00 96.38 712 THR A C 1
ATOM 5777 O O . THR A 1 712 ? -4.071 -14.303 15.769 1.00 96.38 712 THR A O 1
ATOM 5780 N N . ILE A 1 713 ? -3.171 -14.516 17.812 1.00 96.19 713 ILE A N 1
ATOM 5781 C CA . ILE A 1 713 ? -1.825 -14.885 17.336 1.00 96.19 713 ILE A CA 1
ATOM 5782 C C . ILE A 1 713 ? -1.829 -16.285 16.696 1.00 96.19 713 ILE A C 1
ATOM 5784 O O . ILE A 1 713 ? -1.226 -16.481 15.636 1.00 96.19 713 ILE A O 1
ATOM 5788 N N . TRP A 1 714 ? -2.543 -17.252 17.280 1.00 97.19 714 TRP A N 1
ATOM 5789 C CA . TRP A 1 714 ? -2.731 -18.581 16.686 1.00 97.19 714 TRP A CA 1
ATOM 5790 C C . TRP A 1 714 ? -3.479 -18.500 15.345 1.00 97.19 714 TRP A C 1
ATOM 5792 O O . TRP A 1 714 ? -2.998 -19.027 14.340 1.00 97.19 714 TRP A O 1
ATOM 5802 N N . PHE A 1 715 ? -4.580 -17.745 15.292 1.00 96.62 715 PHE A N 1
ATOM 5803 C CA . PHE A 1 715 ? -5.329 -17.450 14.069 1.00 96.62 715 PHE A CA 1
ATOM 5804 C C . PHE A 1 715 ? -4.464 -16.761 13.001 1.00 96.62 715 PHE A C 1
ATOM 5806 O O . PHE A 1 715 ? -4.529 -17.124 11.823 1.00 96.62 715 PHE A O 1
ATOM 5813 N N . HIS A 1 716 ? -3.605 -15.811 13.396 1.00 96.00 716 HIS A N 1
ATOM 5814 C CA . HIS A 1 716 ? -2.652 -15.181 12.483 1.00 96.00 716 HIS A CA 1
ATOM 5815 C C . HIS A 1 716 ? -1.710 -16.219 11.870 1.00 96.00 716 HIS A C 1
ATOM 5817 O O . HIS A 1 716 ? -1.551 -16.256 10.651 1.00 96.00 716 HIS A O 1
ATOM 5823 N N . ARG A 1 717 ? -1.116 -17.090 12.698 1.00 96.62 717 ARG A N 1
ATOM 5824 C CA . ARG A 1 717 ? -0.200 -18.149 12.249 1.00 96.62 717 ARG A CA 1
ATOM 5825 C C . ARG A 1 717 ? -0.897 -19.164 11.339 1.00 96.62 717 ARG A C 1
ATOM 5827 O O . ARG A 1 717 ? -0.308 -19.563 10.338 1.00 96.62 717 ARG A O 1
ATOM 5834 N N . PHE A 1 718 ? -2.148 -19.523 11.634 1.00 96.50 718 PHE A N 1
ATOM 5835 C CA . PHE A 1 718 ? -2.981 -20.362 10.768 1.00 96.50 718 PHE A CA 1
ATOM 5836 C C . PHE A 1 718 ? -3.198 -19.711 9.394 1.00 96.50 718 PHE A C 1
ATOM 5838 O O . PHE A 1 718 ? -2.818 -20.288 8.376 1.00 96.50 718 PHE A O 1
ATOM 5845 N N . CYS A 1 719 ? -3.720 -18.480 9.351 1.00 95.12 719 CYS A N 1
ATOM 5846 C CA . CYS A 1 719 ? -3.981 -17.779 8.090 1.00 95.12 719 CYS A CA 1
ATOM 5847 C C . CYS A 1 719 ? -2.697 -17.514 7.293 1.00 95.12 719 CYS A C 1
ATOM 5849 O O . CYS A 1 719 ? -2.697 -17.628 6.067 1.00 95.12 719 CYS A O 1
ATOM 5851 N N . LYS A 1 720 ? -1.591 -17.203 7.981 1.00 94.81 720 LYS A N 1
ATOM 5852 C CA . LYS A 1 720 ? -0.274 -17.038 7.366 1.00 94.81 720 LYS A CA 1
ATOM 5853 C C . LYS A 1 720 ? 0.166 -18.329 6.677 1.00 94.81 720 LYS A C 1
ATOM 5855 O O . LYS A 1 720 ? 0.449 -18.308 5.487 1.00 94.81 720 LYS A O 1
ATOM 5860 N N . ASN A 1 721 ? 0.156 -19.454 7.389 1.00 95.62 721 ASN A N 1
ATOM 5861 C CA . ASN A 1 721 ? 0.570 -20.741 6.833 1.00 95.62 721 ASN A CA 1
ATOM 5862 C C . ASN A 1 721 ? -0.369 -21.238 5.715 1.00 95.62 721 ASN A C 1
ATOM 5864 O O . ASN A 1 721 ? 0.097 -21.897 4.790 1.00 95.62 721 ASN A O 1
ATOM 5868 N N . ARG A 1 722 ? -1.675 -20.936 5.790 1.00 95.56 722 ARG A N 1
ATOM 5869 C CA . ARG A 1 722 ? -2.692 -21.443 4.852 1.00 95.56 722 ARG A CA 1
ATOM 5870 C C . ARG A 1 722 ? -2.833 -20.631 3.561 1.00 95.56 722 ARG A C 1
ATOM 5872 O O . ARG A 1 722 ? -3.075 -21.244 2.521 1.00 95.56 722 ARG A O 1
ATOM 5879 N N . TYR A 1 723 ? -2.719 -19.299 3.630 1.00 95.06 723 TYR A N 1
ATOM 5880 C CA . TYR A 1 723 ? -3.060 -18.391 2.522 1.00 95.06 723 TYR A CA 1
ATOM 5881 C C . TYR A 1 723 ? -1.901 -17.513 2.028 1.00 95.06 723 TYR A C 1
ATOM 5883 O O . TYR A 1 723 ? -1.837 -17.250 0.830 1.00 95.06 723 TYR A O 1
ATOM 5891 N N . GLU A 1 724 ? -0.953 -17.100 2.883 1.00 94.62 724 GLU A N 1
ATOM 5892 C CA . GLU A 1 724 ? 0.189 -16.264 2.453 1.00 94.62 724 GLU A CA 1
ATOM 5893 C C . GLU A 1 724 ? 1.021 -16.895 1.306 1.00 94.62 724 GLU A C 1
ATOM 5895 O O . GLU A 1 724 ? 1.445 -16.144 0.423 1.00 94.62 724 GLU A O 1
ATOM 5900 N N . PRO A 1 725 ? 1.188 -18.238 1.206 1.00 95.12 725 PRO A N 1
ATOM 5901 C CA . PRO A 1 725 ? 1.840 -18.865 0.058 1.00 95.12 725 PRO A CA 1
ATOM 5902 C C . PRO A 1 725 ? 1.258 -18.482 -1.310 1.00 95.12 725 PRO A C 1
ATOM 5904 O O . PRO A 1 725 ? 2.042 -18.284 -2.227 1.00 95.12 725 PRO A O 1
ATOM 5907 N N . ALA A 1 726 ? -0.059 -18.280 -1.457 1.00 93.88 726 ALA A N 1
ATOM 5908 C CA . ALA A 1 726 ? -0.681 -17.907 -2.741 1.00 93.88 726 ALA A CA 1
ATOM 5909 C C . ALA A 1 726 ? -0.343 -16.470 -3.210 1.00 93.88 726 ALA A C 1
ATOM 5911 O O . ALA A 1 726 ? -0.588 -16.094 -4.359 1.00 93.88 726 ALA A O 1
ATOM 5912 N N . PHE A 1 727 ? 0.227 -15.651 -2.322 1.00 94.38 727 PHE A N 1
ATOM 5913 C CA . PHE A 1 727 ? 0.658 -14.280 -2.613 1.00 94.38 727 PHE A CA 1
ATOM 5914 C C . PHE A 1 727 ? 2.176 -14.159 -2.780 1.00 94.38 727 PHE A C 1
ATOM 5916 O O . PHE A 1 727 ? 2.638 -13.199 -3.390 1.00 94.38 727 PHE A O 1
ATOM 5923 N N . VAL A 1 728 ? 2.942 -15.117 -2.245 1.00 91.31 728 VAL A N 1
ATOM 5924 C CA . VAL A 1 728 ? 4.417 -15.107 -2.225 1.00 91.31 728 VAL A CA 1
ATOM 5925 C C . VAL A 1 728 ? 5.027 -16.105 -3.215 1.00 91.31 728 VAL A C 1
ATOM 5927 O O . VAL A 1 728 ? 6.104 -15.851 -3.745 1.00 91.31 728 VAL A O 1
ATOM 5930 N N . LYS A 1 729 ? 4.355 -17.231 -3.474 1.00 92.88 729 LYS A N 1
ATOM 5931 C CA . LYS A 1 729 ? 4.805 -18.304 -4.367 1.00 92.88 729 LYS A CA 1
ATOM 5932 C C . LYS A 1 729 ? 3.860 -18.437 -5.555 1.00 92.88 729 LYS A C 1
ATOM 5934 O O . LYS A 1 729 ? 2.645 -18.362 -5.385 1.00 92.88 729 LYS A O 1
ATOM 5939 N N . TYR A 1 730 ? 4.413 -18.673 -6.742 1.00 94.25 730 TYR A N 1
ATOM 5940 C CA . TYR A 1 730 ? 3.620 -19.010 -7.924 1.00 94.25 730 TYR A CA 1
ATOM 5941 C C . TYR A 1 730 ? 3.574 -20.542 -8.073 1.00 94.25 730 TYR A C 1
ATOM 5943 O O . TYR A 1 730 ? 4.639 -21.169 -8.113 1.00 94.25 730 TYR A O 1
ATOM 5951 N N . PRO A 1 731 ? 2.385 -21.174 -8.077 1.00 95.88 731 PRO A N 1
ATOM 5952 C CA . PRO A 1 731 ? 2.270 -22.629 -8.138 1.00 95.88 731 PRO A CA 1
ATOM 5953 C C . PRO A 1 731 ? 2.629 -23.168 -9.530 1.00 95.88 731 PRO A C 1
ATOM 5955 O O . PRO A 1 731 ? 2.072 -22.749 -10.541 1.00 95.88 731 PRO A O 1
ATOM 5958 N N . LEU A 1 732 ? 3.527 -24.157 -9.573 1.00 95.88 732 LEU A N 1
ATOM 5959 C CA . LEU A 1 732 ? 4.044 -24.732 -10.823 1.00 95.88 732 LEU A CA 1
ATOM 5960 C C . LEU A 1 732 ? 2.958 -25.389 -11.696 1.00 95.88 732 LEU A C 1
ATOM 5962 O O . LEU A 1 732 ? 3.097 -25.414 -12.913 1.00 95.88 732 LEU A O 1
ATOM 5966 N N . GLN A 1 733 ? 1.867 -25.878 -11.095 1.00 96.31 733 GLN A N 1
ATOM 5967 C CA . GLN A 1 733 ? 0.723 -26.438 -11.824 1.00 96.31 733 GLN A CA 1
ATOM 5968 C C . GLN A 1 733 ? 0.020 -25.380 -12.690 1.00 96.31 733 GLN A C 1
ATOM 5970 O O . GLN A 1 733 ? -0.231 -25.631 -13.865 1.00 96.31 733 GLN A O 1
ATOM 5975 N N . GLU A 1 734 ? -0.236 -24.186 -12.142 1.00 94.50 734 GLU A N 1
ATOM 5976 C CA . GLU A 1 734 ? -0.814 -23.065 -12.899 1.00 94.50 734 GLU A CA 1
ATOM 5977 C C . GLU A 1 734 ? 0.161 -22.574 -13.976 1.00 94.50 734 GLU A C 1
ATOM 5979 O O . GLU A 1 734 ? -0.263 -22.233 -15.075 1.00 94.50 734 GLU A O 1
ATOM 5984 N N . ALA A 1 735 ? 1.474 -22.590 -13.703 1.00 94.94 735 ALA A N 1
ATOM 5985 C CA . ALA A 1 735 ? 2.493 -22.247 -14.697 1.00 94.94 735 ALA A CA 1
ATOM 5986 C C . ALA A 1 735 ? 2.422 -23.166 -15.932 1.00 94.94 735 ALA A C 1
ATOM 5988 O O . ALA A 1 735 ? 2.300 -22.670 -17.048 1.00 94.94 735 ALA A O 1
ATOM 5989 N N . VAL A 1 736 ? 2.417 -24.491 -15.735 1.00 95.62 736 VAL A N 1
ATOM 5990 C CA . VAL A 1 736 ? 2.328 -25.470 -16.837 1.00 95.62 736 VAL A CA 1
ATOM 5991 C C . VAL A 1 736 ? 0.965 -25.424 -17.528 1.00 95.62 736 VAL A C 1
ATOM 5993 O O . VAL A 1 736 ? 0.905 -25.469 -18.756 1.00 95.62 736 VAL A O 1
ATOM 5996 N N . MET A 1 737 ? -0.136 -25.290 -16.780 1.00 95.44 737 MET A N 1
ATOM 5997 C CA . MET A 1 737 ? -1.473 -25.160 -17.372 1.00 95.44 737 MET A CA 1
ATOM 5998 C C . MET A 1 737 ? -1.581 -23.893 -18.234 1.00 95.44 737 MET A C 1
ATOM 6000 O O . MET A 1 737 ? -2.138 -23.929 -19.328 1.00 95.44 737 MET A O 1
ATOM 6004 N N . LYS A 1 738 ? -1.000 -22.777 -17.784 1.00 94.38 738 LYS A N 1
ATOM 6005 C CA . LYS A 1 738 ? -0.990 -21.519 -18.532 1.00 94.38 738 LYS A CA 1
ATOM 6006 C C . LYS A 1 738 ? -0.081 -21.577 -19.763 1.00 94.38 738 LYS A C 1
ATOM 6008 O O . LYS A 1 738 ? -0.479 -21.099 -20.822 1.00 94.38 738 LYS A O 1
ATOM 6013 N N . ASP A 1 739 ? 1.096 -22.188 -19.652 1.00 94.25 739 ASP A N 1
ATOM 6014 C CA . ASP A 1 739 ? 2.024 -22.352 -20.779 1.00 94.25 739 ASP A CA 1
ATOM 6015 C C . ASP A 1 739 ? 1.459 -23.287 -21.858 1.00 94.25 739 ASP A C 1
ATOM 6017 O O . ASP A 1 739 ? 1.537 -22.968 -23.043 1.00 94.25 739 ASP A O 1
ATOM 6021 N N . THR A 1 740 ? 0.817 -24.394 -21.471 1.00 94.06 740 THR A N 1
ATOM 6022 C CA . THR A 1 740 ? 0.166 -25.315 -22.422 1.00 94.06 740 THR A CA 1
ATOM 6023 C C . THR A 1 740 ? -1.048 -24.689 -23.113 1.00 94.06 740 THR A C 1
ATOM 6025 O O . THR A 1 740 ? -1.184 -24.835 -24.327 1.00 94.06 740 THR A O 1
ATOM 6028 N N . LEU A 1 741 ? -1.889 -23.936 -22.393 1.00 94.25 741 LEU A N 1
ATOM 6029 C CA . LEU A 1 741 ? -3.014 -23.199 -22.987 1.00 94.25 741 LEU A CA 1
ATOM 6030 C C . LEU A 1 741 ? -2.554 -22.092 -23.948 1.00 94.25 741 LEU A C 1
ATOM 6032 O O . LEU A 1 741 ? -3.109 -21.958 -25.038 1.00 94.25 741 LEU A O 1
ATOM 6036 N N . ASP A 1 742 ? -1.543 -21.306 -23.570 1.00 91.06 742 ASP A N 1
ATOM 6037 C CA . ASP A 1 742 ? -1.030 -20.233 -24.426 1.00 91.06 742 ASP A CA 1
ATOM 6038 C C . ASP A 1 742 ? -0.288 -20.794 -25.660 1.00 91.06 742 ASP A C 1
ATOM 6040 O O . ASP A 1 742 ? -0.404 -20.215 -26.740 1.00 91.06 742 ASP A O 1
ATOM 6044 N N . HIS A 1 743 ? 0.418 -21.928 -25.543 1.00 90.50 743 HIS A N 1
ATOM 6045 C CA . HIS A 1 743 ? 1.064 -22.602 -26.680 1.00 90.50 743 HIS A CA 1
ATOM 6046 C C . HIS A 1 743 ? 0.047 -23.243 -27.638 1.00 90.50 743 HIS A C 1
ATOM 6048 O O . HIS A 1 743 ? 0.187 -23.114 -28.850 1.00 90.50 743 HIS A O 1
ATOM 6054 N N . ALA A 1 744 ? -1.021 -23.861 -27.120 1.00 93.00 744 ALA A N 1
ATOM 6055 C CA . ALA A 1 744 ? -2.111 -24.391 -27.946 1.00 93.00 744 ALA A CA 1
ATOM 6056 C C . ALA A 1 744 ? -2.891 -23.289 -28.693 1.00 93.00 744 ALA A C 1
ATOM 6058 O O . ALA A 1 744 ? -3.484 -23.547 -29.739 1.00 93.00 744 ALA A O 1
ATOM 6059 N N . ARG A 1 745 ? -2.894 -22.060 -28.160 1.00 91.62 745 ARG A N 1
ATOM 6060 C CA . ARG A 1 745 ? -3.520 -20.881 -28.773 1.00 91.62 745 ARG A CA 1
ATOM 6061 C C . ARG A 1 745 ? -2.630 -20.221 -29.831 1.00 91.62 745 ARG A C 1
ATOM 6063 O O . ARG A 1 745 ? -3.130 -19.805 -30.871 1.00 91.62 745 ARG A O 1
ATOM 6070 N N . GLU A 1 746 ? -1.337 -20.081 -29.546 1.00 91.44 746 GLU A N 1
ATOM 6071 C CA . GLU A 1 746 ? -0.360 -19.331 -30.348 1.00 91.44 746 GLU A CA 1
ATOM 6072 C C . GLU A 1 746 ? 0.955 -20.140 -30.469 1.00 91.44 746 GLU A C 1
ATOM 6074 O O . GLU A 1 746 ? 1.950 -19.804 -29.821 1.00 91.44 746 GLU A O 1
ATOM 6079 N N . PRO A 1 747 ? 0.986 -21.224 -31.275 1.00 88.38 747 PRO A N 1
ATOM 6080 C CA . PRO A 1 747 ? 2.113 -22.164 -31.298 1.00 88.38 747 PRO A CA 1
ATOM 6081 C C . PRO A 1 747 ? 3.386 -21.600 -31.943 1.00 88.38 747 PRO A C 1
ATOM 6083 O O . PRO A 1 747 ? 4.485 -21.980 -31.546 1.00 88.38 747 PRO A O 1
ATOM 6086 N N . ASN A 1 748 ? 3.239 -20.678 -32.902 1.00 88.81 748 ASN A N 1
ATOM 6087 C CA . ASN A 1 748 ? 4.325 -20.163 -33.747 1.00 88.81 748 ASN A CA 1
ATOM 6088 C C . ASN A 1 748 ? 4.875 -18.800 -33.273 1.00 88.81 748 ASN A C 1
ATOM 6090 O O . ASN A 1 748 ? 5.472 -18.072 -34.063 1.00 88.81 748 ASN A O 1
ATOM 6094 N N . LEU A 1 749 ? 4.623 -18.401 -32.022 1.00 87.75 749 LEU A N 1
ATOM 6095 C CA . LEU A 1 749 ? 5.115 -17.129 -31.491 1.00 87.75 749 LEU A CA 1
ATOM 6096 C C . LEU A 1 749 ? 6.592 -17.238 -31.096 1.00 87.75 749 LEU A C 1
ATOM 6098 O O . LEU A 1 749 ? 6.926 -18.016 -30.200 1.00 87.75 749 LEU A O 1
ATOM 6102 N N . ASP A 1 750 ? 7.455 -16.395 -31.672 1.00 89.00 750 ASP A N 1
ATOM 6103 C CA . ASP A 1 750 ? 8.809 -16.251 -31.140 1.00 89.00 750 ASP A CA 1
ATOM 6104 C C . ASP A 1 750 ? 8.803 -15.502 -29.797 1.00 89.00 750 ASP A C 1
ATOM 6106 O O . ASP A 1 750 ? 8.522 -14.304 -29.692 1.00 89.00 750 ASP A O 1
ATOM 6110 N N . MET A 1 751 ? 9.151 -16.243 -28.749 1.00 87.88 751 MET A N 1
ATOM 6111 C CA . MET A 1 751 ? 9.333 -15.720 -27.402 1.00 87.88 751 MET A CA 1
ATOM 6112 C C . MET A 1 751 ? 10.653 -14.950 -27.244 1.00 87.88 751 MET A C 1
ATOM 6114 O O . MET A 1 751 ? 10.749 -14.136 -26.324 1.00 87.88 751 MET A O 1
ATOM 6118 N N . LYS A 1 752 ? 11.665 -15.178 -28.098 1.00 89.62 752 LYS A N 1
ATOM 6119 C CA . LYS A 1 752 ? 12.978 -14.519 -28.009 1.00 89.62 752 LYS A CA 1
ATOM 6120 C C . LYS A 1 752 ? 12.842 -13.039 -28.364 1.00 89.62 752 LYS A C 1
ATOM 6122 O O . LYS A 1 752 ? 13.099 -12.204 -27.499 1.00 89.62 752 LYS A O 1
ATOM 6127 N N . ALA A 1 753 ? 12.332 -12.707 -29.550 1.00 88.81 753 ALA A N 1
ATOM 6128 C CA . ALA A 1 753 ? 12.056 -11.335 -29.978 1.00 88.81 753 ALA A CA 1
ATOM 6129 C C . ALA A 1 753 ? 11.096 -10.599 -29.025 1.00 88.81 753 ALA A C 1
ATOM 6131 O O . ALA A 1 753 ? 11.348 -9.449 -28.663 1.00 88.81 753 ALA A O 1
ATOM 6132 N N . TYR A 1 754 ? 10.038 -11.268 -28.543 1.00 89.50 754 TYR A N 1
ATOM 6133 C CA . TYR A 1 754 ? 9.087 -10.670 -27.594 1.00 89.50 754 TYR A CA 1
ATOM 6134 C C . TYR A 1 754 ? 9.727 -10.273 -26.248 1.00 89.50 754 TYR A C 1
ATOM 6136 O O . TYR A 1 754 ? 9.324 -9.275 -25.645 1.00 89.50 754 TYR A O 1
ATOM 6144 N N . LEU A 1 755 ? 10.710 -11.038 -25.757 1.00 90.62 755 LEU A N 1
ATOM 6145 C CA . LEU A 1 755 ? 11.334 -10.801 -24.450 1.00 90.62 755 LEU A CA 1
ATOM 6146 C C . LEU A 1 755 ? 12.644 -10.001 -24.512 1.00 90.62 755 LEU A C 1
ATOM 6148 O O . LEU A 1 755 ? 12.953 -9.330 -23.526 1.00 90.62 755 LEU A O 1
ATOM 6152 N N . LEU A 1 756 ? 13.379 -10.019 -25.633 1.00 87.81 756 LEU A N 1
ATOM 6153 C CA . LEU A 1 756 ? 14.667 -9.324 -25.796 1.00 87.81 756 LEU A CA 1
ATOM 6154 C C . LEU A 1 756 ? 14.548 -7.829 -25.450 1.00 87.81 756 LEU A C 1
ATOM 6156 O O . LEU A 1 756 ? 15.185 -7.331 -24.523 1.00 87.81 756 LEU A O 1
ATOM 6160 N N . ASN A 1 757 ? 13.627 -7.135 -26.123 1.00 86.44 757 ASN A N 1
ATOM 6161 C CA . ASN A 1 757 ? 13.464 -5.686 -25.994 1.00 86.44 757 ASN A CA 1
ATOM 6162 C C . ASN A 1 757 ? 12.591 -5.277 -24.794 1.00 86.44 757 ASN A C 1
ATOM 6164 O O . ASN A 1 757 ? 12.371 -4.084 -24.563 1.00 86.44 757 ASN A O 1
ATOM 6168 N N . ALA A 1 758 ? 12.085 -6.223 -23.993 1.00 89.38 758 ALA A N 1
ATOM 6169 C CA . ALA A 1 758 ? 11.186 -5.921 -22.878 1.00 89.38 758 ALA A CA 1
ATOM 6170 C C . ALA A 1 758 ? 11.895 -5.130 -21.763 1.00 89.38 758 ALA A C 1
ATOM 6172 O O . ALA A 1 758 ? 11.417 -4.061 -21.365 1.00 89.38 758 ALA A O 1
ATOM 6173 N N . TYR A 1 759 ? 13.057 -5.618 -21.315 1.00 92.00 759 TYR A N 1
ATOM 6174 C CA . TYR A 1 759 ? 13.789 -5.135 -20.132 1.00 92.00 759 TYR A CA 1
ATOM 6175 C C . TYR A 1 759 ? 14.975 -4.201 -20.436 1.00 92.00 759 TYR A C 1
ATOM 6177 O O . TYR A 1 759 ? 15.796 -3.926 -19.560 1.00 92.00 759 TYR A O 1
ATOM 6185 N N . ILE A 1 760 ? 15.048 -3.656 -21.650 1.00 90.19 760 ILE A N 1
ATOM 6186 C CA . ILE A 1 760 ? 15.949 -2.543 -21.974 1.00 90.19 760 ILE A CA 1
ATOM 6187 C C . ILE A 1 760 ? 15.510 -1.286 -21.192 1.00 90.19 760 ILE A C 1
ATOM 6189 O O . ILE A 1 760 ? 14.316 -0.991 -21.083 1.00 90.19 760 ILE A O 1
ATOM 6193 N N . HIS A 1 761 ? 16.471 -0.538 -20.637 1.00 87.38 761 HIS A N 1
ATOM 6194 C CA . HIS A 1 761 ? 16.211 0.699 -19.887 1.00 87.38 761 HIS A CA 1
ATOM 6195 C C . HIS A 1 761 ? 15.560 1.762 -20.806 1.00 87.38 761 HIS A C 1
ATOM 6197 O O . HIS A 1 761 ? 16.092 1.985 -21.892 1.00 87.38 761 HIS A O 1
ATOM 6203 N N . PRO A 1 762 ? 14.475 2.465 -20.400 1.00 85.75 762 PRO A N 1
ATOM 6204 C CA . PRO A 1 762 ? 13.645 3.286 -21.300 1.00 85.75 762 PRO A CA 1
ATOM 6205 C C . PRO A 1 762 ? 14.409 4.264 -22.204 1.00 85.75 762 PRO A C 1
ATOM 6207 O O . PRO A 1 762 ? 14.156 4.317 -23.397 1.00 85.75 762 PRO A O 1
ATOM 6210 N N . VAL A 1 763 ? 15.419 4.934 -21.644 1.00 84.12 763 VAL A N 1
ATOM 6211 C CA . VAL A 1 763 ? 16.341 5.866 -22.329 1.00 84.12 763 VAL A CA 1
ATOM 6212 C C . VAL A 1 763 ? 17.002 5.307 -23.598 1.00 84.12 763 VAL A C 1
ATOM 6214 O O . VAL A 1 763 ? 17.371 6.086 -24.467 1.00 84.12 763 VAL A O 1
ATOM 6217 N N . PHE A 1 764 ? 17.175 3.987 -23.716 1.00 81.38 764 PHE A N 1
ATOM 6218 C CA . PHE A 1 764 ? 17.731 3.366 -24.925 1.00 81.38 764 PHE A CA 1
ATOM 6219 C C . PHE A 1 764 ? 16.658 3.022 -25.973 1.00 81.38 764 PHE A C 1
ATOM 6221 O O . PHE A 1 764 ? 17.004 2.788 -27.123 1.00 81.38 764 PHE A O 1
ATOM 6228 N N . LYS A 1 765 ? 15.368 3.005 -25.602 1.00 72.00 765 LYS A N 1
ATOM 6229 C CA . LYS A 1 765 ? 14.251 2.731 -26.525 1.00 72.00 765 LYS A CA 1
ATOM 6230 C C . LYS A 1 765 ? 13.846 3.966 -27.326 1.00 72.00 765 LYS A C 1
ATOM 6232 O O . LYS A 1 765 ? 13.526 3.845 -28.498 1.00 72.00 765 LYS A O 1
ATOM 6237 N N . ASP A 1 766 ? 13.933 5.155 -26.725 1.00 54.28 766 ASP A N 1
ATOM 6238 C CA . ASP A 1 766 ? 13.536 6.433 -27.348 1.00 54.28 766 ASP A CA 1
ATOM 6239 C C . ASP A 1 766 ? 14.381 6.828 -28.593 1.00 54.28 766 ASP A C 1
ATOM 6241 O O . ASP A 1 766 ? 14.128 7.865 -29.207 1.00 54.28 766 ASP A O 1
ATOM 6245 N N . GLY A 1 767 ? 15.396 6.031 -28.960 1.00 44.56 767 GLY A N 1
ATOM 6246 C CA . GLY A 1 767 ? 16.239 6.215 -30.149 1.00 44.56 767 GLY A CA 1
ATOM 6247 C C . GLY A 1 767 ? 15.898 5.318 -31.349 1.00 44.56 767 GLY A C 1
ATOM 6248 O O . GLY A 1 767 ? 16.384 5.592 -32.447 1.00 44.56 767 GLY A O 1
ATOM 6249 N N . GLU A 1 768 ? 15.076 4.278 -31.176 1.00 38.28 768 GLU A N 1
ATOM 6250 C CA . GLU A 1 768 ? 14.679 3.366 -32.255 1.00 38.28 768 GLU A CA 1
ATOM 6251 C C . GLU A 1 768 ? 13.196 3.560 -32.598 1.00 38.28 768 GLU A C 1
ATOM 6253 O O . GLU A 1 768 ? 12.320 3.394 -31.755 1.00 38.28 768 GLU A O 1
ATOM 6258 N N . ASN A 1 769 ? 12.900 3.903 -33.857 1.00 29.97 769 ASN A N 1
ATOM 6259 C CA . ASN A 1 769 ? 11.535 3.781 -34.375 1.00 29.97 769 ASN A CA 1
ATOM 6260 C C . ASN A 1 769 ? 11.172 2.286 -34.434 1.00 29.97 769 ASN A C 1
ATOM 6262 O O . ASN A 1 769 ? 11.990 1.501 -34.916 1.00 29.97 769 ASN A O 1
ATOM 6266 N N . ASP A 1 770 ? 9.947 1.916 -34.042 1.00 33.19 770 ASP A N 1
ATOM 6267 C CA . ASP A 1 770 ? 9.461 0.522 -33.925 1.00 33.19 770 ASP A CA 1
ATOM 6268 C C . ASP A 1 770 ? 9.522 -0.326 -35.230 1.00 33.19 770 ASP A C 1
ATOM 6270 O O . ASP A 1 770 ? 9.262 -1.527 -35.205 1.00 33.19 770 ASP A O 1
ATOM 6274 N N . ASP A 1 771 ? 9.905 0.257 -36.371 1.00 32.41 771 ASP A N 1
ATOM 6275 C CA . ASP A 1 771 ? 9.959 -0.370 -37.703 1.00 32.41 771 ASP A CA 1
ATOM 6276 C C . ASP A 1 771 ? 11.300 -1.073 -38.032 1.00 32.41 771 ASP A C 1
ATOM 6278 O O . ASP A 1 771 ? 11.695 -1.171 -39.199 1.00 32.41 771 ASP A O 1
ATOM 6282 N N . LYS A 1 772 ? 12.038 -1.566 -37.027 1.00 26.67 772 LYS A N 1
ATOM 6283 C CA . LYS A 1 772 ? 13.249 -2.384 -37.239 1.00 26.67 772 LYS A CA 1
ATOM 6284 C C . LYS A 1 772 ? 13.247 -3.675 -36.430 1.00 26.67 772 LYS A C 1
ATOM 6286 O O . LYS A 1 772 ? 13.826 -3.765 -35.353 1.00 26.67 772 LYS A O 1
ATOM 6291 N N . VAL A 1 773 ? 12.681 -4.714 -37.039 1.00 27.03 773 VAL A N 1
ATOM 6292 C CA . VAL A 1 773 ? 13.042 -6.104 -36.734 1.00 27.03 773 VAL A CA 1
ATOM 6293 C C . VAL A 1 773 ? 14.534 -6.287 -37.065 1.00 27.03 773 VAL A C 1
ATOM 6295 O O . VAL A 1 773 ? 14.913 -6.044 -38.216 1.00 27.03 773 VAL A O 1
ATOM 6298 N N . PRO A 1 774 ? 15.397 -6.688 -36.112 1.00 32.03 774 PRO A N 1
ATOM 6299 C CA . PRO A 1 774 ? 16.742 -7.152 -36.436 1.00 32.03 774 PRO A CA 1
ATOM 6300 C C . PRO A 1 774 ? 16.622 -8.427 -37.274 1.00 32.03 774 PRO A C 1
ATOM 6302 O O . PRO A 1 774 ? 15.892 -9.337 -36.887 1.00 32.03 774 PRO A O 1
ATOM 6305 N N . GLY A 1 775 ? 17.296 -8.480 -38.425 1.00 28.38 775 GLY A N 1
ATOM 6306 C CA . GLY A 1 775 ? 17.303 -9.681 -39.263 1.00 28.38 775 GLY A CA 1
ATOM 6307 C C . GLY A 1 775 ? 17.939 -10.870 -38.542 1.00 28.38 775 GLY A C 1
ATOM 6308 O O . GLY A 1 775 ? 18.769 -10.680 -37.652 1.00 28.38 775 GLY A O 1
ATOM 6309 N N . ASP A 1 776 ? 17.545 -12.081 -38.930 1.00 30.81 776 ASP A N 1
ATOM 6310 C CA . ASP A 1 776 ? 17.954 -13.320 -38.272 1.00 30.81 776 ASP A CA 1
ATOM 6311 C C . ASP A 1 776 ? 19.472 -13.568 -38.367 1.00 30.81 776 ASP A C 1
ATOM 6313 O O . ASP A 1 776 ? 19.976 -14.128 -39.339 1.00 30.81 776 ASP A O 1
ATOM 6317 N N . GLU A 1 777 ? 20.213 -13.190 -37.323 1.00 28.70 777 GLU A N 1
ATOM 6318 C CA . GLU A 1 777 ? 21.512 -13.799 -37.036 1.00 28.70 777 GLU A CA 1
ATOM 6319 C C . GLU A 1 777 ? 21.270 -15.122 -36.297 1.00 28.70 777 GLU A C 1
ATOM 6321 O O . GLU A 1 777 ? 20.932 -15.155 -35.107 1.00 28.70 777 GLU A O 1
ATOM 6326 N N . GLU A 1 778 ? 21.417 -16.230 -37.028 1.00 28.69 778 GLU A N 1
ATOM 6327 C CA . GLU A 1 778 ? 21.324 -17.592 -36.503 1.00 28.69 778 GLU A CA 1
ATOM 6328 C C . GLU A 1 778 ? 22.489 -17.889 -35.547 1.00 28.69 778 GLU A C 1
ATOM 6330 O O . GLU A 1 778 ? 23.508 -18.478 -35.907 1.00 28.69 778 GLU A O 1
ATOM 6335 N N . PHE A 1 779 ? 22.321 -17.508 -34.281 1.00 31.22 779 PHE A N 1
ATOM 6336 C CA . PHE A 1 779 ? 23.119 -18.049 -33.184 1.00 31.22 779 PHE A CA 1
ATOM 6337 C C . PHE A 1 779 ? 22.759 -19.528 -32.979 1.00 31.22 779 PHE A C 1
ATOM 6339 O O . PHE A 1 779 ? 21.931 -19.870 -32.130 1.00 31.22 779 PHE A O 1
ATOM 6346 N N . GLU A 1 780 ? 23.393 -20.401 -33.769 1.00 28.38 780 GLU A N 1
ATOM 6347 C CA . GLU A 1 780 ? 23.514 -21.828 -33.466 1.00 28.38 780 GLU A CA 1
ATOM 6348 C C . GLU A 1 780 ? 24.088 -22.042 -32.053 1.00 28.38 780 GLU A C 1
ATOM 6350 O O . GLU A 1 780 ? 24.693 -21.149 -31.453 1.00 28.38 780 GLU A O 1
ATOM 6355 N N . ASN A 1 781 ? 23.941 -23.260 -31.522 1.00 31.25 781 ASN A N 1
ATOM 6356 C CA . ASN A 1 781 ? 24.462 -23.648 -30.208 1.00 31.25 781 ASN A CA 1
ATOM 6357 C C . ASN A 1 781 ? 26.002 -23.723 -30.192 1.00 31.25 781 ASN A C 1
ATOM 6359 O O . ASN A 1 781 ? 26.592 -24.806 -30.136 1.00 31.25 781 ASN A O 1
ATOM 6363 N N . ILE A 1 782 ? 26.665 -22.566 -30.200 1.00 28.94 782 ILE A N 1
ATOM 6364 C CA . ILE A 1 782 ? 28.100 -22.448 -29.954 1.00 28.94 782 ILE A CA 1
ATOM 6365 C C . ILE A 1 782 ? 28.358 -22.863 -28.503 1.00 28.94 782 ILE A C 1
ATOM 6367 O O . ILE A 1 782 ? 28.149 -22.096 -27.564 1.00 28.94 782 ILE A O 1
ATOM 6371 N N . LEU A 1 783 ? 28.859 -24.086 -28.323 1.00 35.47 783 LEU A N 1
ATOM 6372 C CA . LEU A 1 783 ? 29.482 -24.528 -27.078 1.00 35.47 783 LEU A CA 1
ATOM 6373 C C . LEU A 1 783 ? 30.696 -23.634 -26.799 1.00 35.47 783 LEU A C 1
ATOM 6375 O O . LEU A 1 783 ? 31.788 -23.897 -27.304 1.00 35.47 783 LEU A O 1
ATOM 6379 N N . VAL A 1 784 ? 30.499 -22.568 -26.017 1.00 29.83 784 VAL A N 1
ATOM 6380 C CA . VAL A 1 784 ? 31.552 -21.609 -25.657 1.00 29.83 784 VAL A CA 1
ATOM 6381 C C . VAL A 1 784 ? 32.701 -22.369 -24.979 1.00 29.83 784 VAL A C 1
ATOM 6383 O O . VAL A 1 784 ? 32.526 -22.891 -23.874 1.00 29.83 784 VAL A O 1
ATOM 6386 N N . PRO A 1 785 ? 33.888 -22.474 -25.608 1.00 35.28 785 PRO A N 1
ATOM 6387 C CA . PRO A 1 785 ? 34.968 -23.274 -25.056 1.00 35.28 785 PRO A CA 1
ATOM 6388 C C . PRO A 1 785 ? 35.584 -22.521 -23.875 1.00 35.28 785 PRO A C 1
ATOM 6390 O O . PRO A 1 785 ? 36.237 -21.495 -24.067 1.00 35.28 785 PRO A O 1
ATOM 6393 N N . THR A 1 786 ? 35.386 -23.031 -22.653 1.00 33.94 786 THR A N 1
ATOM 6394 C CA . THR A 1 786 ? 35.811 -22.3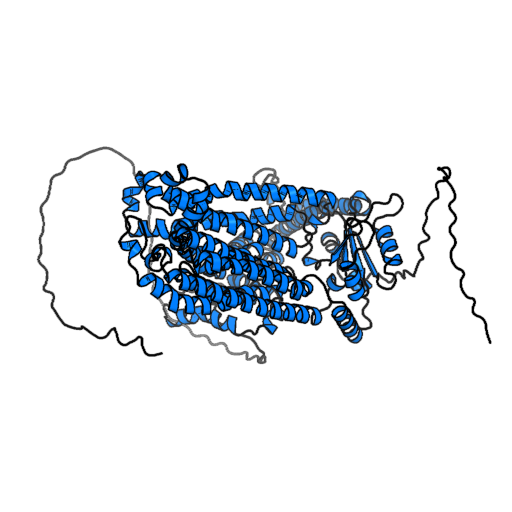91 -21.394 1.00 33.94 786 THR A CA 1
ATOM 6395 C C . THR A 1 786 ? 37.295 -22.018 -21.429 1.00 33.94 786 THR A C 1
ATOM 6397 O O . THR A 1 786 ? 38.173 -22.865 -21.228 1.00 33.94 786 THR A O 1
ATOM 6400 N N . LYS A 1 787 ? 37.603 -20.743 -21.687 1.00 35.50 787 LYS A N 1
ATOM 6401 C CA . LYS A 1 787 ? 38.943 -20.291 -22.094 1.00 35.50 787 LYS A CA 1
ATOM 6402 C C . LYS A 1 787 ? 39.881 -20.034 -20.910 1.00 35.50 787 LYS A C 1
ATOM 6404 O O . LYS A 1 787 ? 40.656 -19.080 -20.916 1.00 35.50 787 LYS A O 1
ATOM 6409 N N . ARG A 1 788 ? 39.840 -20.917 -19.904 1.00 36.03 788 ARG A N 1
ATOM 6410 C CA . ARG A 1 788 ? 40.701 -20.881 -18.712 1.00 36.03 788 ARG A CA 1
ATOM 6411 C C . ARG A 1 788 ? 42.174 -20.991 -19.103 1.00 36.03 788 ARG A C 1
ATOM 6413 O O . ARG A 1 788 ? 42.724 -22.088 -19.218 1.00 36.03 788 ARG A O 1
ATOM 6420 N N . GLN A 1 789 ? 42.838 -19.849 -19.268 1.00 35.72 789 GLN A N 1
ATOM 6421 C CA . GLN A 1 789 ? 44.284 -19.811 -19.437 1.00 35.72 789 GLN A CA 1
ATOM 6422 C C . GLN A 1 789 ? 44.958 -20.219 -18.127 1.00 35.72 789 GLN A C 1
ATOM 6424 O O . GLN A 1 789 ? 45.100 -19.426 -17.198 1.00 35.72 789 GLN A O 1
ATOM 6429 N N . SER A 1 790 ? 45.405 -21.474 -18.059 1.00 31.78 790 SER A N 1
ATOM 6430 C CA . SER A 1 790 ? 46.203 -21.968 -16.939 1.00 31.78 790 SER A CA 1
ATOM 6431 C C . SER A 1 790 ? 47.533 -21.208 -16.860 1.00 31.78 790 SER A C 1
ATOM 6433 O O . SER A 1 790 ? 48.521 -21.561 -17.510 1.00 31.78 790 SER A O 1
ATOM 6435 N N . ARG A 1 791 ? 47.573 -20.156 -16.034 1.00 36.69 791 ARG A N 1
ATOM 6436 C CA . ARG A 1 791 ? 48.821 -19.531 -15.590 1.00 36.69 791 ARG A CA 1
ATOM 6437 C C . ARG A 1 791 ? 49.592 -20.548 -14.748 1.00 36.69 791 ARG A C 1
ATOM 6439 O O . ARG A 1 791 ? 49.382 -20.655 -13.543 1.00 36.69 791 ARG A O 1
ATOM 6446 N N . LYS A 1 792 ? 50.501 -21.289 -15.391 1.00 38.22 792 LYS A N 1
ATOM 6447 C CA . LYS A 1 792 ? 51.503 -22.144 -14.732 1.00 38.22 792 LYS A CA 1
ATOM 6448 C C . LYS A 1 792 ? 52.344 -21.293 -13.772 1.00 38.22 792 LYS A C 1
ATOM 6450 O O . LYS A 1 792 ? 53.310 -20.661 -14.187 1.00 38.22 792 LYS A O 1
ATOM 6455 N N . GLY A 1 793 ? 51.948 -21.261 -12.502 1.00 41.72 793 GLY A N 1
ATOM 6456 C CA . GLY A 1 793 ? 52.502 -20.334 -11.512 1.00 41.72 793 GLY A CA 1
ATOM 6457 C C . GLY A 1 793 ? 52.141 -20.677 -10.067 1.00 41.72 793 GLY A C 1
ATOM 6458 O O . GLY A 1 793 ? 51.984 -19.777 -9.247 1.00 41.72 793 GLY A O 1
ATOM 6459 N N . THR A 1 794 ? 51.954 -21.959 -9.738 1.00 33.47 794 THR A N 1
ATOM 6460 C CA . THR A 1 794 ? 51.725 -22.407 -8.351 1.00 33.47 794 THR A CA 1
ATOM 6461 C C . THR A 1 794 ? 52.162 -23.869 -8.183 1.00 33.47 794 THR A C 1
ATOM 6463 O O . THR A 1 794 ? 51.756 -24.700 -8.998 1.00 33.47 794 THR A O 1
ATOM 6466 N N . PRO A 1 795 ? 52.995 -24.216 -7.182 1.00 39.97 795 PRO A N 1
ATOM 6467 C CA . PRO A 1 795 ? 53.362 -25.603 -6.901 1.00 39.97 795 PRO A CA 1
ATOM 6468 C C . PRO A 1 795 ? 52.252 -26.364 -6.150 1.00 39.97 795 PRO A C 1
ATOM 6470 O O . PRO A 1 795 ? 51.432 -25.783 -5.441 1.00 39.97 795 PRO A O 1
ATOM 6473 N N . VAL A 1 796 ? 52.248 -27.685 -6.328 1.00 36.72 796 VAL A N 1
ATOM 6474 C CA . VAL A 1 796 ? 51.214 -28.642 -5.890 1.00 36.72 796 VAL A CA 1
ATOM 6475 C C . VAL A 1 796 ? 51.198 -28.873 -4.369 1.00 36.72 796 VAL A C 1
ATOM 6477 O O . VAL A 1 796 ? 52.264 -29.067 -3.785 1.00 36.72 796 VAL A O 1
ATOM 6480 N N . PRO A 1 797 ? 50.011 -29.030 -3.751 1.00 36.88 797 PRO A N 1
ATOM 6481 C CA . PRO A 1 797 ? 49.838 -29.804 -2.523 1.00 36.88 797 PRO A CA 1
ATOM 6482 C C .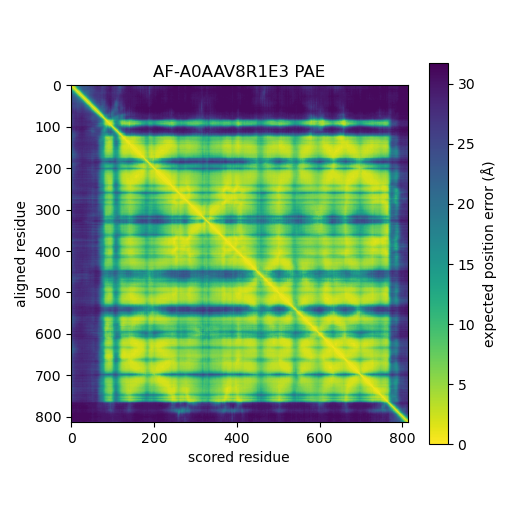 PRO A 1 797 ? 49.169 -31.177 -2.770 1.00 36.88 797 PRO A C 1
ATOM 6484 O O . PRO A 1 797 ? 48.130 -31.264 -3.414 1.00 36.88 797 PRO A O 1
ATOM 6487 N N . SER A 1 798 ? 49.788 -32.232 -2.221 1.00 33.00 798 SER A N 1
ATOM 6488 C CA . SER A 1 798 ? 49.233 -33.548 -1.811 1.00 33.00 798 SER A CA 1
ATOM 6489 C C . SER A 1 798 ? 48.066 -34.200 -2.588 1.00 33.00 798 SER A C 1
ATOM 6491 O O . SER A 1 798 ? 46.930 -33.732 -2.551 1.00 33.00 798 SER A O 1
ATOM 6493 N N . LYS A 1 799 ? 48.313 -35.416 -3.106 1.00 35.62 799 LYS A N 1
ATOM 6494 C CA . LYS A 1 799 ? 47.268 -36.390 -3.479 1.00 35.62 799 LYS A CA 1
ATOM 6495 C C . LYS A 1 799 ? 46.315 -36.698 -2.314 1.00 35.62 799 LYS A C 1
ATOM 6497 O O . LYS A 1 799 ? 46.776 -36.861 -1.187 1.00 35.62 799 LYS A O 1
ATOM 6502 N N . PHE A 1 800 ? 45.049 -36.955 -2.635 1.00 28.42 800 PHE A N 1
ATOM 6503 C CA . PHE A 1 800 ? 44.206 -37.910 -1.911 1.00 28.42 800 PHE A CA 1
ATOM 6504 C C . PHE A 1 800 ? 43.265 -38.584 -2.917 1.00 28.42 800 PHE A C 1
ATOM 6506 O O . PHE A 1 800 ? 42.349 -37.951 -3.436 1.00 28.42 800 PHE A O 1
ATOM 6513 N N . ASP A 1 801 ? 43.534 -39.850 -3.230 1.00 29.97 801 ASP A N 1
ATOM 6514 C CA . ASP A 1 801 ? 42.721 -40.646 -4.149 1.00 29.97 801 ASP A CA 1
ATOM 6515 C C . ASP A 1 801 ? 41.483 -41.190 -3.416 1.00 29.97 801 ASP A C 1
ATOM 6517 O O . ASP A 1 801 ? 41.597 -41.704 -2.302 1.00 29.97 801 ASP A O 1
ATOM 6521 N N . CYS A 1 802 ? 40.302 -41.113 -4.036 1.00 27.86 802 CYS A N 1
ATOM 6522 C CA . CYS A 1 802 ? 39.114 -41.832 -3.574 1.00 27.86 802 CYS A CA 1
ATOM 6523 C C . CYS A 1 802 ? 38.253 -42.237 -4.779 1.00 27.86 802 CYS A C 1
ATOM 6525 O O . CYS A 1 802 ? 37.931 -41.410 -5.631 1.00 27.86 802 CYS A O 1
ATOM 6527 N N . THR A 1 803 ? 37.963 -43.531 -4.889 1.00 30.84 803 THR A N 1
ATOM 6528 C CA . THR A 1 803 ? 37.555 -44.200 -6.132 1.00 30.84 803 THR A CA 1
ATOM 6529 C C . THR A 1 803 ? 36.081 -43.985 -6.484 1.00 30.84 803 THR A C 1
ATOM 6531 O O . THR A 1 803 ? 35.215 -44.014 -5.611 1.00 30.84 803 THR A O 1
ATOM 6534 N N . SER A 1 804 ? 35.774 -43.858 -7.777 1.00 31.75 804 SER A N 1
ATOM 6535 C CA . SER A 1 804 ? 34.413 -44.001 -8.306 1.00 31.75 804 SER A CA 1
ATOM 6536 C C . SER A 1 804 ? 34.027 -45.483 -8.484 1.00 31.75 804 SER A C 1
ATOM 6538 O O . SER A 1 804 ? 34.903 -46.316 -8.734 1.00 31.75 804 SER A O 1
ATOM 6540 N N . PRO A 1 805 ? 32.732 -45.842 -8.391 1.00 32.88 805 PRO A N 1
ATOM 6541 C CA . PRO A 1 805 ? 32.248 -47.163 -8.789 1.00 32.88 805 PRO A CA 1
ATOM 6542 C C . PRO A 1 805 ? 32.191 -47.295 -10.328 1.00 32.88 805 PRO A C 1
ATOM 6544 O O . PRO A 1 805 ? 32.020 -46.286 -11.018 1.00 32.88 805 PRO A O 1
ATOM 6547 N N . PRO A 1 806 ? 32.322 -48.515 -10.886 1.00 36.16 806 PRO A N 1
ATOM 6548 C CA . PRO A 1 806 ? 32.306 -48.744 -12.330 1.00 36.16 806 PRO A CA 1
ATOM 6549 C C . PRO A 1 806 ? 30.886 -48.756 -12.919 1.00 36.16 806 PRO A C 1
ATOM 6551 O O . PRO A 1 806 ? 29.920 -49.135 -12.257 1.00 36.16 806 PRO A O 1
ATOM 6554 N N . SER A 1 807 ? 30.778 -48.399 -14.199 1.00 33.44 807 SER A N 1
ATOM 6555 C CA . SER A 1 807 ? 29.566 -48.545 -15.010 1.00 33.44 807 SER A CA 1
ATOM 6556 C C . SER A 1 807 ? 29.379 -49.981 -15.515 1.00 33.44 807 SER A C 1
ATOM 6558 O O . SER A 1 807 ? 30.349 -50.646 -15.880 1.00 33.44 807 SER A O 1
ATOM 6560 N N . LEU A 1 808 ? 28.125 -50.430 -15.607 1.00 33.00 808 LEU A N 1
ATOM 6561 C CA . LEU A 1 808 ? 27.751 -51.647 -16.337 1.00 33.00 808 LEU A CA 1
ATOM 6562 C C . LEU A 1 808 ? 27.896 -51.440 -17.862 1.00 33.00 808 LEU A C 1
ATOM 6564 O O . LEU A 1 808 ? 27.625 -50.333 -18.331 1.00 33.00 808 LEU A O 1
ATOM 6568 N N . PRO A 1 809 ? 28.300 -52.468 -18.634 1.00 45.62 809 PRO A N 1
ATOM 6569 C CA . PRO A 1 809 ? 28.303 -52.432 -20.094 1.00 45.62 809 PRO A CA 1
ATOM 6570 C C . PRO A 1 809 ? 27.025 -53.044 -20.699 1.00 45.62 809 PRO A C 1
ATOM 6572 O O . PRO A 1 809 ? 26.580 -54.107 -20.266 1.00 45.62 809 PRO A O 1
ATOM 6575 N N . ASP A 1 810 ? 26.500 -52.428 -21.758 1.00 40.53 810 ASP A N 1
ATOM 6576 C CA . ASP A 1 810 ? 25.496 -53.034 -22.642 1.00 40.53 810 ASP A CA 1
ATOM 6577 C C . ASP A 1 810 ? 26.166 -53.875 -23.741 1.00 40.53 810 ASP A C 1
ATOM 6579 O O . ASP A 1 810 ? 27.050 -53.371 -24.435 1.00 40.53 810 ASP A O 1
ATOM 6583 N N . ALA A 1 811 ? 25.695 -55.111 -23.962 1.00 36.69 811 ALA A N 1
ATOM 6584 C CA . ALA A 1 811 ? 25.745 -55.790 -25.267 1.00 36.69 811 ALA A CA 1
ATOM 6585 C C . ALA A 1 811 ? 24.899 -57.084 -25.300 1.00 36.69 811 ALA A C 1
ATOM 6587 O O . ALA A 1 811 ? 25.228 -58.059 -24.635 1.00 36.69 811 ALA A O 1
ATOM 6588 N N . VAL A 1 812 ? 23.860 -57.079 -26.142 1.00 38.97 812 VAL A N 1
ATOM 6589 C CA . VAL A 1 812 ? 23.433 -58.171 -27.050 1.00 38.97 812 VAL A CA 1
ATOM 6590 C C . VAL A 1 812 ? 23.680 -59.625 -26.589 1.00 38.97 812 VAL A C 1
ATOM 6592 O O . VAL A 1 812 ? 24.775 -60.152 -26.786 1.00 38.97 812 VAL A O 1
ATOM 6595 N N . GLN A 1 813 ? 22.617 -60.348 -26.209 1.00 33.50 813 GLN A N 1
ATOM 6596 C CA . GLN A 1 813 ? 21.780 -61.071 -27.190 1.00 33.50 813 GLN A CA 1
ATOM 6597 C C . GLN A 1 813 ? 20.387 -61.410 -26.631 1.00 33.50 813 GLN A C 1
ATOM 6599 O O . GLN A 1 813 ? 20.268 -61.526 -25.392 1.00 33.50 813 GLN A O 1
#

Nearest PDB structures (foldseek):
  8xs4-assembly1_A  TM=9.072E-01  e=1.936E-62  Arabidopsis thaliana
  8grn-assembly1_B  TM=9.306E-01  e=6.176E-60  Arabidopsis thaliana
  6ijz-assembly1_A  TM=9.455E-01  e=9.499E-59  Arabidopsis thaliana
  8xng-assembly1_B  TM=9.394E-01  e=1.390E-59  Arabidopsis thaliana
  8xaj-assembly1_A  TM=8.313E-01  e=2.131E-59  Arabidopsis thaliana